Protein AF-A0A6P0I263-F1 (afdb_monomer_lite)

Structure (mmCIF, N/CA/C/O backbone):
data_AF-A0A6P0I263-F1
#
_entry.id   AF-A0A6P0I263-F1
#
loop_
_atom_site.group_PDB
_atom_site.id
_atom_site.type_symbol
_atom_site.label_atom_id
_atom_site.label_alt_id
_atom_site.label_comp_id
_atom_site.label_asym_id
_atom_site.label_entity_id
_atom_site.label_seq_id
_atom_site.pdbx_PDB_ins_code
_atom_site.Cartn_x
_atom_site.Cartn_y
_atom_site.Cartn_z
_atom_site.occupancy
_atom_site.B_iso_or_equiv
_atom_site.auth_seq_id
_atom_site.auth_comp_id
_atom_site.auth_asym_id
_atom_site.auth_atom_id
_atom_site.pdbx_PDB_model_num
ATOM 1 N N . MET A 1 1 ? 18.037 -84.713 13.557 1.00 35.16 1 MET A N 1
ATOM 2 C CA . MET A 1 1 ? 17.533 -84.443 14.924 1.00 35.16 1 MET A CA 1
ATOM 3 C C . MET A 1 1 ? 16.933 -83.045 14.905 1.00 35.16 1 MET A C 1
ATOM 5 O O . MET A 1 1 ? 17.655 -82.122 14.573 1.00 35.16 1 MET A O 1
ATOM 9 N N . ASN A 1 2 ? 15.600 -82.925 14.857 1.00 34.00 2 ASN A N 1
ATOM 10 C CA . ASN A 1 2 ? 14.690 -82.782 16.017 1.00 34.00 2 ASN A CA 1
ATOM 11 C C . ASN A 1 2 ? 14.947 -81.452 16.758 1.00 34.00 2 ASN A C 1
ATOM 13 O O . ASN A 1 2 ? 16.072 -81.222 17.163 1.00 34.00 2 ASN A O 1
ATOM 17 N N . GLN A 1 3 ? 13.993 -80.547 16.996 1.00 32.28 3 GLN A N 1
ATOM 18 C CA . GLN A 1 3 ? 12.556 -80.717 17.232 1.00 32.28 3 GLN A CA 1
ATOM 19 C C . GLN A 1 3 ? 11.811 -79.375 17.070 1.00 32.28 3 GLN A C 1
ATOM 21 O O . GLN A 1 3 ? 12.327 -78.314 17.410 1.00 32.28 3 GLN A O 1
ATOM 26 N N . SER A 1 4 ? 10.563 -79.459 16.617 1.00 43.31 4 SER A N 1
ATOM 27 C CA . SER A 1 4 ? 9.536 -78.414 16.583 1.00 43.31 4 SER A CA 1
ATOM 28 C C . SER A 1 4 ? 8.851 -78.215 17.944 1.00 43.31 4 SER A C 1
ATOM 30 O O . SER A 1 4 ? 8.469 -79.212 18.558 1.00 43.31 4 SER A O 1
ATOM 32 N N . LYS A 1 5 ? 8.553 -76.968 18.350 1.00 32.19 5 LYS A N 1
ATOM 33 C CA . LYS A 1 5 ? 7.460 -76.655 19.297 1.00 32.19 5 LYS A CA 1
ATOM 34 C C . LYS A 1 5 ? 6.729 -75.347 18.947 1.00 32.19 5 LYS A C 1
ATOM 36 O O . LYS A 1 5 ? 7.284 -74.262 19.051 1.00 32.19 5 LYS A O 1
ATOM 41 N N . SER A 1 6 ? 5.489 -75.553 18.495 1.00 28.16 6 SER A N 1
ATOM 42 C CA . SER A 1 6 ? 4.228 -74.826 18.729 1.00 28.16 6 SER A CA 1
ATOM 43 C C . SER A 1 6 ? 4.208 -73.303 18.928 1.00 28.16 6 SER A C 1
ATOM 45 O O . SER A 1 6 ? 4.706 -72.767 19.912 1.00 28.16 6 SER A O 1
ATOM 47 N N . GLN A 1 7 ? 3.449 -72.667 18.031 1.00 33.34 7 GLN A N 1
ATOM 48 C CA . GLN A 1 7 ? 2.919 -71.308 18.088 1.00 33.34 7 GLN A CA 1
ATOM 49 C C . GLN A 1 7 ? 1.922 -71.121 19.248 1.00 33.34 7 GLN A C 1
ATOM 51 O O . GLN A 1 7 ? 0.871 -71.759 19.273 1.00 33.34 7 GLN A O 1
ATOM 56 N N . GLU A 1 8 ? 2.209 -70.169 20.136 1.00 28.84 8 GLU A N 1
ATOM 57 C CA . GLU A 1 8 ? 1.209 -69.446 20.931 1.00 28.84 8 GLU A CA 1
ATOM 58 C C . GLU A 1 8 ? 1.031 -68.034 20.347 1.00 28.84 8 GLU A C 1
ATOM 60 O O . GLU A 1 8 ? 1.999 -67.359 19.995 1.00 28.84 8 GLU A O 1
ATOM 65 N N . LYS A 1 9 ? -0.225 -67.589 20.217 1.00 32.25 9 LYS A N 1
ATOM 66 C CA . LYS A 1 9 ? -0.612 -66.260 19.709 1.00 32.25 9 LYS A CA 1
ATOM 67 C C . LYS A 1 9 ? -0.004 -65.129 20.565 1.00 32.25 9 LYS A C 1
ATOM 69 O O . LYS A 1 9 ? -0.270 -65.108 21.768 1.00 32.25 9 LYS A O 1
ATOM 74 N N . PRO A 1 10 ? 0.686 -64.123 19.989 1.00 30.58 10 PRO A N 1
ATOM 75 C CA . PRO A 1 10 ? 1.074 -62.929 20.732 1.00 30.58 10 PRO A CA 1
ATOM 76 C C . PRO A 1 10 ? -0.073 -61.908 20.814 1.00 30.58 10 PRO A C 1
ATOM 78 O O . PRO A 1 10 ? -0.854 -61.721 19.881 1.00 30.58 10 PRO A O 1
ATOM 81 N N . LYS A 1 11 ? -0.146 -61.255 21.976 1.00 30.72 11 LYS A N 1
ATOM 82 C CA . LYS A 1 11 ? -1.104 -60.230 22.414 1.00 30.72 11 LYS A CA 1
ATOM 83 C C . LYS A 1 11 ? -1.119 -58.971 21.523 1.00 30.72 11 LYS A C 1
ATOM 85 O O . LYS A 1 11 ? -0.096 -58.574 20.979 1.00 30.72 11 LYS A O 1
ATOM 90 N N . LYS A 1 12 ? -2.303 -58.340 21.470 1.00 36.75 12 LYS A N 1
ATOM 91 C CA . LYS A 1 12 ? -2.669 -57.062 20.823 1.00 36.75 12 LYS A CA 1
ATOM 92 C C . LYS A 1 12 ? -1.551 -56.004 20.850 1.00 36.75 12 LYS A C 1
ATOM 94 O O . LYS A 1 12 ? -1.159 -55.534 21.914 1.00 36.75 12 LYS A O 1
ATOM 99 N N . THR A 1 13 ? -1.114 -55.604 19.661 1.00 36.53 13 THR A N 1
ATOM 100 C CA . THR A 1 13 ? -0.291 -54.429 19.352 1.00 36.53 13 THR A CA 1
ATOM 101 C C . THR A 1 13 ? -0.960 -53.147 19.869 1.00 36.53 13 THR A C 1
ATOM 103 O O . THR A 1 13 ? -2.142 -52.923 19.618 1.00 36.53 13 THR A O 1
ATOM 106 N N . GLN A 1 14 ? -0.221 -52.308 20.603 1.00 45.59 14 GLN A N 1
ATOM 107 C CA . GLN A 1 14 ? -0.657 -50.960 21.001 1.00 45.59 14 GLN A CA 1
ATOM 108 C C . GLN A 1 14 ? -1.005 -50.109 19.766 1.00 45.59 14 GLN A C 1
ATOM 110 O O . GLN A 1 14 ? -0.305 -50.171 18.756 1.00 45.59 14 GLN A O 1
ATOM 115 N N . ASN A 1 15 ? -2.083 -49.323 19.851 1.00 69.56 15 ASN A N 1
ATOM 116 C CA . ASN A 1 15 ? -2.583 -48.483 18.760 1.00 69.56 15 ASN A CA 1
ATOM 117 C C . ASN A 1 15 ? -1.565 -47.365 18.428 1.00 69.56 15 ASN A C 1
ATOM 119 O O . ASN A 1 15 ? -1.144 -46.626 19.319 1.00 69.56 15 ASN A O 1
ATOM 123 N N . GLN A 1 16 ? -1.164 -47.227 17.159 1.00 79.31 16 GLN A N 1
ATOM 124 C CA . GLN A 1 16 ? -0.188 -46.228 16.691 1.00 79.31 16 GLN A CA 1
ATOM 125 C C . GLN A 1 16 ? -0.621 -44.786 17.020 1.00 79.31 16 GLN A C 1
ATOM 127 O O . GLN A 1 16 ? 0.227 -43.973 17.388 1.00 79.31 16 GLN A O 1
ATOM 132 N N . LEU A 1 17 ? -1.932 -44.506 16.997 1.00 85.00 17 LEU A N 1
ATOM 133 C CA . LEU A 1 17 ? -2.511 -43.205 17.367 1.00 85.00 17 LEU A CA 1
ATOM 134 C C . LEU A 1 17 ? -2.309 -42.852 18.850 1.00 85.00 17 LEU A C 1
ATOM 136 O O . LEU A 1 17 ? -2.322 -41.687 19.246 1.00 85.00 17 LEU A O 1
ATOM 140 N N . GLN A 1 18 ? -2.136 -43.862 19.705 1.00 86.25 18 GLN A N 1
ATOM 141 C CA . GLN A 1 18 ? -1.837 -43.650 21.119 1.00 86.25 18 GLN A CA 1
ATOM 142 C C . GLN A 1 18 ? -0.366 -43.260 21.316 1.00 86.25 18 GLN A C 1
ATOM 144 O O . GLN A 1 18 ? -0.052 -42.430 22.165 1.00 86.25 18 GLN A O 1
ATOM 149 N N . LEU A 1 19 ? 0.536 -43.834 20.513 1.00 86.62 19 LEU A N 1
ATOM 150 C CA . LEU A 1 19 ? 1.978 -43.586 20.596 1.00 86.62 19 LEU A CA 1
ATOM 151 C C . LEU A 1 19 ? 2.401 -42.238 20.009 1.00 86.62 19 LEU A C 1
ATOM 153 O O . LEU A 1 19 ? 3.441 -41.725 20.410 1.00 86.62 19 LEU A O 1
ATOM 157 N N . ASN A 1 20 ? 1.639 -41.670 19.072 1.00 88.00 20 ASN A N 1
ATOM 158 C CA . ASN A 1 20 ? 1.911 -40.346 18.502 1.00 88.00 20 ASN A CA 1
ATOM 159 C C . ASN A 1 20 ? 1.044 -39.225 19.124 1.00 88.00 20 ASN A C 1
ATOM 161 O O . ASN A 1 20 ? 1.223 -38.061 18.774 1.00 88.00 20 ASN A O 1
ATOM 165 N N . GLY A 1 21 ? 0.143 -39.567 20.058 1.00 91.69 21 GLY A N 1
ATOM 166 C CA . GLY A 1 21 ? -0.712 -38.639 20.811 1.00 91.69 21 GLY A CA 1
ATOM 167 C C . GLY A 1 21 ? -1.988 -38.176 20.102 1.00 91.69 21 GLY A C 1
ATOM 168 O O . GLY A 1 21 ? -2.805 -37.498 20.726 1.00 91.69 21 GLY A O 1
ATOM 169 N N . GLU A 1 22 ? -2.217 -38.567 18.847 1.00 93.38 22 GLU A N 1
ATOM 170 C CA . GLU A 1 22 ? -3.405 -38.162 18.081 1.00 93.38 22 GLU A CA 1
ATOM 171 C C . GLU A 1 22 ? -4.707 -38.664 18.715 1.00 93.38 22 GLU A C 1
ATOM 173 O O . GLU A 1 22 ? -5.707 -37.951 18.718 1.00 93.38 22 GLU A O 1
ATOM 178 N N . LEU A 1 23 ? -4.689 -39.853 19.330 1.00 91.69 23 LEU A N 1
ATOM 179 C CA . LEU A 1 23 ? -5.860 -40.400 20.018 1.00 91.69 23 LEU A CA 1
ATOM 180 C C . LEU A 1 23 ? -6.368 -39.457 21.122 1.00 91.69 23 LEU A C 1
ATOM 182 O O . LEU A 1 23 ? -7.570 -39.231 21.248 1.00 91.69 23 LEU A O 1
ATOM 186 N N . LYS A 1 24 ? -5.448 -38.852 21.881 1.00 90.38 24 LYS A N 1
ATOM 187 C CA . LYS A 1 24 ? -5.791 -37.895 22.937 1.00 90.38 24 LYS A CA 1
ATOM 188 C C . LYS A 1 24 ? -6.412 -36.621 22.359 1.00 90.38 24 LYS A C 1
ATOM 190 O O . LYS A 1 24 ? -7.349 -36.083 22.942 1.00 90.38 24 LYS A O 1
ATOM 195 N N . VAL A 1 25 ? -5.918 -36.155 21.212 1.00 94.38 25 VAL A N 1
ATOM 196 C CA . VAL A 1 25 ? -6.467 -34.986 20.511 1.00 94.38 25 VAL A CA 1
ATOM 197 C C . VAL A 1 25 ? -7.899 -35.253 20.041 1.00 94.38 25 VAL A C 1
ATOM 199 O O . VAL A 1 25 ? -8.780 -34.436 20.301 1.00 94.38 25 VAL A O 1
ATOM 202 N N . ILE A 1 26 ? -8.151 -36.419 19.434 1.00 94.25 26 ILE A N 1
ATOM 203 C CA . ILE A 1 26 ? -9.495 -36.851 19.013 1.00 94.25 26 ILE A CA 1
ATOM 204 C C . ILE A 1 26 ? -10.454 -36.862 20.209 1.00 94.25 26 ILE A C 1
ATOM 206 O O . ILE A 1 26 ? -11.556 -36.317 20.145 1.00 94.25 26 ILE A O 1
ATOM 210 N N . GLU A 1 27 ? -10.038 -37.470 21.321 1.00 91.75 27 GLU A N 1
ATOM 211 C CA . GLU A 1 27 ? -10.876 -37.593 22.514 1.00 91.75 27 GLU A CA 1
ATOM 212 C C . GLU A 1 27 ? -11.205 -36.236 23.142 1.00 91.75 27 GLU A C 1
ATOM 214 O O . GLU A 1 27 ? -12.350 -36.030 23.552 1.00 91.75 27 GLU A O 1
ATOM 219 N N . GLN A 1 28 ? -10.231 -35.321 23.191 1.00 91.31 28 GLN A N 1
ATOM 220 C CA . GLN A 1 28 ? -10.359 -34.033 23.873 1.00 91.31 28 GLN A CA 1
ATOM 221 C C . GLN A 1 28 ? -11.014 -32.931 23.034 1.00 91.31 28 GLN A C 1
ATOM 223 O O . GLN A 1 28 ? -11.671 -32.072 23.616 1.00 91.31 28 GLN A O 1
ATOM 228 N N . LEU A 1 29 ? -10.807 -32.909 21.712 1.00 94.06 29 LEU A N 1
ATOM 229 C CA . LEU A 1 29 ? -11.132 -31.738 20.880 1.00 94.06 29 LEU A CA 1
ATOM 230 C C . LEU A 1 29 ? -12.227 -31.982 19.838 1.00 94.06 29 LEU A C 1
ATOM 232 O O . LEU A 1 29 ? -12.802 -31.017 19.336 1.00 94.06 29 LEU A O 1
ATOM 236 N N . ILE A 1 30 ? -12.536 -33.239 19.511 1.00 95.44 30 ILE A N 1
ATOM 237 C CA . ILE A 1 30 ? -13.655 -33.574 18.624 1.00 95.44 30 ILE A CA 1
ATOM 238 C C . ILE A 1 30 ? -14.880 -33.903 19.486 1.00 95.44 30 ILE A C 1
ATOM 240 O O . ILE A 1 30 ? -14.829 -34.780 20.351 1.00 95.44 30 ILE A O 1
ATOM 244 N N . GLU A 1 31 ? -15.989 -33.202 19.264 1.00 92.69 31 GLU A N 1
ATOM 245 C CA . GLU A 1 31 ? -17.255 -33.364 19.987 1.00 92.69 31 GLU A CA 1
ATOM 246 C C . GLU A 1 31 ? -18.388 -33.723 19.010 1.00 92.69 31 GLU A C 1
ATOM 248 O O . GLU A 1 31 ? -18.231 -33.643 17.793 1.00 92.69 31 GLU A O 1
ATOM 253 N N . SER A 1 32 ? -19.529 -34.164 19.543 1.00 88.88 32 SER A N 1
ATOM 254 C CA . SER A 1 32 ? -20.715 -34.479 18.734 1.00 88.88 32 SER A CA 1
ATOM 255 C C . SER A 1 32 ? -21.215 -33.235 17.993 1.00 88.88 32 SER A C 1
ATOM 257 O O . SER A 1 32 ? -21.268 -32.156 18.579 1.00 88.88 32 SER A O 1
ATOM 259 N N . GLY A 1 33 ? -21.593 -33.376 16.720 1.00 87.81 33 GLY A N 1
ATOM 260 C CA . GLY A 1 33 ? -22.016 -32.263 15.863 1.00 87.81 33 GLY A CA 1
ATOM 261 C C . GLY A 1 33 ? -20.875 -31.508 15.173 1.00 87.81 33 GLY A C 1
ATOM 262 O O . GLY A 1 33 ? -21.150 -30.546 14.462 1.00 87.81 33 GLY A O 1
ATOM 263 N N . HIS A 1 34 ? -19.612 -31.899 15.379 1.00 93.69 34 HIS A N 1
ATOM 264 C CA . HIS A 1 34 ? -18.475 -31.248 14.727 1.00 93.69 34 HIS A CA 1
ATOM 265 C C . HIS A 1 34 ? -18.378 -31.576 13.231 1.00 93.69 34 HIS A C 1
ATOM 267 O O . HIS A 1 34 ? -18.582 -32.719 12.814 1.00 93.69 34 HIS A O 1
ATOM 273 N N . LEU A 1 35 ? -17.942 -30.577 12.460 1.00 96.44 35 LEU A N 1
ATOM 274 C CA . LEU A 1 35 ? -17.466 -30.731 11.088 1.00 96.44 35 LEU A CA 1
ATOM 275 C C . LEU A 1 35 ? -15.951 -30.992 11.081 1.00 96.44 35 LEU A C 1
ATOM 277 O O . LEU A 1 35 ? -15.168 -30.155 11.551 1.00 96.44 35 LEU A O 1
ATOM 281 N N . VAL A 1 36 ? -15.539 -32.142 10.545 1.00 98.06 36 VAL A N 1
ATOM 282 C CA . VAL A 1 36 ? -14.150 -32.626 10.548 1.00 98.06 36 VAL A CA 1
ATOM 283 C C . VAL A 1 36 ? -13.627 -32.774 9.121 1.00 98.06 36 VAL A C 1
ATOM 285 O O . VAL A 1 36 ? -14.309 -33.290 8.244 1.00 98.06 36 VAL A O 1
ATOM 288 N N . PHE A 1 37 ? -12.401 -32.328 8.882 1.00 98.44 37 PHE A N 1
ATOM 289 C CA . PHE A 1 37 ? -11.704 -32.462 7.607 1.00 98.44 37 PHE A CA 1
ATOM 290 C C . PHE A 1 37 ? -10.454 -33.324 7.800 1.00 98.44 37 PHE A C 1
ATOM 292 O O . PHE A 1 37 ? -9.653 -33.041 8.691 1.00 98.44 37 PHE A O 1
ATOM 299 N N . ASP A 1 38 ? -10.278 -34.341 6.956 1.00 97.94 38 ASP A N 1
ATOM 300 C CA . ASP A 1 38 ? -9.090 -35.207 6.900 1.00 97.94 38 ASP A CA 1
ATOM 301 C C . ASP A 1 38 ? -8.430 -35.061 5.521 1.00 97.94 38 ASP A C 1
ATOM 303 O O . ASP A 1 38 ? -8.913 -35.593 4.512 1.00 97.94 38 ASP A O 1
ATOM 307 N N . ILE A 1 39 ? -7.369 -34.250 5.457 1.00 97.50 39 ILE A N 1
ATOM 308 C CA . ILE A 1 39 ? -6.648 -33.943 4.219 1.00 97.50 39 ILE A CA 1
ATOM 309 C C . ILE A 1 39 ? -5.426 -34.854 4.121 1.00 97.50 39 ILE A C 1
ATOM 311 O O . ILE A 1 39 ? -4.519 -34.754 4.947 1.00 97.50 39 ILE A O 1
ATOM 315 N N . GLY A 1 40 ? -5.396 -35.704 3.091 1.00 94.38 40 GLY A N 1
ATOM 316 C CA . GLY A 1 40 ? -4.439 -36.809 2.995 1.00 94.38 40 GLY A CA 1
ATOM 317 C C . GLY A 1 40 ? -4.939 -38.077 3.693 1.00 94.38 40 GLY A C 1
ATOM 318 O O . GLY A 1 40 ? -4.178 -38.803 4.326 1.00 94.38 40 GLY A O 1
ATOM 319 N N . ALA A 1 41 ? -6.241 -38.356 3.574 1.00 94.69 41 ALA A N 1
ATOM 320 C CA . ALA A 1 41 ? -6.925 -39.413 4.322 1.00 94.69 41 ALA A CA 1
ATOM 321 C C . ALA A 1 41 ? -6.434 -40.844 4.003 1.00 94.69 41 ALA A C 1
ATOM 323 O O . ALA A 1 41 ? -6.763 -41.795 4.725 1.00 94.69 41 ALA A O 1
ATOM 324 N N . ASN A 1 42 ? -5.644 -41.035 2.939 1.00 93.31 42 ASN A N 1
ATOM 325 C CA . ASN A 1 42 ? -5.034 -42.306 2.565 1.00 93.31 42 ASN A CA 1
ATOM 326 C C . ASN A 1 42 ? -6.082 -43.410 2.354 1.00 93.31 42 ASN A C 1
ATOM 328 O O . ASN A 1 42 ? -6.851 -43.354 1.403 1.00 93.31 42 ASN A O 1
ATOM 332 N N . ILE A 1 43 ? -6.140 -44.412 3.236 1.00 93.81 43 ILE A N 1
ATOM 333 C CA . ILE A 1 43 ? -7.142 -45.489 3.207 1.00 93.81 43 ILE A CA 1
ATOM 334 C C . ILE A 1 43 ? -8.243 -45.324 4.27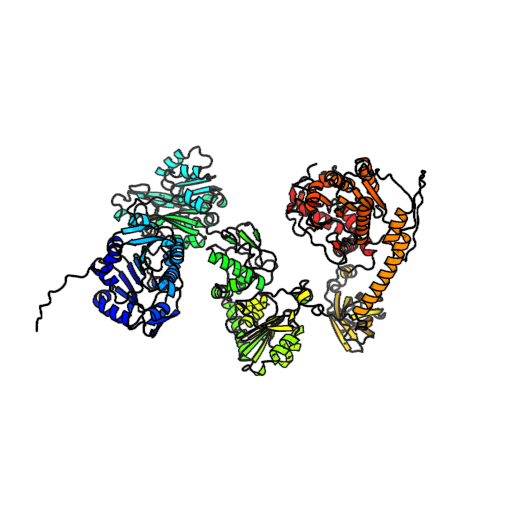2 1.00 93.81 43 ILE A C 1
ATOM 336 O O . ILE A 1 43 ? -8.989 -46.271 4.515 1.00 93.81 43 ILE A O 1
ATOM 340 N N . GLY A 1 44 ? -8.330 -44.160 4.930 1.00 93.38 44 GLY A N 1
ATOM 341 C CA . GLY A 1 44 ? -9.386 -43.805 5.892 1.00 93.38 44 GLY A CA 1
ATOM 342 C C . GLY A 1 44 ? -9.157 -44.253 7.343 1.00 93.38 44 GLY A C 1
ATOM 343 O O . GLY A 1 44 ? -10.090 -44.243 8.142 1.00 93.38 44 GLY A O 1
ATOM 344 N N . GLY A 1 45 ? -7.938 -44.668 7.707 1.00 92.56 45 GLY A N 1
ATOM 345 C CA . GLY A 1 45 ? -7.650 -45.249 9.028 1.00 92.56 45 GLY A CA 1
ATOM 346 C C . GLY A 1 45 ? -7.865 -44.289 10.206 1.00 92.56 45 GLY A C 1
ATOM 347 O O . GLY A 1 45 ? -8.487 -44.671 11.193 1.00 92.56 45 GLY A O 1
ATOM 348 N N . TRP A 1 46 ? -7.386 -43.045 10.094 1.00 94.31 46 TRP A N 1
ATOM 349 C CA . TRP A 1 46 ? -7.574 -42.022 11.132 1.00 94.31 46 TRP A CA 1
ATOM 350 C C . TRP A 1 46 ? -9.055 -41.662 11.294 1.00 94.31 46 TRP A C 1
ATOM 352 O O . TRP A 1 46 ? -9.591 -41.713 12.399 1.00 94.31 46 TRP A O 1
ATOM 362 N N . THR A 1 47 ? -9.742 -41.406 10.177 1.00 95.44 47 THR A N 1
ATOM 363 C CA . THR A 1 47 ? -11.180 -41.106 10.156 1.00 95.44 47 THR A CA 1
ATOM 364 C C . THR A 1 47 ? -12.023 -42.208 10.800 1.00 95.44 47 THR A C 1
ATOM 366 O O . THR A 1 47 ? -12.933 -41.913 11.575 1.00 95.44 47 THR A O 1
ATOM 369 N N . LYS A 1 48 ? -11.705 -43.483 10.547 1.00 93.19 48 LYS A N 1
ATOM 370 C CA . LYS A 1 48 ? -12.407 -44.605 11.180 1.00 93.19 48 LYS A CA 1
ATOM 371 C C . LYS A 1 48 ? -12.329 -44.546 12.709 1.00 93.19 48 LYS A C 1
ATOM 373 O O . LYS A 1 48 ? -13.338 -44.704 13.387 1.00 93.19 48 LYS A O 1
ATOM 378 N N . GLU A 1 49 ? -11.152 -44.254 13.257 1.00 93.19 49 GLU A N 1
ATOM 379 C CA . GLU A 1 49 ? -10.950 -44.156 14.708 1.00 93.19 49 GLU A CA 1
ATOM 380 C C . GLU A 1 49 ? -11.704 -42.962 15.327 1.00 93.19 49 GLU A C 1
ATOM 382 O O . GLU A 1 49 ? -12.139 -43.044 16.481 1.00 93.19 49 GLU A O 1
ATOM 387 N N . VAL A 1 50 ? -11.905 -41.878 14.566 1.00 94.12 50 VAL A N 1
ATOM 388 C CA . VAL A 1 50 ? -12.757 -40.742 14.962 1.00 94.12 50 VAL A CA 1
ATOM 389 C C . VAL A 1 50 ? -14.229 -41.160 15.028 1.00 94.12 50 VAL A C 1
ATOM 391 O O . VAL A 1 50 ? -14.873 -40.956 16.060 1.00 94.12 50 VAL A O 1
ATOM 394 N N . LEU A 1 51 ? -14.747 -41.785 13.967 1.00 92.62 51 LEU A N 1
ATOM 395 C CA . LEU A 1 51 ? -16.154 -42.197 13.849 1.00 92.62 51 LEU A CA 1
ATOM 396 C C . LEU A 1 51 ? -16.544 -43.292 14.856 1.00 92.62 51 LEU A C 1
ATOM 398 O O . LEU A 1 51 ? -17.669 -43.310 15.347 1.00 92.62 51 LEU A O 1
ATOM 402 N N . GLU A 1 52 ? -15.609 -44.166 15.236 1.00 91.31 52 GLU A N 1
ATOM 403 C CA . GLU A 1 52 ? -15.837 -45.183 16.274 1.00 91.31 52 GLU A CA 1
ATOM 404 C C . GLU A 1 52 ? -16.011 -44.584 17.684 1.00 91.31 52 GLU A C 1
ATOM 406 O O . GLU A 1 52 ? -16.588 -45.223 18.566 1.00 91.31 52 GLU A O 1
ATOM 411 N N . ARG A 1 53 ? -15.519 -43.361 17.924 1.00 91.50 53 ARG A N 1
ATOM 412 C CA . ARG A 1 53 ? -15.518 -42.718 19.254 1.00 91.50 53 ARG A CA 1
ATOM 413 C C . ARG A 1 53 ? -16.500 -41.572 19.391 1.00 91.50 53 ARG A C 1
ATOM 415 O O . ARG A 1 53 ? -16.875 -41.226 20.512 1.00 91.50 53 ARG A O 1
ATOM 422 N N . LYS A 1 54 ? -16.859 -40.935 18.282 1.00 92.12 54 LYS A N 1
ATOM 423 C CA . LYS A 1 54 ? -17.637 -39.699 18.253 1.00 92.12 54 LYS A CA 1
ATOM 424 C C . LYS A 1 54 ? -18.800 -39.877 17.285 1.00 92.12 54 LYS A C 1
ATOM 426 O O . LYS A 1 54 ? -18.635 -40.394 16.188 1.00 92.12 54 LYS A O 1
ATOM 431 N N . GLN A 1 55 ? -19.985 -39.467 17.719 1.00 88.75 55 GLN A N 1
ATOM 432 C CA . GLN A 1 55 ? -21.227 -39.635 16.965 1.00 88.75 55 GLN A CA 1
ATOM 433 C C . GLN A 1 55 ? -21.688 -38.301 16.378 1.00 88.75 55 GLN A C 1
ATOM 435 O O . GLN A 1 55 ? -21.263 -37.245 16.844 1.00 88.75 55 GLN A O 1
ATOM 440 N N . ASN A 1 56 ? -22.600 -38.367 15.401 1.00 89.62 56 ASN A N 1
ATOM 441 C CA . ASN A 1 56 ? -23.224 -37.198 14.774 1.00 89.62 56 ASN A CA 1
ATOM 442 C C . ASN A 1 56 ? -22.190 -36.203 14.214 1.00 89.62 56 ASN A C 1
ATOM 444 O O . ASN A 1 56 ? -22.265 -35.008 14.477 1.00 89.62 56 ASN A O 1
ATOM 448 N N . LEU A 1 57 ? -21.185 -36.721 13.509 1.00 93.31 57 LEU A N 1
ATOM 449 C CA . LEU A 1 57 ? -20.173 -35.920 12.828 1.00 93.31 57 LEU A CA 1
ATOM 450 C C . LEU A 1 57 ? -20.524 -35.761 11.350 1.00 93.31 57 LEU A C 1
ATOM 452 O O . LEU A 1 57 ? -21.154 -36.638 10.765 1.00 93.31 57 LEU A O 1
ATOM 456 N N . GLU A 1 58 ? -20.033 -34.688 10.748 1.00 94.94 58 GLU A N 1
ATOM 457 C CA . GLU A 1 58 ? -19.907 -34.566 9.296 1.00 94.94 58 GLU A CA 1
ATOM 458 C C . GLU A 1 58 ? -18.411 -34.553 8.963 1.00 94.94 58 GLU A C 1
ATOM 460 O O . GLU A 1 58 ? -17.647 -33.802 9.575 1.00 94.94 58 GLU A O 1
ATOM 465 N N . VAL A 1 59 ? -17.962 -35.429 8.057 1.00 97.06 59 VAL A N 1
ATOM 466 C CA . VAL A 1 59 ? -16.530 -35.616 7.773 1.00 97.06 59 VAL A CA 1
ATOM 467 C C . VAL A 1 59 ? -16.233 -35.479 6.283 1.00 97.06 59 VAL A C 1
ATOM 469 O O . VAL A 1 59 ? -16.751 -36.245 5.477 1.00 97.06 59 VAL A O 1
ATOM 472 N N . HIS A 1 60 ? -15.341 -34.562 5.908 1.00 97.44 60 HIS A N 1
ATOM 473 C CA . HIS A 1 60 ? -14.859 -34.401 4.534 1.00 97.44 60 HIS A CA 1
ATOM 474 C C . HIS A 1 60 ? -13.450 -34.976 4.386 1.00 97.44 60 HIS A C 1
ATOM 476 O O . HIS A 1 60 ? -12.526 -34.565 5.088 1.00 97.44 60 HIS A O 1
ATOM 482 N N . LEU A 1 61 ? -13.279 -35.912 3.451 1.00 96.88 61 LEU A N 1
ATOM 483 C CA . LEU A 1 61 ? -12.010 -36.604 3.212 1.00 96.88 61 LEU A CA 1
ATOM 484 C C . LEU A 1 61 ? -11.419 -36.195 1.875 1.00 96.88 61 LEU A C 1
ATOM 486 O O . LEU A 1 61 ? -12.153 -36.077 0.893 1.00 96.88 61 LEU A O 1
ATOM 490 N N . PHE A 1 62 ? -10.099 -36.051 1.817 1.00 96.50 62 PHE A N 1
ATOM 491 C CA . PHE A 1 62 ? -9.386 -35.738 0.580 1.00 96.50 62 PHE A CA 1
ATOM 492 C C . PHE A 1 62 ? -8.240 -36.722 0.391 1.00 96.50 62 PHE A C 1
ATOM 494 O O . PHE A 1 62 ? -7.321 -36.778 1.208 1.00 96.50 62 PHE A O 1
ATOM 501 N N . GLU A 1 63 ? -8.302 -37.496 -0.690 1.00 95.06 63 GLU A N 1
ATOM 502 C CA . GLU A 1 63 ? -7.244 -38.418 -1.098 1.00 95.06 63 GLU A CA 1
ATOM 503 C C . GLU A 1 63 ? -7.085 -38.357 -2.625 1.00 95.06 63 GLU A C 1
ATOM 505 O O . GLU A 1 63 ? -7.972 -38.820 -3.345 1.00 95.06 63 GLU A O 1
ATOM 510 N N . PRO A 1 64 ? -5.985 -37.779 -3.136 1.00 91.38 64 PRO A N 1
ATOM 511 C CA . PRO A 1 64 ? -5.812 -37.560 -4.568 1.00 91.38 64 PRO A CA 1
ATOM 512 C C . PRO A 1 64 ? -5.315 -38.780 -5.349 1.00 91.38 64 PRO A C 1
ATOM 514 O O . PRO A 1 64 ? -5.411 -38.784 -6.576 1.00 91.38 64 PRO A O 1
ATOM 517 N N . ILE A 1 65 ? -4.717 -39.785 -4.697 1.00 89.25 65 ILE A N 1
ATOM 518 C CA . ILE A 1 65 ? -4.160 -40.946 -5.394 1.00 89.25 65 ILE A CA 1
ATOM 519 C C . ILE A 1 65 ? -5.286 -41.952 -5.665 1.00 89.25 65 ILE A C 1
ATOM 521 O O . ILE A 1 65 ? -5.822 -42.535 -4.718 1.00 89.25 65 ILE A O 1
ATOM 525 N N . PRO A 1 66 ? -5.610 -42.265 -6.938 1.00 83.69 66 PRO A N 1
ATOM 526 C CA . PRO A 1 66 ? -6.778 -43.087 -7.271 1.00 83.69 66 PRO A CA 1
ATOM 527 C C . PRO A 1 66 ? -6.817 -44.460 -6.582 1.00 83.69 66 PRO A C 1
ATOM 529 O O . PRO A 1 66 ? -7.886 -44.930 -6.181 1.00 83.69 66 PRO A O 1
ATOM 532 N N . ASN A 1 67 ? -5.657 -45.102 -6.403 1.00 86.38 67 ASN A N 1
ATOM 533 C CA . ASN A 1 67 ? -5.554 -46.409 -5.746 1.00 86.38 67 ASN A CA 1
ATOM 534 C C . ASN A 1 67 ? -5.874 -46.330 -4.244 1.00 86.38 67 ASN A C 1
ATOM 536 O O . ASN A 1 67 ? -6.583 -47.194 -3.713 1.00 86.38 67 ASN A O 1
ATOM 540 N N . ASN A 1 68 ? -5.374 -45.291 -3.571 1.00 89.44 68 ASN A N 1
ATOM 541 C CA . ASN A 1 68 ? -5.652 -45.042 -2.160 1.00 89.44 68 ASN A CA 1
ATOM 542 C C . ASN A 1 68 ? -7.122 -44.651 -1.989 1.00 89.44 68 ASN A C 1
ATOM 544 O O . ASN A 1 68 ? -7.819 -45.283 -1.201 1.00 89.44 68 ASN A O 1
ATOM 548 N N . TYR A 1 69 ? -7.624 -43.731 -2.821 1.00 89.12 69 TYR A N 1
ATOM 549 C CA . TYR A 1 69 ? -9.025 -43.306 -2.823 1.00 89.12 69 TYR A CA 1
ATOM 550 C C . TYR A 1 69 ? -9.984 -44.492 -2.987 1.00 89.12 69 TYR A C 1
ATOM 552 O O . TYR A 1 69 ? -10.917 -44.659 -2.209 1.00 89.12 69 TYR A O 1
ATOM 560 N N . THR A 1 70 ? -9.721 -45.391 -3.939 1.00 88.94 70 THR A N 1
ATOM 561 C CA . THR A 1 70 ? -10.542 -46.601 -4.135 1.00 88.94 70 THR A CA 1
ATOM 562 C C . THR A 1 70 ? -10.568 -47.486 -2.885 1.00 88.94 70 THR A C 1
ATOM 564 O O . THR A 1 70 ? -11.589 -48.096 -2.568 1.00 88.94 70 THR A O 1
ATOM 567 N N . SER A 1 71 ? -9.446 -47.573 -2.170 1.00 92.38 71 SER A N 1
ATOM 568 C CA . SER A 1 71 ? -9.352 -48.333 -0.921 1.00 92.38 71 SER A CA 1
ATOM 569 C C . SER A 1 71 ? -10.076 -47.622 0.225 1.00 92.38 71 SER A C 1
ATOM 571 O O . SER A 1 71 ? -10.790 -48.278 0.975 1.00 92.38 71 SER A O 1
ATOM 573 N N . LEU A 1 72 ? -9.972 -46.294 0.313 1.00 92.19 72 LEU A N 1
ATOM 574 C CA . LEU A 1 72 ? -10.699 -45.452 1.266 1.00 92.19 72 LEU A CA 1
ATOM 575 C C . LEU A 1 72 ? -12.214 -45.618 1.132 1.00 92.19 72 LEU A C 1
ATOM 577 O O . LEU A 1 72 ? -12.881 -45.866 2.134 1.00 92.19 72 LEU A O 1
ATOM 581 N N . ILE A 1 73 ? -12.748 -45.563 -0.095 1.00 92.00 73 ILE A N 1
ATOM 582 C CA . ILE A 1 73 ? -14.182 -45.774 -0.355 1.00 92.00 73 ILE A CA 1
ATOM 583 C C . ILE A 1 73 ? -14.639 -47.143 0.154 1.00 92.00 73 ILE A C 1
ATOM 585 O O . ILE A 1 73 ? -15.707 -47.256 0.744 1.00 92.00 73 ILE A O 1
ATOM 589 N N . LYS A 1 74 ? -13.821 -48.188 -0.026 1.00 92.62 74 LYS A N 1
ATOM 590 C CA . LYS A 1 74 ? -14.134 -49.528 0.491 1.00 92.62 74 LYS A CA 1
ATOM 591 C C . LYS A 1 74 ? -14.086 -49.589 2.017 1.00 92.62 74 LYS A C 1
ATOM 593 O O . LYS A 1 74 ? -14.922 -50.261 2.610 1.00 92.62 74 LYS A O 1
ATOM 598 N N . THR A 1 75 ? -13.116 -48.922 2.645 1.00 93.06 75 THR A N 1
ATOM 599 C CA . THR A 1 75 ? -12.959 -48.910 4.108 1.00 93.06 75 THR A CA 1
ATOM 600 C C . THR A 1 75 ? -14.142 -48.247 4.813 1.00 93.06 75 THR A C 1
ATOM 602 O O . THR A 1 75 ? -14.525 -48.717 5.880 1.00 93.06 75 THR A O 1
ATOM 605 N N . LEU A 1 76 ? -14.694 -47.177 4.229 1.00 92.88 76 LEU A N 1
ATOM 606 C CA . LEU A 1 76 ? -15.712 -46.310 4.842 1.00 92.88 76 LEU A CA 1
ATOM 607 C C . LEU A 1 76 ? -17.066 -46.366 4.114 1.00 92.88 76 LEU A C 1
ATOM 609 O O . LEU A 1 76 ? -17.837 -45.409 4.141 1.00 92.88 76 LEU A O 1
ATOM 613 N N . ALA A 1 77 ? -17.340 -47.464 3.402 1.00 89.06 77 ALA A N 1
ATOM 614 C CA . ALA A 1 77 ? -18.511 -47.578 2.531 1.00 89.06 77 ALA A CA 1
ATOM 615 C C . ALA A 1 77 ? -19.829 -47.317 3.280 1.00 89.06 77 ALA A C 1
ATOM 617 O O . ALA A 1 77 ? -20.690 -46.598 2.781 1.00 89.06 77 ALA A O 1
ATOM 618 N N . GLN A 1 78 ? -19.956 -47.845 4.503 1.00 88.12 78 GLN A N 1
ATOM 619 C CA . GLN A 1 78 ? -21.161 -47.689 5.316 1.00 88.12 78 GLN A CA 1
ATOM 620 C C . GLN A 1 78 ? -21.405 -46.222 5.698 1.00 88.12 78 GLN A C 1
ATOM 622 O O . GLN A 1 78 ? -22.532 -45.741 5.625 1.00 88.12 78 GLN A O 1
ATOM 627 N N . GLU A 1 79 ? -20.360 -45.508 6.105 1.00 89.31 79 GLU A N 1
ATOM 628 C CA . GLU A 1 79 ? -20.448 -44.128 6.582 1.00 89.31 79 GLU A CA 1
ATOM 629 C C . GLU A 1 79 ? -20.607 -43.118 5.435 1.00 89.31 79 GLU A C 1
ATOM 631 O O . GLU A 1 79 ? -21.176 -42.036 5.614 1.00 89.31 79 GLU A O 1
ATOM 636 N N . ILE A 1 80 ? -20.138 -43.481 4.238 1.00 83.88 80 ILE A N 1
ATOM 637 C CA . ILE A 1 80 ? -20.399 -42.745 2.997 1.00 83.88 80 ILE A CA 1
ATOM 638 C C . ILE A 1 80 ? -21.877 -42.879 2.606 1.00 83.88 80 ILE A C 1
ATOM 640 O O . ILE A 1 80 ? -22.521 -41.876 2.291 1.00 83.88 80 ILE A O 1
ATOM 644 N N . ASP A 1 81 ? -22.446 -44.086 2.689 1.00 76.88 81 ASP A N 1
ATOM 645 C CA . ASP A 1 81 ? -23.856 -44.335 2.357 1.00 76.88 81 ASP A CA 1
ATOM 646 C C . ASP A 1 81 ? -24.818 -43.575 3.285 1.00 76.88 81 ASP A C 1
ATOM 648 O O . ASP A 1 81 ? -25.857 -43.075 2.842 1.00 76.88 81 ASP A O 1
ATOM 652 N N . THR A 1 82 ? -24.459 -43.408 4.564 1.00 80.00 82 THR A N 1
ATOM 653 C CA . THR A 1 82 ? -25.229 -42.593 5.521 1.00 80.00 82 THR A CA 1
ATOM 654 C C . THR A 1 82 ? -25.008 -41.086 5.364 1.00 80.00 82 THR A C 1
ATOM 656 O O . THR A 1 82 ? -25.587 -40.312 6.127 1.00 80.00 82 THR A O 1
ATOM 659 N N . LYS A 1 83 ? -24.197 -40.651 4.385 1.00 77.56 83 LYS A N 1
ATOM 660 C CA . LYS A 1 83 ? -23.770 -39.256 4.158 1.00 77.56 83 LYS A CA 1
ATOM 661 C C . LYS A 1 83 ? -23.085 -38.607 5.364 1.00 77.56 83 LYS A C 1
ATOM 663 O O . LYS A 1 83 ? -23.045 -37.387 5.476 1.00 77.56 83 LYS A O 1
ATOM 668 N N . THR A 1 84 ? -22.542 -39.422 6.262 1.00 85.31 84 THR A N 1
ATOM 669 C CA . THR A 1 84 ? -21.726 -38.970 7.397 1.00 85.31 84 THR A CA 1
ATOM 670 C C . THR A 1 84 ? -20.317 -38.606 6.921 1.00 85.31 84 THR A C 1
ATOM 672 O O . THR A 1 84 ? -19.678 -37.717 7.479 1.00 85.31 84 THR A O 1
ATOM 675 N N . VAL A 1 85 ? -19.846 -39.275 5.861 1.00 92.88 85 VAL A N 1
ATOM 676 C CA . VAL A 1 85 ? -18.529 -39.085 5.246 1.00 92.88 85 VAL A CA 1
ATOM 677 C C . VAL A 1 85 ? -18.676 -38.659 3.783 1.00 92.88 85 VAL A C 1
ATOM 679 O O . VAL A 1 85 ? -19.389 -39.293 3.008 1.00 92.88 85 VAL A O 1
ATOM 682 N N . ILE A 1 86 ? -17.953 -37.611 3.386 1.00 94.00 86 ILE A N 1
ATOM 683 C CA . ILE A 1 86 ? -17.945 -37.032 2.038 1.00 94.00 86 ILE A CA 1
ATOM 684 C C . ILE A 1 86 ? -16.530 -37.182 1.449 1.00 94.00 86 ILE A C 1
ATOM 686 O O . ILE A 1 86 ? -15.631 -36.411 1.799 1.00 94.00 86 ILE A O 1
ATOM 690 N N . PRO A 1 87 ? -16.291 -38.183 0.579 1.00 92.88 87 PRO A N 1
ATOM 691 C CA . PRO A 1 87 ? -14.963 -38.471 0.046 1.00 92.88 87 PRO A CA 1
ATOM 692 C C . PRO A 1 87 ? -14.673 -37.727 -1.268 1.00 92.88 87 PRO A C 1
ATOM 694 O O . PRO A 1 87 ? -15.405 -37.858 -2.247 1.00 92.88 87 PRO A O 1
ATOM 697 N N . ASN A 1 88 ? -13.535 -37.036 -1.344 1.00 90.94 88 ASN A N 1
ATOM 698 C CA . ASN A 1 88 ? -13.111 -36.240 -2.499 1.00 90.94 88 ASN A CA 1
ATOM 699 C C . ASN A 1 88 ? -11.812 -36.802 -3.116 1.00 90.94 88 ASN A C 1
ATOM 701 O O . ASN A 1 88 ? -10.814 -36.972 -2.414 1.00 90.94 88 ASN A O 1
ATOM 705 N N . ASN A 1 89 ? -11.818 -37.091 -4.427 1.00 91.31 89 ASN A N 1
ATOM 706 C CA . ASN A 1 89 ? -10.659 -37.621 -5.171 1.00 91.31 89 ASN A CA 1
ATOM 707 C C . ASN A 1 89 ? -9.878 -36.502 -5.874 1.00 91.31 89 ASN A C 1
ATOM 709 O O . ASN A 1 89 ? -9.812 -36.426 -7.102 1.00 91.31 89 ASN A O 1
ATOM 713 N N . TYR A 1 90 ? -9.382 -35.562 -5.083 1.00 88.62 90 TYR A N 1
ATOM 714 C CA . TYR A 1 90 ? -8.510 -34.478 -5.522 1.00 88.62 90 TYR A CA 1
ATOM 715 C C . TYR A 1 90 ? -7.776 -33.909 -4.307 1.00 88.62 90 TYR A C 1
ATOM 717 O O . TYR A 1 90 ? -8.159 -34.159 -3.162 1.00 88.62 90 TYR A O 1
ATOM 725 N N . ALA A 1 91 ? -6.702 -33.164 -4.553 1.00 92.19 91 ALA A N 1
ATOM 726 C CA . ALA A 1 91 ? -5.903 -32.559 -3.496 1.00 92.19 91 ALA A CA 1
ATOM 727 C C . ALA A 1 91 ? -6.409 -31.154 -3.146 1.00 92.19 91 ALA A C 1
ATOM 729 O O . ALA A 1 91 ? -7.017 -30.465 -3.971 1.00 92.19 91 ALA A O 1
ATOM 730 N N . LEU A 1 92 ? -6.093 -30.717 -1.929 1.00 96.12 92 LEU A N 1
ATOM 731 C CA . LEU A 1 92 ? -6.146 -29.307 -1.564 1.00 96.12 92 LEU A CA 1
ATOM 732 C C . LEU A 1 92 ? -4.752 -28.686 -1.688 1.00 96.12 92 LEU A C 1
ATOM 734 O O . LEU A 1 92 ? -3.754 -29.350 -1.412 1.00 96.12 92 LEU A O 1
ATOM 738 N N . GLY A 1 93 ? -4.684 -27.425 -2.102 1.00 93.75 93 GLY A N 1
ATOM 739 C CA . GLY A 1 93 ? -3.434 -26.677 -2.235 1.00 93.75 93 GLY A CA 1
ATOM 740 C C . GLY A 1 93 ? -3.670 -25.171 -2.317 1.00 93.75 93 GLY A C 1
ATOM 741 O O . GLY A 1 93 ? -4.762 -24.692 -2.017 1.00 93.75 93 GLY A O 1
ATOM 742 N N . GLN A 1 94 ? -2.643 -24.427 -2.731 1.00 93.38 94 GLN A N 1
ATOM 743 C CA . GLN A 1 94 ? -2.665 -22.960 -2.728 1.00 93.38 94 GLN A CA 1
ATOM 744 C C . GLN A 1 94 ? -3.558 -22.359 -3.827 1.00 93.38 94 GLN A C 1
ATOM 746 O O . GLN A 1 94 ? -4.106 -21.272 -3.650 1.00 93.38 94 GLN A O 1
ATOM 751 N N . GLU A 1 95 ? -3.702 -23.044 -4.961 1.00 87.00 95 GLU A N 1
ATOM 752 C CA . GLU A 1 95 ? -4.452 -22.559 -6.119 1.00 87.00 95 GLU A CA 1
ATOM 753 C C . GLU A 1 95 ? -5.046 -23.707 -6.938 1.00 87.00 95 GLU A C 1
ATOM 755 O O . GLU A 1 95 ? -4.613 -24.861 -6.844 1.00 87.00 95 GLU A O 1
ATOM 760 N N . ASP A 1 96 ? -6.033 -23.375 -7.768 1.00 77.38 96 ASP A N 1
ATOM 761 C CA . ASP A 1 96 ? -6.681 -24.346 -8.636 1.00 77.38 96 ASP A CA 1
ATOM 762 C C . ASP A 1 96 ? -5.778 -24.681 -9.824 1.00 77.38 96 ASP A C 1
ATOM 764 O O . ASP A 1 96 ? -5.510 -23.837 -10.683 1.00 77.38 96 ASP A O 1
ATOM 768 N N . CYS A 1 97 ? -5.315 -25.924 -9.898 1.00 77.62 97 CYS A N 1
ATOM 769 C CA . CYS A 1 97 ? -4.419 -26.352 -10.964 1.00 77.62 97 CYS A CA 1
ATOM 770 C C . CYS A 1 97 ? -4.455 -27.868 -11.191 1.00 77.62 97 CYS A C 1
ATOM 772 O O . CYS A 1 97 ? -5.066 -28.631 -10.442 1.00 77.62 97 CYS A O 1
ATOM 774 N N . LEU A 1 98 ? -3.781 -28.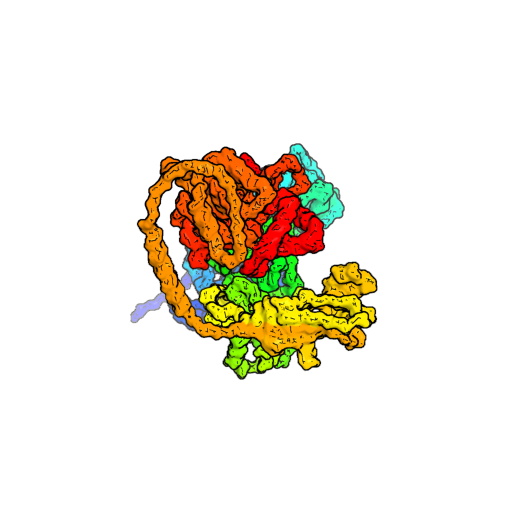308 -12.257 1.00 69.75 98 LEU A N 1
ATOM 775 C CA . LEU A 1 98 ? -3.400 -29.704 -12.437 1.00 69.75 98 LEU A CA 1
ATOM 776 C C . LEU A 1 98 ? -1.941 -29.849 -11.994 1.00 69.75 98 LEU A C 1
ATOM 778 O O . LEU A 1 98 ? -1.058 -29.234 -12.594 1.00 69.75 98 LEU A O 1
ATOM 782 N N . LYS A 1 99 ? -1.688 -30.652 -10.959 1.00 83.88 99 LYS A N 1
ATOM 783 C CA . LYS A 1 99 ? -0.359 -30.825 -10.359 1.00 83.88 99 LYS A CA 1
ATOM 784 C C . LYS A 1 99 ? 0.120 -32.264 -10.505 1.00 83.88 99 LYS A C 1
ATOM 786 O O . LYS A 1 99 ? -0.656 -33.203 -10.352 1.00 83.88 99 LYS A O 1
ATOM 791 N N . THR A 1 100 ? 1.405 -32.449 -10.786 1.00 86.62 100 THR A N 1
ATOM 792 C CA . THR A 1 100 ? 2.014 -33.784 -10.827 1.00 86.62 100 THR A CA 1
ATOM 793 C C . THR A 1 100 ? 2.293 -34.284 -9.412 1.00 86.62 100 THR A C 1
ATOM 795 O O . THR A 1 100 ? 2.958 -33.603 -8.635 1.00 86.62 100 THR A O 1
ATOM 798 N N . PHE A 1 101 ? 1.814 -35.486 -9.101 1.00 91.50 101 PHE A N 1
ATOM 799 C CA . PHE A 1 101 ? 2.118 -36.235 -7.882 1.00 91.50 101 PHE A CA 1
ATOM 800 C C . PHE A 1 101 ? 3.012 -37.434 -8.202 1.00 91.50 101 PHE A C 1
ATOM 802 O O . PHE A 1 101 ? 2.935 -38.007 -9.288 1.00 91.50 101 PHE A O 1
ATOM 809 N N . TYR A 1 102 ? 3.835 -37.833 -7.237 1.00 93.12 102 TYR A N 1
ATOM 810 C CA . TYR A 1 102 ? 4.760 -38.957 -7.333 1.00 93.12 102 TYR A CA 1
ATOM 811 C C . TYR A 1 102 ? 4.249 -40.113 -6.472 1.00 93.12 102 TYR A C 1
ATOM 813 O O . TYR A 1 102 ? 4.295 -40.063 -5.243 1.00 93.12 102 TYR A O 1
ATOM 821 N N . PHE A 1 103 ? 3.739 -41.154 -7.125 1.00 91.94 103 PHE A N 1
ATOM 822 C CA . PHE A 1 103 ? 3.169 -42.332 -6.484 1.00 91.94 103 PHE A CA 1
ATOM 823 C C . PHE A 1 103 ? 4.212 -43.439 -6.307 1.00 91.94 103 PHE A C 1
ATOM 825 O O . PHE A 1 103 ? 4.729 -43.988 -7.283 1.00 91.94 103 PHE A O 1
ATOM 832 N N . TYR A 1 104 ? 4.495 -43.801 -5.055 1.00 89.94 104 TYR A N 1
ATOM 833 C CA . TYR A 1 104 ? 5.439 -44.869 -4.716 1.00 89.94 104 TYR A CA 1
ATOM 834 C C . TYR A 1 104 ? 4.692 -46.188 -4.504 1.00 89.94 104 TYR A C 1
ATOM 836 O O . TYR A 1 104 ? 4.160 -46.437 -3.425 1.00 89.94 104 TYR A O 1
ATOM 844 N N . GLN A 1 105 ? 4.679 -47.061 -5.513 1.00 85.38 105 GLN A N 1
ATOM 845 C CA . GLN A 1 105 ? 3.916 -48.320 -5.481 1.00 85.38 105 GLN A CA 1
ATOM 846 C C . GLN A 1 105 ? 4.278 -49.225 -4.288 1.00 85.38 105 GLN A C 1
ATOM 848 O O . GLN A 1 105 ? 3.387 -49.757 -3.630 1.00 85.38 105 GLN A O 1
ATOM 853 N N . ASP A 1 106 ? 5.569 -49.336 -3.957 1.00 84.81 106 ASP A N 1
ATOM 854 C CA . ASP A 1 106 ? 6.055 -50.157 -2.834 1.00 84.81 106 ASP A CA 1
ATOM 855 C C . ASP A 1 106 ? 5.779 -49.527 -1.458 1.00 84.81 106 ASP A C 1
ATOM 857 O O . ASP A 1 106 ? 5.819 -50.197 -0.422 1.00 84.81 106 ASP A O 1
ATOM 861 N N . ARG A 1 107 ? 5.534 -48.212 -1.426 1.00 86.38 107 ARG A N 1
ATOM 862 C CA . ARG A 1 107 ? 5.291 -47.424 -0.212 1.00 86.38 107 ARG A CA 1
ATOM 863 C C . ARG A 1 107 ? 4.185 -46.389 -0.464 1.00 86.38 107 ARG A C 1
ATOM 865 O O . ARG A 1 107 ? 4.469 -45.196 -0.393 1.00 86.38 107 ARG A O 1
ATOM 872 N N . PRO A 1 108 ? 2.918 -46.797 -0.695 1.00 85.12 108 PRO A N 1
ATOM 873 C CA . PRO A 1 108 ? 1.860 -45.870 -1.115 1.00 85.12 108 PRO A CA 1
ATOM 874 C C . PRO A 1 108 ? 1.649 -44.683 -0.172 1.00 85.12 108 PRO A C 1
ATOM 876 O O . PRO A 1 108 ? 1.322 -43.594 -0.636 1.00 85.12 108 PRO A O 1
ATOM 879 N N . ARG A 1 109 ? 1.901 -44.875 1.135 1.00 84.50 109 ARG A N 1
ATOM 880 C CA . ARG A 1 109 ? 1.823 -43.819 2.159 1.00 84.50 109 ARG A CA 1
ATOM 881 C C . ARG A 1 109 ? 2.823 -42.677 1.956 1.00 84.50 109 ARG A C 1
ATOM 883 O O . ARG A 1 109 ? 2.576 -41.605 2.457 1.00 84.50 109 ARG A O 1
ATOM 890 N N . TRP A 1 110 ? 3.924 -42.895 1.238 1.00 87.75 110 TRP A N 1
ATOM 891 C CA . TRP A 1 110 ? 4.972 -41.885 1.025 1.00 87.75 110 TRP A CA 1
ATOM 892 C C . TRP A 1 110 ? 4.728 -41.006 -0.207 1.00 87.75 110 TRP A C 1
ATOM 894 O O . TRP A 1 110 ? 5.601 -40.208 -0.561 1.00 87.75 110 TRP A O 1
ATOM 904 N N . SER A 1 111 ? 3.596 -41.199 -0.890 1.00 89.69 111 SER A N 1
ATOM 905 C CA . SER A 1 111 ? 3.241 -40.496 -2.125 1.00 89.69 111 SER A CA 1
ATOM 906 C C . SER A 1 111 ? 2.893 -39.040 -1.845 1.00 89.69 111 SER A C 1
ATOM 908 O O . SER A 1 111 ? 2.200 -38.741 -0.882 1.00 89.69 111 SER A O 1
ATOM 910 N N . THR A 1 112 ? 3.380 -38.132 -2.688 1.00 91.12 112 THR A N 1
ATOM 911 C CA . THR A 1 112 ? 3.327 -36.684 -2.428 1.00 91.12 112 THR A CA 1
ATOM 912 C C . THR A 1 112 ? 3.462 -35.886 -3.730 1.00 91.12 112 THR A C 1
ATOM 914 O O . THR A 1 112 ? 3.850 -36.426 -4.769 1.00 91.12 112 THR A O 1
ATOM 917 N N . ALA A 1 113 ? 3.169 -34.586 -3.682 1.00 91.25 113 ALA A N 1
ATOM 918 C CA . ALA A 1 113 ? 3.422 -33.645 -4.772 1.00 91.25 113 ALA A CA 1
ATOM 919 C C . ALA A 1 113 ? 4.918 -33.305 -4.956 1.00 91.25 113 ALA A C 1
ATOM 921 O O . ALA A 1 113 ? 5.290 -32.696 -5.961 1.00 91.25 113 ALA A O 1
ATOM 922 N N . TYR A 1 114 ? 5.787 -33.685 -4.009 1.00 92.06 114 TYR A N 1
ATOM 923 C CA . TYR A 1 114 ? 7.214 -33.344 -4.028 1.00 92.06 114 TYR A CA 1
ATOM 924 C C . TYR A 1 114 ? 8.097 -34.571 -4.224 1.00 92.06 114 TYR A C 1
ATOM 926 O O . TYR A 1 114 ? 7.991 -35.569 -3.520 1.00 92.06 114 TYR A O 1
ATOM 934 N N . ARG A 1 115 ? 9.032 -34.500 -5.170 1.00 90.06 115 ARG A N 1
ATOM 935 C CA . ARG A 1 115 ? 9.903 -35.640 -5.458 1.00 90.06 115 ARG A CA 1
ATOM 936 C C . ARG A 1 115 ? 10.948 -35.847 -4.362 1.00 90.06 115 ARG A C 1
ATOM 938 O O . ARG A 1 115 ? 11.734 -34.946 -4.071 1.00 90.06 115 ARG A O 1
ATOM 945 N N . ARG A 1 116 ? 11.020 -37.063 -3.818 1.00 89.38 116 ARG A N 1
ATOM 946 C CA . ARG A 1 116 ? 11.812 -37.392 -2.621 1.00 89.38 116 ARG A CA 1
ATOM 947 C C . ARG A 1 116 ? 13.183 -37.976 -2.965 1.00 89.38 116 ARG A C 1
ATOM 949 O O . ARG A 1 116 ? 13.563 -39.032 -2.464 1.00 89.38 116 ARG A O 1
ATOM 956 N N . PHE A 1 117 ? 13.963 -37.293 -3.808 1.00 86.88 117 PHE A N 1
ATOM 957 C CA . PHE A 1 117 ? 15.227 -37.816 -4.366 1.00 86.88 117 PHE A CA 1
ATOM 958 C C . PHE A 1 117 ? 16.211 -38.374 -3.321 1.00 86.88 117 PHE A C 1
ATOM 960 O O . PHE A 1 117 ? 16.885 -39.378 -3.558 1.00 86.88 117 PHE A O 1
ATOM 967 N N . LYS A 1 118 ? 16.332 -37.730 -2.152 1.00 86.00 118 LYS A N 1
ATOM 968 C CA . LYS A 1 118 ? 17.229 -38.206 -1.082 1.00 86.00 118 LYS A CA 1
ATOM 969 C C . LYS A 1 118 ? 16.736 -39.522 -0.477 1.00 86.00 118 LYS A C 1
ATOM 971 O O . LYS A 1 118 ? 17.543 -40.420 -0.254 1.00 86.00 118 LYS A O 1
ATOM 976 N N . VAL A 1 119 ? 15.427 -39.636 -0.250 1.00 86.00 119 VAL A N 1
ATOM 977 C CA . VAL A 1 119 ? 14.769 -40.835 0.291 1.00 86.00 119 VAL A CA 1
ATOM 978 C C . VAL A 1 119 ? 14.823 -41.974 -0.727 1.00 86.00 119 VAL A C 1
ATOM 980 O O . VAL A 1 119 ? 15.192 -43.090 -0.367 1.00 86.00 119 VAL A O 1
ATOM 983 N N . GLU A 1 120 ? 14.543 -41.682 -2.000 1.00 89.12 120 GLU A N 1
ATOM 984 C CA . GLU A 1 120 ? 14.660 -42.626 -3.120 1.00 89.12 120 GLU A CA 1
ATOM 985 C C . GLU A 1 120 ? 16.043 -43.286 -3.144 1.00 89.12 120 GLU A C 1
ATOM 987 O O . GLU A 1 120 ? 16.148 -44.513 -3.136 1.00 89.12 120 GLU A O 1
ATOM 992 N N . ASN A 1 121 ? 17.105 -42.478 -3.062 1.00 86.81 121 ASN A N 1
ATOM 993 C CA . ASN A 1 121 ? 18.483 -42.966 -3.036 1.00 86.81 121 ASN A CA 1
ATOM 994 C C . ASN A 1 121 ? 18.828 -43.722 -1.743 1.00 86.81 121 ASN A C 1
ATOM 996 O O . ASN A 1 121 ? 19.460 -44.776 -1.798 1.00 86.81 121 ASN A O 1
ATOM 1000 N N . GLN A 1 122 ? 18.419 -43.205 -0.579 1.00 88.50 122 GLN A N 1
ATOM 1001 C CA . GLN A 1 122 ? 18.723 -43.807 0.723 1.00 88.50 122 GLN A CA 1
ATOM 1002 C C . GLN A 1 122 ? 18.097 -45.199 0.880 1.00 88.50 122 GLN A C 1
ATOM 1004 O O . GLN A 1 122 ? 18.745 -46.110 1.395 1.00 88.50 122 GLN A O 1
ATOM 1009 N N . TYR A 1 123 ? 16.850 -45.365 0.438 1.00 87.06 123 TYR A N 1
ATOM 1010 C CA . TYR A 1 123 ? 16.094 -46.612 0.582 1.00 87.06 123 TYR A CA 1
ATOM 1011 C C . TYR A 1 123 ? 16.075 -47.467 -0.689 1.00 87.06 123 TYR A C 1
ATOM 1013 O O . TYR A 1 123 ? 15.448 -48.524 -0.685 1.00 87.06 123 TYR A O 1
ATOM 1021 N N . LYS A 1 124 ? 16.777 -47.045 -1.751 1.00 86.38 124 LYS A N 1
ATOM 1022 C CA . LYS A 1 124 ? 16.817 -47.718 -3.060 1.00 86.38 124 LYS A CA 1
ATOM 1023 C C . LYS A 1 124 ? 15.412 -47.995 -3.610 1.00 86.38 124 LYS A C 1
ATOM 1025 O O . LYS A 1 124 ? 15.123 -49.103 -4.059 1.00 86.38 124 LYS A O 1
ATOM 1030 N N . LEU A 1 125 ? 14.533 -46.998 -3.522 1.00 85.19 125 LEU A N 1
ATOM 1031 C CA . LEU A 1 125 ? 13.168 -47.107 -4.035 1.00 85.19 125 LEU A CA 1
ATOM 1032 C C . LEU A 1 125 ? 13.174 -47.125 -5.565 1.00 85.19 125 LEU A C 1
ATOM 1034 O O . LEU A 1 125 ? 14.039 -46.520 -6.200 1.00 85.19 125 LEU A O 1
ATOM 1038 N N . GLN A 1 126 ? 12.179 -47.786 -6.156 1.00 86.88 126 GLN A N 1
ATOM 1039 C CA . GLN A 1 126 ? 11.905 -47.630 -7.581 1.00 86.88 126 GLN A CA 1
ATOM 1040 C C . GLN A 1 126 ? 11.456 -46.195 -7.884 1.00 86.88 126 GLN A C 1
ATOM 1042 O O . GLN A 1 126 ? 10.930 -45.499 -7.010 1.00 86.88 126 GLN A O 1
ATOM 1047 N N . ASN A 1 127 ? 11.650 -45.759 -9.132 1.00 86.25 127 ASN A N 1
ATOM 1048 C CA . ASN A 1 127 ? 11.146 -44.461 -9.569 1.00 86.25 127 ASN A CA 1
ATOM 1049 C C . ASN A 1 127 ? 9.623 -44.405 -9.365 1.00 86.25 127 ASN A C 1
ATOM 1051 O O . ASN A 1 127 ? 8.929 -45.335 -9.786 1.00 86.25 127 ASN A O 1
ATOM 1055 N N . PRO A 1 128 ? 9.097 -43.336 -8.746 1.00 91.81 128 PRO A N 1
ATOM 1056 C CA . PRO A 1 128 ? 7.664 -43.194 -8.565 1.00 91.81 128 PRO A CA 1
ATOM 1057 C C . PRO A 1 128 ? 6.958 -43.029 -9.911 1.00 91.81 128 PRO A C 1
ATOM 1059 O O . PRO A 1 128 ? 7.512 -42.485 -10.869 1.00 91.81 128 PRO A O 1
ATOM 1062 N N . GLN A 1 129 ? 5.702 -43.458 -9.959 1.00 90.25 129 GLN A N 1
ATOM 1063 C CA . GLN A 1 129 ? 4.815 -43.158 -11.072 1.00 90.25 129 GLN A CA 1
ATOM 1064 C C . GLN A 1 129 ? 4.332 -41.709 -10.955 1.00 90.25 129 GLN A C 1
ATOM 1066 O O . GLN A 1 129 ? 3.795 -41.317 -9.921 1.00 90.25 129 GLN A O 1
ATOM 1071 N N . GLU A 1 130 ? 4.485 -40.921 -12.014 1.00 90.38 130 GLU A N 1
ATOM 1072 C CA . GLU A 1 130 ? 3.923 -39.571 -12.080 1.00 90.38 130 GLU A CA 1
ATOM 1073 C C . GLU A 1 130 ? 2.428 -39.641 -12.418 1.00 90.38 130 GLU A C 1
ATOM 1075 O O . GLU A 1 130 ? 2.029 -40.268 -13.402 1.00 90.38 130 GLU A O 1
ATOM 1080 N N . ILE A 1 131 ? 1.593 -39.018 -11.587 1.00 84.12 131 ILE A N 1
ATOM 1081 C CA . ILE A 1 131 ? 0.135 -38.995 -11.736 1.00 84.12 131 ILE A CA 1
ATOM 1082 C C . ILE A 1 131 ? -0.333 -37.534 -11.749 1.00 84.12 131 ILE A C 1
ATOM 1084 O O . ILE A 1 131 ? -0.010 -36.795 -10.818 1.00 84.12 131 ILE A O 1
ATOM 1088 N N . PRO A 1 132 ? -1.090 -37.087 -12.766 1.00 70.69 132 PRO A N 1
ATOM 1089 C CA . PRO A 1 132 ? -1.706 -35.768 -12.747 1.00 70.69 132 PRO A CA 1
ATOM 1090 C C . PRO A 1 132 ? -2.898 -35.759 -11.782 1.00 70.69 132 PRO A C 1
ATOM 1092 O O . PRO A 1 132 ? -3.793 -36.598 -11.877 1.00 70.69 132 PRO A O 1
ATOM 1095 N N . VAL A 1 133 ? -2.916 -34.796 -10.868 1.00 81.88 133 VAL A N 1
ATOM 1096 C CA . VAL A 1 133 ? -3.915 -34.645 -9.806 1.00 81.88 133 VAL A CA 1
ATOM 1097 C C . VAL A 1 133 ? -4.558 -33.269 -9.911 1.00 81.88 133 VAL A C 1
ATOM 1099 O O . VAL A 1 133 ? -3.869 -32.262 -10.085 1.00 81.88 133 VAL A O 1
ATOM 1102 N N . LEU A 1 134 ? -5.885 -33.220 -9.799 1.00 75.00 134 LEU A N 1
ATOM 1103 C CA . LEU A 1 134 ? -6.611 -31.960 -9.660 1.00 75.00 134 LEU A CA 1
ATOM 1104 C C . LEU A 1 134 ? -6.369 -31.382 -8.266 1.00 75.00 134 LEU A C 1
ATOM 1106 O O . LEU A 1 134 ? -6.435 -32.101 -7.269 1.00 75.00 134 LEU A O 1
ATOM 1110 N N . VAL A 1 135 ? -6.108 -30.082 -8.211 1.00 85.50 135 VAL A N 1
ATOM 1111 C CA . VAL A 1 135 ? -5.918 -29.325 -6.975 1.00 85.50 135 VAL A CA 1
ATOM 1112 C C . VAL A 1 135 ? -6.947 -28.202 -6.937 1.00 85.50 135 VAL A C 1
ATOM 1114 O O . VAL A 1 135 ? -7.179 -27.551 -7.955 1.00 85.50 135 VAL A O 1
ATOM 1117 N N . THR A 1 136 ? -7.562 -27.989 -5.775 1.00 89.44 136 THR A N 1
ATOM 1118 C CA . THR A 1 136 ? -8.406 -26.821 -5.474 1.00 89.44 136 THR A CA 1
ATOM 1119 C C . THR A 1 136 ? -7.989 -26.207 -4.139 1.00 89.44 136 THR A C 1
ATOM 1121 O O . THR A 1 136 ? -7.301 -26.851 -3.348 1.00 89.44 136 THR A O 1
ATOM 1124 N N . THR A 1 137 ? -8.418 -24.985 -3.840 1.00 96.94 137 THR A N 1
ATOM 1125 C CA . THR A 1 137 ? -8.204 -24.394 -2.504 1.00 96.94 137 THR A CA 1
ATOM 1126 C C . THR A 1 137 ? -9.253 -24.849 -1.481 1.00 96.94 137 THR A C 1
ATOM 1128 O O . THR A 1 137 ? -10.380 -25.199 -1.854 1.00 96.94 137 THR A O 1
ATOM 1131 N N . LEU A 1 138 ? -8.904 -24.835 -0.184 1.00 97.94 138 LEU A N 1
ATOM 1132 C CA . LEU A 1 138 ? -9.853 -25.118 0.904 1.00 97.94 138 LEU A CA 1
ATOM 1133 C C . LEU A 1 138 ? -10.975 -24.073 0.916 1.00 97.94 138 LEU A C 1
ATOM 1135 O O . LEU A 1 138 ? -12.147 -24.434 1.004 1.00 97.94 138 LEU A O 1
ATOM 1139 N N . ASP A 1 139 ? -10.624 -22.795 0.757 1.00 97.00 139 ASP A N 1
ATOM 1140 C CA . ASP A 1 139 ? -11.597 -21.703 0.709 1.00 97.00 139 ASP A CA 1
ATOM 1141 C C . ASP A 1 139 ? -12.616 -21.915 -0.422 1.00 97.00 139 ASP A C 1
ATOM 1143 O O . ASP A 1 139 ? -13.825 -21.834 -0.195 1.00 97.00 139 ASP A O 1
ATOM 1147 N N . ARG A 1 140 ? -12.162 -22.262 -1.640 1.00 91.88 140 ARG A N 1
ATOM 1148 C CA . ARG A 1 140 ? -13.058 -22.520 -2.781 1.00 91.88 140 ARG A CA 1
ATOM 1149 C C . ARG A 1 140 ? -13.987 -23.697 -2.507 1.00 91.88 140 ARG A C 1
ATOM 1151 O O . ARG A 1 140 ? -15.178 -23.612 -2.822 1.00 91.88 140 ARG A O 1
ATOM 1158 N N . TYR A 1 141 ? -13.463 -24.778 -1.935 1.00 94.31 141 TYR A N 1
ATOM 1159 C CA . TYR A 1 141 ? -14.264 -25.946 -1.584 1.00 94.31 141 TYR A CA 1
ATOM 1160 C C . TYR A 1 141 ? -15.375 -25.588 -0.593 1.00 94.31 141 TYR A C 1
ATOM 1162 O O . TYR A 1 141 ? -16.554 -25.829 -0.861 1.00 94.31 141 TYR A O 1
ATOM 1170 N N . CYS A 1 142 ? -15.009 -24.939 0.512 1.00 96.06 142 CYS A N 1
ATOM 1171 C CA . CYS A 1 142 ? -15.954 -24.547 1.547 1.00 96.06 142 CYS A CA 1
ATOM 1172 C C . CYS A 1 142 ? -17.008 -23.565 1.025 1.00 96.06 142 CYS A C 1
ATOM 1174 O O . CYS A 1 142 ? -18.196 -23.755 1.279 1.00 96.06 142 CYS A O 1
ATOM 1176 N N . ASN A 1 143 ? -16.597 -22.569 0.236 1.00 91.06 143 ASN A N 1
ATOM 1177 C CA . ASN A 1 143 ? -17.507 -21.599 -0.371 1.00 91.06 143 ASN A CA 1
ATOM 1178 C C . ASN A 1 143 ? -18.494 -22.266 -1.343 1.00 91.06 143 ASN A C 1
ATOM 1180 O O . ASN A 1 143 ? -19.669 -21.908 -1.364 1.00 91.06 143 ASN A O 1
ATOM 1184 N N . THR A 1 144 ? -18.049 -23.272 -2.104 1.00 85.38 144 THR A N 1
ATOM 1185 C CA . THR A 1 144 ? -18.911 -24.020 -3.038 1.00 85.38 144 THR A CA 1
ATOM 1186 C C . THR A 1 144 ? -19.999 -24.811 -2.309 1.00 85.38 144 THR A C 1
ATOM 1188 O O . THR A 1 144 ? -21.121 -24.907 -2.802 1.00 85.38 144 THR A O 1
ATOM 1191 N N . LEU A 1 145 ? -19.686 -25.360 -1.133 1.00 88.94 145 LEU A N 1
ATOM 1192 C CA . LEU A 1 145 ? -20.622 -26.147 -0.325 1.00 88.94 145 LEU A CA 1
ATOM 1193 C C . LEU A 1 145 ? -21.378 -25.323 0.728 1.00 88.94 145 LEU A C 1
ATOM 1195 O O . LEU A 1 145 ? -22.219 -25.864 1.439 1.00 88.94 145 LEU A O 1
ATOM 1199 N N . GLY A 1 146 ? -21.097 -24.021 0.839 1.00 90.25 146 GLY A N 1
ATOM 1200 C CA . GLY A 1 146 ? -21.703 -23.158 1.855 1.00 90.25 146 GLY A CA 1
ATOM 1201 C C . GLY A 1 146 ? -21.265 -23.485 3.287 1.00 90.25 146 GLY A C 1
ATOM 1202 O O . GLY A 1 146 ? -21.988 -23.163 4.232 1.00 90.25 146 GLY A O 1
ATOM 1203 N N . ILE A 1 147 ? -20.094 -24.106 3.461 1.00 93.50 147 ILE A N 1
ATOM 1204 C CA . ILE A 1 147 ? -19.531 -24.446 4.772 1.00 93.50 147 ILE A CA 1
ATOM 1205 C C . ILE A 1 147 ? -19.182 -23.155 5.511 1.00 93.50 147 ILE A C 1
ATOM 1207 O O . ILE A 1 147 ? -18.514 -22.279 4.971 1.00 93.50 147 ILE A O 1
ATOM 1211 N N . GLN A 1 148 ? -19.634 -23.026 6.758 1.00 89.31 148 GLN A N 1
ATOM 1212 C CA . GLN A 1 148 ? -19.448 -21.793 7.536 1.00 89.31 148 GLN A CA 1
ATOM 1213 C C . GLN A 1 148 ? -18.284 -21.866 8.526 1.00 89.31 148 GLN A C 1
ATOM 1215 O O . GLN A 1 148 ? -17.693 -20.838 8.850 1.00 89.31 148 GLN A O 1
ATOM 1220 N N . ARG A 1 149 ? -17.945 -23.065 9.010 1.00 92.94 149 ARG A N 1
ATOM 1221 C CA . ARG A 1 149 ? -16.909 -23.298 10.023 1.00 92.94 149 ARG A CA 1
ATOM 1222 C C . ARG A 1 149 ? -16.418 -24.739 9.943 1.00 92.94 149 ARG A C 1
ATOM 1224 O O . ARG A 1 149 ? -17.225 -25.633 9.740 1.00 92.94 149 ARG A O 1
ATOM 1231 N N . ILE A 1 150 ? -15.123 -24.946 10.154 1.00 97.06 150 ILE A N 1
ATOM 1232 C CA . ILE A 1 150 ? -14.481 -26.252 10.311 1.00 97.06 150 ILE A CA 1
ATOM 1233 C C . ILE A 1 150 ? -14.069 -26.384 11.777 1.00 97.06 150 ILE A C 1
ATOM 1235 O O . ILE A 1 150 ? -13.265 -25.594 12.275 1.00 97.06 150 ILE A O 1
ATOM 1239 N N . ASN A 1 151 ? -14.600 -27.376 12.487 1.00 97.06 151 ASN A N 1
ATOM 1240 C CA . ASN A 1 151 ? -14.229 -27.576 13.887 1.00 97.06 151 ASN A CA 1
ATOM 1241 C C . ASN A 1 151 ? -12.867 -28.263 14.011 1.00 97.06 151 ASN A C 1
ATOM 1243 O O . ASN A 1 151 ? -12.110 -27.963 14.926 1.00 97.06 151 ASN A O 1
ATOM 1247 N N . PHE A 1 152 ? -12.517 -29.167 13.097 1.00 98.38 152 PHE A N 1
ATOM 1248 C CA . PHE A 1 152 ? -11.227 -29.850 13.153 1.00 98.38 152 PHE A CA 1
ATOM 1249 C C . PHE A 1 152 ? -10.671 -30.111 11.754 1.00 98.38 152 PHE A C 1
ATOM 1251 O O . PHE A 1 152 ? -11.319 -30.780 10.957 1.00 98.38 152 PHE A O 1
ATOM 1258 N N . LEU A 1 153 ? -9.474 -29.601 11.463 1.00 98.56 153 LEU A N 1
ATOM 1259 C CA . LEU A 1 153 ? -8.756 -29.794 10.203 1.00 98.56 153 LEU A CA 1
ATOM 1260 C C . LEU A 1 153 ? -7.477 -30.606 10.451 1.00 98.56 153 LEU A C 1
ATOM 1262 O O . LEU A 1 153 ? -6.539 -30.114 11.072 1.00 98.56 153 LEU A O 1
ATOM 1266 N N . LYS A 1 154 ? -7.429 -31.846 9.967 1.00 98.19 154 LYS A N 1
ATOM 1267 C CA . LYS A 1 154 ? -6.240 -32.712 9.974 1.00 98.19 154 LYS A CA 1
ATOM 1268 C C . LYS A 1 154 ? -5.508 -32.562 8.638 1.00 98.19 154 LYS A C 1
ATOM 1270 O O . LYS A 1 154 ? -6.122 -32.720 7.587 1.00 98.19 154 LYS A O 1
ATOM 1275 N N . LEU A 1 155 ? -4.209 -32.278 8.690 1.00 97.62 155 LEU A N 1
ATOM 1276 C CA . LEU A 1 155 ? -3.309 -32.176 7.542 1.00 97.62 155 LEU A CA 1
ATOM 1277 C C . LEU A 1 155 ? -2.222 -33.251 7.635 1.00 97.62 155 LEU A C 1
ATOM 1279 O O . LEU A 1 155 ? -1.416 -33.246 8.567 1.00 97.62 155 LEU A O 1
ATOM 1283 N N . ASP A 1 156 ? -2.218 -34.163 6.669 1.00 94.94 156 ASP A N 1
ATOM 1284 C CA . ASP A 1 156 ? -1.264 -35.269 6.550 1.00 94.94 156 ASP A CA 1
ATOM 1285 C C . ASP A 1 156 ? -0.954 -35.511 5.068 1.00 94.94 156 ASP A C 1
ATOM 1287 O O . ASP A 1 156 ? -1.395 -36.471 4.443 1.00 94.94 156 ASP A O 1
ATOM 1291 N N . VAL A 1 157 ? -0.293 -34.531 4.454 1.00 94.06 157 VAL A N 1
ATOM 1292 C CA . VAL A 1 157 ? -0.170 -34.419 2.989 1.00 94.06 157 VAL A CA 1
ATOM 1293 C C . VAL A 1 157 ? 1.279 -34.532 2.523 1.00 94.06 157 VAL A C 1
ATOM 1295 O O . VAL A 1 157 ? 1.624 -34.105 1.419 1.00 94.06 157 VAL A O 1
ATOM 1298 N N . GLU A 1 158 ? 2.130 -35.114 3.371 1.00 91.62 158 GLU A N 1
ATOM 1299 C CA . GLU A 1 158 ? 3.518 -35.473 3.085 1.00 91.62 158 GLU A CA 1
ATOM 1300 C C . GLU A 1 158 ? 4.319 -34.304 2.467 1.00 91.62 158 GLU A C 1
ATOM 1302 O O . GLU A 1 158 ? 4.984 -34.454 1.436 1.00 91.62 158 GLU A O 1
ATOM 1307 N N . GLY A 1 159 ? 4.269 -33.125 3.103 1.00 90.94 159 GLY A N 1
ATOM 1308 C CA . GLY A 1 159 ? 5.013 -31.916 2.710 1.00 90.94 159 GLY A CA 1
ATOM 1309 C C . GLY A 1 159 ? 4.154 -30.810 2.087 1.00 90.94 159 GLY A C 1
ATOM 1310 O O . GLY A 1 159 ? 4.636 -29.695 1.893 1.00 90.94 159 GLY A O 1
ATOM 1311 N N . GLY A 1 160 ? 2.890 -31.099 1.758 1.00 93.44 160 GLY A N 1
ATOM 1312 C CA . GLY A 1 160 ? 1.935 -30.128 1.207 1.00 93.44 160 GLY A CA 1
ATOM 1313 C C . GLY A 1 160 ? 1.261 -29.220 2.241 1.00 93.44 160 GLY A C 1
ATOM 1314 O O . GLY A 1 160 ? 0.388 -28.438 1.872 1.00 93.44 160 GLY A O 1
ATOM 1315 N N . GLU A 1 161 ? 1.617 -29.315 3.527 1.00 96.56 161 GLU A N 1
ATOM 1316 C CA . GLU A 1 161 ? 0.886 -28.674 4.627 1.00 96.56 161 GLU A CA 1
ATOM 1317 C C . GLU A 1 161 ? 0.827 -27.155 4.441 1.00 96.56 161 GLU A C 1
ATOM 1319 O O . GLU A 1 161 ? -0.233 -26.549 4.591 1.00 96.56 161 GLU A O 1
ATOM 1324 N N . MET A 1 162 ? 1.948 -26.543 4.043 1.00 95.69 162 MET A N 1
ATOM 1325 C CA . MET A 1 162 ? 2.023 -25.106 3.773 1.00 95.69 162 MET A CA 1
ATOM 1326 C C . MET A 1 162 ? 1.061 -24.679 2.659 1.00 95.69 162 MET A C 1
ATOM 1328 O O . MET A 1 162 ? 0.347 -23.693 2.825 1.00 95.69 162 MET A O 1
ATOM 1332 N N . GLU A 1 163 ? 1.010 -25.416 1.546 1.00 95.62 163 GLU A N 1
ATOM 1333 C CA . GLU A 1 163 ? 0.143 -25.071 0.413 1.00 95.62 163 GLU A CA 1
ATOM 1334 C C . GLU A 1 163 ? -1.341 -25.177 0.790 1.00 95.62 163 GLU A C 1
ATOM 1336 O O . GLU A 1 163 ? -2.133 -24.324 0.394 1.00 95.62 163 GLU A O 1
ATOM 1341 N N . VAL A 1 164 ? -1.724 -26.176 1.595 1.00 97.69 164 VAL A N 1
ATOM 1342 C CA . VAL A 1 164 ? -3.107 -26.307 2.087 1.00 97.69 164 VAL A CA 1
ATOM 1343 C C . VAL A 1 164 ? -3.467 -25.156 3.029 1.00 97.69 164 VAL A C 1
ATOM 1345 O O . VAL A 1 164 ? -4.540 -24.573 2.890 1.00 97.69 164 VAL A O 1
ATOM 1348 N N . ILE A 1 165 ? -2.573 -24.791 3.959 1.00 97.81 165 ILE A N 1
ATOM 1349 C CA . ILE A 1 165 ? -2.780 -23.653 4.872 1.00 97.81 165 ILE A CA 1
ATOM 1350 C C . ILE A 1 165 ? -2.886 -22.343 4.074 1.00 97.81 165 ILE A C 1
ATOM 1352 O O . ILE A 1 165 ? -3.734 -21.507 4.375 1.00 97.81 165 ILE A O 1
ATOM 1356 N N . GLN A 1 166 ? -2.078 -22.162 3.026 1.00 96.00 166 GLN A N 1
ATOM 1357 C CA . GLN A 1 166 ? -2.167 -21.002 2.131 1.00 96.00 166 GLN A CA 1
ATOM 1358 C C . GLN A 1 166 ? -3.474 -20.978 1.324 1.00 96.00 166 GLN A C 1
ATOM 1360 O O . GLN A 1 166 ? -4.039 -19.908 1.121 1.00 96.00 166 GLN A O 1
ATOM 1365 N N . GLY A 1 167 ? -3.989 -22.142 0.920 1.00 96.88 167 GLY A N 1
ATOM 1366 C CA . GLY A 1 167 ? -5.300 -22.289 0.278 1.00 96.88 167 GLY A CA 1
ATOM 1367 C C . GLY A 1 167 ? -6.507 -22.110 1.212 1.00 96.88 167 GLY A C 1
ATOM 1368 O O . GLY A 1 167 ? -7.644 -22.259 0.761 1.00 96.88 167 GLY A O 1
ATOM 1369 N N . ALA A 1 168 ? -6.274 -21.836 2.498 1.00 97.56 168 ALA A N 1
ATOM 1370 C CA . ALA A 1 168 ? -7.280 -21.620 3.540 1.00 97.56 168 ALA A CA 1
ATOM 1371 C C . ALA A 1 168 ? -7.252 -20.184 4.103 1.00 97.56 168 ALA A C 1
ATOM 1373 O O . ALA A 1 168 ? -7.687 -19.948 5.233 1.00 97.56 168 ALA A O 1
ATOM 1374 N N . GLU A 1 169 ? -6.658 -19.231 3.376 1.00 93.94 169 GLU A N 1
ATOM 1375 C CA . GLU A 1 169 ? -6.398 -17.874 3.861 1.00 93.94 169 GLU A CA 1
ATOM 1376 C C . GLU A 1 169 ? -7.664 -17.163 4.367 1.00 93.94 169 GLU A C 1
ATOM 1378 O O . GLU A 1 169 ? -7.625 -16.552 5.441 1.00 93.94 169 GLU A O 1
ATOM 1383 N N . GLU A 1 170 ? -8.786 -17.242 3.645 1.00 92.88 170 GLU A N 1
ATOM 1384 C CA . GLU A 1 170 ? -10.041 -16.600 4.049 1.00 92.88 170 GLU A CA 1
ATOM 1385 C C . GLU A 1 170 ? -10.563 -17.209 5.356 1.00 92.88 170 GLU A C 1
ATOM 1387 O O . GLU A 1 170 ? -10.862 -16.483 6.313 1.00 92.88 170 GLU A O 1
ATOM 1392 N N . PHE A 1 171 ? -10.626 -18.541 5.423 1.00 95.19 171 PHE A N 1
ATOM 1393 C CA . PHE A 1 171 ? -11.113 -19.260 6.597 1.00 95.19 171 PHE A CA 1
ATOM 1394 C C . PHE A 1 171 ? -10.234 -19.032 7.829 1.00 95.19 171 PHE A C 1
ATOM 1396 O O . PHE A 1 171 ? -10.755 -18.811 8.926 1.00 95.19 171 PHE A O 1
ATOM 1403 N N . LEU A 1 172 ? -8.911 -19.029 7.664 1.00 95.69 172 LEU A N 1
ATOM 1404 C CA . LEU A 1 172 ? -7.960 -18.739 8.737 1.00 95.69 172 LEU A CA 1
ATOM 1405 C C . LEU A 1 172 ? -8.113 -17.302 9.237 1.00 95.69 172 LEU A C 1
ATOM 1407 O O . LEU A 1 172 ? -8.267 -17.078 10.438 1.00 95.69 172 LEU A O 1
ATOM 1411 N N . LYS A 1 173 ? -8.135 -16.323 8.324 1.00 91.12 173 LYS A N 1
ATOM 1412 C CA . LYS A 1 173 ? -8.288 -14.899 8.658 1.00 91.12 173 LYS A CA 1
ATOM 1413 C C . LYS A 1 173 ? -9.573 -14.644 9.448 1.00 91.12 173 LYS A C 1
ATOM 1415 O O . LYS A 1 173 ? -9.534 -13.962 10.479 1.00 91.12 173 LYS A O 1
ATOM 1420 N N . LYS A 1 174 ? -10.685 -15.248 9.015 1.00 90.50 174 LYS A N 1
ATOM 1421 C CA . LYS A 1 174 ? -11.996 -15.164 9.677 1.00 90.50 174 LYS A CA 1
ATOM 1422 C C . LYS A 1 174 ? -12.111 -16.040 10.936 1.00 90.50 174 LYS A C 1
ATOM 1424 O O . LYS A 1 174 ? -13.106 -15.956 11.653 1.00 90.50 174 LYS A O 1
ATOM 1429 N N . GLY A 1 175 ? -11.095 -16.836 11.283 1.00 91.94 175 GLY A N 1
ATOM 1430 C CA . GLY A 1 175 ? -11.141 -17.724 12.452 1.00 91.94 175 GLY A CA 1
ATOM 1431 C C . GLY A 1 175 ? -12.239 -18.788 12.338 1.00 91.94 175 GLY A C 1
ATOM 1432 O O . GLY A 1 175 ? -12.871 -19.157 13.334 1.00 91.94 175 GLY A O 1
ATOM 1433 N N . LYS A 1 176 ? -12.501 -19.246 11.110 1.00 93.81 176 LYS A N 1
ATOM 1434 C CA . LYS A 1 176 ? -13.486 -20.280 10.773 1.00 93.81 176 LYS A CA 1
ATOM 1435 C C . LYS A 1 176 ? -12.953 -21.697 10.961 1.00 93.81 176 LYS A C 1
ATOM 1437 O O . LYS A 1 176 ? -13.723 -22.633 10.798 1.00 93.81 176 LYS A O 1
ATOM 1442 N N . ILE A 1 177 ? -11.676 -21.870 11.298 1.00 97.31 177 ILE A N 1
ATOM 1443 C CA . ILE A 1 177 ? -11.100 -23.180 11.618 1.00 97.31 177 ILE A CA 1
ATOM 1444 C C . ILE A 1 177 ? -10.764 -23.204 13.108 1.00 97.31 177 ILE A C 1
ATOM 1446 O O . ILE A 1 177 ? -9.987 -22.377 13.574 1.00 97.31 177 ILE A O 1
ATOM 1450 N N . ASP A 1 178 ? -11.346 -24.104 13.888 1.00 96.31 178 ASP A N 1
ATOM 1451 C CA . ASP A 1 178 ? -11.136 -24.092 15.343 1.00 96.31 178 ASP A CA 1
ATOM 1452 C C . ASP A 1 178 ? -9.789 -24.727 15.726 1.00 96.31 178 ASP A C 1
ATOM 1454 O O . ASP A 1 178 ? -9.009 -24.143 16.490 1.00 96.31 178 ASP A O 1
ATOM 1458 N N . TYR A 1 179 ? -9.496 -25.889 15.137 1.00 98.19 179 TYR A N 1
ATOM 1459 C CA . TYR A 1 179 ? -8.294 -26.684 15.381 1.00 98.19 179 TYR A CA 1
ATOM 1460 C C . TYR A 1 179 ? -7.660 -27.141 14.064 1.00 98.19 179 TYR A C 1
ATOM 1462 O O . TYR A 1 179 ? -8.366 -27.617 13.176 1.00 98.19 179 TYR A O 1
ATOM 1470 N N . ILE A 1 180 ? -6.333 -27.037 13.957 1.00 98.56 180 ILE A N 1
ATOM 1471 C CA . ILE A 1 180 ? -5.554 -27.538 12.817 1.00 98.56 180 ILE A CA 1
ATOM 1472 C C . ILE A 1 180 ? -4.475 -28.467 13.347 1.00 98.56 180 ILE A C 1
ATOM 1474 O O . ILE A 1 180 ? -3.522 -28.012 13.976 1.00 98.56 180 ILE A O 1
ATOM 1478 N N . GLN A 1 181 ? -4.608 -29.760 13.102 1.00 98.38 181 GLN A N 1
ATOM 1479 C CA . GLN A 1 181 ? -3.546 -30.716 13.370 1.00 98.38 181 GLN A CA 1
ATOM 1480 C C . GLN A 1 181 ? -2.722 -30.906 12.103 1.00 98.38 181 GLN A C 1
ATOM 1482 O O . GLN A 1 181 ? -3.296 -31.164 11.051 1.00 98.38 181 GLN A O 1
ATOM 1487 N N . PHE A 1 182 ? -1.399 -30.811 12.193 1.00 97.44 182 PHE A N 1
ATOM 1488 C CA . PHE A 1 182 ? -0.522 -31.031 11.045 1.00 97.44 182 PHE A CA 1
ATOM 1489 C C . PHE A 1 182 ? 0.718 -31.841 11.415 1.00 97.44 182 PHE A C 1
ATOM 1491 O O . PHE A 1 182 ? 1.245 -31.737 12.532 1.00 97.44 182 PHE A O 1
ATOM 1498 N N . GLU A 1 183 ? 1.165 -32.650 10.460 1.00 94.25 183 GLU A N 1
ATOM 1499 C CA . GLU A 1 183 ? 2.395 -33.423 10.565 1.00 94.25 183 GLU A CA 1
ATOM 1500 C C . GLU A 1 183 ? 3.618 -32.576 10.182 1.00 94.25 183 GLU A C 1
ATOM 1502 O O . GLU A 1 183 ? 3.591 -31.763 9.263 1.00 94.25 183 GLU A O 1
ATOM 1507 N N . TYR A 1 184 ? 4.719 -32.782 10.900 1.00 94.94 184 TYR A N 1
ATOM 1508 C CA . TYR A 1 184 ? 6.030 -32.230 10.584 1.00 94.94 184 TYR A CA 1
ATOM 1509 C C . TYR A 1 184 ? 7.068 -33.348 10.524 1.00 94.94 184 TYR A C 1
ATOM 1511 O O . TYR A 1 184 ? 7.122 -34.203 11.411 1.00 94.94 184 TYR A O 1
ATOM 1519 N N . GLY A 1 185 ? 7.954 -33.313 9.528 1.00 93.31 185 GLY A N 1
ATOM 1520 C CA . GLY A 1 185 ? 9.006 -34.312 9.377 1.00 93.31 185 GLY A CA 1
ATOM 1521 C C . GLY A 1 185 ? 9.917 -34.067 8.178 1.00 93.31 185 GLY A C 1
ATOM 1522 O O . GLY A 1 185 ? 10.078 -32.944 7.706 1.00 93.31 185 GLY A O 1
ATOM 1523 N N . GLY A 1 186 ? 10.535 -35.138 7.674 1.00 92.19 186 GLY A N 1
ATOM 1524 C CA . GLY A 1 186 ? 11.514 -35.059 6.584 1.00 92.19 186 GLY A CA 1
ATOM 1525 C C . GLY A 1 186 ? 10.945 -34.556 5.252 1.00 92.19 186 GLY A C 1
ATOM 1526 O O . GLY A 1 186 ? 11.702 -34.042 4.435 1.00 92.19 186 GLY A O 1
ATOM 1527 N N . THR A 1 187 ? 9.630 -34.648 5.051 1.00 92.75 187 THR A N 1
ATOM 1528 C CA . THR A 1 187 ? 8.915 -34.165 3.856 1.00 92.75 187 THR A CA 1
ATOM 1529 C C . THR A 1 187 ? 9.039 -32.655 3.651 1.00 92.75 187 THR A C 1
ATOM 1531 O O . THR A 1 187 ? 9.066 -32.191 2.515 1.00 92.75 187 THR A O 1
ATOM 1534 N N . TYR A 1 188 ? 9.228 -31.885 4.726 1.00 95.06 188 TYR A N 1
ATOM 1535 C CA . TYR A 1 188 ? 9.465 -30.440 4.654 1.00 95.06 188 TYR A CA 1
ATOM 1536 C C . TYR A 1 188 ? 10.767 -30.110 3.903 1.00 95.06 188 TYR A C 1
ATOM 1538 O O . TYR A 1 188 ? 10.850 -29.094 3.214 1.00 95.06 188 TYR A O 1
ATOM 1546 N N . ILE A 1 189 ? 11.770 -30.999 3.959 1.00 93.50 189 ILE A N 1
ATOM 1547 C CA . ILE A 1 189 ? 13.016 -30.861 3.188 1.00 93.50 189 ILE A CA 1
ATOM 1548 C C . ILE A 1 189 ? 12.734 -31.004 1.689 1.00 93.50 189 ILE A C 1
ATOM 1550 O O . ILE A 1 189 ? 13.294 -30.254 0.886 1.00 93.50 189 ILE A O 1
ATOM 1554 N N . ASP A 1 190 ? 11.883 -31.963 1.317 1.00 91.88 190 ASP A N 1
ATOM 1555 C CA . ASP A 1 190 ? 11.512 -32.233 -0.075 1.00 91.88 190 ASP A CA 1
ATOM 1556 C C . ASP A 1 190 ? 10.687 -31.062 -0.650 1.00 91.88 190 ASP A C 1
ATOM 1558 O O . ASP A 1 190 ? 10.942 -30.609 -1.769 1.00 91.88 190 ASP A O 1
ATOM 1562 N N . ALA A 1 191 ? 9.776 -30.511 0.158 1.00 91.88 191 ALA A N 1
ATOM 1563 C CA . ALA A 1 191 ? 8.959 -29.339 -0.163 1.00 91.88 191 ALA A CA 1
ATOM 1564 C C . ALA A 1 191 ? 9.710 -27.994 -0.065 1.00 91.88 191 ALA A C 1
ATOM 1566 O O . ALA A 1 191 ? 9.219 -26.978 -0.553 1.00 91.88 191 ALA A O 1
ATOM 1567 N N . LYS A 1 192 ? 10.924 -27.985 0.506 1.00 94.06 192 LYS A N 1
ATOM 1568 C CA . LYS A 1 192 ? 11.750 -26.787 0.758 1.00 94.06 192 LYS A CA 1
ATOM 1569 C C . LYS A 1 192 ? 11.052 -25.734 1.628 1.00 94.06 192 LYS A C 1
ATOM 1571 O O . LYS A 1 192 ? 11.204 -24.540 1.383 1.00 94.06 192 LYS A O 1
ATOM 1576 N N . ILE A 1 193 ? 10.327 -26.191 2.642 1.00 94.81 193 ILE A N 1
ATOM 1577 C CA . ILE A 1 193 ? 9.649 -25.350 3.634 1.00 94.81 193 ILE A CA 1
ATOM 1578 C C . ILE A 1 193 ? 10.205 -25.624 5.035 1.00 94.81 193 ILE A C 1
ATOM 1580 O O . ILE A 1 193 ? 10.857 -26.644 5.276 1.00 94.81 193 ILE A O 1
ATOM 1584 N N . THR A 1 194 ? 9.938 -24.722 5.972 1.00 96.31 194 THR A N 1
ATOM 1585 C CA . THR A 1 194 ? 10.364 -24.825 7.375 1.00 96.31 194 THR A CA 1
ATOM 1586 C C . THR A 1 194 ? 9.171 -24.805 8.328 1.00 96.31 194 THR A C 1
ATOM 1588 O O . THR A 1 194 ? 8.093 -24.297 8.009 1.00 96.31 194 THR A O 1
ATOM 1591 N N . LEU A 1 195 ? 9.352 -25.356 9.530 1.00 96.56 195 LEU A N 1
ATOM 1592 C CA . LEU A 1 195 ? 8.361 -25.241 10.597 1.00 96.56 195 LEU A CA 1
ATOM 1593 C C . LEU A 1 195 ? 8.203 -23.784 11.049 1.00 96.56 195 LEU A C 1
ATOM 1595 O O . LEU A 1 195 ? 7.094 -23.373 11.386 1.00 96.56 195 LEU A O 1
ATOM 1599 N N . GLU A 1 196 ? 9.284 -22.998 11.028 1.00 96.69 196 GLU A N 1
ATOM 1600 C CA . GLU A 1 196 ? 9.247 -21.562 11.335 1.00 96.69 196 GLU A CA 1
ATOM 1601 C C . GLU A 1 196 ? 8.241 -20.805 10.457 1.00 96.69 196 GLU A C 1
ATOM 1603 O O . GLU A 1 196 ? 7.433 -20.029 10.972 1.00 96.69 196 GLU A O 1
ATOM 1608 N N . GLU A 1 197 ? 8.244 -21.061 9.146 1.00 95.12 197 GLU A N 1
ATOM 1609 C CA . GLU A 1 197 ? 7.311 -20.429 8.209 1.00 95.12 197 GLU A CA 1
ATOM 1610 C C . GLU A 1 197 ? 5.855 -20.803 8.521 1.00 95.12 197 GLU A C 1
ATOM 1612 O O . GLU A 1 197 ? 4.981 -19.934 8.503 1.00 95.12 197 GLU A O 1
ATOM 1617 N N . VAL A 1 198 ? 5.584 -22.069 8.869 1.00 96.25 198 VAL A N 1
ATOM 1618 C CA . VAL A 1 198 ? 4.234 -22.525 9.251 1.00 96.25 198 VAL A CA 1
ATOM 1619 C C . VAL A 1 198 ? 3.784 -21.854 10.551 1.00 96.25 198 VAL A C 1
ATOM 1621 O O . VAL A 1 198 ? 2.650 -21.379 10.647 1.00 96.25 198 VAL A O 1
ATOM 1624 N N . PHE A 1 199 ? 4.684 -21.739 11.535 1.00 96.75 199 PHE A N 1
ATOM 1625 C CA . PHE A 1 199 ? 4.434 -21.001 12.775 1.00 96.75 199 PHE A CA 1
ATOM 1626 C C . PHE A 1 199 ? 4.098 -19.536 12.504 1.00 96.75 199 PHE A C 1
ATOM 1628 O O . PHE A 1 199 ? 3.124 -19.016 13.052 1.00 96.75 199 PHE A O 1
ATOM 1635 N N . ALA A 1 200 ? 4.888 -18.871 11.662 1.00 94.25 200 ALA A N 1
ATOM 1636 C CA . ALA A 1 200 ? 4.678 -17.476 11.307 1.00 94.25 200 ALA A CA 1
ATOM 1637 C C . ALA A 1 200 ? 3.322 -17.269 10.612 1.00 94.25 200 ALA A C 1
ATOM 1639 O O . ALA A 1 200 ? 2.592 -16.339 10.965 1.00 94.25 200 ALA A O 1
ATOM 1640 N N . LEU A 1 201 ? 2.957 -18.157 9.682 1.00 94.44 201 LEU A N 1
ATOM 1641 C CA . LEU A 1 201 ? 1.699 -18.082 8.941 1.00 94.44 201 LEU A CA 1
ATOM 1642 C C . LEU A 1 201 ? 0.476 -18.303 9.841 1.00 94.44 201 LEU A C 1
ATOM 1644 O O . LEU A 1 201 ? -0.457 -17.506 9.822 1.00 94.44 201 LEU A O 1
ATOM 1648 N N . LEU A 1 202 ? 0.479 -19.342 10.674 1.00 96.62 202 LEU A N 1
ATOM 1649 C CA . LEU A 1 202 ? -0.641 -19.628 11.576 1.00 96.62 202 LEU A CA 1
ATOM 1650 C C . LEU A 1 202 ? -0.785 -18.555 12.665 1.00 96.62 202 LEU A C 1
ATOM 1652 O O . LEU A 1 202 ? -1.898 -18.119 12.970 1.00 96.62 202 LEU A O 1
ATOM 1656 N N . LYS A 1 203 ? 0.334 -18.056 13.202 1.00 93.88 203 LYS A N 1
ATOM 1657 C CA . LYS A 1 203 ? 0.328 -16.956 14.175 1.00 93.88 203 LYS A CA 1
ATOM 1658 C C . LYS A 1 203 ? -0.230 -15.664 13.574 1.00 93.88 203 LYS A C 1
ATOM 1660 O O . LYS A 1 203 ? -0.987 -14.973 14.253 1.00 93.88 203 LYS A O 1
ATOM 1665 N N . LYS A 1 204 ? 0.076 -15.361 12.303 1.00 90.44 204 LYS A N 1
ATOM 1666 C CA . LYS A 1 204 ? -0.517 -14.230 11.558 1.00 90.44 204 LYS A CA 1
ATOM 1667 C C . LYS A 1 204 ? -2.050 -14.288 11.559 1.00 90.44 204 LYS A C 1
ATOM 1669 O O . LYS A 1 204 ? -2.689 -13.244 11.627 1.00 90.44 204 LYS A O 1
ATOM 1674 N N . TYR A 1 205 ? -2.636 -15.485 11.530 1.00 93.06 205 TYR A N 1
ATOM 1675 C CA . TYR A 1 205 ? -4.088 -15.689 11.571 1.00 93.06 205 TYR A CA 1
ATOM 1676 C C . TYR A 1 205 ? -4.630 -16.020 12.970 1.00 93.06 205 TYR A C 1
ATOM 1678 O O . TYR A 1 205 ? -5.717 -16.579 13.093 1.00 93.06 205 TYR A O 1
ATOM 1686 N N . ARG A 1 206 ? -3.906 -15.635 14.032 1.00 93.75 206 ARG A N 1
ATOM 1687 C CA . ARG A 1 206 ? -4.355 -15.738 15.433 1.00 93.75 206 ARG A CA 1
ATOM 1688 C C . ARG A 1 206 ? -4.525 -17.183 15.920 1.00 93.75 206 ARG A C 1
ATOM 1690 O O . ARG A 1 206 ? -5.407 -17.484 16.723 1.00 93.75 206 ARG A O 1
ATOM 1697 N N . TYR A 1 207 ? -3.654 -18.085 15.464 1.00 96.69 207 TYR A N 1
ATOM 1698 C CA . TYR A 1 207 ? -3.534 -19.433 16.021 1.00 96.69 207 TYR A CA 1
ATOM 1699 C C . TYR A 1 207 ? -2.339 -19.531 16.967 1.00 96.69 207 TYR A C 1
ATOM 1701 O O . TYR A 1 207 ? -1.250 -19.026 16.692 1.00 96.69 207 TYR A O 1
ATOM 1709 N N . SER A 1 208 ? -2.541 -20.225 18.083 1.00 96.31 208 SER A N 1
ATOM 1710 C CA . SER A 1 208 ? -1.488 -20.601 19.020 1.00 96.31 208 SER A CA 1
ATOM 1711 C C . SER A 1 208 ? -1.143 -22.073 18.847 1.00 96.31 208 SER A C 1
ATOM 1713 O O . SER A 1 208 ? -2.037 -22.900 18.681 1.00 96.31 208 SER A O 1
ATOM 1715 N N . ILE A 1 209 ? 0.145 -22.406 18.874 1.00 97.62 209 ILE A N 1
ATOM 1716 C CA . ILE A 1 209 ? 0.610 -23.747 18.518 1.00 97.62 209 ILE A CA 1
ATOM 1717 C C . ILE A 1 209 ? 0.938 -24.557 19.770 1.00 97.62 209 ILE A C 1
ATOM 1719 O O . ILE A 1 209 ? 1.453 -24.047 20.766 1.00 97.62 209 ILE A O 1
ATOM 1723 N N . PHE A 1 210 ? 0.629 -25.845 19.694 1.00 97.50 210 PHE A N 1
ATOM 1724 C CA . PHE A 1 210 ? 0.927 -26.868 20.674 1.00 97.50 210 PHE A CA 1
ATOM 1725 C C . PHE A 1 210 ? 1.707 -27.993 20.001 1.00 97.50 210 PHE A C 1
ATOM 1727 O O . PHE A 1 210 ? 1.397 -28.386 18.875 1.00 97.50 210 PHE A O 1
ATOM 1734 N N . LYS A 1 211 ? 2.691 -28.554 20.702 1.00 96.69 211 LYS A N 1
ATOM 1735 C CA . LYS A 1 211 ? 3.285 -29.833 20.315 1.00 96.69 211 LYS A CA 1
ATOM 1736 C C . LYS A 1 211 ? 2.478 -30.969 20.931 1.00 96.69 211 LYS A C 1
ATOM 1738 O O . LYS A 1 211 ? 2.200 -30.954 22.134 1.00 96.69 211 LYS A O 1
ATOM 1743 N N . ILE A 1 212 ? 2.115 -31.950 20.111 1.00 96.62 212 ILE A N 1
ATOM 1744 C CA . ILE A 1 212 ? 1.374 -33.129 20.554 1.00 96.62 212 ILE A CA 1
ATOM 1745 C C . ILE A 1 212 ? 2.371 -34.162 21.087 1.00 96.62 212 ILE A C 1
ATOM 1747 O O . ILE A 1 212 ? 3.288 -34.588 20.383 1.00 96.62 212 ILE A O 1
ATOM 1751 N N . HIS A 1 213 ? 2.181 -34.565 22.343 1.00 93.31 213 HIS A N 1
ATOM 1752 C CA . HIS A 1 213 ? 2.865 -35.695 22.970 1.00 93.31 213 HIS A CA 1
ATOM 1753 C C . HIS A 1 213 ? 1.848 -36.792 23.311 1.00 93.31 213 HIS A C 1
ATOM 1755 O O . HIS A 1 213 ? 0.665 -36.489 23.483 1.00 93.31 213 HIS A O 1
ATOM 1761 N N . PRO A 1 214 ? 2.279 -38.051 23.516 1.00 90.19 214 PRO A N 1
ATOM 1762 C CA . PRO A 1 214 ? 1.370 -39.156 23.846 1.00 90.19 214 PRO A CA 1
ATOM 1763 C C . PRO A 1 214 ? 0.484 -38.888 25.068 1.00 90.19 214 PRO A C 1
ATOM 1765 O O . PRO A 1 214 ? -0.662 -39.324 25.129 1.00 90.19 214 PRO A O 1
ATOM 1768 N N . SER A 1 215 ? 1.013 -38.155 26.053 1.00 86.50 215 SER A N 1
ATOM 1769 C CA . SER A 1 215 ? 0.345 -37.895 27.327 1.00 86.50 215 SER A CA 1
ATOM 1770 C C . SER A 1 215 ? -0.089 -36.445 27.536 1.00 86.50 215 SER A C 1
ATOM 1772 O O . SER A 1 215 ? -0.803 -36.191 28.505 1.00 86.50 215 SER A O 1
ATOM 1774 N N . GLN A 1 216 ? 0.282 -35.481 26.685 1.00 89.94 216 GLN A N 1
ATOM 1775 C CA . GLN A 1 216 ? -0.016 -34.057 26.914 1.00 89.94 216 GLN A CA 1
ATOM 1776 C C . GLN A 1 216 ? 0.080 -33.193 25.649 1.00 89.94 216 GLN A C 1
ATOM 1778 O O . GLN A 1 216 ? 0.726 -33.570 24.676 1.00 89.94 216 GLN A O 1
ATOM 1783 N N . LEU A 1 217 ? -0.518 -32.002 25.709 1.00 94.56 217 LEU A N 1
ATOM 1784 C CA . LEU A 1 217 ? -0.318 -30.929 24.737 1.00 94.56 217 LEU A CA 1
ATOM 1785 C C . LEU A 1 217 ? 0.622 -29.889 25.350 1.00 94.56 217 LEU A C 1
ATOM 1787 O O . LEU A 1 217 ? 0.295 -29.275 26.364 1.00 94.56 217 LEU A O 1
ATOM 1791 N N . GLU A 1 218 ? 1.801 -29.710 24.762 1.00 95.19 218 GLU A N 1
ATOM 1792 C CA . GLU A 1 218 ? 2.778 -28.709 25.205 1.00 95.19 218 GLU A CA 1
ATOM 1793 C C . GLU A 1 218 ? 2.501 -27.385 24.489 1.00 95.19 218 GLU A C 1
ATOM 1795 O O . GLU A 1 218 ? 2.646 -27.310 23.271 1.00 95.19 218 GLU A O 1
ATOM 1800 N N . HIS A 1 219 ? 2.111 -26.341 25.224 1.00 96.31 219 HIS A N 1
ATOM 1801 C CA . HIS A 1 219 ? 1.849 -25.019 24.648 1.00 96.31 219 HIS A CA 1
ATOM 1802 C C . HIS A 1 219 ? 3.144 -24.313 24.245 1.00 96.31 219 HIS A C 1
ATOM 1804 O O . HIS A 1 219 ? 3.998 -24.027 25.083 1.00 96.31 219 HIS A O 1
ATOM 1810 N N . ILE A 1 220 ? 3.274 -24.008 22.955 1.00 95.62 220 ILE A N 1
ATOM 1811 C CA . ILE A 1 220 ? 4.455 -23.390 22.346 1.00 95.62 220 ILE A CA 1
ATOM 1812 C C . ILE A 1 220 ? 4.037 -22.185 21.489 1.00 95.62 220 ILE A C 1
ATOM 1814 O O . ILE A 1 220 ? 4.112 -22.212 20.262 1.00 95.62 220 ILE A O 1
ATOM 1818 N N . PRO A 1 221 ? 3.606 -21.078 22.121 1.00 90.25 221 PRO A N 1
ATOM 1819 C CA . PRO A 1 221 ? 3.051 -19.922 21.410 1.00 90.25 221 PRO A CA 1
ATOM 1820 C C . PRO A 1 221 ? 4.070 -19.177 20.531 1.00 90.25 221 PRO A C 1
ATOM 1822 O O . PRO A 1 221 ? 3.688 -18.333 19.721 1.00 90.25 221 PRO A O 1
ATOM 1825 N N . ASN A 1 222 ? 5.367 -19.450 20.701 1.00 93.12 222 ASN A N 1
ATOM 1826 C CA . ASN A 1 222 ? 6.446 -18.860 19.920 1.00 93.12 222 ASN A CA 1
ATOM 1827 C C . ASN A 1 222 ? 7.380 -19.955 19.405 1.00 93.12 222 ASN A C 1
ATOM 1829 O O . ASN A 1 222 ? 7.692 -20.905 20.126 1.00 93.12 222 ASN A O 1
ATOM 1833 N N . PHE A 1 223 ? 7.853 -19.784 18.171 1.00 94.75 223 PHE A N 1
ATOM 1834 C CA . PHE A 1 223 ? 8.807 -20.696 17.559 1.00 94.75 223 PHE A CA 1
ATOM 1835 C C . PHE A 1 223 ? 10.156 -20.680 18.295 1.00 94.75 223 PHE A C 1
ATOM 1837 O O . PHE A 1 223 ? 10.609 -19.649 18.795 1.00 94.75 223 PHE A O 1
ATOM 1844 N N . ASN A 1 224 ? 10.805 -21.841 18.349 1.00 93.38 224 ASN A N 1
ATOM 1845 C CA . ASN A 1 224 ? 12.161 -22.007 18.856 1.00 93.38 224 ASN A CA 1
ATOM 1846 C C . ASN A 1 224 ? 12.917 -22.927 17.897 1.00 93.38 224 ASN A C 1
ATOM 1848 O O . ASN A 1 224 ? 12.417 -24.003 17.566 1.00 93.38 224 ASN A O 1
ATOM 1852 N N . SER A 1 225 ? 14.135 -22.542 17.513 1.00 93.50 225 SER A N 1
ATOM 1853 C CA . SER A 1 225 ? 14.950 -23.273 16.536 1.00 93.50 225 SER A CA 1
ATOM 1854 C C . SER A 1 225 ? 15.202 -24.742 16.899 1.00 93.50 225 SER A C 1
ATOM 1856 O O . SER A 1 225 ? 15.418 -25.554 16.006 1.00 93.50 225 SER A O 1
ATOM 1858 N N . LYS A 1 226 ? 15.093 -25.140 18.179 1.00 93.12 226 LYS A N 1
ATOM 1859 C CA . LYS A 1 226 ? 15.184 -26.553 18.604 1.00 93.12 226 LYS A CA 1
ATOM 1860 C C . LYS A 1 226 ? 14.107 -27.461 17.987 1.00 93.12 226 LYS A C 1
ATOM 1862 O O . LYS A 1 226 ? 14.288 -28.681 17.940 1.00 93.12 226 LYS A O 1
ATOM 1867 N N . TYR A 1 227 ? 12.969 -26.893 17.581 1.00 93.12 227 TYR A N 1
ATOM 1868 C CA . TYR A 1 227 ? 11.882 -27.642 16.953 1.00 93.12 227 TYR A CA 1
ATOM 1869 C C . TYR A 1 227 ? 12.124 -27.880 15.454 1.00 93.12 227 TYR A C 1
ATOM 1871 O O . TYR A 1 227 ? 11.557 -28.827 14.917 1.00 93.12 227 TYR A O 1
ATOM 1879 N N . GLU A 1 228 ? 13.021 -27.121 14.813 1.00 95.94 228 GLU A N 1
ATOM 1880 C CA . GLU A 1 228 ? 13.403 -27.299 13.405 1.00 95.94 228 GLU A CA 1
ATOM 1881 C C . GLU A 1 228 ? 14.459 -28.401 13.248 1.00 95.94 228 GLU A C 1
ATOM 1883 O O . GLU A 1 228 ? 15.653 -28.155 13.086 1.00 95.94 228 GLU A O 1
ATOM 1888 N N . ASN A 1 229 ? 14.031 -29.653 13.377 1.00 94.88 229 ASN A N 1
ATOM 1889 C CA . ASN A 1 229 ? 14.925 -30.813 13.333 1.00 94.88 229 ASN A CA 1
ATOM 1890 C C . ASN A 1 229 ? 14.545 -31.848 12.265 1.00 94.88 229 ASN A C 1
ATOM 1892 O O . ASN A 1 229 ? 15.215 -32.876 12.163 1.00 94.88 229 ASN A O 1
ATOM 1896 N N . PHE A 1 230 ? 13.487 -31.583 11.494 1.00 94.00 230 PHE A N 1
ATOM 1897 C CA . PHE A 1 230 ? 12.928 -32.428 10.436 1.00 94.00 230 PHE A CA 1
ATOM 1898 C C . PHE A 1 230 ? 12.621 -33.868 10.880 1.00 94.00 230 PHE A C 1
ATOM 1900 O O . PHE A 1 230 ? 12.532 -34.783 10.059 1.00 94.00 230 PHE A O 1
ATOM 1907 N N . LYS A 1 231 ? 12.464 -34.096 12.191 1.00 93.81 231 LYS A N 1
ATOM 1908 C CA . LYS A 1 231 ? 12.020 -35.375 12.750 1.00 93.81 231 LYS A CA 1
ATOM 1909 C C . LYS A 1 231 ? 10.508 -35.365 12.884 1.00 93.81 231 LYS A C 1
ATOM 1911 O O . LYS A 1 231 ? 9.934 -34.358 13.285 1.00 93.81 231 LYS A O 1
ATOM 1916 N N . TYR A 1 232 ? 9.914 -36.530 12.634 1.00 92.19 232 TYR A N 1
ATOM 1917 C CA . TYR A 1 232 ? 8.484 -36.765 12.794 1.00 92.19 232 TYR A CA 1
ATOM 1918 C C . TYR A 1 232 ? 7.957 -36.188 14.116 1.00 92.19 232 TYR A C 1
ATOM 1920 O O . TYR A 1 232 ? 8.483 -36.484 15.197 1.00 92.19 232 TYR A O 1
ATOM 1928 N N . SER A 1 233 ? 6.945 -35.335 14.037 1.00 94.00 233 SER A N 1
ATOM 1929 C CA . SER A 1 233 ? 6.227 -34.759 15.172 1.00 94.00 233 SER A CA 1
ATOM 1930 C C . SER A 1 233 ? 4.857 -34.270 14.713 1.00 94.00 233 SER A C 1
ATOM 1932 O O . SER A 1 233 ? 4.727 -33.757 13.608 1.00 94.00 233 SER A O 1
ATOM 1934 N N . ASN A 1 234 ? 3.863 -34.360 15.596 1.00 95.06 234 ASN A N 1
ATOM 1935 C CA . ASN A 1 234 ? 2.545 -33.776 15.369 1.00 95.06 234 ASN A CA 1
ATOM 1936 C C . ASN A 1 234 ? 2.412 -32.451 16.120 1.00 95.06 234 ASN A C 1
ATOM 1938 O O . ASN A 1 234 ? 2.830 -32.323 17.279 1.00 95.06 234 ASN A O 1
ATOM 1942 N N . PHE A 1 235 ? 1.801 -31.477 15.460 1.00 97.44 235 PHE A N 1
ATOM 1943 C CA . PHE A 1 235 ? 1.491 -30.174 16.028 1.00 97.44 235 PHE A CA 1
ATOM 1944 C C . PHE A 1 235 ? -0.002 -29.892 15.920 1.00 97.44 235 PHE A C 1
ATOM 1946 O O . PHE A 1 235 ? -0.691 -30.402 15.040 1.00 97.44 235 PHE A O 1
ATOM 1953 N N . LEU A 1 236 ? -0.493 -29.070 16.840 1.00 98.25 236 LEU A N 1
ATOM 1954 C CA . LEU A 1 236 ? -1.867 -28.599 16.882 1.00 98.25 236 LEU A CA 1
ATOM 1955 C C . LEU A 1 236 ? -1.859 -27.075 16.943 1.00 98.25 236 LEU A C 1
ATOM 1957 O O . LEU A 1 236 ? -1.369 -26.493 17.907 1.00 98.25 236 LEU A O 1
ATOM 1961 N N . ALA A 1 237 ? -2.429 -26.426 15.941 1.00 98.19 237 ALA A N 1
ATOM 1962 C CA . ALA A 1 237 ? -2.749 -25.012 15.975 1.00 98.19 237 ALA A CA 1
ATOM 1963 C C . ALA A 1 237 ? -4.182 -24.833 16.486 1.00 98.19 237 ALA A C 1
ATOM 1965 O O . ALA A 1 237 ? -5.115 -25.472 16.003 1.00 98.19 237 ALA A O 1
ATOM 1966 N N . VAL A 1 238 ? -4.356 -23.956 17.466 1.00 97.69 238 VAL A N 1
ATOM 1967 C CA . VAL A 1 238 ? -5.636 -23.676 18.120 1.00 97.69 238 VAL A CA 1
ATOM 1968 C C . VAL A 1 238 ? -5.963 -22.208 17.911 1.00 97.69 238 VAL A C 1
ATOM 1970 O O . VAL A 1 238 ? -5.129 -21.356 18.222 1.00 97.69 238 VAL A O 1
ATOM 1973 N N . ASN A 1 239 ? -7.157 -21.900 17.405 1.00 95.69 239 ASN A N 1
ATOM 1974 C CA . ASN A 1 239 ? -7.595 -20.511 17.284 1.00 95.69 239 ASN A CA 1
ATOM 1975 C C . ASN A 1 239 ? -7.584 -19.829 18.667 1.00 95.69 239 ASN A C 1
ATOM 1977 O O . ASN A 1 239 ? -8.014 -20.434 19.652 1.00 95.69 239 ASN A O 1
ATOM 1981 N N . GLU A 1 240 ? -7.097 -18.587 18.756 1.00 93.06 240 GLU A N 1
ATOM 1982 C CA . GLU A 1 240 ? -6.859 -17.868 20.021 1.00 93.06 240 GLU A CA 1
ATOM 1983 C C . GLU A 1 240 ? -8.038 -17.929 21.004 1.00 93.06 240 GLU A C 1
ATOM 1985 O O . GLU A 1 240 ? -7.832 -18.143 22.201 1.00 93.06 240 GLU A O 1
ATOM 1990 N N . ARG A 1 241 ? -9.276 -17.863 20.493 1.00 91.25 241 ARG A N 1
ATOM 1991 C CA . ARG A 1 241 ? -10.501 -17.862 21.302 1.00 91.25 241 ARG A CA 1
ATOM 1992 C C . ARG A 1 241 ? -10.701 -19.165 22.090 1.00 91.25 241 ARG A C 1
ATOM 1994 O O . ARG A 1 241 ? -11.424 -19.181 23.081 1.00 91.25 241 ARG A O 1
ATOM 2001 N N . LEU A 1 242 ? -10.077 -20.262 21.652 1.00 92.38 242 LEU A N 1
ATOM 2002 C CA . LEU A 1 242 ? -10.192 -21.601 22.242 1.00 92.38 242 LEU A CA 1
ATOM 2003 C C . LEU A 1 242 ? -8.950 -22.015 23.042 1.00 92.38 242 LEU A C 1
ATOM 2005 O O . LEU A 1 242 ? -8.968 -23.062 23.690 1.00 92.38 242 LEU A O 1
ATOM 2009 N N . VAL A 1 243 ? -7.884 -21.208 23.054 1.00 92.75 243 VAL A N 1
ATOM 2010 C CA . VAL A 1 243 ? -6.625 -21.546 23.741 1.00 92.75 243 VAL A CA 1
ATOM 2011 C C . VAL A 1 243 ? -6.847 -21.769 25.237 1.00 92.75 243 VAL A C 1
ATOM 2013 O O . VAL A 1 243 ? -6.365 -22.756 25.789 1.00 92.75 243 VAL A O 1
ATOM 2016 N N . SER A 1 244 ? -7.631 -20.910 25.896 1.00 90.19 244 SER A N 1
ATOM 2017 C CA . SER A 1 244 ? -7.954 -21.072 27.320 1.00 90.19 244 SER A CA 1
ATOM 2018 C C . SER A 1 244 ? -8.731 -22.361 27.608 1.00 90.19 244 SER A C 1
ATOM 2020 O O . SER A 1 244 ? -8.457 -23.006 28.619 1.00 90.19 244 SER A O 1
ATOM 2022 N N . LYS A 1 245 ? -9.627 -22.782 26.695 1.00 88.56 245 LYS A N 1
ATOM 2023 C CA . LYS A 1 245 ? -10.351 -24.064 26.787 1.00 88.56 245 LYS A CA 1
ATOM 2024 C C . LYS A 1 245 ? -9.372 -25.239 26.736 1.00 88.56 245 LYS A C 1
ATOM 2026 O O . LYS A 1 245 ? -9.450 -26.119 27.585 1.00 88.56 245 LYS A O 1
ATOM 2031 N N . VAL A 1 246 ? -8.422 -25.227 25.796 1.00 91.31 246 VAL A N 1
ATOM 2032 C CA . VAL A 1 246 ? -7.411 -26.296 25.651 1.00 91.31 246 VAL A CA 1
ATOM 2033 C C . VAL A 1 246 ? -6.461 -26.355 26.851 1.00 91.31 246 VAL A C 1
ATOM 2035 O O . VAL A 1 246 ? -6.101 -27.439 27.302 1.00 91.31 246 VAL A O 1
ATOM 2038 N N . LEU A 1 247 ? -6.085 -25.201 27.407 1.00 91.00 247 LEU A N 1
ATOM 2039 C CA . LEU A 1 247 ? -5.225 -25.112 28.591 1.00 91.00 247 LEU A CA 1
ATOM 2040 C C . LEU A 1 247 ? -5.949 -25.410 29.914 1.00 91.00 247 LEU A C 1
ATOM 2042 O O . LEU A 1 247 ? -5.288 -25.549 30.941 1.00 91.00 247 LEU A O 1
ATOM 2046 N N . GLY A 1 248 ? -7.284 -25.472 29.920 1.00 87.88 248 GLY A N 1
ATOM 2047 C CA . GLY A 1 248 ? -8.071 -25.621 31.146 1.00 87.88 248 GLY A CA 1
ATOM 2048 C C . GLY A 1 248 ? -7.953 -24.425 32.100 1.00 87.88 248 GLY A C 1
ATOM 2049 O O . GLY A 1 248 ? -8.087 -24.591 33.311 1.00 87.88 248 GLY A O 1
ATOM 2050 N N . ILE A 1 249 ? -7.682 -23.224 31.577 1.00 88.38 249 ILE A N 1
ATOM 2051 C CA . ILE A 1 249 ? -7.563 -21.988 32.366 1.00 88.38 249 ILE A CA 1
ATOM 2052 C C . ILE A 1 249 ? -8.755 -21.068 32.113 1.00 88.38 249 ILE A C 1
ATOM 2054 O O . ILE A 1 249 ? -9.350 -21.085 31.036 1.00 88.38 249 ILE A O 1
ATOM 2058 N N . LYS A 1 250 ? -9.090 -20.220 33.092 1.00 83.62 250 LYS A N 1
ATOM 2059 C CA . LYS A 1 250 ? -10.159 -19.233 32.916 1.00 83.62 250 LYS A CA 1
ATOM 2060 C C . LYS A 1 250 ? -9.742 -18.205 31.847 1.00 83.62 250 LYS A C 1
ATOM 2062 O O . LYS A 1 250 ? -8.700 -17.564 32.024 1.00 83.62 250 LYS A O 1
ATOM 2067 N N . PRO A 1 251 ? -10.516 -18.035 30.764 1.00 81.00 251 PRO A N 1
ATOM 2068 C CA . PRO A 1 251 ? -10.255 -17.002 29.764 1.00 81.00 251 PRO A CA 1
ATOM 2069 C C . PRO A 1 251 ? -10.318 -15.601 30.385 1.00 81.00 251 PRO A C 1
ATOM 2071 O O . PRO A 1 251 ? -11.078 -15.346 31.323 1.00 81.00 251 PRO A O 1
ATOM 2074 N N . LYS A 1 252 ? -9.482 -14.695 29.873 1.00 85.25 252 LYS A N 1
ATOM 2075 C CA . LYS A 1 252 ? -9.445 -13.285 30.280 1.00 85.25 252 LYS A CA 1
ATOM 2076 C C . LYS A 1 252 ? -10.205 -12.432 29.262 1.00 85.25 252 LYS A C 1
ATOM 2078 O O . LYS A 1 252 ? -10.239 -12.774 28.079 1.00 85.25 252 LYS A O 1
ATOM 2083 N N . MET A 1 253 ? -10.781 -11.327 29.737 1.00 89.06 253 MET A N 1
ATOM 2084 C CA . MET A 1 253 ? -11.273 -10.249 28.871 1.00 89.06 253 MET A CA 1
ATOM 2085 C C . MET A 1 253 ? -10.109 -9.657 28.065 1.00 89.06 253 MET A C 1
ATOM 2087 O O . MET A 1 253 ? -8.950 -9.771 28.481 1.00 89.06 253 MET A O 1
ATOM 2091 N N . LEU A 1 254 ? -10.413 -9.010 26.940 1.00 92.38 254 LEU A N 1
ATOM 2092 C CA . LEU A 1 254 ? -9.405 -8.304 26.151 1.00 92.38 254 LEU A CA 1
ATOM 2093 C C . LEU A 1 254 ? -8.823 -7.125 26.944 1.00 92.38 254 LEU A C 1
ATOM 2095 O O . LEU A 1 254 ? -9.554 -6.311 27.509 1.00 92.38 254 LEU A O 1
ATOM 2099 N N . ASP A 1 255 ? -7.495 -7.019 26.967 1.00 93.12 255 ASP A N 1
ATOM 2100 C CA . ASP A 1 255 ? -6.795 -5.871 27.545 1.00 93.12 255 ASP A CA 1
ATOM 2101 C C . ASP A 1 255 ? -6.710 -4.760 26.489 1.00 93.12 255 ASP A C 1
ATOM 2103 O O . ASP A 1 255 ? -5.760 -4.671 25.710 1.00 93.12 255 ASP A O 1
ATOM 2107 N N . VAL A 1 256 ? -7.763 -3.941 26.423 1.00 93.56 256 VAL A N 1
ATOM 2108 C CA . VAL A 1 256 ? -7.877 -2.841 25.454 1.00 93.56 256 VAL A CA 1
ATOM 2109 C C . VAL A 1 256 ? -6.680 -1.872 25.521 1.00 93.56 256 VAL A C 1
ATOM 2111 O O . VAL A 1 256 ? -6.149 -1.545 24.459 1.00 93.56 256 VAL A O 1
ATOM 2114 N N . PRO A 1 257 ? -6.191 -1.420 26.697 1.00 93.81 257 PRO A N 1
ATOM 2115 C CA . PRO A 1 257 ? -4.975 -0.610 26.770 1.00 93.81 257 PRO A CA 1
ATOM 2116 C C . PRO A 1 257 ? -3.744 -1.292 26.171 1.00 93.81 257 PRO A C 1
ATOM 2118 O O . PRO A 1 257 ? -3.020 -0.656 25.402 1.00 93.81 257 PRO A O 1
ATOM 2121 N N . GLN A 1 258 ? -3.507 -2.567 26.500 1.00 94.62 258 GLN A N 1
ATOM 2122 C CA . GLN A 1 258 ? -2.369 -3.315 25.968 1.00 94.62 258 GLN A CA 1
ATOM 2123 C C . GLN A 1 258 ? -2.466 -3.452 24.445 1.00 94.62 258 GLN A C 1
ATOM 2125 O O . GLN A 1 258 ? -1.475 -3.224 23.752 1.00 94.62 258 GLN A O 1
ATOM 2130 N N . LEU A 1 259 ? -3.654 -3.758 23.917 1.00 94.75 259 LEU A N 1
ATOM 2131 C CA . LEU A 1 259 ? -3.894 -3.842 22.476 1.00 94.75 259 LEU A CA 1
ATOM 2132 C C . LEU A 1 259 ? -3.680 -2.480 21.802 1.00 94.75 259 LEU A C 1
ATOM 2134 O O . LEU A 1 259 ? -2.950 -2.383 20.818 1.00 94.75 259 LEU A O 1
ATOM 2138 N N . CYS A 1 260 ? -4.211 -1.389 22.356 1.00 93.38 260 CYS A N 1
ATOM 2139 C CA . CYS A 1 260 ? -3.929 -0.044 21.849 1.00 93.38 260 CYS A CA 1
ATOM 2140 C C . CYS A 1 260 ? -2.419 0.246 21.818 1.00 93.38 260 CYS A C 1
ATOM 2142 O O . CYS A 1 260 ? -1.913 0.761 20.820 1.00 93.38 260 CYS A O 1
ATOM 2144 N N . GLN A 1 261 ? -1.674 -0.130 22.860 1.00 92.25 261 GLN A N 1
ATOM 2145 C CA . GLN A 1 261 ? -0.222 0.039 22.899 1.00 92.25 261 GLN A CA 1
ATOM 2146 C C . GLN A 1 261 ? 0.494 -0.806 21.832 1.00 92.25 261 GLN A C 1
ATOM 2148 O O . GLN A 1 261 ? 1.366 -0.288 21.131 1.00 92.25 261 GLN A O 1
ATOM 2153 N N . GLU A 1 262 ? 0.119 -2.078 21.681 1.00 91.69 262 GLU A N 1
ATOM 2154 C CA . GLU A 1 262 ? 0.671 -3.003 20.682 1.00 91.69 262 GLU A CA 1
ATOM 2155 C C . GLU A 1 262 ? 0.498 -2.463 19.256 1.00 91.69 262 GLU A C 1
ATOM 2157 O O . GLU A 1 262 ? 1.439 -2.472 18.454 1.00 91.69 262 GLU A O 1
ATOM 2162 N N . TYR A 1 263 ? -0.674 -1.896 18.966 1.00 90.75 263 TYR A N 1
ATOM 2163 C CA . TYR A 1 263 ? -1.005 -1.337 17.657 1.00 90.75 263 TYR A CA 1
ATOM 2164 C C . TYR A 1 263 ? -0.618 0.144 17.488 1.00 90.75 263 TYR A C 1
ATOM 2166 O O . TYR A 1 263 ? -0.781 0.700 16.397 1.00 90.75 263 TYR A O 1
ATOM 2174 N N . ALA A 1 264 ? 0.015 0.748 18.501 1.00 90.06 264 ALA A N 1
ATOM 2175 C CA . ALA A 1 264 ? 0.444 2.150 18.542 1.00 90.06 264 ALA A CA 1
ATOM 2176 C C . ALA A 1 264 ? -0.708 3.157 18.350 1.00 90.06 264 ALA A C 1
ATOM 2178 O O . ALA A 1 264 ? -0.582 4.133 17.608 1.00 90.06 264 ALA A O 1
ATOM 2179 N N . ILE A 1 265 ? -1.826 2.898 19.023 1.00 91.75 265 ILE A N 1
ATOM 2180 C CA . ILE A 1 265 ? -3.039 3.713 19.031 1.00 91.75 265 ILE A CA 1
ATOM 2181 C C . ILE A 1 265 ? -3.036 4.550 20.306 1.00 91.75 265 ILE A C 1
ATOM 2183 O O . ILE A 1 265 ? -3.121 4.022 21.415 1.00 91.75 265 ILE A O 1
ATOM 2187 N N . THR A 1 266 ? -2.950 5.869 20.146 1.00 91.69 266 THR A N 1
ATOM 2188 C CA . THR A 1 266 ? -3.059 6.814 21.261 1.00 91.69 266 THR A CA 1
ATOM 2189 C C . THR A 1 266 ? -4.487 7.351 21.309 1.00 91.69 266 THR A C 1
ATOM 2191 O O . THR A 1 266 ? -4.917 7.980 20.338 1.00 91.69 266 THR A O 1
ATOM 2194 N N . PRO A 1 267 ? -5.240 7.141 22.399 1.00 92.88 267 PRO A N 1
ATOM 2195 C CA . PRO A 1 267 ? -6.609 7.629 22.507 1.00 92.88 267 PRO A CA 1
ATOM 2196 C C . PRO A 1 267 ? -6.673 9.151 22.415 1.00 92.88 267 PRO A C 1
ATOM 2198 O O . PRO A 1 267 ? -6.033 9.873 23.174 1.00 92.88 267 PRO A O 1
ATOM 2201 N N . ARG A 1 268 ? -7.488 9.632 21.483 1.00 93.12 268 ARG A N 1
ATOM 2202 C CA . ARG A 1 268 ? -7.904 11.029 21.374 1.00 93.12 268 ARG A CA 1
ATOM 2203 C C . ARG A 1 268 ? -9.265 11.193 22.035 1.00 93.12 268 ARG A C 1
ATOM 2205 O O . ARG A 1 268 ? -9.399 11.966 22.976 1.00 93.12 268 ARG A O 1
ATOM 2212 N N . GLY A 1 269 ? -10.226 10.369 21.637 1.00 96.50 269 GLY A N 1
ATOM 2213 C CA . GLY A 1 269 ? -11.550 10.321 22.239 1.00 96.50 269 GLY A CA 1
ATOM 2214 C C . GLY A 1 269 ? -12.170 8.941 22.092 1.00 96.50 269 GLY A C 1
ATOM 2215 O O . GLY A 1 269 ? -11.874 8.222 21.130 1.00 96.50 269 GLY A O 1
ATOM 2216 N N . ILE A 1 270 ? -13.020 8.586 23.054 1.00 98.19 270 ILE A N 1
ATOM 2217 C CA . ILE A 1 270 ? -13.678 7.281 23.143 1.00 98.19 270 ILE A CA 1
ATOM 2218 C C . ILE A 1 270 ? -15.192 7.470 23.104 1.00 98.19 270 ILE A C 1
ATOM 2220 O O . ILE A 1 270 ? -15.744 8.245 23.883 1.00 98.19 270 ILE A O 1
ATOM 2224 N N . ILE A 1 271 ? -15.863 6.744 22.215 1.00 98.50 271 ILE A N 1
ATOM 2225 C CA . ILE A 1 271 ? -17.318 6.568 22.259 1.00 98.50 271 ILE A CA 1
ATOM 2226 C C . ILE A 1 271 ? -17.581 5.171 22.804 1.00 98.50 271 ILE A C 1
ATOM 2228 O O . ILE A 1 271 ? -17.028 4.211 22.282 1.00 98.50 271 ILE A O 1
ATOM 2232 N N . HIS A 1 272 ? -18.408 5.054 23.838 1.00 98.38 272 HIS A N 1
ATOM 2233 C CA . HIS A 1 272 ? -18.827 3.782 24.409 1.00 98.38 272 HIS A CA 1
ATOM 2234 C C . HIS A 1 272 ? -20.353 3.676 24.357 1.00 98.38 272 HIS A C 1
ATOM 2236 O O . HIS A 1 272 ? -21.069 4.390 25.062 1.00 98.38 272 HIS A O 1
ATOM 2242 N N . VAL A 1 273 ? -20.832 2.792 23.487 1.00 98.31 273 VAL A N 1
ATOM 2243 C CA . VAL A 1 273 ? -22.243 2.459 23.298 1.00 98.31 273 VAL A CA 1
ATOM 2244 C C . VAL A 1 273 ? -22.587 1.240 24.151 1.00 98.31 273 VAL A C 1
ATOM 2246 O O . VAL A 1 273 ? -21.896 0.234 24.046 1.00 98.31 273 VAL A O 1
ATOM 2249 N N . GLY A 1 274 ? -23.636 1.332 24.971 1.00 96.81 274 GLY A N 1
ATOM 2250 C CA . GLY A 1 274 ? -23.954 0.303 25.967 1.00 96.81 274 GLY A CA 1
ATOM 2251 C C . GLY A 1 274 ? -23.149 0.461 27.256 1.00 96.81 274 GLY A C 1
ATOM 2252 O O . GLY A 1 274 ? -22.737 -0.507 27.881 1.00 96.81 274 GLY A O 1
ATOM 2253 N N . ALA A 1 275 ? -22.890 1.708 27.659 1.00 95.94 275 ALA A N 1
ATOM 2254 C CA . ALA A 1 275 ? -21.966 2.008 28.747 1.00 95.94 275 ALA A CA 1
ATOM 2255 C C . ALA A 1 275 ? -22.421 1.512 30.133 1.00 95.94 275 ALA A C 1
ATOM 2257 O O . ALA A 1 275 ? -21.623 1.547 31.074 1.00 95.94 275 ALA A O 1
ATOM 2258 N N . HIS A 1 276 ? -23.680 1.093 30.303 1.00 95.06 276 HIS A N 1
ATOM 2259 C CA . HIS A 1 276 ? -24.252 0.634 31.565 1.00 95.06 276 HIS A CA 1
ATOM 2260 C C . HIS A 1 276 ? -23.954 1.619 32.714 1.00 95.06 276 HIS A C 1
ATOM 2262 O O . HIS A 1 276 ? -24.398 2.760 32.697 1.00 95.06 276 HIS A O 1
ATOM 2268 N N . GLN A 1 277 ? -23.155 1.218 33.706 1.00 91.81 277 GLN A N 1
ATOM 2269 C CA . GLN A 1 277 ? -22.737 2.040 34.855 1.00 91.81 277 GLN A CA 1
ATOM 2270 C C . GLN A 1 277 ? -21.287 2.547 34.717 1.00 91.81 277 GLN A C 1
ATOM 2272 O O . GLN A 1 277 ? -20.627 2.843 35.719 1.00 91.81 277 GLN A O 1
ATOM 2277 N N . ALA A 1 278 ? -20.767 2.590 33.487 1.00 91.81 278 ALA A N 1
ATOM 2278 C CA . ALA A 1 278 ? -19.425 3.017 33.097 1.00 91.81 278 ALA A CA 1
ATOM 2279 C C . ALA A 1 278 ? -18.322 2.428 33.988 1.00 91.81 278 ALA A C 1
ATOM 2281 O O . ALA A 1 278 ? -17.608 3.156 34.688 1.00 91.81 278 ALA A O 1
ATOM 2282 N N . LYS A 1 279 ? -18.210 1.095 34.027 1.00 91.44 279 LYS A N 1
ATOM 2283 C CA . LYS A 1 279 ? -17.154 0.404 34.792 1.00 91.44 279 LYS A CA 1
ATOM 2284 C C . LYS A 1 279 ? -15.770 0.660 34.179 1.00 91.44 279 LYS A C 1
ATOM 2286 O O . LYS A 1 279 ? -14.772 0.694 34.888 1.00 91.44 279 LYS A O 1
ATOM 2291 N N . GLU A 1 280 ? -15.740 0.944 32.885 1.00 93.31 280 GLU A N 1
ATOM 2292 C CA . GLU A 1 280 ? -14.568 1.171 32.046 1.00 93.31 280 GLU A CA 1
ATOM 2293 C C . GLU A 1 280 ? -14.064 2.620 32.131 1.00 93.31 280 GLU A C 1
ATOM 2295 O O . GLU A 1 280 ? -13.011 2.941 31.588 1.00 93.31 280 GLU A O 1
ATOM 2300 N N . LEU A 1 281 ? -14.773 3.522 32.818 1.00 92.25 281 LEU A N 1
ATOM 2301 C CA . LEU A 1 281 ? -14.413 4.942 32.843 1.00 92.25 281 LEU A CA 1
ATOM 2302 C C . LEU A 1 281 ? -13.013 5.193 33.421 1.00 92.25 281 LEU A C 1
ATOM 2304 O O . LEU A 1 281 ? -12.242 5.966 32.855 1.00 92.25 281 LEU A O 1
ATOM 2308 N N . GLU A 1 282 ? -12.656 4.500 34.505 1.00 91.88 282 GLU A N 1
ATOM 2309 C CA . GLU A 1 282 ? -11.311 4.582 35.090 1.00 91.88 282 GLU A CA 1
ATOM 2310 C C . GLU A 1 282 ? -10.231 4.095 34.115 1.00 91.88 282 GLU A C 1
ATOM 2312 O O . GLU A 1 282 ? -9.112 4.610 34.103 1.00 91.88 282 GLU A O 1
ATOM 2317 N N . LEU A 1 283 ? -10.559 3.104 33.280 1.00 93.31 283 LEU A N 1
ATOM 2318 C CA . LEU A 1 283 ? -9.667 2.598 32.242 1.00 93.31 283 LEU A CA 1
ATOM 2319 C C . LEU A 1 283 ? -9.423 3.677 31.187 1.00 93.31 283 LEU A C 1
ATOM 2321 O O . LEU A 1 283 ? -8.276 3.977 30.871 1.00 93.31 283 LEU A O 1
ATOM 2325 N N . TYR A 1 284 ? -10.488 4.318 30.701 1.00 94.44 284 TYR A N 1
ATOM 2326 C CA . TYR A 1 284 ? -10.399 5.395 29.713 1.00 94.44 284 TYR A CA 1
ATOM 2327 C C . TYR A 1 284 ? -9.588 6.591 30.224 1.00 94.44 284 TYR A C 1
ATOM 2329 O O . TYR A 1 284 ? -8.793 7.164 29.477 1.00 94.44 284 TYR A O 1
ATOM 2337 N N . GLN A 1 285 ? -9.724 6.923 31.510 1.00 89.75 285 GLN A N 1
ATOM 2338 C CA . GLN A 1 285 ? -8.915 7.951 32.166 1.00 89.75 285 GLN A CA 1
ATOM 2339 C C . GLN A 1 285 ? -7.433 7.558 32.234 1.00 89.75 285 GLN A C 1
ATOM 2341 O O . GLN A 1 285 ? -6.577 8.360 31.869 1.00 89.75 285 GLN A O 1
ATOM 2346 N N . LYS A 1 286 ? -7.110 6.312 32.616 1.00 90.88 286 LYS A N 1
ATOM 2347 C CA . LYS A 1 286 ? -5.723 5.791 32.617 1.00 90.88 286 LYS A CA 1
ATOM 2348 C C . LYS A 1 286 ? -5.103 5.759 31.222 1.00 90.88 286 LYS A C 1
ATOM 2350 O O . LYS A 1 286 ? -3.896 5.923 31.073 1.00 90.88 286 LYS A O 1
ATOM 2355 N N . MET A 1 287 ? -5.933 5.567 30.204 1.00 91.81 287 MET A N 1
ATOM 2356 C CA . MET A 1 287 ? -5.541 5.628 28.802 1.00 91.81 287 MET A CA 1
ATOM 2357 C C . MET A 1 287 ? -5.372 7.074 28.281 1.00 91.81 287 MET A C 1
ATOM 2359 O O . MET A 1 287 ? -5.011 7.257 27.121 1.00 91.81 287 MET A O 1
ATOM 2363 N N . ASN A 1 288 ? -5.586 8.095 29.125 1.00 90.00 288 ASN A N 1
ATOM 2364 C CA . ASN A 1 288 ? -5.508 9.526 28.806 1.00 90.00 288 ASN A CA 1
ATOM 2365 C C . ASN A 1 288 ? -6.477 9.979 27.698 1.00 90.00 288 ASN A C 1
ATOM 2367 O O . ASN A 1 288 ? -6.149 10.863 26.905 1.00 90.00 288 ASN A O 1
ATOM 2371 N N . ALA A 1 289 ? -7.674 9.390 27.631 1.00 90.88 289 ALA A N 1
ATOM 2372 C CA . ALA A 1 289 ? -8.699 9.830 26.689 1.00 90.88 289 ALA A CA 1
ATOM 2373 C C . ALA A 1 289 ? -9.112 11.287 26.971 1.00 90.88 289 ALA A C 1
ATOM 2375 O O . ALA A 1 289 ? -9.559 11.618 28.071 1.00 90.88 289 ALA A O 1
ATOM 2376 N N . THR A 1 290 ? -8.987 12.162 25.969 1.00 90.25 290 THR A N 1
ATOM 2377 C CA . THR A 1 290 ? -9.273 13.598 26.146 1.00 90.25 290 THR A CA 1
ATOM 2378 C C . THR A 1 290 ? -10.765 13.915 26.123 1.00 90.25 290 THR A C 1
ATOM 2380 O O . THR A 1 290 ? -11.177 14.940 26.656 1.00 90.25 290 THR A O 1
ATOM 2383 N N . GLN A 1 291 ? -11.579 13.014 25.568 1.00 94.19 291 GLN A N 1
ATOM 2384 C CA . GLN A 1 291 ? -13.030 13.136 25.509 1.00 94.19 291 GLN A CA 1
ATOM 2385 C C . GLN A 1 291 ? -13.688 11.754 25.550 1.00 94.19 291 GLN A C 1
ATOM 2387 O O . GLN A 1 291 ? -13.246 10.836 24.855 1.00 94.19 291 GLN A O 1
ATOM 2392 N N . VAL A 1 292 ? -14.749 11.601 26.344 1.00 97.38 292 VAL A N 1
ATOM 2393 C CA . VAL A 1 292 ? -15.497 10.343 26.464 1.00 97.38 292 VAL A CA 1
ATOM 2394 C C . VAL A 1 292 ? -16.990 10.594 26.272 1.00 97.38 292 VAL A C 1
ATOM 2396 O O . VAL A 1 292 ? -17.584 11.421 26.962 1.00 97.38 292 VAL A O 1
ATOM 2399 N N . LEU A 1 293 ? -17.606 9.856 25.351 1.00 97.94 293 LEU A N 1
ATOM 2400 C CA . LEU A 1 293 ? -19.049 9.844 25.127 1.00 97.94 293 LEU A CA 1
ATOM 2401 C C . LEU A 1 293 ? -19.619 8.484 25.540 1.00 97.94 293 LEU A C 1
ATOM 2403 O O . LEU A 1 293 ? -19.295 7.470 24.930 1.00 97.94 293 LEU A O 1
ATOM 2407 N N . LEU A 1 294 ? -20.466 8.468 26.564 1.00 98.38 294 LEU A N 1
ATOM 2408 C CA . LEU A 1 294 ? -21.114 7.280 27.117 1.00 98.38 294 LEU A CA 1
ATOM 2409 C C . LEU A 1 294 ? -22.583 7.275 26.695 1.00 98.38 294 LEU A C 1
ATOM 2411 O O . LEU A 1 294 ? -23.297 8.258 26.899 1.00 98.38 294 LEU A O 1
ATOM 2415 N N . ILE A 1 295 ? -23.046 6.181 26.102 1.00 98.44 295 ILE A N 1
ATOM 2416 C CA . ILE A 1 295 ? -24.415 6.062 25.597 1.00 98.44 295 ILE A CA 1
ATOM 2417 C C . ILE A 1 295 ? -25.062 4.835 26.231 1.00 98.44 295 ILE A C 1
ATOM 2419 O O . ILE A 1 295 ? -24.493 3.748 26.190 1.00 98.44 295 ILE A O 1
ATOM 2423 N N . GLU A 1 296 ? -26.245 5.016 26.814 1.00 98.12 296 GLU A N 1
ATOM 2424 C CA . GLU A 1 296 ? -27.014 3.954 27.470 1.00 98.12 296 GLU A CA 1
ATOM 2425 C C . GLU A 1 296 ? -28.483 4.022 27.035 1.00 98.12 296 GLU A C 1
ATOM 2427 O O . GLU A 1 296 ? -29.097 5.090 27.069 1.00 98.12 296 GLU A O 1
ATOM 2432 N N . ALA A 1 297 ? -29.061 2.891 26.633 1.00 97.62 297 ALA A N 1
ATOM 2433 C CA . ALA A 1 297 ? -30.428 2.826 26.128 1.00 97.62 297 ALA A CA 1
ATOM 2434 C C . ALA A 1 297 ? -31.462 2.742 27.258 1.00 97.62 297 ALA A C 1
ATOM 2436 O O . ALA A 1 297 ? -32.495 3.408 27.188 1.00 97.62 297 ALA A O 1
ATOM 2437 N N . ASN A 1 298 ? -31.185 1.965 28.309 1.00 97.25 298 ASN A N 1
ATOM 2438 C CA . ASN A 1 298 ? -32.092 1.736 29.425 1.00 97.25 298 ASN A CA 1
ATOM 2439 C C . ASN A 1 298 ? -32.166 2.987 30.326 1.00 97.25 298 ASN A C 1
ATOM 2441 O O . ASN A 1 298 ? -31.200 3.289 31.032 1.00 97.25 298 ASN A O 1
ATOM 2445 N N . PRO A 1 299 ? -33.309 3.703 30.382 1.00 96.25 299 PRO A N 1
ATOM 2446 C CA . PRO A 1 299 ? -33.426 4.938 31.159 1.00 96.25 299 PRO A CA 1
ATOM 2447 C C . PRO A 1 299 ? -33.164 4.749 32.659 1.00 96.25 299 PRO A C 1
ATOM 2449 O O . PRO A 1 299 ? -32.642 5.647 33.319 1.00 96.25 299 PRO A O 1
ATOM 2452 N N . LYS A 1 300 ? -33.489 3.570 33.211 1.00 95.00 300 LYS A N 1
ATOM 2453 C CA . LYS A 1 300 ? -33.256 3.256 34.626 1.00 95.00 300 LYS A CA 1
ATOM 2454 C C . LYS A 1 300 ? -31.760 3.166 34.930 1.00 95.00 300 LYS A C 1
ATOM 2456 O O . LYS A 1 300 ? -31.307 3.757 35.906 1.00 95.00 300 LYS A O 1
ATOM 2461 N N . VAL A 1 301 ? -31.004 2.467 34.085 1.00 96.25 301 VAL A N 1
ATOM 2462 C CA . VAL A 1 301 ? -29.541 2.333 34.210 1.00 96.25 301 VAL A CA 1
ATOM 2463 C C . VAL A 1 301 ? -28.855 3.669 33.922 1.00 96.25 301 VAL A C 1
ATOM 2465 O O . VAL A 1 301 ? -27.953 4.077 34.657 1.00 96.25 301 VAL A O 1
ATOM 2468 N N . PHE A 1 302 ? -29.339 4.398 32.912 1.00 97.12 302 PHE A N 1
ATOM 2469 C CA . PHE A 1 302 ? -28.829 5.714 32.543 1.00 97.12 302 PHE A CA 1
ATOM 2470 C C . PHE A 1 302 ? -28.872 6.722 33.699 1.00 97.12 302 PHE A C 1
ATOM 2472 O O . PHE A 1 302 ? -27.953 7.526 33.833 1.00 97.12 302 PHE A O 1
ATOM 2479 N N . ASN A 1 303 ? -29.897 6.694 34.554 1.00 95.50 303 ASN A N 1
ATOM 2480 C CA . ASN A 1 303 ? -29.958 7.606 35.700 1.00 95.50 303 ASN A CA 1
ATOM 2481 C C . ASN A 1 303 ? -28.757 7.415 36.641 1.00 95.50 303 ASN A C 1
ATOM 2483 O O . ASN A 1 303 ? -28.104 8.393 37.000 1.00 95.50 303 ASN A O 1
ATOM 2487 N N . SER A 1 304 ? -28.388 6.166 36.941 1.00 93.81 304 SER A N 1
ATOM 2488 C CA . SER A 1 304 ? -27.186 5.862 37.727 1.00 93.81 304 SER A CA 1
ATOM 2489 C C . SER A 1 304 ? -25.894 6.239 36.994 1.00 93.81 304 SER A C 1
ATOM 2491 O O . SER A 1 304 ? -24.957 6.744 37.610 1.00 93.81 304 SER A O 1
ATOM 2493 N N . LEU A 1 305 ? -25.834 6.030 35.673 1.00 95.75 305 LEU A N 1
ATOM 2494 C CA . LEU A 1 305 ? -24.705 6.466 34.845 1.00 95.75 305 LEU A CA 1
ATOM 2495 C C . LEU A 1 305 ? -24.503 7.982 34.924 1.00 95.75 305 LEU A C 1
ATOM 2497 O O . LEU A 1 305 ? -23.389 8.452 35.145 1.00 95.75 305 LEU A O 1
ATOM 2501 N N . LYS A 1 306 ? -25.589 8.741 34.762 1.00 95.56 306 LYS A N 1
ATOM 2502 C CA . LYS A 1 306 ? -25.599 10.204 34.778 1.00 95.56 306 LYS A CA 1
ATOM 2503 C C . LYS A 1 306 ? -25.122 10.754 36.119 1.00 95.56 306 LYS A C 1
ATOM 2505 O O . LYS A 1 306 ? -24.333 11.693 36.132 1.00 95.56 306 LYS A O 1
ATOM 2510 N N . GLU A 1 307 ? -25.570 10.165 37.226 1.00 93.56 307 GLU A N 1
ATOM 2511 C CA . GLU A 1 307 ? -25.096 10.521 38.568 1.00 93.56 307 GLU A CA 1
ATOM 2512 C C . GLU A 1 307 ? -23.592 10.268 38.714 1.00 93.56 307 GLU A C 1
ATOM 2514 O O . GLU A 1 307 ? -22.864 11.154 39.158 1.00 93.56 307 GLU A O 1
ATOM 2519 N N . LYS A 1 308 ? -23.108 9.100 38.268 1.00 93.06 308 LYS A N 1
ATOM 2520 C CA . LYS A 1 308 ? -21.693 8.714 38.375 1.00 93.06 308 LYS A CA 1
ATOM 2521 C C . LYS A 1 308 ? -20.749 9.651 37.619 1.00 93.06 308 LYS A C 1
ATOM 2523 O O . LYS A 1 308 ? -19.627 9.869 38.067 1.00 93.06 308 LYS A O 1
ATOM 2528 N N . VAL A 1 309 ? -21.174 10.176 36.471 1.00 94.69 309 VAL A N 1
ATOM 2529 C CA . VAL A 1 309 ? -20.332 11.053 35.635 1.00 94.69 309 VAL A CA 1
ATOM 2530 C C . VAL A 1 309 ? -20.561 12.541 35.889 1.00 94.69 309 VAL A C 1
ATOM 2532 O O . VAL A 1 309 ? -19.910 13.381 35.267 1.00 94.69 309 VAL A O 1
ATOM 2535 N N . SER A 1 310 ? -21.480 12.887 36.793 1.00 91.62 310 SER A N 1
ATOM 2536 C CA . SER A 1 310 ? -21.780 14.273 37.133 1.00 91.62 310 SER A CA 1
ATOM 2537 C C . SER A 1 310 ? -20.533 14.981 37.673 1.00 91.62 310 SER A C 1
ATOM 2539 O O . SER A 1 310 ? -19.912 14.525 38.629 1.00 91.62 310 SER A O 1
ATOM 2541 N N . GLY A 1 311 ? -20.175 16.116 37.067 1.00 88.19 311 GLY A N 1
ATOM 2542 C CA . GLY A 1 311 ? -18.995 16.907 37.440 1.00 88.19 311 GLY A CA 1
ATOM 2543 C C . GLY A 1 311 ? -17.710 16.574 36.671 1.00 88.19 311 GLY A C 1
ATOM 2544 O O . GLY A 1 311 ? -16.700 17.234 36.894 1.00 88.19 311 GLY A O 1
ATOM 2545 N N . LEU A 1 312 ? -17.729 15.605 35.749 1.00 92.50 312 LEU A N 1
ATOM 2546 C CA . LEU A 1 312 ? -16.596 15.321 34.861 1.00 92.50 312 LEU A CA 1
ATOM 2547 C C . LEU A 1 312 ? -16.710 16.136 33.563 1.00 92.50 312 LEU A C 1
ATOM 2549 O O . LEU A 1 312 ? -17.551 15.847 32.717 1.00 92.50 312 LEU A O 1
ATOM 2553 N N . GLU A 1 313 ? -15.853 17.144 33.384 1.00 88.19 313 GLU A N 1
ATOM 2554 C CA . GLU A 1 313 ? -15.939 18.082 32.247 1.00 88.19 313 GLU A CA 1
ATOM 2555 C C . GLU A 1 313 ? -15.710 17.427 30.874 1.00 88.19 313 GLU A C 1
ATOM 2557 O O . GLU A 1 313 ? -16.270 17.870 29.872 1.00 88.19 313 GLU A O 1
ATOM 2562 N N . ASN A 1 314 ? -14.908 16.361 30.813 1.00 91.06 314 ASN A N 1
ATOM 2563 C CA . ASN A 1 314 ? -14.546 15.673 29.571 1.00 91.06 314 ASN A CA 1
ATOM 2564 C C . ASN A 1 314 ? -15.395 14.423 29.275 1.00 91.06 314 ASN A C 1
ATOM 2566 O O . ASN A 1 314 ? -15.069 13.670 28.352 1.00 91.06 314 ASN A O 1
ATOM 2570 N N . VAL A 1 315 ? -16.461 14.185 30.047 1.00 96.06 315 VAL A N 1
ATOM 2571 C CA . VAL A 1 315 ? -17.323 13.003 29.927 1.00 96.06 315 VAL A CA 1
ATOM 2572 C C . VAL A 1 315 ? -18.769 13.432 29.708 1.00 96.06 315 VAL A C 1
ATOM 2574 O O . VAL A 1 315 ? -19.339 14.176 30.499 1.00 96.06 315 VAL A O 1
ATOM 2577 N N . GLN A 1 316 ? -19.395 12.922 28.651 1.00 95.94 316 GLN A N 1
ATOM 2578 C CA . GLN A 1 316 ? -20.802 13.172 28.355 1.00 95.94 316 GLN A CA 1
ATOM 2579 C C . GLN A 1 316 ? -21.585 11.860 28.363 1.00 95.94 316 GLN A C 1
ATOM 2581 O O . GLN A 1 316 ? -21.184 10.909 27.702 1.00 95.94 316 GLN A O 1
ATOM 2586 N N . ALA A 1 317 ? -22.719 11.819 29.069 1.00 97.50 317 ALA A N 1
ATOM 2587 C CA . ALA A 1 317 ? -23.650 10.690 29.042 1.00 97.50 317 ALA A CA 1
ATOM 2588 C C . ALA A 1 317 ? -24.936 11.040 28.273 1.00 97.50 317 ALA A C 1
ATOM 2590 O O . ALA A 1 317 ? -25.496 12.125 28.455 1.00 97.50 317 ALA A O 1
ATOM 2591 N N . ILE A 1 318 ? -25.423 10.120 27.435 1.00 97.75 318 ILE A N 1
ATOM 2592 C CA . ILE A 1 318 ? -26.646 10.280 26.632 1.00 97.75 318 ILE A CA 1
ATOM 2593 C C . ILE A 1 318 ? -27.555 9.055 26.774 1.00 97.75 318 ILE A C 1
ATOM 2595 O O . ILE A 1 318 ? -27.081 7.922 26.722 1.00 97.75 318 ILE A O 1
ATOM 2599 N N . ASN A 1 319 ? -28.865 9.294 26.916 1.00 97.81 319 ASN A N 1
ATOM 2600 C CA . ASN A 1 319 ? -29.870 8.236 26.948 1.00 97.81 319 ASN A CA 1
ATOM 2601 C C . ASN A 1 319 ? -30.521 8.025 25.576 1.00 97.81 319 ASN A C 1
ATOM 2603 O O . ASN A 1 319 ? -31.400 8.794 25.187 1.00 97.81 319 ASN A O 1
ATOM 2607 N N . CYS A 1 320 ? -30.083 7.000 24.849 1.00 97.88 320 CYS A N 1
ATOM 2608 C CA . CYS A 1 320 ? -30.709 6.533 23.610 1.00 97.88 320 CYS A CA 1
ATOM 2609 C C . CYS A 1 320 ? -30.173 5.149 23.223 1.00 97.88 320 CYS A C 1
ATOM 2611 O O . CYS A 1 320 ? -29.050 4.793 23.574 1.00 97.88 320 CYS A O 1
ATOM 2613 N N . ALA A 1 321 ? -30.944 4.398 22.440 1.00 98.12 321 ALA A N 1
ATOM 2614 C CA . ALA A 1 321 ? -30.439 3.245 21.706 1.00 98.12 321 ALA A CA 1
ATOM 2615 C C . ALA A 1 321 ? -29.713 3.704 20.433 1.00 98.12 321 ALA A C 1
ATOM 2617 O O . ALA A 1 321 ? -30.203 4.583 19.720 1.00 98.12 321 ALA A O 1
ATOM 2618 N N . ILE A 1 322 ? -28.576 3.088 20.117 1.00 98.25 322 ILE A N 1
ATOM 2619 C CA . ILE A 1 322 ? -27.887 3.310 18.841 1.00 98.25 322 ILE A CA 1
ATOM 2620 C C . ILE A 1 322 ? -28.305 2.231 17.846 1.00 98.25 322 ILE A C 1
ATOM 2622 O O . ILE A 1 322 ? -28.362 1.055 18.190 1.00 98.25 322 ILE A O 1
ATOM 2626 N N . SER A 1 323 ? -28.635 2.650 16.626 1.00 97.69 323 SER A N 1
ATOM 2627 C CA . SER A 1 323 ? -29.119 1.786 15.547 1.00 97.69 323 SER A CA 1
ATOM 2628 C C . SER A 1 323 ? -28.742 2.363 14.176 1.00 97.69 323 SER A C 1
ATOM 2630 O O . SER A 1 323 ? -28.085 3.400 14.082 1.00 97.69 323 SER A O 1
ATOM 2632 N N . ASN A 1 324 ? -29.189 1.715 13.101 1.00 97.31 324 ASN A N 1
ATOM 2633 C CA . ASN A 1 324 ? -29.019 2.160 11.719 1.00 97.31 324 ASN A CA 1
ATOM 2634 C C . ASN A 1 324 ? -30.073 3.192 11.271 1.00 97.31 324 ASN A C 1
ATOM 2636 O O . ASN A 1 324 ? -30.024 3.675 10.139 1.00 97.31 324 ASN A O 1
ATOM 2640 N N . GLN A 1 325 ? -31.011 3.557 12.148 1.00 96.88 325 GLN A N 1
ATOM 2641 C CA . GLN A 1 325 ? -32.092 4.497 11.862 1.00 96.88 325 GLN A CA 1
ATOM 2642 C C . GLN A 1 325 ? -32.401 5.404 13.058 1.00 96.88 325 GLN A C 1
ATOM 2644 O O . GLN A 1 325 ? -32.236 5.016 14.214 1.00 96.88 325 GLN A O 1
ATOM 2649 N N . ASP A 1 326 ? -32.861 6.620 12.764 1.00 98.19 326 ASP A N 1
ATOM 2650 C CA . ASP A 1 326 ? -33.359 7.565 13.765 1.00 98.19 326 ASP A CA 1
ATOM 2651 C C . ASP A 1 326 ? -34.855 7.316 14.021 1.00 98.19 326 ASP A C 1
ATOM 2653 O O . ASP A 1 326 ? -35.603 7.019 13.089 1.00 98.19 326 ASP A O 1
ATOM 2657 N N . GLY A 1 327 ? -35.310 7.459 15.268 1.00 97.88 327 GLY A N 1
ATOM 2658 C CA . GLY A 1 327 ? -36.714 7.268 15.641 1.00 97.88 327 GLY A CA 1
ATOM 2659 C C . GLY A 1 327 ? -36.870 6.660 17.031 1.00 97.88 327 GLY A C 1
ATOM 2660 O O . GLY A 1 327 ? -36.326 7.170 18.008 1.00 97.88 327 GLY A O 1
ATOM 2661 N N . THR A 1 328 ? -37.612 5.560 17.127 1.00 97.56 328 THR A N 1
ATOM 2662 C CA . THR A 1 328 ? -37.810 4.804 18.372 1.00 97.56 328 THR A CA 1
ATOM 2663 C C . THR A 1 328 ? -37.519 3.326 18.161 1.00 97.56 328 THR A C 1
ATOM 2665 O O . THR A 1 328 ? -37.765 2.803 17.076 1.00 97.56 328 THR A O 1
ATOM 2668 N N . ALA A 1 329 ? -37.047 2.645 19.201 1.00 97.00 329 ALA A N 1
ATOM 2669 C CA . ALA A 1 329 ? -36.860 1.196 19.219 1.00 97.00 329 ALA A CA 1
ATOM 2670 C C . ALA A 1 329 ? -37.499 0.595 20.476 1.00 97.00 329 ALA A C 1
ATOM 2672 O O . ALA A 1 329 ? -37.580 1.260 21.512 1.00 97.00 329 ALA A O 1
ATOM 2673 N N . ASN A 1 330 ? -37.934 -0.661 20.386 1.00 97.56 330 ASN A N 1
ATOM 2674 C CA . ASN A 1 330 ? -38.342 -1.430 21.556 1.00 97.56 330 ASN A CA 1
ATOM 2675 C C . ASN A 1 330 ? -37.098 -2.072 22.167 1.00 97.56 330 ASN A C 1
ATOM 2677 O O . ASN A 1 330 ? -36.400 -2.833 21.506 1.00 97.56 330 ASN A O 1
ATOM 2681 N N . LEU A 1 331 ? -36.806 -1.729 23.417 1.00 97.81 331 LEU A N 1
ATOM 2682 C CA . LEU A 1 331 ? -35.746 -2.336 24.205 1.00 97.81 331 LEU A CA 1
ATOM 2683 C C . LEU A 1 331 ? -36.345 -3.482 25.027 1.00 97.81 331 LEU A C 1
ATOM 2685 O O . LEU A 1 331 ? -37.232 -3.258 25.854 1.00 97.81 331 LEU A O 1
ATOM 2689 N N . HIS A 1 332 ? -35.855 -4.695 24.792 1.00 97.31 332 HIS A N 1
ATOM 2690 C CA . HIS A 1 332 ? -36.248 -5.925 25.471 1.00 97.31 332 HIS A CA 1
ATOM 2691 C C . HIS A 1 332 ? -35.471 -6.048 26.785 1.00 97.31 332 HIS A C 1
ATOM 2693 O O . HIS A 1 332 ? -34.285 -6.381 26.792 1.00 97.31 332 HIS A O 1
ATOM 2699 N N . ILE A 1 333 ? -36.127 -5.747 27.909 1.00 96.81 333 ILE A N 1
ATOM 2700 C CA . ILE A 1 333 ? -35.505 -5.770 29.237 1.00 96.81 333 ILE A CA 1
ATOM 2701 C C . ILE A 1 333 ? -35.521 -7.189 29.783 1.00 96.81 333 ILE A C 1
ATOM 2703 O O . ILE A 1 333 ? -36.586 -7.800 29.914 1.00 96.81 333 ILE A O 1
ATOM 2707 N N . THR A 1 334 ? -34.361 -7.702 30.183 1.00 95.50 334 THR A N 1
ATOM 2708 C CA . THR A 1 334 ? -34.255 -9.052 30.753 1.00 95.50 334 THR A CA 1
ATOM 2709 C C . THR A 1 334 ? -34.079 -9.042 32.272 1.00 95.50 334 THR A C 1
ATOM 2711 O O . THR A 1 334 ? -33.897 -7.999 32.895 1.00 95.50 334 THR A O 1
ATOM 2714 N N . SER A 1 335 ? -34.140 -10.221 32.896 1.00 93.38 335 SER A N 1
ATOM 2715 C CA . SER A 1 335 ? -33.860 -10.417 34.326 1.00 93.38 335 SER A CA 1
ATOM 2716 C C . SER A 1 335 ? -32.425 -10.051 34.734 1.00 93.38 335 SER A C 1
ATOM 2718 O O . SER A 1 335 ? -32.145 -9.939 35.928 1.00 93.38 335 SER A O 1
ATOM 2720 N N . LEU A 1 336 ? -31.527 -9.856 33.764 1.00 91.94 336 LEU A N 1
ATOM 2721 C CA . LEU A 1 336 ? -30.180 -9.331 33.942 1.00 91.94 336 LEU A CA 1
ATOM 2722 C C . LEU A 1 336 ? -30.002 -8.139 32.997 1.00 91.94 336 LEU A C 1
ATOM 2724 O O . LEU A 1 336 ? -29.829 -8.341 31.802 1.00 91.94 336 LEU A O 1
ATOM 2728 N N . ASP A 1 337 ? -29.992 -6.909 33.517 1.00 88.81 337 ASP A N 1
ATOM 2729 C CA . ASP A 1 337 ? -29.988 -5.693 32.682 1.00 88.81 337 ASP A CA 1
ATOM 2730 C C . ASP A 1 337 ? -28.895 -5.700 31.588 1.00 88.81 337 ASP A C 1
ATOM 2732 O O . ASP A 1 337 ? -29.160 -5.252 30.476 1.00 88.81 337 ASP A O 1
ATOM 2736 N N . GLN A 1 338 ? -27.722 -6.292 31.862 1.00 89.44 338 GLN A N 1
ATOM 2737 C CA . GLN A 1 338 ? -26.598 -6.434 30.918 1.00 89.44 338 GLN A CA 1
ATOM 2738 C C . GLN A 1 338 ? -26.881 -7.325 29.693 1.00 89.44 338 GLN A C 1
ATOM 2740 O O . GLN A 1 338 ? -26.126 -7.266 28.738 1.00 89.44 338 GLN A O 1
ATOM 2745 N N . ALA A 1 339 ? -27.938 -8.139 29.711 1.00 92.75 339 ALA A N 1
ATOM 2746 C CA . ALA A 1 339 ? -28.377 -8.968 28.583 1.00 92.75 339 ALA A CA 1
ATOM 2747 C C . ALA A 1 339 ? -29.586 -8.361 27.839 1.00 92.75 339 ALA A C 1
ATOM 2749 O O . ALA A 1 339 ? -30.264 -9.049 27.077 1.00 92.75 339 ALA A O 1
ATOM 2750 N N . SER A 1 340 ? -29.928 -7.097 28.116 1.00 95.44 340 SER A N 1
ATOM 2751 C CA . SER A 1 340 ? -31.018 -6.395 27.426 1.00 95.44 340 SER A CA 1
ATOM 2752 C C . SER A 1 340 ? -30.561 -5.907 26.055 1.00 95.44 340 SER A C 1
ATOM 2754 O O . SER A 1 340 ? -29.440 -5.430 25.909 1.00 95.44 340 SER A O 1
ATOM 2756 N N . SER A 1 341 ? -31.445 -5.976 25.063 1.00 96.75 341 SER A N 1
ATOM 2757 C CA . SER A 1 341 ? -31.129 -5.614 23.678 1.00 96.75 341 SER A CA 1
ATOM 2758 C C . SER A 1 341 ? -32.335 -5.004 22.972 1.00 96.75 341 SER A C 1
ATOM 2760 O O . SER A 1 341 ? -33.477 -5.178 23.394 1.00 96.75 341 SER A O 1
ATOM 2762 N N . ILE A 1 342 ? -32.095 -4.273 21.883 1.00 97.19 342 ILE A N 1
ATOM 2763 C CA . ILE A 1 342 ? -33.162 -3.883 20.946 1.00 97.19 342 ILE A CA 1
ATOM 2764 C C . ILE A 1 342 ? -33.568 -5.035 20.013 1.00 97.19 342 ILE A C 1
ATOM 2766 O O . ILE A 1 342 ? -34.472 -4.871 19.197 1.00 97.19 342 ILE A O 1
ATOM 2770 N N . LEU A 1 343 ? -32.891 -6.182 20.121 1.00 96.75 343 LEU A N 1
ATOM 2771 C CA . LEU A 1 343 ? -33.239 -7.429 19.457 1.00 96.75 343 LEU A CA 1
ATOM 2772 C C . LEU A 1 343 ? -33.847 -8.426 20.466 1.00 96.75 343 LEU A C 1
ATOM 2774 O O . LEU A 1 343 ? -33.365 -8.511 21.600 1.00 96.75 343 LEU A O 1
ATOM 2778 N N . PRO A 1 344 ? -34.861 -9.217 20.072 1.00 95.69 344 PRO A N 1
ATOM 2779 C CA . PRO A 1 344 ? -35.415 -10.281 20.911 1.00 95.69 344 PRO A CA 1
ATOM 2780 C C . PRO A 1 344 ? -34.393 -11.377 21.260 1.00 95.69 344 PRO A C 1
ATOM 2782 O O . PRO A 1 344 ? -33.479 -11.664 20.484 1.00 95.69 344 PRO A O 1
ATOM 2785 N N . LEU A 1 345 ? -34.577 -12.062 22.397 1.00 94.06 345 LEU A N 1
ATOM 2786 C CA . LEU A 1 345 ? -33.780 -13.250 22.746 1.00 94.06 345 LEU A CA 1
ATOM 2787 C C . LEU A 1 345 ? -34.089 -14.426 21.802 1.00 94.06 345 LEU A C 1
ATOM 2789 O O . LEU A 1 345 ? -35.246 -14.669 21.471 1.00 94.06 345 LEU A O 1
ATOM 2793 N N . LYS A 1 346 ? -33.068 -15.218 21.439 1.00 93.75 346 LYS A N 1
ATOM 2794 C CA . LYS A 1 346 ? -33.234 -16.456 20.651 1.00 93.75 346 LYS A CA 1
ATOM 2795 C C . LYS A 1 346 ? -32.614 -17.688 21.308 1.00 93.75 346 LYS A C 1
ATOM 2797 O O . LYS A 1 346 ? -33.314 -18.629 21.677 1.00 93.75 346 LYS A O 1
ATOM 2802 N N . LYS A 1 347 ? -31.284 -17.728 21.433 1.00 92.19 347 LYS A N 1
ATOM 2803 C CA . LYS A 1 347 ? -30.556 -18.858 22.052 1.00 92.19 347 LYS A CA 1
ATOM 2804 C C . LYS A 1 347 ? -30.068 -18.558 23.465 1.00 92.19 347 LYS A C 1
ATOM 2806 O O . LYS A 1 347 ? -29.789 -19.503 24.201 1.00 92.19 347 LYS A O 1
ATOM 2811 N N . VAL A 1 348 ? -30.018 -17.287 23.868 1.00 89.00 348 VAL A N 1
ATOM 2812 C CA . VAL A 1 348 ? -29.600 -16.875 25.221 1.00 89.00 348 VAL A CA 1
ATOM 2813 C C . VAL A 1 348 ? -30.379 -17.628 26.299 1.00 89.00 348 VAL A C 1
ATOM 2815 O O . VAL A 1 348 ? -29.762 -18.210 27.182 1.00 89.00 348 VAL A O 1
ATOM 2818 N N . GLU A 1 349 ? -31.707 -17.716 26.189 1.00 81.81 349 GLU A N 1
ATOM 2819 C CA . GLU A 1 349 ? -32.563 -18.408 27.170 1.00 81.81 349 GLU A CA 1
ATOM 2820 C C . GLU A 1 349 ? -32.293 -19.923 27.280 1.00 81.81 349 GLU A C 1
ATOM 2822 O O . GLU A 1 349 ? -32.531 -20.533 28.326 1.00 81.81 349 GLU A O 1
ATOM 2827 N N . LYS A 1 350 ? -31.763 -20.543 26.214 1.00 85.31 350 LYS A N 1
ATOM 2828 C CA . LYS A 1 350 ? -31.393 -21.967 26.190 1.00 85.31 350 LYS A CA 1
ATOM 2829 C C . LYS A 1 350 ? -30.041 -22.203 26.853 1.00 85.31 350 LYS A C 1
ATOM 2831 O O . LYS A 1 350 ? -29.872 -23.210 27.539 1.00 85.31 350 LYS A O 1
ATOM 2836 N N . ILE A 1 351 ? -29.098 -21.282 26.651 1.00 86.69 351 ILE A N 1
ATOM 2837 C CA . ILE A 1 351 ? -27.746 -21.337 27.223 1.00 86.69 351 ILE A CA 1
ATOM 2838 C C . ILE A 1 351 ? -27.784 -20.935 28.707 1.00 86.69 351 ILE A C 1
ATOM 2840 O O . ILE A 1 351 ? -27.239 -21.633 29.561 1.00 86.69 351 ILE A O 1
ATOM 2844 N N . TYR A 1 352 ? -28.492 -19.852 29.029 1.00 89.75 352 TYR A N 1
ATOM 2845 C CA . TYR A 1 352 ? -28.598 -19.262 30.361 1.00 89.75 352 TYR A CA 1
ATOM 2846 C C . TYR A 1 352 ? -30.048 -19.296 30.849 1.00 89.75 352 TYR A C 1
ATOM 2848 O O . TYR A 1 352 ? -30.813 -18.348 30.685 1.00 89.75 352 TYR A O 1
ATOM 2856 N N . LYS A 1 353 ? -30.427 -20.392 31.516 1.00 86.81 353 LYS A N 1
ATOM 2857 C CA . LYS A 1 353 ? -31.811 -20.646 31.974 1.00 86.81 353 LYS A CA 1
ATOM 2858 C C . LYS A 1 353 ? -32.395 -19.568 32.905 1.00 86.81 353 LYS A C 1
ATOM 2860 O O . LYS A 1 353 ? -33.608 -19.521 33.108 1.00 86.81 353 LYS A O 1
ATOM 2865 N N . ASN A 1 354 ? -31.540 -18.754 33.521 1.00 89.50 354 ASN A N 1
ATOM 2866 C CA . ASN A 1 354 ? -31.890 -17.678 34.448 1.00 89.50 354 ASN A CA 1
ATOM 2867 C C . ASN A 1 354 ? -32.102 -16.311 33.769 1.00 89.50 354 ASN A C 1
ATOM 2869 O O . ASN A 1 354 ? -32.600 -15.396 34.428 1.00 89.50 354 ASN A O 1
ATOM 2873 N N . ILE A 1 355 ? -31.741 -16.163 32.491 1.00 92.00 355 ILE A N 1
ATOM 2874 C CA . ILE A 1 355 ? -31.939 -14.930 31.722 1.00 92.00 355 ILE A CA 1
ATOM 2875 C C . ILE A 1 355 ? -33.232 -15.067 30.920 1.00 92.00 355 ILE A C 1
ATOM 2877 O O . ILE A 1 355 ? -33.361 -15.959 30.085 1.00 92.00 355 ILE A O 1
ATOM 2881 N N . LYS A 1 356 ? -34.205 -14.198 31.202 1.00 92.50 356 LYS A N 1
ATOM 2882 C CA . LYS A 1 356 ? -35.498 -14.149 30.506 1.00 92.50 356 LYS A CA 1
ATOM 2883 C C . LYS A 1 356 ? -35.905 -12.710 30.254 1.00 92.50 356 LYS A C 1
ATOM 2885 O O . LYS A 1 356 ? -35.646 -11.857 31.101 1.00 92.50 356 LYS A O 1
ATOM 2890 N N . GLU A 1 357 ? -36.577 -12.458 29.137 1.00 94.44 357 GLU A N 1
ATOM 2891 C CA . GLU A 1 357 ? -37.261 -11.183 28.913 1.00 94.44 357 GLU A CA 1
ATOM 2892 C C . GLU A 1 357 ? -38.351 -10.990 29.981 1.00 94.44 357 GLU A C 1
ATOM 2894 O O . GLU A 1 357 ? -39.103 -11.912 30.299 1.00 94.44 357 GLU A O 1
ATOM 2899 N N . THR A 1 358 ? -38.399 -9.798 30.571 1.00 94.94 358 THR A N 1
ATOM 2900 C CA . THR A 1 358 ? -39.349 -9.434 31.632 1.00 94.94 358 THR A CA 1
ATOM 2901 C C . THR A 1 358 ? -40.438 -8.502 31.116 1.00 94.94 358 THR A C 1
ATOM 2903 O O . THR A 1 358 ? -41.603 -8.677 31.460 1.00 94.94 358 THR A O 1
ATOM 2906 N N . HIS A 1 359 ? -40.062 -7.508 30.309 1.00 95.88 359 HIS A N 1
ATOM 2907 C CA . HIS A 1 359 ? -40.949 -6.536 29.673 1.00 95.88 359 HIS A CA 1
ATOM 2908 C C . HIS A 1 359 ? -40.191 -5.782 28.569 1.00 95.88 359 HIS A C 1
ATOM 2910 O O . HIS A 1 359 ? -38.969 -5.887 28.459 1.00 95.88 359 HIS A O 1
ATOM 2916 N N . GLN A 1 360 ? -40.910 -4.982 27.782 1.00 97.50 360 GLN A N 1
ATOM 2917 C CA . GLN A 1 360 ? -40.337 -4.105 26.760 1.00 97.50 360 GLN A CA 1
ATOM 2918 C C . GLN A 1 360 ? -40.616 -2.644 27.095 1.00 97.50 360 GLN A C 1
ATOM 2920 O O . GLN A 1 360 ? -41.676 -2.313 27.632 1.00 97.50 360 GLN A O 1
ATOM 2925 N N . ILE A 1 361 ? -39.680 -1.765 26.745 1.00 97.56 361 ILE A N 1
ATOM 2926 C CA . ILE A 1 361 ? -39.859 -0.313 26.834 1.00 97.56 361 ILE A CA 1
ATOM 2927 C C . ILE A 1 361 ? -39.506 0.345 25.502 1.00 97.56 361 ILE A C 1
ATOM 2929 O O . ILE A 1 361 ? -38.556 -0.053 24.835 1.00 97.56 361 ILE A O 1
ATOM 2933 N N . THR A 1 362 ? -40.248 1.378 25.110 1.00 98.19 362 THR A N 1
ATOM 2934 C CA . THR A 1 362 ? -39.918 2.167 23.918 1.00 98.19 362 THR A CA 1
ATOM 2935 C C . THR A 1 362 ? -38.906 3.249 24.282 1.00 98.19 362 THR A C 1
ATOM 2937 O O . THR A 1 362 ? -39.155 4.073 25.162 1.00 98.19 362 THR A O 1
ATOM 2940 N N . VAL A 1 363 ? -37.770 3.265 23.589 1.00 97.81 363 VAL A N 1
ATOM 2941 C CA . VAL A 1 363 ? -36.682 4.232 23.792 1.00 97.81 363 VAL A CA 1
ATOM 2942 C C . VAL A 1 363 ? -36.404 5.009 22.511 1.00 97.81 363 VAL A C 1
ATOM 2944 O O . VAL A 1 363 ? -36.708 4.552 21.407 1.00 97.81 363 VAL A O 1
ATOM 2947 N N . GLN A 1 364 ? -35.812 6.197 22.645 1.00 98.12 364 GLN A N 1
ATOM 2948 C CA . GLN A 1 364 ? -35.315 6.941 21.489 1.00 98.12 364 GLN A CA 1
ATOM 2949 C C . GLN A 1 364 ? -34.175 6.166 20.829 1.00 98.12 364 GLN A C 1
ATOM 2951 O O . GLN A 1 364 ? -33.276 5.684 21.518 1.00 98.12 364 GLN A O 1
ATOM 2956 N N . SER A 1 365 ? -34.214 6.071 19.504 1.00 98.06 365 SER A N 1
ATOM 2957 C CA . SER A 1 365 ? -33.192 5.430 18.687 1.00 98.06 365 SER A CA 1
ATOM 2958 C C . SER A 1 365 ? -32.531 6.453 17.771 1.00 98.06 365 SER A C 1
ATOM 2960 O O . SER A 1 365 ? -33.207 7.329 17.222 1.00 98.06 365 SER A O 1
ATOM 2962 N N . LYS A 1 366 ? -31.208 6.375 17.645 1.00 98.31 366 LYS A N 1
ATOM 2963 C CA . LYS A 1 366 ? -30.410 7.292 16.832 1.00 98.31 366 LYS A CA 1
ATOM 2964 C C . LYS A 1 366 ? -29.332 6.550 16.055 1.00 98.31 366 LYS A C 1
ATOM 2966 O O . LYS A 1 366 ? -28.695 5.638 16.582 1.00 98.31 366 LYS A O 1
ATOM 2971 N N . LYS A 1 367 ? -29.051 7.025 14.845 1.00 98.69 367 LYS A N 1
ATOM 2972 C CA . LYS A 1 367 ? -27.764 6.780 14.191 1.00 98.69 367 LYS A CA 1
ATOM 2973 C C . LYS A 1 367 ? -26.674 7.515 14.959 1.00 98.69 367 LYS A C 1
ATOM 2975 O O . LYS A 1 367 ? -26.870 8.650 15.399 1.00 98.69 367 LYS A O 1
ATOM 2980 N N . LEU A 1 368 ? -25.510 6.889 15.095 1.00 98.31 368 LEU A N 1
ATOM 2981 C CA . LEU A 1 368 ? -24.383 7.488 15.804 1.00 98.31 368 LEU A CA 1
ATOM 2982 C C . LEU A 1 368 ? -23.892 8.763 15.101 1.00 98.31 368 LEU A C 1
ATOM 2984 O O . LEU A 1 368 ? -23.608 9.755 15.768 1.00 98.31 368 LEU A O 1
ATOM 2988 N N . ASP A 1 369 ? -23.881 8.773 13.766 1.00 98.44 369 ASP A N 1
ATOM 2989 C CA . ASP A 1 369 ? -23.544 9.964 12.979 1.00 98.44 369 ASP A CA 1
ATOM 2990 C C . ASP A 1 369 ? -24.526 11.124 13.235 1.00 98.44 369 ASP A C 1
ATOM 2992 O O . ASP A 1 369 ? -24.083 12.243 13.503 1.00 98.44 369 ASP A O 1
ATOM 2996 N N . THR A 1 370 ? -25.842 10.859 13.237 1.00 98.25 370 THR A N 1
ATOM 2997 C CA . THR A 1 370 ? -26.868 11.867 13.578 1.00 98.25 370 THR A CA 1
ATOM 2998 C C . THR A 1 370 ? -26.666 12.399 14.995 1.00 98.25 370 THR A C 1
ATOM 3000 O O . THR A 1 370 ? -26.738 13.604 15.239 1.00 98.25 370 THR A O 1
ATOM 3003 N N . LEU A 1 371 ? -26.389 11.505 15.947 1.00 98.31 371 LEU A N 1
ATOM 3004 C CA . LEU A 1 371 ? -26.217 11.879 17.345 1.00 98.31 371 LEU A CA 1
ATOM 3005 C C . LEU A 1 371 ? -25.029 12.828 17.545 1.00 98.31 371 LEU A C 1
ATOM 3007 O O . LEU A 1 371 ? -25.142 13.810 18.283 1.00 98.31 371 LEU A O 1
ATOM 3011 N N . LEU A 1 372 ? -23.894 12.551 16.895 1.00 98.00 372 LEU A N 1
ATOM 3012 C CA . LEU A 1 372 ? -22.718 13.418 16.973 1.00 98.00 372 LEU A CA 1
ATOM 3013 C C . LEU A 1 372 ? -23.018 14.814 16.416 1.00 98.00 372 LEU A C 1
ATOM 3015 O O . LEU A 1 372 ? -22.649 15.810 17.042 1.00 98.00 372 LEU A O 1
ATOM 3019 N N . GLU A 1 373 ? -23.744 14.897 15.300 1.00 97.31 373 GLU A N 1
ATOM 3020 C CA . GLU A 1 373 ? -24.175 16.167 14.709 1.00 97.31 373 GLU A CA 1
ATOM 3021 C C . GLU A 1 373 ? -25.084 16.966 15.658 1.00 97.31 373 GLU A C 1
ATOM 3023 O O . GLU A 1 373 ? -24.800 18.131 15.951 1.00 97.31 373 GLU A O 1
ATOM 3028 N N . GLU A 1 374 ? -26.118 16.334 16.224 1.00 96.94 374 GLU A N 1
ATOM 3029 C CA . GLU A 1 374 ? -27.048 16.968 17.172 1.00 96.94 374 GLU A CA 1
ATOM 3030 C C . GLU A 1 374 ? -26.338 17.508 18.420 1.00 96.94 374 GLU A C 1
ATOM 3032 O O . GLU A 1 374 ? -26.686 18.571 18.947 1.00 96.94 374 GLU A O 1
ATOM 3037 N N . LYS A 1 375 ? -25.321 16.786 18.900 1.00 96.12 375 LYS A N 1
ATOM 3038 C CA . LYS A 1 375 ? -24.510 17.190 20.055 1.00 96.12 375 LYS A CA 1
ATOM 3039 C C . LYS A 1 375 ? -23.351 18.113 19.695 1.00 96.12 375 LYS A C 1
ATOM 3041 O O . LYS A 1 375 ? -22.631 18.535 20.597 1.00 96.12 375 LYS A O 1
ATOM 3046 N N . LYS A 1 376 ? -23.201 18.479 18.416 1.00 96.00 376 LYS A N 1
ATOM 3047 C CA . LYS A 1 376 ? -22.110 19.320 17.895 1.00 96.00 376 LYS A CA 1
ATOM 3048 C C . LYS A 1 376 ? -20.723 18.749 18.217 1.00 96.00 376 LYS A C 1
ATOM 3050 O O . LYS A 1 376 ? -19.766 19.495 18.422 1.00 96.00 376 LYS A O 1
ATOM 3055 N N . LEU A 1 377 ? -20.626 17.424 18.260 1.00 95.62 377 LEU A N 1
ATOM 3056 C CA . LEU A 1 377 ? -19.398 16.673 18.476 1.00 95.62 377 LEU A CA 1
ATOM 3057 C C . LEU A 1 377 ? -18.773 16.340 17.122 1.00 95.62 377 LEU A C 1
ATOM 3059 O O . LEU A 1 377 ? -19.468 15.907 16.203 1.00 95.62 377 LEU A O 1
ATOM 3063 N N . LYS A 1 378 ? -17.460 16.533 16.965 1.00 94.44 378 LYS A N 1
ATOM 3064 C CA . LYS A 1 378 ? -16.804 16.242 15.686 1.00 94.44 378 LYS A CA 1
ATOM 3065 C C . LYS A 1 378 ? -16.375 14.776 15.663 1.00 94.44 378 LYS A C 1
ATOM 3067 O O . LYS A 1 378 ? -15.660 14.352 16.567 1.00 94.44 378 LYS A O 1
ATOM 3072 N N . PRO A 1 379 ? -16.689 14.011 14.605 1.00 94.50 379 PRO A N 1
ATOM 3073 C CA . PRO A 1 379 ? -16.216 12.632 14.476 1.00 94.50 379 PRO A CA 1
ATOM 3074 C C . PRO A 1 379 ? -14.691 12.492 14.589 1.00 94.50 379 PRO A C 1
ATOM 3076 O O . PRO A 1 379 ? -14.193 11.554 15.201 1.00 94.50 379 PRO A O 1
ATOM 3079 N N . ASN A 1 380 ? -13.939 13.472 14.071 1.00 92.62 380 ASN A N 1
ATOM 3080 C CA . ASN A 1 380 ? -12.480 13.499 14.169 1.00 92.62 380 ASN A CA 1
ATOM 3081 C C . ASN A 1 380 ? -11.955 13.730 15.596 1.00 92.62 380 ASN A C 1
ATOM 3083 O O . ASN A 1 380 ? -10.752 13.654 15.779 1.00 92.62 380 ASN A O 1
ATOM 3087 N N . ASP A 1 381 ? -12.786 13.984 16.606 1.00 94.19 381 ASP A N 1
ATOM 3088 C CA . ASP A 1 381 ? -12.337 14.068 18.004 1.00 94.19 381 ASP A CA 1
ATOM 3089 C C . ASP A 1 381 ? -12.260 12.671 18.655 1.00 94.19 381 ASP A C 1
ATOM 3091 O O . ASP A 1 381 ? -11.577 12.490 19.659 1.00 94.19 381 ASP A O 1
ATOM 3095 N N . PHE A 1 382 ? -12.834 11.640 18.022 1.00 96.88 382 PHE A N 1
ATOM 3096 C CA . PHE A 1 382 ? -12.846 10.261 18.518 1.00 96.88 382 PHE A CA 1
ATOM 3097 C C . PHE A 1 382 ? -12.028 9.341 17.611 1.00 96.88 382 PHE A C 1
ATOM 3099 O O . PHE A 1 382 ? -12.065 9.482 16.389 1.00 96.88 382 PHE A O 1
ATOM 3106 N N . ASN A 1 383 ? -11.272 8.409 18.194 1.00 96.25 383 ASN A N 1
ATOM 3107 C CA . ASN A 1 383 ? -10.556 7.360 17.452 1.00 96.25 383 ASN A CA 1
ATOM 3108 C C . ASN A 1 383 ? -10.747 5.952 18.029 1.00 96.25 383 ASN A C 1
ATOM 3110 O O . ASN A 1 383 ? -10.228 4.998 17.453 1.00 96.25 383 ASN A O 1
ATOM 3114 N N . ILE A 1 384 ? -11.493 5.798 19.123 1.00 98.19 384 ILE A N 1
ATOM 3115 C CA . ILE A 1 384 ? -11.828 4.491 19.691 1.00 98.19 384 ILE A CA 1
ATOM 3116 C C . ILE A 1 384 ? -13.341 4.394 19.856 1.00 98.19 384 ILE A C 1
ATOM 3118 O O . ILE A 1 384 ? -13.980 5.316 20.368 1.00 98.19 384 ILE A O 1
ATOM 3122 N N . LEU A 1 385 ? -13.898 3.266 19.427 1.00 98.44 385 LEU A N 1
ATOM 3123 C CA . LEU A 1 385 ? -15.311 2.942 19.566 1.00 98.44 385 LEU A CA 1
ATOM 3124 C C . LEU A 1 385 ? -15.449 1.644 20.369 1.00 98.44 385 LEU A C 1
ATOM 3126 O O . LEU A 1 385 ? -14.963 0.600 19.949 1.00 98.44 385 LEU A O 1
ATOM 3130 N N . ASN A 1 386 ? -16.078 1.716 21.537 1.00 98.12 386 ASN A N 1
ATOM 3131 C CA . ASN A 1 386 ? -16.446 0.563 22.349 1.00 98.12 386 ASN A CA 1
ATOM 3132 C C . ASN A 1 386 ? -17.949 0.309 22.199 1.00 98.12 386 ASN A C 1
ATOM 3134 O O . ASN A 1 386 ? -18.734 1.240 22.377 1.00 98.12 386 ASN A O 1
ATOM 3138 N N . ILE A 1 387 ? -18.358 -0.910 21.864 1.00 97.56 387 ILE A N 1
ATOM 3139 C CA . ILE A 1 387 ? -19.770 -1.266 21.689 1.00 97.56 387 ILE A CA 1
ATOM 3140 C C . ILE A 1 387 ? -20.083 -2.539 22.472 1.00 97.56 387 ILE A C 1
ATOM 3142 O O . ILE A 1 387 ? -19.495 -3.584 22.223 1.00 97.56 387 ILE A O 1
ATOM 3146 N N . ASP A 1 388 ? -21.047 -2.444 23.378 1.00 95.69 388 ASP A N 1
ATOM 3147 C CA . ASP A 1 388 ? -21.540 -3.552 24.195 1.00 95.69 388 ASP A CA 1
ATOM 3148 C C . ASP A 1 388 ? -23.075 -3.464 24.281 1.00 95.69 388 ASP A C 1
ATOM 3150 O O . ASP A 1 388 ? -23.639 -2.944 25.242 1.00 95.69 388 ASP A O 1
ATOM 3154 N N . ILE A 1 389 ? -23.770 -3.850 23.202 1.00 94.75 389 ILE A N 1
ATOM 3155 C CA . ILE A 1 389 ? -25.235 -3.689 23.069 1.00 94.75 389 ILE A CA 1
ATOM 3156 C C . ILE A 1 389 ? -25.965 -4.968 22.657 1.00 94.75 389 ILE A C 1
ATOM 3158 O O . ILE A 1 389 ? -27.089 -4.903 22.151 1.00 94.75 389 ILE A O 1
ATOM 3162 N N . GLN A 1 390 ? -25.352 -6.119 22.921 1.00 90.44 390 GLN A N 1
ATOM 3163 C CA . GLN A 1 390 ? -25.994 -7.426 22.917 1.00 90.44 390 GLN A CA 1
ATOM 3164 C C . GLN A 1 390 ? -26.726 -7.748 21.602 1.00 90.44 390 GLN A C 1
ATOM 3166 O O . GLN A 1 390 ? -27.957 -7.759 21.515 1.00 90.44 390 GLN A O 1
ATOM 3171 N N . GLY A 1 391 ? -25.965 -7.993 20.537 1.00 92.12 391 GLY A N 1
ATOM 3172 C CA . GLY A 1 391 ? -26.457 -8.477 19.241 1.00 92.12 391 GLY A CA 1
ATOM 3173 C C . GLY A 1 391 ? -26.802 -7.382 18.225 1.00 92.12 391 GLY A C 1
ATOM 3174 O O . GLY A 1 391 ? -26.915 -7.668 17.028 1.00 92.12 391 GLY A O 1
ATOM 3175 N N . ALA A 1 392 ? -26.949 -6.130 18.665 1.00 97.12 392 ALA A N 1
ATOM 3176 C CA . ALA A 1 392 ? -27.279 -4.988 17.809 1.00 97.12 392 ALA A CA 1
ATOM 3177 C C . ALA A 1 392 ? -26.044 -4.272 17.214 1.00 97.12 392 ALA A C 1
ATOM 3179 O O . ALA A 1 392 ? -26.174 -3.193 16.628 1.00 97.12 392 ALA A O 1
ATOM 3180 N N . GLU A 1 393 ? -24.846 -4.854 17.320 1.00 98.00 393 GLU A N 1
ATOM 3181 C CA . GLU A 1 393 ? -23.574 -4.212 16.958 1.00 98.00 393 GLU A CA 1
ATOM 3182 C C . GLU A 1 393 ? -23.540 -3.780 15.487 1.00 98.00 393 GLU A C 1
ATOM 3184 O O . GLU A 1 393 ? -23.157 -2.652 15.173 1.00 98.00 393 GLU A O 1
ATOM 3189 N N . LEU A 1 394 ? -24.008 -4.638 14.570 1.00 97.94 394 LEU A N 1
ATOM 3190 C CA . LEU A 1 394 ? -24.045 -4.310 13.140 1.00 97.94 394 LEU A CA 1
ATOM 3191 C C . LEU A 1 394 ? -24.968 -3.122 12.844 1.00 97.94 394 LEU A C 1
ATOM 3193 O O . LEU A 1 394 ? -24.626 -2.290 12.005 1.00 97.94 394 LEU A O 1
ATOM 3197 N N . LEU A 1 395 ? -26.103 -3.012 13.542 1.00 98.19 395 LEU A N 1
ATOM 3198 C CA . LEU A 1 395 ? -27.008 -1.870 13.390 1.00 98.19 395 LEU A CA 1
ATOM 3199 C C . LEU A 1 395 ? -26.315 -0.581 13.841 1.00 98.19 395 LEU A C 1
ATOM 3201 O O . LEU A 1 395 ? -26.397 0.436 13.153 1.00 98.19 395 LEU A O 1
ATOM 3205 N N . ALA A 1 396 ? -25.573 -0.625 14.950 1.00 98.25 396 ALA A N 1
ATOM 3206 C CA . ALA A 1 396 ? -24.810 0.526 15.414 1.00 98.25 396 ALA A CA 1
ATOM 3207 C C . ALA A 1 396 ? -23.699 0.933 14.432 1.00 98.25 396 ALA A C 1
ATOM 3209 O O . ALA A 1 396 ? -23.543 2.124 14.157 1.00 98.25 396 ALA A O 1
ATOM 3210 N N . PHE A 1 397 ? -22.974 -0.027 13.846 1.00 98.44 397 PHE A N 1
ATOM 3211 C CA . PHE A 1 397 ? -21.959 0.268 12.830 1.00 98.44 397 PHE A CA 1
ATOM 3212 C C . PHE A 1 397 ? -22.554 0.850 11.541 1.00 98.44 397 PHE A C 1
ATOM 3214 O O . PHE A 1 397 ? -21.997 1.798 10.987 1.00 98.44 397 PHE A O 1
ATOM 3221 N N . GLN A 1 398 ? -23.710 0.348 11.094 1.00 98.31 398 GLN A N 1
ATOM 3222 C CA . GLN A 1 398 ? -24.465 0.921 9.972 1.00 98.31 398 GLN A CA 1
ATOM 3223 C C . GLN A 1 398 ? -24.943 2.356 10.259 1.00 98.31 398 GLN A C 1
ATOM 3225 O O . GLN A 1 398 ? -25.067 3.164 9.344 1.00 98.31 398 GLN A O 1
ATOM 3230 N N . GLY A 1 399 ? -25.167 2.710 11.526 1.00 98.06 399 GLY A N 1
ATOM 3231 C CA . GLY A 1 399 ? -25.461 4.080 11.953 1.00 98.06 399 GLY A CA 1
ATOM 3232 C C . GLY A 1 399 ? -24.238 4.999 12.094 1.00 98.06 399 GLY A C 1
ATOM 3233 O O . GLY A 1 399 ? -24.412 6.152 12.494 1.00 98.06 399 GLY A O 1
ATOM 3234 N N . ALA A 1 400 ? -23.021 4.515 11.819 1.00 98.00 400 ALA A N 1
ATOM 3235 C CA . ALA A 1 400 ? -21.753 5.182 12.141 1.00 98.00 400 ALA A CA 1
ATOM 3236 C C . ALA A 1 400 ? -20.775 5.286 10.951 1.00 98.00 400 ALA A C 1
ATOM 3238 O O . ALA A 1 400 ? -19.567 5.444 11.147 1.00 98.00 400 ALA A O 1
ATOM 3239 N N . GLU A 1 401 ? -21.250 5.159 9.710 1.00 95.50 401 GLU A N 1
ATOM 3240 C CA . GLU A 1 401 ? -20.391 5.080 8.520 1.00 95.50 401 GLU A CA 1
ATOM 3241 C C . GLU A 1 401 ? -19.437 6.274 8.355 1.00 95.50 401 GLU A C 1
ATOM 3243 O O . GLU A 1 401 ? -18.295 6.118 7.904 1.00 95.50 401 GLU A O 1
ATOM 3248 N N . ASN A 1 402 ? -19.879 7.486 8.703 1.00 94.69 402 ASN A N 1
ATOM 3249 C CA . ASN A 1 402 ? -19.024 8.662 8.643 1.00 94.69 402 ASN A CA 1
ATOM 3250 C C . ASN A 1 402 ? -18.004 8.672 9.786 1.00 94.69 402 ASN A C 1
ATOM 3252 O O . ASN A 1 402 ? -16.825 8.945 9.541 1.00 94.69 402 ASN A O 1
ATOM 3256 N N . LEU A 1 403 ? -18.425 8.333 11.005 1.00 96.56 403 LEU A N 1
ATOM 3257 C CA . LEU A 1 403 ? -17.541 8.192 12.158 1.00 96.56 403 LEU A CA 1
ATOM 3258 C C . LEU A 1 403 ? -16.428 7.161 11.924 1.00 96.56 403 LEU A C 1
ATOM 3260 O O . LEU A 1 403 ? -15.266 7.450 12.219 1.00 96.56 403 LEU A O 1
ATOM 3264 N N . LEU A 1 404 ? -16.735 6.002 11.333 1.00 96.44 404 LEU A N 1
ATOM 3265 C CA . LEU A 1 404 ? -15.771 4.919 11.077 1.00 96.44 404 LEU A CA 1
ATOM 3266 C C . LEU A 1 404 ? -14.552 5.358 10.243 1.00 96.44 404 LEU A C 1
ATOM 3268 O O . LEU A 1 404 ? -13.491 4.728 10.296 1.00 96.44 404 LEU A O 1
ATOM 3272 N N . LYS A 1 405 ? -14.637 6.477 9.510 1.00 91.50 405 LYS A N 1
ATOM 3273 C CA . LYS A 1 405 ? -13.494 7.083 8.802 1.00 91.50 405 LYS A CA 1
ATOM 3274 C C . LYS A 1 405 ? -12.394 7.563 9.758 1.00 91.50 405 LYS A C 1
ATOM 3276 O O . LYS A 1 405 ? -11.223 7.500 9.381 1.00 91.50 405 LYS A O 1
ATOM 3281 N N . TYR A 1 406 ? -12.754 7.964 10.975 1.00 92.50 406 TYR A N 1
ATOM 3282 C CA . TYR A 1 406 ? -11.869 8.566 11.981 1.00 92.50 406 TYR A CA 1
ATOM 3283 C C . TYR A 1 406 ? -11.487 7.620 13.124 1.00 92.50 406 TYR A C 1
ATOM 3285 O O . TYR A 1 406 ? -10.526 7.894 13.844 1.00 92.50 406 TYR A O 1
ATOM 3293 N N . ILE A 1 407 ? -12.218 6.513 13.268 1.00 96.44 407 ILE A N 1
ATOM 3294 C CA . ILE A 1 407 ? -11.918 5.461 14.238 1.00 96.44 407 ILE A CA 1
ATOM 3295 C C . ILE A 1 407 ? -10.663 4.688 13.814 1.00 96.44 407 ILE A C 1
ATOM 3297 O O . ILE A 1 407 ? -10.470 4.396 12.636 1.00 96.44 407 ILE A O 1
ATOM 3301 N N . GLU A 1 408 ? -9.810 4.375 14.783 1.00 95.69 408 GLU A N 1
ATOM 3302 C CA . GLU A 1 408 ? -8.577 3.593 14.651 1.00 95.69 408 GLU A CA 1
ATOM 3303 C C . GLU A 1 408 ? -8.692 2.236 15.356 1.00 95.69 408 GLU A C 1
ATOM 3305 O O . GLU A 1 408 ? -8.086 1.271 14.893 1.00 95.69 408 GLU A O 1
ATOM 3310 N N . ALA A 1 409 ? -9.495 2.144 16.422 1.00 98.00 409 ALA A N 1
ATOM 3311 C CA . ALA A 1 409 ? -9.772 0.903 17.142 1.00 98.00 409 ALA A CA 1
ATOM 3312 C C . ALA A 1 409 ? -11.258 0.730 17.462 1.00 98.00 409 ALA A C 1
ATOM 3314 O O . ALA A 1 409 ? -11.941 1.691 17.824 1.00 98.00 409 ALA A O 1
ATOM 3315 N N . ILE A 1 410 ? -11.729 -0.511 17.394 1.00 98.62 410 ILE A N 1
ATOM 3316 C CA . ILE A 1 410 ? -13.072 -0.905 17.811 1.00 98.62 410 ILE A CA 1
ATOM 3317 C C . ILE A 1 410 ? -12.947 -2.072 18.786 1.00 98.62 410 ILE A C 1
ATOM 3319 O O . ILE A 1 410 ? -12.320 -3.074 18.457 1.00 98.62 410 ILE A O 1
ATOM 3323 N N . ASN A 1 411 ? -13.560 -1.957 19.959 1.00 98.12 411 ASN A N 1
ATOM 3324 C CA . ASN A 1 411 ? -13.816 -3.091 20.842 1.00 98.12 411 ASN A CA 1
ATOM 3325 C C . ASN A 1 411 ? -15.318 -3.368 20.815 1.00 98.12 411 ASN A C 1
ATOM 3327 O O . ASN A 1 411 ? -16.105 -2.439 20.993 1.00 98.12 411 ASN A O 1
ATOM 3331 N N . THR A 1 412 ? -15.719 -4.601 20.527 1.00 97.62 412 THR A N 1
ATOM 3332 C CA . THR A 1 412 ? -17.140 -4.928 20.380 1.00 97.62 412 THR A CA 1
ATOM 3333 C C . THR A 1 412 ? -17.440 -6.363 20.768 1.00 97.62 412 THR A C 1
ATOM 3335 O O . THR A 1 412 ? -16.610 -7.249 20.548 1.00 97.62 412 THR A O 1
ATOM 3338 N N . GLU A 1 413 ? -18.648 -6.593 21.276 1.00 95.12 413 GLU A N 1
ATOM 3339 C CA . GLU A 1 413 ? -19.184 -7.946 21.413 1.00 95.12 413 GLU A CA 1
ATOM 3340 C C . GLU A 1 413 ? -19.382 -8.590 20.030 1.00 95.12 413 GLU A C 1
ATOM 3342 O O . GLU A 1 413 ? -19.627 -7.914 19.024 1.00 95.12 413 GLU A O 1
ATOM 3347 N N . VAL A 1 414 ? -19.224 -9.911 19.963 1.00 95.62 414 VAL A N 1
ATOM 3348 C CA . VAL A 1 414 ? -19.349 -10.710 18.749 1.00 95.62 414 VAL A CA 1
ATOM 3349 C C . VAL A 1 414 ? -20.063 -12.033 18.994 1.00 95.62 414 VAL A C 1
ATOM 3351 O O . VAL A 1 414 ? -19.858 -12.709 20.002 1.00 95.62 414 VAL A O 1
ATOM 3354 N N . ASN A 1 415 ? -20.845 -12.454 18.001 1.00 94.50 415 ASN A N 1
ATOM 3355 C CA . ASN A 1 415 ? -21.653 -13.665 18.053 1.00 94.50 415 ASN A CA 1
ATOM 3356 C C . ASN A 1 415 ? -21.151 -14.714 17.045 1.00 94.50 415 ASN A C 1
ATOM 3358 O O . ASN A 1 415 ? -20.972 -14.425 15.864 1.00 94.50 415 ASN A O 1
ATOM 3362 N N . TYR A 1 416 ? -20.929 -15.950 17.498 1.00 91.38 416 TYR A N 1
ATOM 3363 C CA . TYR A 1 416 ? -20.649 -17.109 16.631 1.00 91.38 416 TYR A CA 1
ATOM 3364 C C . TYR A 1 416 ? -21.921 -17.898 16.304 1.00 91.38 416 TYR A C 1
ATOM 3366 O O . TYR A 1 416 ? -21.955 -18.647 15.330 1.00 91.38 416 TYR A O 1
ATOM 3374 N N . GLU A 1 417 ? -22.968 -17.713 17.105 1.00 91.12 417 GLU A N 1
ATOM 3375 C CA . GLU A 1 417 ? -24.313 -18.211 16.859 1.00 91.12 417 GLU A CA 1
ATOM 3376 C C . GLU A 1 417 ? -25.332 -17.097 17.085 1.00 91.12 417 GLU A C 1
ATOM 3378 O O . GLU A 1 417 ? -25.078 -16.155 17.824 1.00 91.12 417 GLU A O 1
ATOM 3383 N N . GLU A 1 418 ? -26.512 -17.235 16.491 1.00 93.75 418 GLU A N 1
ATOM 3384 C CA . GLU A 1 418 ? -27.593 -16.263 16.629 1.00 93.75 418 GLU A CA 1
ATOM 3385 C C . GLU A 1 418 ? -28.215 -16.308 18.040 1.00 93.75 418 GLU A C 1
ATOM 3387 O O . GLU A 1 418 ? -29.168 -17.049 18.309 1.00 93.75 418 GLU A O 1
ATOM 3392 N N . LEU A 1 419 ? -27.613 -15.560 18.968 1.00 94.56 419 LEU A N 1
ATOM 3393 C CA . LEU A 1 419 ? -28.045 -15.454 20.361 1.00 94.56 419 LEU A CA 1
ATOM 3394 C C . LEU A 1 419 ? -29.299 -14.595 20.517 1.00 94.56 419 LEU A C 1
ATOM 3396 O O . LEU A 1 419 ? -30.204 -14.982 21.265 1.00 94.56 419 LEU A O 1
ATOM 3400 N N . TYR A 1 420 ? -29.366 -13.508 19.755 1.00 96.00 420 TYR A N 1
ATOM 3401 C CA . TYR A 1 420 ? -30.508 -12.610 19.629 1.00 96.00 420 TYR A CA 1
ATOM 3402 C C . TYR A 1 420 ? -31.057 -12.703 18.204 1.00 96.00 420 TYR A C 1
ATOM 3404 O O . TYR A 1 420 ? -30.303 -12.947 17.263 1.00 96.00 420 TYR A O 1
ATOM 3412 N N . GLU A 1 421 ? -32.365 -12.553 18.031 1.00 95.75 421 GLU A N 1
ATOM 3413 C CA . GLU A 1 421 ? -33.007 -12.706 16.727 1.00 95.75 421 GLU A CA 1
ATOM 3414 C C . GLU A 1 421 ? -32.453 -11.696 15.713 1.00 95.75 421 GLU A C 1
ATOM 3416 O O . GLU A 1 421 ? -32.496 -10.485 15.929 1.00 95.75 421 GLU A O 1
ATOM 3421 N N . GLY A 1 422 ? -31.901 -12.205 14.608 1.00 94.38 422 GLY A N 1
ATOM 3422 C CA . GLY A 1 422 ? -31.307 -11.382 13.557 1.00 94.38 422 GLY A CA 1
ATOM 3423 C C . GLY A 1 422 ? -29.975 -10.716 13.917 1.00 94.38 422 GLY A C 1
ATOM 3424 O O . GLY A 1 422 ? -29.522 -9.862 13.152 1.00 94.38 422 GLY A O 1
ATOM 3425 N N . CYS A 1 423 ? -29.328 -11.076 15.036 1.00 96.06 423 CYS A N 1
ATOM 3426 C CA . CYS A 1 423 ? -28.015 -10.519 15.364 1.00 96.06 423 CYS A CA 1
ATOM 3427 C C . CYS A 1 423 ? -26.963 -10.912 14.323 1.00 96.06 423 CYS A C 1
ATOM 3429 O O . CYS A 1 423 ? -26.967 -12.027 13.792 1.00 96.06 423 CYS A O 1
ATOM 3431 N N . ALA A 1 424 ? -26.020 -10.008 14.075 1.00 96.31 424 ALA A N 1
ATOM 3432 C CA . ALA A 1 424 ? -24.932 -10.287 13.155 1.00 96.31 424 ALA A CA 1
ATOM 3433 C C . ALA A 1 424 ? -23.975 -11.330 13.737 1.00 96.31 424 ALA A C 1
ATOM 3435 O O . ALA A 1 424 ? -23.516 -11.213 14.875 1.00 96.31 424 ALA A O 1
ATOM 3436 N N . LEU A 1 425 ? -23.629 -12.323 12.923 1.00 94.81 425 LEU A N 1
ATOM 3437 C CA . LEU A 1 425 ? -22.510 -13.202 13.216 1.00 94.81 425 LEU A CA 1
ATOM 3438 C C . LEU A 1 425 ? -21.194 -12.471 12.973 1.00 94.81 425 LEU A C 1
ATOM 3440 O O . LEU A 1 425 ? -21.103 -11.518 12.195 1.00 94.81 425 LEU A O 1
ATOM 3444 N N . ILE A 1 426 ? -20.146 -12.965 13.613 1.00 94.06 426 ILE A N 1
ATOM 3445 C CA . ILE A 1 426 ? -18.834 -12.336 13.606 1.00 94.06 426 ILE A CA 1
ATOM 3446 C C . ILE A 1 426 ? -18.265 -12.126 12.193 1.00 94.06 426 ILE A C 1
ATOM 3448 O O . ILE A 1 426 ? -17.626 -11.112 11.935 1.00 94.06 426 ILE A O 1
ATOM 3452 N N . ASP A 1 427 ? -18.557 -13.025 11.251 1.00 91.81 427 ASP A N 1
ATOM 3453 C CA . ASP A 1 427 ? -18.115 -12.893 9.859 1.00 91.81 427 ASP A CA 1
ATOM 3454 C C . ASP A 1 427 ? -18.822 -11.740 9.136 1.00 91.81 427 ASP A C 1
ATOM 3456 O O . ASP A 1 427 ? -18.227 -11.069 8.300 1.00 91.81 427 ASP A O 1
ATOM 3460 N N . GLN A 1 428 ? -20.084 -11.471 9.481 1.00 94.56 428 GLN A N 1
ATOM 3461 C CA . GLN A 1 428 ? -20.836 -10.348 8.919 1.00 94.56 428 GLN A CA 1
ATOM 3462 C C . GLN A 1 428 ? -20.301 -9.012 9.452 1.00 94.56 428 GLN A C 1
ATOM 3464 O O . GLN A 1 428 ? -20.298 -8.017 8.724 1.00 94.56 428 GLN A O 1
ATOM 3469 N N . LEU A 1 429 ? -19.815 -8.993 10.700 1.00 96.31 429 LEU A N 1
ATOM 3470 C CA . LEU A 1 429 ? -19.096 -7.850 11.264 1.00 96.31 429 LEU A CA 1
ATOM 3471 C C . LEU A 1 429 ? -17.728 -7.667 10.598 1.00 96.31 429 LEU A C 1
ATOM 3473 O O . LEU A 1 429 ? -17.420 -6.546 10.194 1.00 96.31 429 LEU A O 1
ATOM 3477 N N . ASP A 1 430 ? -16.952 -8.743 10.416 1.00 95.06 430 ASP A N 1
ATOM 3478 C CA . ASP A 1 430 ? -15.683 -8.719 9.672 1.00 95.06 430 ASP A CA 1
ATOM 3479 C C . ASP A 1 430 ? -15.893 -8.135 8.265 1.00 95.06 430 ASP A C 1
ATOM 3481 O O . ASP A 1 430 ? -15.224 -7.172 7.888 1.00 95.06 430 ASP A O 1
ATOM 3485 N N . ASP A 1 431 ? -16.861 -8.667 7.512 1.00 94.00 431 ASP A N 1
ATOM 3486 C CA . ASP A 1 431 ? -17.154 -8.251 6.137 1.00 94.00 431 ASP A CA 1
ATOM 3487 C C . ASP A 1 431 ? -17.642 -6.792 6.063 1.00 94.00 431 ASP A C 1
ATOM 3489 O O . ASP A 1 431 ? -17.365 -6.083 5.089 1.00 94.00 431 ASP A O 1
ATOM 3493 N N . PHE A 1 432 ? -18.380 -6.312 7.071 1.00 96.31 432 PHE A N 1
ATOM 3494 C CA . PHE A 1 432 ? -18.794 -4.911 7.145 1.00 96.31 432 PHE A CA 1
ATOM 3495 C C . PHE A 1 432 ? -17.609 -3.992 7.469 1.00 96.31 432 PHE A C 1
ATOM 3497 O O . PHE A 1 432 ? -17.364 -3.023 6.750 1.00 96.31 432 PHE A O 1
ATOM 3504 N N . LEU A 1 433 ? -16.857 -4.296 8.528 1.00 96.38 433 LEU A N 1
ATOM 3505 C CA . LEU A 1 433 ? -15.772 -3.456 9.036 1.00 96.38 433 LEU A CA 1
ATOM 3506 C C . LEU A 1 433 ? -14.547 -3.447 8.103 1.00 96.38 433 LEU A C 1
ATOM 3508 O O . LEU A 1 433 ? -13.876 -2.415 7.985 1.00 96.38 433 LEU A O 1
ATOM 3512 N N . GLU A 1 434 ? -14.297 -4.530 7.361 1.00 92.69 434 GLU A N 1
ATOM 3513 C CA . GLU A 1 434 ? -13.235 -4.594 6.349 1.00 92.69 434 GLU A CA 1
ATOM 3514 C C . GLU A 1 434 ? -13.424 -3.535 5.247 1.00 92.69 434 GLU A C 1
ATOM 3516 O O . GLU A 1 434 ? -12.442 -2.944 4.789 1.00 92.69 434 GLU A O 1
ATOM 3521 N N . LYS A 1 435 ? -14.670 -3.177 4.899 1.00 90.88 435 LYS A N 1
ATOM 3522 C CA . LYS A 1 435 ? -14.969 -2.096 3.932 1.00 90.88 435 LYS A CA 1
ATOM 3523 C C . LYS A 1 435 ? -14.462 -0.730 4.395 1.00 90.88 435 LYS A C 1
ATOM 3525 O O . LYS A 1 435 ? -14.128 0.117 3.569 1.00 90.88 435 LYS A O 1
ATOM 3530 N N . TYR A 1 436 ? -14.356 -0.527 5.708 1.00 92.06 436 TYR A N 1
ATOM 3531 C CA . TYR A 1 436 ? -13.808 0.687 6.321 1.00 92.06 436 TYR A CA 1
ATOM 3532 C C . TYR A 1 436 ? -12.324 0.536 6.689 1.00 92.06 436 TYR A C 1
ATOM 3534 O O . TYR A 1 436 ? -11.733 1.438 7.288 1.00 92.06 436 TYR A O 1
ATOM 3542 N N . GLY A 1 437 ? -11.697 -0.570 6.279 1.00 92.19 437 GLY A N 1
ATOM 3543 C CA . GLY A 1 437 ? -10.277 -0.846 6.453 1.00 92.19 437 GLY A CA 1
ATOM 3544 C C . GLY A 1 437 ? -9.908 -1.402 7.822 1.00 92.19 437 GLY A C 1
ATOM 3545 O O . GLY A 1 437 ? -8.735 -1.328 8.178 1.00 92.19 437 GLY A O 1
ATOM 3546 N N . PHE A 1 438 ? -10.864 -1.917 8.593 1.00 95.12 438 PHE A N 1
ATOM 3547 C CA . PHE A 1 438 ? -10.582 -2.596 9.854 1.00 95.12 438 PHE A CA 1
ATOM 3548 C C . PHE A 1 438 ? -10.228 -4.063 9.633 1.00 95.12 438 PHE A C 1
ATOM 3550 O O . PHE A 1 438 ? -10.704 -4.708 8.702 1.00 95.12 438 PHE A O 1
ATOM 3557 N N . GLU A 1 439 ? -9.394 -4.593 10.515 1.00 93.06 439 GLU A N 1
ATOM 3558 C CA . GLU A 1 439 ? -9.152 -6.021 10.643 1.00 93.06 439 GLU A CA 1
ATOM 3559 C C . GLU A 1 439 ? -9.273 -6.447 12.095 1.00 93.06 439 GLU A C 1
ATOM 3561 O O . GLU A 1 439 ? -8.895 -5.707 13.005 1.00 93.06 439 GLU A O 1
ATOM 3566 N N . ARG A 1 440 ? -9.799 -7.650 12.305 1.00 94.44 440 ARG A N 1
ATOM 3567 C CA . ARG A 1 440 ? -9.869 -8.249 13.629 1.00 94.44 440 ARG A CA 1
ATOM 3568 C C . ARG A 1 440 ? -8.497 -8.765 14.030 1.00 94.44 440 ARG A C 1
ATOM 3570 O O . ARG A 1 440 ? -7.917 -9.592 13.326 1.00 94.44 440 ARG A O 1
ATOM 3577 N N . VAL A 1 441 ? -8.007 -8.302 15.172 1.00 93.31 441 VAL A N 1
ATOM 3578 C CA . VAL A 1 441 ? -6.656 -8.613 15.656 1.00 93.31 441 VAL A CA 1
ATOM 3579 C C . VAL A 1 441 ? -6.639 -9.430 16.941 1.00 93.31 441 VAL A C 1
ATOM 3581 O O . VAL A 1 441 ? -5.627 -10.059 17.229 1.00 93.31 441 VAL A O 1
ATOM 3584 N N . ALA A 1 442 ? -7.743 -9.447 17.689 1.00 94.00 442 ALA A N 1
ATOM 3585 C CA . ALA A 1 442 ? -7.879 -10.258 18.891 1.00 94.00 442 ALA A CA 1
ATOM 3586 C C . ALA A 1 442 ? -9.335 -10.665 19.116 1.00 94.00 442 ALA A C 1
ATOM 3588 O O . ALA A 1 442 ? -10.258 -9.921 18.773 1.00 94.00 442 ALA A O 1
ATOM 3589 N N . THR A 1 443 ? -9.525 -11.833 19.723 1.00 94.25 443 THR A N 1
ATOM 3590 C CA . THR A 1 443 ? -10.817 -12.370 20.150 1.00 94.25 443 THR A CA 1
ATOM 3591 C C . THR A 1 443 ? -10.685 -13.162 21.443 1.00 94.25 443 THR A C 1
ATOM 3593 O O . THR A 1 443 ? -9.662 -13.794 21.701 1.00 94.25 443 THR A O 1
ATOM 3596 N N . THR A 1 444 ? -11.736 -13.156 22.256 1.00 93.00 444 THR A N 1
ATOM 3597 C CA . THR A 1 444 ? -11.846 -14.003 23.452 1.00 93.00 444 THR A CA 1
ATOM 3598 C C . THR A 1 444 ? -13.294 -14.427 23.651 1.00 93.00 444 THR A C 1
ATOM 3600 O O . THR A 1 444 ? -14.199 -13.667 23.332 1.00 93.00 444 THR A O 1
ATOM 3603 N N . SER A 1 445 ? -13.521 -15.629 24.180 1.00 91.19 445 SER A N 1
ATOM 3604 C CA . SER A 1 445 ? -14.855 -16.155 24.509 1.00 91.19 445 SER A CA 1
ATOM 3605 C C . SER A 1 445 ? -14.904 -16.512 25.998 1.00 91.19 445 SER A C 1
ATOM 3607 O O . SER A 1 445 ? -14.742 -17.681 26.361 1.00 91.19 445 SER A O 1
ATOM 3609 N N . PRO A 1 446 ? -15.052 -15.513 26.891 1.00 85.19 446 PRO A N 1
ATOM 3610 C CA . PRO A 1 446 ? -14.736 -15.692 28.300 1.00 85.19 446 PRO A CA 1
ATOM 3611 C C . PRO A 1 446 ? -15.772 -16.512 29.076 1.00 85.19 446 PRO A C 1
ATOM 3613 O O . PRO A 1 446 ? -15.448 -17.123 30.097 1.00 85.19 446 PRO A O 1
ATOM 3616 N N . TYR A 1 447 ? -17.012 -16.544 28.590 1.00 84.69 447 TYR A N 1
ATOM 3617 C CA . TYR A 1 447 ? -18.132 -17.172 29.290 1.00 84.69 447 TYR A CA 1
ATOM 3618 C C . TYR A 1 447 ? -18.708 -18.383 28.551 1.00 84.69 447 TYR A C 1
ATOM 3620 O O . TYR A 1 447 ? -19.113 -19.345 29.199 1.00 84.69 447 TYR A O 1
ATOM 3628 N N . HIS A 1 448 ? -18.756 -18.355 27.215 1.00 87.06 448 HIS A N 1
ATOM 3629 C CA . HIS A 1 448 ? -19.293 -19.442 26.393 1.00 87.06 448 HIS A CA 1
ATOM 3630 C C . HIS A 1 448 ? -18.689 -19.404 24.976 1.00 87.06 448 HIS A C 1
ATOM 3632 O O . HIS A 1 448 ? -18.457 -18.313 24.465 1.00 87.06 448 HIS A O 1
ATOM 3638 N N . PRO A 1 449 ? -18.455 -20.545 24.297 1.00 84.00 449 PRO A N 1
ATOM 3639 C CA . PRO A 1 449 ? -17.813 -20.576 22.973 1.00 84.00 449 PRO A CA 1
ATOM 3640 C C . PRO A 1 449 ? -18.644 -19.981 21.821 1.00 84.00 449 PRO A C 1
ATOM 3642 O O . PRO A 1 449 ? -18.122 -19.858 20.712 1.00 84.00 449 PRO A O 1
ATOM 3645 N N . THR A 1 450 ? -19.918 -19.651 22.053 1.00 87.94 450 THR A N 1
ATOM 3646 C CA . THR A 1 450 ? -20.841 -19.146 21.018 1.00 87.94 450 THR A CA 1
ATOM 3647 C C . THR A 1 450 ? -20.861 -17.625 20.899 1.00 87.94 450 THR A C 1
ATOM 3649 O O . THR A 1 450 ? -21.508 -17.109 19.993 1.00 87.94 450 THR A O 1
ATOM 3652 N N . TRP A 1 451 ? -20.171 -16.905 21.784 1.00 92.25 451 TRP A N 1
ATOM 3653 C CA . TRP A 1 451 ? -20.043 -15.446 21.744 1.00 92.25 451 TRP A CA 1
ATOM 3654 C C . TRP A 1 451 ? -18.760 -14.994 22.448 1.00 92.25 451 TRP A C 1
ATOM 3656 O O . TRP A 1 451 ? -18.011 -15.816 22.988 1.00 92.25 451 TRP A O 1
ATOM 3666 N N . GLY A 1 452 ? -18.462 -13.70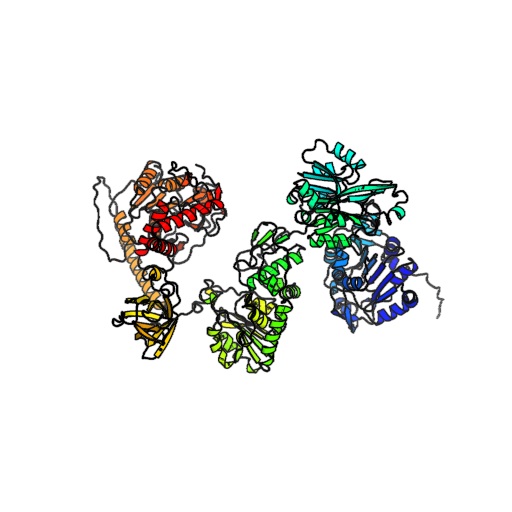3 22.406 1.00 93.75 452 GLY A N 1
ATOM 3667 C CA . GLY A 1 452 ? -17.328 -13.131 23.116 1.00 93.75 452 GLY A CA 1
ATOM 3668 C C . GLY A 1 452 ? -17.024 -11.710 22.678 1.00 93.75 452 GLY A C 1
ATOM 3669 O O . GLY A 1 452 ? -17.889 -11.046 22.125 1.00 93.75 452 GLY A O 1
ATOM 3670 N N . ASP A 1 453 ? -15.779 -11.283 22.861 1.00 94.81 453 ASP A N 1
ATOM 3671 C CA . ASP A 1 453 ? -15.316 -9.956 22.456 1.00 94.81 453 ASP A CA 1
ATOM 3672 C C . ASP A 1 453 ? -14.357 -10.054 21.279 1.00 94.81 453 ASP A C 1
ATOM 3674 O O . ASP A 1 453 ? -13.585 -11.015 21.153 1.00 94.81 453 ASP A O 1
ATOM 3678 N N . ALA A 1 454 ? -14.355 -9.016 20.452 1.00 96.38 454 ALA A N 1
ATOM 3679 C CA . ALA A 1 454 ? -13.378 -8.820 19.401 1.00 96.38 454 ALA A CA 1
ATOM 3680 C C . ALA A 1 454 ? -12.806 -7.404 19.429 1.00 96.38 454 ALA A C 1
ATOM 3682 O O . ALA A 1 454 ? -13.522 -6.414 19.595 1.00 96.38 454 ALA A O 1
ATOM 3683 N N . PHE A 1 455 ? -11.502 -7.323 19.175 1.00 97.56 455 PHE A N 1
ATOM 3684 C CA . PHE A 1 455 ? -10.808 -6.068 18.947 1.00 97.56 455 PHE A CA 1
ATOM 3685 C C . PHE A 1 455 ? -10.441 -5.947 17.473 1.00 97.56 455 PHE A C 1
ATOM 3687 O O . PHE A 1 455 ? -9.776 -6.822 16.907 1.00 97.56 455 PHE A O 1
ATOM 3694 N N . TYR A 1 456 ? -10.863 -4.848 16.860 1.00 97.75 456 TYR A N 1
ATOM 3695 C CA . TYR A 1 456 ? -10.549 -4.502 15.486 1.00 97.75 456 TYR A CA 1
ATOM 3696 C C . TYR A 1 456 ? -9.657 -3.275 15.453 1.00 97.75 456 TYR A C 1
ATOM 3698 O O . TYR A 1 456 ? -9.890 -2.294 16.159 1.00 97.75 456 TYR A O 1
ATOM 3706 N N . VAL A 1 457 ? -8.666 -3.305 14.573 1.00 96.25 457 VAL A N 1
ATOM 3707 C CA . VAL A 1 457 ? -7.757 -2.187 14.342 1.00 96.25 457 VAL A CA 1
ATOM 3708 C C . VAL A 1 457 ? -7.857 -1.767 12.893 1.00 96.25 457 VAL A C 1
ATOM 3710 O O . VAL A 1 457 ? -7.943 -2.591 11.983 1.00 96.25 457 VAL A O 1
ATOM 3713 N N . LYS A 1 458 ? -7.854 -0.458 12.661 1.00 94.06 458 LYS A N 1
ATOM 3714 C CA . LYS A 1 458 ? -7.800 0.081 11.312 1.00 94.06 458 LYS A CA 1
ATOM 3715 C C . LYS A 1 458 ? -6.425 -0.188 10.725 1.00 94.06 458 LYS A C 1
ATOM 3717 O O . LYS A 1 458 ? -5.414 0.265 11.267 1.00 94.06 458 LYS A O 1
ATOM 3722 N N . LYS A 1 459 ? -6.389 -0.890 9.592 1.00 92.56 459 LYS A N 1
ATOM 3723 C CA . LYS A 1 459 ? -5.151 -1.195 8.881 1.00 92.56 459 LYS A CA 1
ATOM 3724 C C . LYS A 1 459 ? -4.366 0.095 8.653 1.00 92.56 459 LYS A C 1
ATOM 3726 O O . LYS A 1 459 ? -4.951 1.122 8.271 1.00 92.56 459 LYS A O 1
ATOM 3731 N N . PRO A 1 460 ? -3.042 0.077 8.840 1.00 91.81 460 PRO A N 1
ATOM 3732 C CA . PRO A 1 460 ? -2.237 1.232 8.510 1.00 91.81 460 PRO A CA 1
ATOM 3733 C C . PRO A 1 460 ? -2.314 1.553 7.022 1.00 91.81 460 PRO A C 1
ATOM 3735 O O . PRO A 1 460 ? -2.484 0.662 6.188 1.00 91.81 460 PRO A O 1
ATOM 3738 N N . VAL A 1 461 ? -2.166 2.829 6.683 1.00 92.62 461 VAL A N 1
ATOM 3739 C CA . VAL A 1 461 ? -2.265 3.298 5.299 1.00 92.62 461 VAL A CA 1
ATOM 3740 C C . VAL A 1 461 ? -0.914 3.624 4.703 1.00 92.62 461 VAL A C 1
ATOM 3742 O O . VAL A 1 461 ? -0.061 4.237 5.340 1.00 92.62 461 VAL A O 1
ATOM 3745 N N . VAL A 1 462 ? -0.736 3.266 3.442 1.00 96.38 462 VAL A N 1
ATOM 3746 C CA . VAL A 1 462 ? 0.307 3.842 2.601 1.00 96.38 462 VAL A CA 1
ATOM 3747 C C . VAL A 1 462 ? -0.344 4.568 1.441 1.00 96.38 462 VAL A C 1
ATOM 3749 O O . VAL A 1 462 ? -1.331 4.116 0.860 1.00 96.38 462 VAL A O 1
ATOM 3752 N N . THR A 1 463 ? 0.205 5.727 1.109 1.00 97.06 463 THR A N 1
ATOM 3753 C CA . THR A 1 463 ? -0.266 6.516 -0.023 1.00 97.06 463 THR A CA 1
ATOM 3754 C C . THR A 1 463 ? 0.890 6.954 -0.903 1.00 97.06 463 THR A C 1
ATOM 3756 O O . THR A 1 463 ? 2.060 6.800 -0.556 1.00 97.06 463 THR A O 1
ATOM 3759 N N . MET A 1 464 ? 0.549 7.491 -2.066 1.00 95.56 464 MET A N 1
ATOM 3760 C CA . MET A 1 464 ? 1.470 8.188 -2.941 1.00 95.56 464 MET A CA 1
ATOM 3761 C C . MET A 1 464 ? 0.756 9.401 -3.523 1.00 95.56 464 MET A C 1
ATOM 3763 O O . MET A 1 464 ? 0.247 9.368 -4.641 1.00 95.56 464 MET A O 1
ATOM 3767 N N . SER A 1 465 ? 0.754 10.500 -2.772 1.00 93.31 465 SER A N 1
ATOM 3768 C CA . SER A 1 465 ? 0.043 11.751 -3.089 1.00 93.31 465 SER A CA 1
ATOM 3769 C C . SER A 1 465 ? 0.446 12.384 -4.422 1.00 93.31 465 SER A C 1
ATOM 3771 O O . SER A 1 465 ? -0.240 13.241 -4.972 1.00 93.31 465 SER A O 1
ATOM 3773 N N . THR A 1 466 ? 1.588 11.960 -4.956 1.00 90.81 466 THR A N 1
ATOM 3774 C CA . THR A 1 466 ? 2.148 12.440 -6.217 1.00 90.81 466 THR A CA 1
ATOM 3775 C C . THR A 1 466 ? 1.848 11.508 -7.397 1.00 90.81 466 THR A C 1
ATOM 3777 O O . THR A 1 466 ? 2.363 11.745 -8.493 1.00 90.81 466 THR A O 1
ATOM 3780 N N . LEU A 1 467 ? 1.075 10.433 -7.205 1.00 93.94 467 LEU A N 1
ATOM 3781 C CA . LEU A 1 467 ? 0.634 9.536 -8.276 1.00 93.94 467 LEU A CA 1
ATOM 3782 C C . LEU A 1 467 ? -0.248 10.305 -9.273 1.00 93.94 467 LEU A C 1
ATOM 3784 O O . LEU A 1 467 ? -1.114 11.082 -8.884 1.00 93.94 467 LEU A O 1
ATOM 3788 N N . GLY A 1 468 ? 0.020 10.164 -10.573 1.00 86.00 468 GLY A N 1
ATOM 3789 C CA . GLY A 1 468 ? -0.693 10.911 -11.619 1.00 86.00 468 GLY A CA 1
ATOM 3790 C C . GLY A 1 468 ? -0.297 12.391 -11.760 1.00 86.00 468 GLY A C 1
ATOM 3791 O O . GLY A 1 468 ? -0.582 13.004 -12.787 1.00 86.00 468 GLY A O 1
ATOM 3792 N N . VAL A 1 469 ? 0.434 12.978 -10.805 1.00 85.69 469 VAL A N 1
ATOM 3793 C CA . VAL A 1 469 ? 0.788 14.408 -10.821 1.00 85.69 469 VAL A CA 1
ATOM 3794 C C . VAL A 1 469 ? 2.070 14.660 -11.619 1.00 85.69 469 VAL A C 1
ATOM 3796 O O . VAL A 1 469 ? 3.162 14.339 -11.158 1.00 85.69 469 VAL A O 1
ATOM 3799 N N . LYS A 1 470 ? 1.957 15.297 -12.798 1.00 75.56 470 LYS A N 1
ATOM 3800 C CA . LYS A 1 470 ? 3.093 15.738 -13.649 1.00 75.56 470 LYS A CA 1
ATOM 3801 C C . LYS A 1 470 ? 4.119 14.627 -13.959 1.00 75.56 470 LYS A C 1
ATOM 3803 O O . LYS A 1 470 ? 5.310 14.893 -14.116 1.00 75.56 470 LYS A O 1
ATOM 3808 N N . VAL A 1 471 ? 3.659 13.379 -14.061 1.00 82.44 471 VAL A N 1
ATOM 3809 C CA . VAL A 1 471 ? 4.487 12.190 -14.316 1.00 82.44 471 VAL A CA 1
ATOM 3810 C C . VAL A 1 471 ? 3.897 11.383 -15.473 1.00 82.44 471 VAL A C 1
ATOM 3812 O O . VAL A 1 471 ? 2.683 11.232 -15.578 1.00 82.44 471 VAL A O 1
ATOM 3815 N N . ARG A 1 472 ? 4.762 10.867 -16.358 1.00 89.50 472 ARG A N 1
ATOM 3816 C CA . ARG A 1 472 ? 4.364 10.084 -17.541 1.00 89.50 472 ARG A CA 1
ATOM 3817 C C . ARG A 1 472 ? 3.768 8.724 -17.164 1.00 89.50 472 ARG A C 1
ATOM 3819 O O . ARG A 1 472 ? 4.144 8.141 -16.151 1.00 89.50 472 ARG A O 1
ATOM 3826 N N . PHE A 1 473 ? 2.922 8.193 -18.044 1.00 94.88 473 PHE A N 1
ATOM 3827 C CA . PHE A 1 473 ? 2.160 6.952 -17.869 1.00 94.88 473 PHE A CA 1
ATOM 3828 C C . PHE A 1 473 ? 2.941 5.789 -17.239 1.00 94.88 473 PHE A C 1
ATOM 3830 O O . PHE A 1 473 ? 2.619 5.367 -16.135 1.00 94.88 473 PHE A O 1
ATOM 3837 N N . ALA A 1 474 ? 4.014 5.324 -17.879 1.00 94.31 474 ALA A N 1
ATOM 3838 C CA . ALA A 1 474 ? 4.741 4.140 -17.416 1.00 94.31 474 ALA A CA 1
ATOM 3839 C C . ALA A 1 474 ? 5.428 4.324 -16.059 1.00 94.31 474 ALA A C 1
ATOM 3841 O O . ALA A 1 474 ? 5.574 3.380 -15.291 1.00 94.31 474 ALA A O 1
ATOM 3842 N N . ASN A 1 475 ? 5.808 5.558 -15.724 1.00 94.19 475 ASN A N 1
ATOM 3843 C CA . ASN A 1 475 ? 6.312 5.862 -14.393 1.00 94.19 475 ASN A CA 1
ATOM 3844 C C . ASN A 1 475 ? 5.198 5.720 -13.345 1.00 94.19 475 ASN A C 1
ATOM 3846 O O . ASN A 1 475 ? 5.484 5.272 -12.244 1.00 94.19 475 ASN A O 1
ATOM 3850 N N . ASN A 1 476 ? 3.945 6.062 -13.669 1.00 96.06 476 ASN A N 1
ATOM 3851 C CA . ASN A 1 476 ? 2.818 5.805 -12.769 1.00 96.06 476 ASN A CA 1
ATOM 3852 C C . ASN A 1 476 ? 2.544 4.302 -12.603 1.00 96.06 476 ASN A C 1
ATOM 3854 O O . ASN A 1 476 ? 2.193 3.911 -11.499 1.00 96.06 476 ASN A O 1
ATOM 3858 N N . LEU A 1 477 ? 2.785 3.464 -13.622 1.00 97.75 477 LEU A N 1
ATOM 3859 C CA . LEU A 1 477 ? 2.648 2.004 -13.487 1.00 97.75 477 LEU A CA 1
ATOM 3860 C C . LEU A 1 477 ? 3.598 1.439 -12.424 1.00 97.75 477 LEU A C 1
ATOM 3862 O O . LEU A 1 477 ? 3.135 0.818 -11.480 1.00 97.75 477 LEU A O 1
ATOM 3866 N N . PHE A 1 478 ? 4.905 1.720 -12.502 1.00 97.50 478 PHE A N 1
ATOM 3867 C CA . PHE A 1 478 ? 5.862 1.252 -11.481 1.00 97.50 478 PHE A CA 1
ATOM 3868 C C . PHE A 1 478 ? 5.539 1.783 -10.082 1.00 97.50 478 PHE A C 1
ATOM 3870 O O . PHE A 1 478 ? 5.658 1.068 -9.095 1.00 97.50 478 PHE A O 1
ATOM 3877 N N . ARG A 1 479 ? 5.100 3.038 -9.997 1.00 96.88 479 ARG A N 1
ATOM 3878 C CA . ARG A 1 479 ? 4.719 3.681 -8.737 1.00 96.88 479 ARG A CA 1
ATOM 3879 C C . ARG A 1 479 ? 3.497 3.038 -8.098 1.00 96.88 479 ARG A C 1
ATOM 3881 O O . ARG A 1 479 ? 3.506 2.782 -6.898 1.00 96.88 479 ARG A O 1
ATOM 3888 N N . TYR A 1 480 ? 2.473 2.778 -8.901 1.00 98.19 480 TYR A N 1
ATOM 3889 C CA . TYR A 1 480 ? 1.260 2.117 -8.455 1.00 98.19 480 TYR A CA 1
ATOM 3890 C C . TYR A 1 480 ? 1.522 0.645 -8.122 1.00 98.19 480 TYR A C 1
ATOM 3892 O O . TYR A 1 480 ? 1.149 0.199 -7.044 1.00 98.19 480 TYR A O 1
ATOM 3900 N N . ALA A 1 481 ? 2.251 -0.080 -8.975 1.00 98.12 481 ALA A N 1
ATOM 3901 C CA . ALA A 1 481 ? 2.645 -1.463 -8.724 1.00 98.12 481 ALA A CA 1
ATOM 3902 C C . ALA A 1 481 ? 3.423 -1.603 -7.416 1.00 98.12 481 ALA A C 1
ATOM 3904 O O . ALA A 1 481 ? 3.067 -2.431 -6.587 1.00 98.12 481 ALA A O 1
ATOM 3905 N N . PHE A 1 482 ? 4.434 -0.756 -7.197 1.00 97.62 482 PHE A N 1
ATOM 3906 C CA . PHE A 1 482 ? 5.173 -0.731 -5.940 1.00 97.62 482 PHE A CA 1
ATOM 3907 C C . PHE A 1 482 ? 4.249 -0.477 -4.749 1.00 97.62 482 PHE A C 1
ATOM 3909 O O . PHE A 1 482 ? 4.291 -1.226 -3.783 1.00 97.62 482 PHE A O 1
ATOM 3916 N N . LEU A 1 483 ? 3.380 0.538 -4.830 1.00 97.62 483 LEU A N 1
ATOM 3917 C CA . LEU A 1 483 ? 2.441 0.859 -3.754 1.00 97.62 483 LEU A CA 1
ATOM 3918 C C . LEU A 1 483 ? 1.529 -0.330 -3.418 1.00 97.62 483 LEU A C 1
ATOM 3920 O O . LEU A 1 483 ? 1.354 -0.643 -2.244 1.00 97.62 483 LEU A O 1
ATOM 3924 N N . LYS A 1 484 ? 0.979 -1.006 -4.434 1.00 97.81 484 LYS A N 1
ATOM 3925 C CA . LYS A 1 484 ? 0.079 -2.157 -4.273 1.00 97.81 484 LYS A CA 1
ATOM 3926 C C . LYS A 1 484 ? 0.797 -3.415 -3.793 1.00 97.81 484 LYS A C 1
ATOM 3928 O O . LYS A 1 484 ? 0.219 -4.153 -3.002 1.00 97.81 484 LYS A O 1
ATOM 3933 N N . ILE A 1 485 ? 2.023 -3.666 -4.250 1.00 97.25 485 ILE A N 1
ATOM 3934 C CA . ILE A 1 485 ? 2.843 -4.800 -3.802 1.00 97.25 485 ILE A CA 1
ATOM 3935 C C . ILE A 1 485 ? 3.279 -4.584 -2.357 1.00 97.25 485 ILE A C 1
ATOM 3937 O O . ILE A 1 485 ? 3.006 -5.434 -1.522 1.00 97.25 485 ILE A O 1
ATOM 3941 N N . TYR A 1 486 ? 3.829 -3.412 -2.034 1.00 96.50 486 TYR A N 1
ATOM 3942 C CA . TYR A 1 486 ? 4.236 -3.063 -0.673 1.00 96.50 486 TYR A CA 1
ATOM 3943 C C . TYR A 1 486 ? 3.064 -3.148 0.314 1.00 96.50 486 TYR A C 1
ATOM 3945 O O . TYR A 1 486 ? 3.189 -3.682 1.413 1.00 96.50 486 TYR A O 1
ATOM 3953 N N . SER A 1 487 ? 1.886 -2.665 -0.095 1.00 95.00 487 SER A N 1
ATOM 3954 C CA . SER A 1 487 ? 0.655 -2.813 0.685 1.00 95.00 487 SER A CA 1
ATOM 3955 C C . SER A 1 487 ? 0.249 -4.274 0.868 1.00 95.00 487 SER A C 1
ATOM 3957 O O . SER A 1 487 ? -0.116 -4.645 1.979 1.00 95.00 487 SER A O 1
ATOM 3959 N N . LYS A 1 488 ? 0.331 -5.105 -0.177 1.00 91.00 488 LYS A N 1
ATOM 3960 C CA . LYS A 1 488 ? -0.003 -6.533 -0.104 1.00 91.00 488 LYS A CA 1
ATOM 3961 C C . LYS A 1 488 ? 0.957 -7.296 0.813 1.00 91.00 488 LYS A C 1
ATOM 3963 O O . LYS A 1 488 ? 0.499 -8.060 1.654 1.00 91.00 488 LYS A O 1
ATOM 3968 N N . GLU A 1 489 ? 2.261 -7.046 0.699 1.00 89.38 489 GLU A N 1
ATOM 3969 C CA . GLU A 1 489 ? 3.308 -7.681 1.515 1.00 89.38 489 GLU A CA 1
ATOM 3970 C C . GLU A 1 489 ? 3.170 -7.360 3.009 1.00 89.38 489 GLU A C 1
ATOM 3972 O O . GLU A 1 489 ? 3.488 -8.190 3.859 1.00 89.38 489 GLU A O 1
ATOM 3977 N N . HIS A 1 490 ? 2.674 -6.167 3.338 1.00 89.06 490 HIS A N 1
ATOM 3978 C CA . HIS A 1 490 ? 2.569 -5.694 4.719 1.00 89.06 490 HIS A CA 1
ATOM 3979 C C . HIS A 1 490 ? 1.131 -5.582 5.238 1.00 89.06 490 HIS A C 1
ATOM 3981 O O . HIS A 1 490 ? 0.929 -5.101 6.351 1.00 89.06 490 HIS A O 1
ATOM 3987 N N . ASN A 1 491 ? 0.141 -6.028 4.456 1.00 86.38 491 ASN A N 1
ATOM 3988 C CA . ASN A 1 491 ? -1.290 -5.931 4.765 1.00 86.38 491 ASN A CA 1
ATOM 3989 C C . ASN A 1 491 ? -1.736 -4.495 5.131 1.00 86.38 491 ASN A C 1
ATOM 3991 O O . ASN A 1 491 ? -2.485 -4.256 6.076 1.00 86.38 491 ASN A O 1
ATOM 3995 N N . PHE A 1 492 ? -1.261 -3.509 4.369 1.00 92.69 492 PHE A N 1
ATOM 3996 C CA . PHE A 1 492 ? -1.667 -2.110 4.511 1.00 92.69 492 PHE A CA 1
ATOM 3997 C C . PHE A 1 492 ? -2.807 -1.764 3.567 1.00 92.69 492 PHE A C 1
ATOM 3999 O O . PHE A 1 492 ? -2.919 -2.309 2.471 1.00 92.69 492 PHE A O 1
ATOM 4006 N N . ARG A 1 493 ? -3.625 -0.791 3.954 1.00 92.88 493 ARG A N 1
ATOM 4007 C CA . ARG A 1 493 ? -4.604 -0.171 3.055 1.00 92.88 493 ARG A CA 1
ATOM 4008 C C . ARG A 1 493 ? -3.916 0.866 2.164 1.00 92.88 493 ARG A C 1
ATOM 4010 O O . ARG A 1 493 ? -2.923 1.484 2.551 1.00 92.88 493 ARG A O 1
ATOM 4017 N N . VAL A 1 494 ? -4.448 1.048 0.960 1.00 94.56 494 VAL A N 1
ATOM 4018 C CA . VAL A 1 494 ? -3.918 1.989 -0.033 1.00 94.56 494 VAL A CA 1
ATOM 4019 C C . VAL A 1 494 ? -4.912 3.114 -0.232 1.00 94.56 494 VAL A C 1
ATOM 4021 O O . VAL A 1 494 ? -6.090 2.866 -0.457 1.00 94.56 494 VAL A O 1
ATOM 4024 N N . GLU A 1 495 ? -4.419 4.345 -0.179 1.00 93.38 495 GLU A N 1
ATOM 4025 C CA . GLU A 1 495 ? -5.155 5.522 -0.638 1.00 93.38 495 GLU A CA 1
ATOM 4026 C C . GLU A 1 495 ? -4.402 6.141 -1.815 1.00 93.38 495 GLU A C 1
ATOM 4028 O O . GLU A 1 495 ? -3.171 6.255 -1.775 1.00 93.38 495 GLU A O 1
ATOM 4033 N N . THR A 1 496 ? -5.107 6.568 -2.863 1.00 94.44 496 THR A N 1
ATOM 4034 C CA . THR A 1 496 ? -4.472 7.197 -4.033 1.00 94.44 496 THR A CA 1
ATOM 4035 C C . THR A 1 496 ? -5.161 8.487 -4.454 1.00 94.44 496 THR A C 1
ATOM 4037 O O . THR A 1 496 ? -6.334 8.720 -4.176 1.00 94.44 496 THR A O 1
ATOM 4040 N N . SER A 1 497 ? -4.412 9.360 -5.128 1.00 90.94 497 SER A N 1
ATOM 4041 C CA . SER A 1 497 ? -4.987 10.446 -5.919 1.00 90.94 497 SER A CA 1
ATOM 4042 C C . SER A 1 497 ? -5.553 9.912 -7.238 1.00 90.94 497 SER A C 1
ATOM 4044 O O . SER A 1 497 ? -5.133 8.862 -7.731 1.00 90.94 497 SER A O 1
ATOM 4046 N N . ASN A 1 498 ? -6.453 10.678 -7.861 1.00 89.62 498 ASN A N 1
ATOM 4047 C CA . ASN A 1 498 ? -6.924 10.373 -9.211 1.00 89.62 498 ASN A CA 1
ATOM 4048 C C . ASN A 1 498 ? -5.743 10.286 -10.186 1.00 89.62 498 ASN A C 1
ATOM 4050 O O . ASN A 1 498 ? -4.911 11.195 -10.267 1.00 89.62 498 ASN A O 1
ATOM 4054 N N . TRP A 1 499 ? -5.690 9.202 -10.954 1.00 94.44 499 TRP A N 1
ATOM 4055 C CA . TRP A 1 499 ? -4.732 9.016 -12.032 1.00 94.44 499 TRP A CA 1
ATOM 4056 C C . TRP A 1 499 ? -5.406 8.291 -13.206 1.00 94.44 499 TRP A C 1
ATOM 4058 O O . TRP A 1 499 ? -6.614 8.082 -13.227 1.00 94.44 499 TRP A O 1
ATOM 4068 N N . ILE A 1 500 ? -4.653 7.972 -14.258 1.00 94.81 500 ILE A N 1
ATOM 4069 C CA . ILE A 1 500 ? -5.252 7.379 -15.465 1.00 94.81 500 ILE A CA 1
ATOM 4070 C C . ILE A 1 500 ? -5.670 5.908 -15.273 1.00 94.81 500 ILE A C 1
ATOM 4072 O O . ILE A 1 500 ? -6.434 5.375 -16.072 1.00 94.81 500 ILE A O 1
ATOM 4076 N N . GLY A 1 501 ? -5.189 5.245 -14.217 1.00 96.00 501 GLY A N 1
ATOM 4077 C CA . GLY A 1 501 ? -5.480 3.837 -13.952 1.00 96.00 501 GLY A CA 1
ATOM 4078 C C . GLY A 1 501 ? -6.937 3.561 -13.584 1.00 96.00 501 GLY A C 1
ATOM 4079 O O . GLY A 1 501 ? -7.438 2.497 -13.927 1.00 96.00 501 GLY A O 1
ATOM 4080 N N . GLN A 1 502 ? -7.644 4.525 -12.984 1.00 95.00 502 GLN A N 1
ATOM 4081 C CA . GLN A 1 502 ? -9.095 4.448 -12.781 1.00 95.00 502 GLN A CA 1
ATOM 4082 C C . GLN A 1 502 ? -9.828 4.252 -14.121 1.00 95.00 502 GLN A C 1
ATOM 4084 O O . GLN A 1 502 ? -10.668 3.369 -14.250 1.00 95.00 502 GLN A O 1
ATOM 4089 N N . TYR A 1 503 ? -9.467 5.046 -15.136 1.00 95.62 503 TYR A N 1
ATOM 4090 C CA . TYR A 1 503 ? -10.071 4.979 -16.470 1.00 95.62 503 TYR A CA 1
ATOM 4091 C C . TYR A 1 503 ? -9.635 3.733 -17.251 1.00 95.62 503 TYR A C 1
ATOM 4093 O O . TYR A 1 503 ? -10.460 3.090 -17.889 1.00 95.62 503 TYR A O 1
ATOM 4101 N N . LEU A 1 504 ? -8.342 3.388 -17.219 1.00 97.25 504 LEU A N 1
ATOM 4102 C CA . LEU A 1 504 ? -7.805 2.294 -18.035 1.00 97.25 504 LEU A CA 1
ATOM 4103 C C . LEU A 1 504 ? -8.073 0.909 -17.445 1.00 97.25 504 LEU A C 1
ATOM 4105 O O . LEU A 1 504 ? -8.428 0.002 -18.191 1.00 97.25 504 LEU A O 1
ATOM 4109 N N . PHE A 1 505 ? -7.892 0.748 -16.134 1.00 97.62 505 PHE A N 1
ATOM 4110 C CA . PHE A 1 505 ? -7.814 -0.552 -15.455 1.00 97.62 505 PHE A CA 1
ATOM 4111 C C . PHE A 1 505 ? -8.914 -0.755 -14.404 1.00 97.62 505 PHE A C 1
ATOM 4113 O O . PHE A 1 505 ? -8.974 -1.804 -13.772 1.00 97.62 505 PHE A O 1
ATOM 4120 N N . GLY A 1 506 ? -9.780 0.243 -14.186 1.00 96.06 506 GLY A N 1
ATOM 4121 C CA . GLY A 1 506 ? -10.896 0.134 -13.243 1.00 96.06 506 GLY A CA 1
ATOM 4122 C C . GLY A 1 506 ? -10.467 0.150 -11.777 1.00 96.06 506 GLY A C 1
ATOM 4123 O O . GLY A 1 506 ? -11.208 -0.317 -10.915 1.00 96.06 506 GLY A O 1
ATOM 4124 N N . HIS A 1 507 ? -9.272 0.666 -11.471 1.00 96.44 507 HIS A N 1
ATOM 4125 C CA . HIS A 1 507 ? -8.835 0.820 -10.085 1.00 96.44 507 HIS A CA 1
ATOM 4126 C C . HIS A 1 507 ? -9.793 1.714 -9.302 1.00 96.44 507 HIS A C 1
ATOM 4128 O O . HIS A 1 507 ? -10.195 2.766 -9.789 1.00 96.44 507 HIS A O 1
ATOM 4134 N N . ASN A 1 508 ? -10.105 1.316 -8.072 1.00 92.19 508 ASN A N 1
ATOM 4135 C CA . ASN A 1 508 ? -11.036 2.025 -7.199 1.00 92.19 508 ASN A CA 1
ATOM 4136 C C . ASN A 1 508 ? -10.484 2.120 -5.768 1.00 92.19 508 ASN A C 1
ATOM 4138 O O . ASN A 1 508 ? -11.156 1.772 -4.799 1.00 92.19 508 ASN A O 1
ATOM 4142 N N . ASP A 1 509 ? -9.213 2.512 -5.634 1.00 93.00 509 ASP A N 1
ATOM 4143 C CA . ASP A 1 509 ? -8.626 2.746 -4.314 1.00 93.00 509 ASP A CA 1
ATOM 4144 C C . ASP A 1 509 ? -9.250 4.003 -3.672 1.00 93.00 509 ASP A C 1
ATOM 4146 O O . ASP A 1 509 ? -9.455 5.000 -4.376 1.00 93.00 509 ASP A O 1
ATOM 4150 N N . PRO A 1 510 ? -9.503 4.001 -2.350 1.00 89.38 510 PRO A N 1
ATOM 4151 C CA . PRO A 1 510 ? -10.028 5.165 -1.644 1.00 89.38 510 PRO A CA 1
ATOM 4152 C C . PRO A 1 510 ? -9.186 6.440 -1.850 1.00 89.38 510 PRO A C 1
ATOM 4154 O O . PRO A 1 510 ? -7.958 6.363 -2.001 1.00 89.38 510 PRO A O 1
ATOM 4157 N N . PRO A 1 511 ? -9.815 7.631 -1.827 1.00 90.00 511 PRO A N 1
ATOM 4158 C CA . PRO A 1 511 ? -9.095 8.893 -1.925 1.00 90.00 511 PRO A CA 1
ATOM 4159 C C . PRO A 1 511 ? -8.249 9.149 -0.674 1.00 90.00 511 PRO A C 1
ATOM 4161 O O . PRO A 1 511 ? -8.562 8.674 0.417 1.00 90.00 511 PRO A O 1
ATOM 4164 N N . ILE A 1 512 ? -7.198 9.957 -0.827 1.00 88.38 512 ILE A N 1
ATOM 4165 C CA . ILE A 1 512 ? -6.326 10.359 0.285 1.00 88.38 512 ILE A CA 1
ATOM 4166 C C . ILE A 1 512 ? -7.100 11.259 1.246 1.00 88.38 512 ILE A C 1
ATOM 4168 O O . ILE A 1 512 ? -7.428 12.395 0.896 1.00 88.38 512 ILE A O 1
ATOM 4172 N N . LEU A 1 513 ? -7.371 10.763 2.454 1.00 78.06 513 LEU A N 1
ATOM 4173 C CA . LEU A 1 513 ? -8.172 11.487 3.447 1.00 78.06 513 LEU A CA 1
ATOM 4174 C C . LEU A 1 513 ? -7.331 12.476 4.254 1.00 78.06 513 LEU A C 1
ATOM 4176 O O . LEU A 1 513 ? -7.771 13.585 4.544 1.00 78.06 513 LEU A O 1
ATOM 4180 N N . ASN A 1 514 ? -6.107 12.076 4.603 1.00 78.94 514 ASN A N 1
ATOM 4181 C CA . ASN A 1 514 ? -5.228 12.828 5.490 1.00 78.94 514 ASN A CA 1
ATOM 4182 C C . ASN A 1 514 ? -3.839 12.999 4.881 1.00 78.94 514 ASN A C 1
ATOM 4184 O O . ASN A 1 514 ? -3.314 12.122 4.194 1.00 78.94 514 ASN A O 1
ATOM 4188 N N . LYS A 1 515 ? -3.196 14.130 5.178 1.00 84.62 515 LYS A N 1
ATOM 4189 C CA . LYS A 1 515 ? -1.805 14.350 4.785 1.00 84.62 515 LYS A CA 1
ATOM 4190 C C . LYS A 1 515 ? -0.883 13.518 5.674 1.00 84.62 515 LYS A C 1
ATOM 4192 O O . LYS A 1 515 ? -0.741 13.810 6.858 1.00 84.62 515 LYS A O 1
ATOM 4197 N N . LEU A 1 516 ? -0.223 12.528 5.082 1.00 89.00 516 LEU A N 1
ATOM 4198 C CA . LEU A 1 516 ? 0.718 11.655 5.781 1.00 89.00 516 LEU A CA 1
ATOM 4199 C C . LEU A 1 516 ? 2.166 12.176 5.689 1.00 89.00 516 LEU A C 1
ATOM 4201 O O . LEU A 1 516 ? 2.508 12.895 4.741 1.00 89.00 516 LEU A O 1
ATOM 4205 N N . PRO A 1 517 ? 3.042 11.827 6.651 1.00 93.75 517 PRO A N 1
ATOM 4206 C CA . PRO A 1 517 ? 4.474 12.086 6.556 1.00 93.75 517 PRO A CA 1
ATOM 4207 C C . PRO A 1 517 ? 5.064 11.478 5.280 1.00 93.75 517 PRO A C 1
ATOM 4209 O O . PRO A 1 517 ? 4.916 10.284 5.025 1.00 93.75 517 PRO A O 1
ATOM 4212 N N . GLN A 1 518 ? 5.747 12.295 4.475 1.00 94.75 518 GLN A N 1
ATOM 4213 C CA . GLN A 1 518 ? 6.336 11.821 3.226 1.00 94.75 518 GLN A CA 1
ATOM 4214 C C . GLN A 1 518 ? 7.670 11.107 3.473 1.00 94.75 518 GLN A C 1
ATOM 4216 O O . GLN A 1 518 ? 8.593 11.699 4.036 1.00 94.75 518 GLN A O 1
ATOM 4221 N N . VAL A 1 519 ? 7.809 9.883 2.963 1.00 95.19 519 VAL A N 1
ATOM 4222 C CA . VAL A 1 519 ? 9.071 9.135 2.936 1.00 95.19 519 VAL A CA 1
ATOM 4223 C C . VAL A 1 519 ? 9.566 9.014 1.505 1.00 95.19 519 VAL A C 1
ATOM 4225 O O . VAL A 1 519 ? 8.875 8.532 0.612 1.00 95.19 519 VAL A O 1
ATOM 4228 N N . ARG A 1 520 ? 10.797 9.470 1.279 1.00 92.38 520 ARG A N 1
ATOM 4229 C CA . ARG A 1 520 ? 11.411 9.537 -0.044 1.00 92.38 520 ARG A CA 1
ATOM 4230 C C . ARG A 1 520 ? 12.392 8.390 -0.244 1.00 92.38 520 ARG A C 1
ATOM 4232 O O . ARG A 1 520 ? 13.322 8.230 0.545 1.00 92.38 520 ARG A O 1
ATOM 4239 N N . GLU A 1 521 ? 12.219 7.666 -1.341 1.00 91.12 521 GLU A N 1
ATOM 4240 C CA . GLU A 1 521 ? 13.202 6.697 -1.811 1.00 91.12 521 GLU A CA 1
ATOM 4241 C C . GLU A 1 521 ? 14.503 7.398 -2.236 1.00 91.12 521 GLU A C 1
ATOM 4243 O O . GLU A 1 521 ? 14.512 8.580 -2.596 1.00 91.12 521 GLU A O 1
ATOM 4248 N N . GLN A 1 522 ? 15.614 6.671 -2.200 1.00 80.56 522 GLN A N 1
ATOM 4249 C CA . GLN A 1 522 ? 16.931 7.150 -2.585 1.00 80.56 522 GLN A CA 1
ATOM 4250 C C . GLN A 1 522 ? 16.990 7.785 -3.984 1.00 80.56 522 GLN A C 1
ATOM 4252 O O . GLN A 1 522 ? 16.146 7.567 -4.861 1.00 80.56 522 GLN A O 1
ATOM 4257 N N . ALA A 1 523 ? 18.029 8.595 -4.197 1.00 68.00 523 ALA A N 1
ATOM 4258 C CA . ALA A 1 523 ? 18.306 9.174 -5.502 1.00 68.00 523 ALA A CA 1
ATOM 4259 C C . ALA A 1 523 ? 18.730 8.080 -6.494 1.00 68.00 523 ALA A C 1
ATOM 4261 O O . ALA A 1 523 ? 19.413 7.132 -6.132 1.00 68.00 523 ALA A O 1
ATOM 4262 N N . MET A 1 524 ? 18.326 8.228 -7.757 1.00 69.00 524 MET A N 1
ATOM 4263 C CA . MET A 1 524 ? 18.687 7.289 -8.823 1.00 69.00 524 MET A CA 1
ATOM 4264 C C . MET A 1 524 ? 20.217 7.142 -8.971 1.00 69.00 524 MET A C 1
ATOM 4266 O O . MET A 1 524 ? 20.910 8.160 -8.888 1.00 69.00 524 MET A O 1
ATOM 4270 N N . PRO A 1 525 ? 20.731 5.947 -9.334 1.00 72.31 525 PRO A N 1
ATOM 4271 C CA . PRO A 1 525 ? 20.000 4.719 -9.685 1.00 72.31 525 PRO A CA 1
ATOM 4272 C C . PRO A 1 525 ? 19.361 4.019 -8.475 1.00 72.31 525 PRO A C 1
ATOM 4274 O O . PRO A 1 525 ? 19.928 4.006 -7.392 1.00 72.31 525 PRO A O 1
ATOM 4277 N N . TYR A 1 526 ? 18.176 3.431 -8.665 1.00 79.88 526 TYR A N 1
ATOM 4278 C CA . TYR A 1 526 ? 17.504 2.684 -7.602 1.00 79.88 526 TYR A CA 1
ATOM 4279 C C . TYR A 1 526 ? 18.139 1.306 -7.447 1.00 79.88 526 TYR A C 1
ATOM 4281 O O . TYR A 1 526 ? 17.923 0.432 -8.279 1.00 79.88 526 TYR A O 1
ATOM 4289 N N . LYS A 1 527 ? 18.885 1.099 -6.367 1.00 84.00 527 LYS A N 1
ATOM 4290 C CA . LYS A 1 527 ? 19.427 -0.210 -5.996 1.00 84.00 527 LYS A CA 1
ATOM 4291 C C . LYS A 1 527 ? 18.626 -0.816 -4.853 1.00 84.00 527 LYS A C 1
ATOM 4293 O O . LYS A 1 527 ? 18.373 -0.141 -3.858 1.00 84.00 527 LYS A O 1
ATOM 4298 N N . LEU A 1 528 ? 18.272 -2.094 -4.971 1.00 85.94 528 LEU A N 1
ATOM 4299 C CA . LEU A 1 528 ? 17.509 -2.797 -3.934 1.00 85.94 528 LEU A CA 1
ATOM 4300 C C . LEU A 1 528 ? 18.242 -2.788 -2.585 1.00 85.94 528 LEU A C 1
ATOM 4302 O O . LEU A 1 528 ? 17.648 -2.421 -1.578 1.00 85.94 528 LEU A O 1
ATOM 4306 N N . SER A 1 529 ? 19.554 -3.043 -2.584 1.00 85.25 529 SER A N 1
ATOM 4307 C CA . SER A 1 529 ? 20.402 -3.055 -1.380 1.00 85.25 529 SER A CA 1
ATOM 4308 C C . SER A 1 529 ? 20.536 -1.705 -0.664 1.00 85.25 529 SER A C 1
ATOM 4310 O O . SER A 1 529 ? 21.000 -1.656 0.467 1.00 85.25 529 SER A O 1
ATOM 4312 N N . GLU A 1 530 ? 20.172 -0.602 -1.321 1.00 87.75 530 GLU A N 1
ATOM 4313 C CA . GLU A 1 530 ? 20.294 0.758 -0.779 1.00 87.75 530 GLU A CA 1
ATOM 4314 C C . GLU A 1 530 ? 18.910 1.415 -0.559 1.00 87.75 530 GLU A C 1
ATOM 4316 O O . GLU A 1 530 ? 18.825 2.558 -0.108 1.00 87.75 530 GLU A O 1
ATOM 4321 N N . SER A 1 531 ? 17.807 0.709 -0.862 1.00 91.19 531 SER A N 1
ATOM 4322 C CA . SER A 1 531 ? 16.445 1.226 -0.663 1.00 91.19 531 SER A CA 1
ATOM 4323 C C . SER A 1 531 ? 16.188 1.530 0.811 1.00 91.19 531 SER A C 1
ATOM 4325 O O . SER A 1 531 ? 16.330 0.661 1.669 1.00 91.19 531 SER A O 1
ATOM 4327 N N . LYS A 1 532 ? 15.759 2.758 1.112 1.00 88.62 532 LYS A N 1
ATOM 4328 C CA . LYS A 1 532 ? 15.429 3.153 2.494 1.00 88.62 532 LYS A CA 1
ATOM 4329 C C . LYS A 1 532 ? 14.086 2.604 2.957 1.00 88.62 532 LYS A C 1
ATOM 4331 O O . LYS A 1 532 ? 13.853 2.500 4.156 1.00 88.62 532 LYS A O 1
ATOM 4336 N N . ILE A 1 533 ? 13.199 2.320 2.007 1.00 93.94 533 ILE A N 1
ATOM 4337 C CA . ILE A 1 533 ? 11.849 1.832 2.279 1.00 93.94 533 ILE A CA 1
ATOM 4338 C C . ILE A 1 533 ? 11.892 0.317 2.481 1.00 93.94 533 ILE A C 1
ATOM 4340 O O . ILE A 1 533 ? 11.459 -0.161 3.527 1.00 93.94 533 ILE A O 1
ATOM 4344 N N . LEU A 1 534 ? 12.476 -0.423 1.531 1.00 92.06 534 LEU A N 1
ATOM 4345 C CA . LEU A 1 534 ? 12.538 -1.887 1.583 1.00 92.06 534 LEU A CA 1
ATOM 4346 C C . LEU A 1 534 ? 13.479 -2.400 2.679 1.00 92.06 534 LEU A C 1
ATOM 4348 O O . LEU A 1 534 ? 13.172 -3.401 3.310 1.00 92.06 534 LEU A O 1
ATOM 4352 N N . ASN A 1 535 ? 14.582 -1.696 2.959 1.00 91.31 535 ASN A N 1
ATOM 4353 C CA . ASN A 1 535 ? 15.538 -2.100 4.002 1.00 91.31 535 ASN A CA 1
ATOM 4354 C C . ASN A 1 535 ? 15.274 -1.420 5.357 1.00 91.31 535 ASN A C 1
ATOM 4356 O O . ASN A 1 535 ? 16.173 -1.312 6.194 1.00 91.31 535 ASN A O 1
ATOM 4360 N N . SER A 1 536 ? 14.063 -0.900 5.574 1.00 91.81 536 SER A N 1
ATOM 4361 C CA . SER A 1 536 ? 13.674 -0.370 6.882 1.00 91.81 536 SER A CA 1
ATOM 4362 C C . SER A 1 536 ? 13.570 -1.508 7.908 1.00 91.81 536 SER A C 1
ATOM 4364 O O . SER A 1 536 ? 13.100 -2.595 7.593 1.00 91.81 536 SER A O 1
ATOM 4366 N N . GLN A 1 537 ? 14.001 -1.269 9.155 1.00 87.38 537 GLN A N 1
ATOM 4367 C CA . GLN A 1 537 ? 13.940 -2.293 10.217 1.00 87.38 537 GLN A CA 1
ATOM 4368 C C . GLN A 1 537 ? 12.510 -2.776 10.498 1.00 87.38 537 GLN A C 1
ATOM 4370 O O . GLN A 1 537 ? 12.309 -3.904 10.938 1.00 87.38 537 GLN A O 1
ATOM 4375 N N . LYS A 1 538 ? 11.524 -1.899 10.291 1.00 88.75 538 LYS A N 1
ATOM 4376 C CA . LYS A 1 538 ? 10.098 -2.199 10.392 1.00 88.75 538 LYS A CA 1
ATOM 4377 C C . LYS A 1 538 ? 9.388 -1.615 9.174 1.00 88.75 538 LYS A C 1
ATOM 4379 O O . LYS A 1 538 ? 9.740 -0.492 8.799 1.00 88.75 538 LYS A O 1
ATOM 4384 N N . PRO A 1 539 ? 8.364 -2.298 8.632 1.00 92.12 539 PRO A N 1
ATOM 4385 C CA . PRO A 1 539 ? 7.557 -1.769 7.542 1.00 92.12 539 PRO A CA 1
ATOM 4386 C C . PRO A 1 539 ? 7.043 -0.358 7.844 1.00 92.12 539 PRO A C 1
ATOM 4388 O O . PRO A 1 539 ? 6.509 -0.081 8.923 1.00 92.12 539 PRO A O 1
ATOM 4391 N N . LEU A 1 540 ? 7.220 0.547 6.886 1.00 93.62 540 LEU A N 1
ATOM 4392 C CA . LEU A 1 540 ? 6.815 1.938 7.001 1.00 93.62 540 LEU A CA 1
ATOM 4393 C C . LEU A 1 540 ? 5.305 2.045 6.808 1.00 93.62 540 LEU A C 1
ATOM 4395 O O . LEU A 1 540 ? 4.782 1.813 5.720 1.00 93.62 540 LEU A O 1
ATOM 4399 N N . LYS A 1 541 ? 4.617 2.432 7.878 1.00 92.44 541 LYS A N 1
ATOM 4400 C CA . LYS A 1 541 ? 3.160 2.510 7.952 1.00 92.44 541 LYS A CA 1
ATOM 4401 C C . LYS A 1 541 ? 2.690 3.947 8.181 1.00 92.44 541 LYS A C 1
ATOM 4403 O O . LYS A 1 541 ? 3.401 4.716 8.822 1.00 92.44 541 LYS A O 1
ATOM 4408 N N . ASN A 1 542 ? 1.498 4.303 7.699 1.00 91.75 542 ASN A N 1
ATOM 4409 C CA . ASN A 1 542 ? 0.925 5.656 7.793 1.00 91.75 542 ASN A CA 1
ATOM 4410 C C . ASN A 1 542 ? 1.807 6.736 7.136 1.00 91.75 542 ASN A C 1
ATOM 4412 O O . ASN A 1 542 ? 2.025 7.802 7.707 1.00 91.75 542 ASN A O 1
ATOM 4416 N N . VAL A 1 543 ? 2.324 6.458 5.933 1.00 95.19 543 VAL A N 1
ATOM 4417 C CA . VAL A 1 543 ? 3.265 7.331 5.205 1.00 95.19 543 VAL A CA 1
ATOM 4418 C C . VAL A 1 543 ? 2.841 7.606 3.760 1.00 95.19 543 VAL A C 1
ATOM 4420 O O . VAL A 1 543 ? 2.171 6.798 3.116 1.00 95.19 543 VAL A O 1
ATOM 4423 N N . ASP A 1 544 ? 3.285 8.748 3.234 1.00 96.44 544 ASP A N 1
ATOM 4424 C CA . ASP A 1 544 ? 3.221 9.109 1.814 1.00 96.44 544 ASP A CA 1
ATOM 4425 C C . ASP A 1 544 ? 4.544 8.748 1.123 1.00 96.44 544 ASP A C 1
ATOM 4427 O O . ASP A 1 544 ? 5.574 9.394 1.321 1.00 96.44 544 ASP A O 1
ATOM 4431 N N . LEU A 1 545 ? 4.551 7.684 0.329 1.00 96.25 545 LEU A N 1
ATOM 4432 C CA . LEU A 1 545 ? 5.744 7.174 -0.338 1.00 96.25 545 LEU A CA 1
ATOM 4433 C C . LEU A 1 545 ? 6.066 8.013 -1.580 1.00 96.25 545 LEU A C 1
ATOM 4435 O O . LEU A 1 545 ? 5.216 8.260 -2.431 1.00 96.25 545 LEU A O 1
ATOM 4439 N N . PHE A 1 546 ? 7.326 8.416 -1.736 1.00 93.31 546 PHE A N 1
ATOM 4440 C CA . PHE A 1 546 ? 7.787 9.202 -2.880 1.00 93.31 546 PHE A CA 1
ATOM 4441 C C . PHE A 1 546 ? 8.962 8.530 -3.592 1.00 93.31 546 PHE A C 1
ATOM 4443 O O . PHE A 1 546 ? 10.035 8.347 -3.021 1.00 93.31 546 PHE A O 1
ATOM 4450 N N . GLY A 1 547 ? 8.804 8.265 -4.887 1.00 91.31 547 GLY A N 1
ATOM 4451 C CA . GLY A 1 547 ? 9.834 7.680 -5.743 1.00 91.31 547 GLY A CA 1
ATOM 4452 C C . GLY A 1 547 ? 9.265 7.274 -7.100 1.00 91.31 547 GLY A C 1
ATOM 4453 O O . GLY A 1 547 ? 8.059 7.366 -7.323 1.00 91.31 547 GLY A O 1
ATOM 4454 N N . PHE A 1 548 ? 10.131 6.842 -8.020 1.00 91.69 548 PHE A N 1
ATOM 4455 C CA . PHE A 1 548 ? 9.699 6.188 -9.262 1.00 91.69 548 PHE A CA 1
ATOM 4456 C C . PHE A 1 548 ? 9.637 4.663 -9.136 1.00 91.69 548 PHE A C 1
ATOM 4458 O O . PHE A 1 548 ? 8.974 4.039 -9.955 1.00 91.69 548 PHE A O 1
ATOM 4465 N N . PHE A 1 549 ? 10.338 4.085 -8.150 1.00 94.44 549 PHE A N 1
ATOM 4466 C CA . PHE A 1 549 ? 10.347 2.646 -7.847 1.00 94.44 549 PHE A CA 1
ATOM 4467 C C . PHE A 1 549 ? 10.717 1.759 -9.048 1.00 94.44 549 PHE A C 1
ATOM 4469 O O . PHE A 1 549 ? 10.309 0.612 -9.171 1.00 94.44 549 PHE A O 1
ATOM 4476 N N . GLN A 1 550 ? 11.540 2.288 -9.952 1.00 93.75 550 GLN A N 1
ATOM 4477 C CA . GLN A 1 550 ? 12.098 1.556 -11.090 1.00 93.75 550 GLN A CA 1
ATOM 4478 C C . GLN A 1 550 ? 13.340 0.777 -10.650 1.00 93.75 550 GLN A C 1
ATOM 4480 O O . GLN A 1 550 ? 14.443 1.071 -11.114 1.00 93.75 550 GLN A O 1
ATOM 4485 N N . PHE A 1 551 ? 13.159 -0.131 -9.691 1.00 94.12 551 PHE A N 1
ATOM 4486 C CA . PHE A 1 551 ? 14.192 -1.065 -9.252 1.00 94.12 551 PHE A CA 1
ATOM 4487 C C . PHE A 1 551 ? 14.526 -2.070 -10.351 1.00 94.12 551 PHE A C 1
ATOM 4489 O O . PHE A 1 551 ? 13.760 -2.239 -11.305 1.00 94.12 551 PHE A O 1
ATOM 4496 N N . HIS A 1 552 ? 15.631 -2.791 -10.163 1.00 95.31 552 HIS A N 1
ATOM 4497 C CA . HIS A 1 552 ? 15.859 -4.040 -10.870 1.00 95.31 552 HIS A CA 1
ATOM 4498 C C . HIS A 1 552 ? 14.618 -4.941 -10.762 1.00 95.31 552 HIS A C 1
ATOM 4500 O O . HIS A 1 552 ? 14.091 -5.163 -9.669 1.00 95.31 552 HIS A O 1
ATOM 4506 N N . THR A 1 553 ? 14.123 -5.437 -11.896 1.00 96.38 553 THR A N 1
ATOM 4507 C CA . THR A 1 553 ? 12.799 -6.082 -11.961 1.00 96.38 553 THR A CA 1
ATOM 4508 C C . THR A 1 553 ? 12.705 -7.453 -11.310 1.00 96.38 553 THR A C 1
ATOM 4510 O O . THR A 1 553 ? 11.592 -7.921 -11.087 1.00 96.38 553 THR A O 1
ATOM 4513 N N . SER A 1 554 ? 13.830 -8.021 -10.873 1.00 94.19 554 SER A N 1
ATOM 4514 C CA . SER A 1 554 ? 13.844 -9.205 -10.006 1.00 94.19 554 SER A CA 1
ATOM 4515 C C . SER A 1 554 ? 13.051 -9.001 -8.710 1.00 94.19 554 SER A C 1
ATOM 4517 O O . SER A 1 554 ? 12.522 -9.964 -8.172 1.00 94.19 554 SER A O 1
ATOM 4519 N N . TYR A 1 555 ? 12.904 -7.757 -8.234 1.00 94.12 555 TYR A N 1
ATOM 4520 C CA . TYR A 1 555 ? 12.000 -7.434 -7.124 1.00 94.12 555 TYR A CA 1
ATOM 4521 C C . TYR A 1 555 ? 10.529 -7.713 -7.463 1.00 94.12 555 TYR A C 1
ATOM 4523 O O . TYR A 1 555 ? 9.792 -8.270 -6.658 1.00 94.12 555 TYR A O 1
ATOM 4531 N N . TYR A 1 556 ? 10.103 -7.362 -8.676 1.00 96.31 556 TYR A N 1
ATOM 4532 C CA . TYR A 1 556 ? 8.726 -7.559 -9.124 1.00 96.31 556 TYR A CA 1
ATOM 4533 C C . TYR A 1 556 ? 8.454 -8.994 -9.595 1.00 96.31 556 TYR A C 1
ATOM 4535 O O . TYR A 1 556 ? 7.292 -9.368 -9.714 1.00 96.31 556 TYR A O 1
ATOM 4543 N N . ALA A 1 557 ? 9.491 -9.797 -9.858 1.00 93.88 557 ALA A N 1
ATOM 4544 C CA . ALA A 1 557 ? 9.362 -11.150 -10.402 1.00 93.88 557 ALA A CA 1
ATOM 4545 C C . ALA A 1 557 ? 8.550 -12.092 -9.502 1.00 93.88 557 ALA A C 1
ATOM 4547 O O . ALA A 1 557 ? 7.725 -12.844 -10.013 1.00 93.88 557 ALA A O 1
ATOM 4548 N N . ALA A 1 558 ? 8.714 -11.991 -8.178 1.00 87.94 558 ALA A N 1
ATOM 4549 C CA . ALA A 1 558 ? 7.920 -12.757 -7.211 1.00 87.94 558 ALA A CA 1
ATOM 4550 C C . ALA A 1 558 ? 6.422 -12.391 -7.234 1.00 87.94 558 ALA A C 1
ATOM 4552 O O . ALA A 1 558 ? 5.584 -13.171 -6.802 1.00 87.94 558 ALA A O 1
ATOM 4553 N N . HIS A 1 559 ? 6.080 -11.219 -7.779 1.00 94.75 559 HIS A N 1
ATOM 4554 C CA . HIS A 1 559 ? 4.719 -10.683 -7.868 1.00 94.75 559 HIS A CA 1
ATOM 4555 C C . HIS A 1 559 ? 4.251 -10.541 -9.317 1.00 94.75 559 HIS A C 1
ATOM 4557 O O . HIS A 1 559 ? 3.409 -9.694 -9.613 1.00 94.75 559 HIS A O 1
ATOM 4563 N N . LYS A 1 560 ? 4.816 -11.324 -10.241 1.00 94.31 560 LYS A N 1
ATOM 4564 C CA . LYS A 1 560 ? 4.612 -11.178 -11.688 1.00 94.31 560 LYS A CA 1
ATOM 4565 C C . LYS A 1 560 ? 3.140 -11.196 -12.100 1.00 94.31 560 LYS A C 1
ATOM 4567 O O . LYS A 1 560 ? 2.694 -10.285 -12.802 1.00 94.31 560 LYS A O 1
ATOM 4572 N N . ASP A 1 561 ? 2.383 -12.182 -11.635 1.00 93.06 561 ASP A N 1
ATOM 4573 C CA . ASP A 1 561 ? 0.972 -12.323 -12.005 1.00 93.06 561 ASP A CA 1
ATOM 4574 C C . ASP A 1 561 ? 0.121 -11.232 -11.360 1.00 93.06 561 ASP A C 1
ATOM 4576 O O . ASP A 1 561 ? -0.739 -10.639 -12.012 1.00 93.06 561 ASP A O 1
ATOM 4580 N N . TYR A 1 562 ? 0.447 -10.848 -10.122 1.00 95.31 562 TYR A N 1
ATOM 4581 C CA . TYR A 1 562 ? -0.207 -9.719 -9.471 1.00 95.31 562 TYR A CA 1
ATOM 4582 C C . TYR A 1 562 ? 0.069 -8.407 -10.216 1.00 95.31 562 TYR A C 1
ATOM 4584 O O . TYR A 1 562 ? -0.872 -7.697 -10.559 1.00 95.31 562 TYR A O 1
ATOM 4592 N N . PHE A 1 563 ? 1.321 -8.115 -10.571 1.00 97.56 563 PHE A N 1
ATOM 4593 C CA . PHE A 1 563 ? 1.689 -6.943 -11.368 1.00 97.56 563 PHE A CA 1
ATOM 4594 C C . PHE A 1 563 ? 0.912 -6.899 -12.689 1.00 97.56 563 PHE A C 1
ATOM 4596 O O . PHE A 1 563 ? 0.403 -5.847 -13.066 1.00 97.56 563 PHE A O 1
ATOM 4603 N N . ARG A 1 564 ? 0.784 -8.032 -13.390 1.00 97.25 564 ARG A N 1
ATOM 4604 C CA . ARG A 1 564 ? 0.004 -8.119 -14.634 1.00 97.25 564 ARG A CA 1
ATOM 4605 C C . ARG A 1 564 ? -1.485 -7.905 -14.405 1.00 97.25 564 ARG A C 1
ATOM 4607 O O . ARG A 1 564 ? -2.107 -7.200 -15.198 1.00 97.25 564 ARG A O 1
ATOM 4614 N N . SER A 1 565 ? -2.040 -8.456 -13.327 1.00 96.31 565 SER A N 1
ATOM 4615 C CA . SER A 1 565 ? -3.450 -8.272 -12.966 1.00 96.31 565 SER A CA 1
ATOM 4616 C C . SER A 1 565 ? -3.796 -6.802 -12.700 1.00 96.31 565 SER A C 1
ATOM 4618 O O . SER A 1 565 ? -4.883 -6.357 -13.057 1.00 96.31 565 SER A O 1
ATOM 4620 N N . LEU A 1 566 ? -2.848 -6.016 -12.168 1.00 97.56 566 LEU A N 1
ATOM 4621 C CA . LEU A 1 566 ? -3.044 -4.586 -11.922 1.00 97.56 566 LEU A CA 1
ATOM 4622 C C . LEU A 1 566 ? -3.206 -3.775 -13.214 1.00 97.56 566 LEU A C 1
ATOM 4624 O O . LEU A 1 566 ? -3.717 -2.669 -13.165 1.00 97.56 566 LEU A O 1
ATOM 4628 N N . PHE A 1 567 ? -2.766 -4.266 -14.371 1.00 97.94 567 PHE A N 1
ATOM 4629 C CA . PHE A 1 567 ? -2.742 -3.457 -15.596 1.00 97.94 567 PHE A CA 1
ATOM 4630 C C . PHE A 1 567 ? -3.529 -4.086 -16.747 1.00 97.94 567 PHE A C 1
ATOM 4632 O O . PHE A 1 567 ? -3.226 -3.836 -17.919 1.00 97.94 567 PHE A O 1
ATOM 4639 N N . GLN A 1 568 ? -4.559 -4.868 -16.410 1.00 96.00 568 GLN A N 1
ATOM 4640 C CA . GLN A 1 568 ? -5.547 -5.357 -17.369 1.00 96.00 568 GLN A CA 1
ATOM 4641 C C . GLN A 1 568 ? -6.558 -4.254 -17.696 1.00 96.00 568 GLN A C 1
ATOM 4643 O O . GLN A 1 568 ? -7.112 -3.647 -16.777 1.00 96.00 568 GLN A O 1
ATOM 4648 N N . PRO A 1 569 ? -6.799 -3.950 -18.983 1.00 97.06 569 PRO A N 1
ATOM 4649 C CA . PRO A 1 569 ? -7.787 -2.950 -19.349 1.00 97.06 569 PRO A CA 1
ATOM 4650 C C . PRO A 1 569 ? -9.197 -3.389 -18.949 1.00 97.06 569 PRO A C 1
ATOM 4652 O O . PRO A 1 569 ? -9.537 -4.568 -19.039 1.00 97.06 569 PRO A O 1
ATOM 4655 N N . ILE A 1 570 ? -10.047 -2.430 -18.580 1.00 96.88 570 ILE A N 1
ATOM 4656 C CA . ILE A 1 570 ? -11.473 -2.705 -18.357 1.00 96.88 570 ILE A CA 1
ATOM 4657 C C . ILE A 1 570 ? -12.135 -3.254 -19.636 1.00 96.88 570 ILE A C 1
ATOM 4659 O O . ILE A 1 570 ? -11.705 -2.889 -20.738 1.00 96.88 570 ILE A O 1
ATOM 4663 N N . PRO A 1 571 ? -13.214 -4.057 -19.530 1.00 96.12 571 PRO A N 1
ATOM 4664 C CA . PRO A 1 571 ? -13.811 -4.748 -20.678 1.00 96.12 571 PRO A CA 1
ATOM 4665 C C . PRO A 1 571 ? -14.150 -3.843 -21.873 1.00 96.12 571 PRO A C 1
ATOM 4667 O O . PRO A 1 571 ? -13.931 -4.222 -23.022 1.00 96.12 571 PRO A O 1
ATOM 4670 N N . GLU A 1 572 ? -14.632 -2.620 -21.621 1.00 93.69 572 GLU A N 1
ATOM 4671 C CA . GLU A 1 572 ? -14.985 -1.664 -22.681 1.00 93.69 572 GLU A CA 1
ATOM 4672 C C . GLU A 1 572 ? -13.766 -1.230 -23.517 1.00 93.69 572 GLU A C 1
ATOM 4674 O O . GLU A 1 572 ? -13.826 -1.148 -24.747 1.00 93.69 572 GLU A O 1
ATOM 4679 N N . ILE A 1 573 ? -12.643 -0.956 -22.848 1.00 95.88 573 ILE A N 1
ATOM 4680 C CA . ILE A 1 573 ? -11.389 -0.552 -23.491 1.00 95.88 573 ILE A CA 1
ATOM 4681 C C . ILE A 1 573 ? -10.732 -1.767 -24.145 1.00 95.88 573 ILE A C 1
ATOM 4683 O O . ILE A 1 573 ? -10.264 -1.680 -25.284 1.00 95.88 573 ILE A O 1
ATOM 4687 N N . GLU A 1 574 ? -10.747 -2.911 -23.460 1.00 95.56 574 GLU A N 1
ATOM 4688 C CA . GLU A 1 574 ? -10.187 -4.159 -23.963 1.00 95.56 574 GLU A CA 1
ATOM 4689 C C . GLU A 1 574 ? -10.842 -4.582 -25.282 1.00 95.56 574 GLU A C 1
ATOM 4691 O O . GLU A 1 574 ? -10.139 -4.946 -26.222 1.00 95.56 574 GLU A O 1
ATOM 4696 N N . LEU A 1 575 ? -12.169 -4.473 -25.399 1.00 94.88 575 LEU A N 1
ATOM 4697 C CA . LEU A 1 575 ? -12.893 -4.828 -26.619 1.00 94.88 575 LEU A CA 1
ATOM 4698 C C . LEU A 1 575 ? -12.407 -4.019 -27.835 1.00 94.88 575 LEU A C 1
ATOM 4700 O O . LEU A 1 575 ? -12.153 -4.585 -28.903 1.00 94.88 575 LEU A O 1
ATOM 4704 N N . LYS A 1 576 ? -12.228 -2.701 -27.669 1.00 94.12 576 LYS A N 1
ATOM 4705 C CA . LYS A 1 576 ? -11.726 -1.807 -28.730 1.00 94.12 576 LYS A CA 1
ATOM 4706 C C . LYS A 1 576 ? -10.300 -2.193 -29.135 1.00 94.12 576 LYS A C 1
ATOM 4708 O O . LYS A 1 576 ? -9.996 -2.299 -30.324 1.00 94.12 576 LYS A O 1
ATOM 4713 N N . LEU A 1 577 ? -9.444 -2.461 -28.151 1.00 96.25 577 LEU A N 1
ATOM 4714 C CA . LEU A 1 577 ? -8.044 -2.833 -28.363 1.00 96.25 577 LEU A CA 1
ATOM 4715 C C . LEU A 1 577 ? -7.887 -4.219 -29.000 1.00 96.25 577 LEU A C 1
ATOM 4717 O O . LEU A 1 577 ? -7.074 -4.384 -29.910 1.00 96.25 577 LEU A O 1
ATOM 4721 N N . LYS A 1 578 ? -8.699 -5.201 -28.591 1.00 95.19 578 LYS A N 1
ATOM 4722 C CA . LYS A 1 578 ? -8.740 -6.542 -29.191 1.00 95.19 578 LYS A CA 1
ATOM 4723 C C . LYS A 1 578 ? -9.113 -6.478 -30.667 1.00 95.19 578 LYS A C 1
ATOM 4725 O O . LYS A 1 578 ? -8.487 -7.170 -31.464 1.00 95.19 578 LYS A O 1
ATOM 4730 N N . LYS A 1 579 ? -10.056 -5.613 -31.054 1.00 94.19 579 LYS A N 1
ATOM 4731 C CA . LYS A 1 579 ? -10.408 -5.398 -32.466 1.00 94.19 579 LYS A CA 1
ATOM 4732 C C . LYS A 1 579 ? -9.229 -4.835 -33.271 1.00 94.19 579 LYS A C 1
ATOM 4734 O O . LYS A 1 579 ? -8.916 -5.353 -34.341 1.00 94.19 579 LYS A O 1
ATOM 4739 N N . ALA A 1 580 ? -8.532 -3.827 -32.744 1.00 94.69 580 ALA A N 1
ATOM 4740 C CA . ALA A 1 580 ? -7.327 -3.283 -33.377 1.00 94.69 580 ALA A CA 1
ATOM 4741 C C . ALA A 1 580 ? -6.217 -4.346 -33.511 1.00 94.69 580 ALA A C 1
ATOM 4743 O O . ALA A 1 580 ? -5.604 -4.484 -34.571 1.00 94.69 580 ALA A O 1
ATOM 4744 N N . LEU A 1 581 ? -6.008 -5.156 -32.470 1.00 95.62 581 LEU A N 1
ATOM 4745 C CA . LEU A 1 581 ? -5.049 -6.260 -32.487 1.00 95.62 581 LEU A CA 1
ATOM 4746 C C . LEU A 1 581 ? -5.431 -7.350 -33.499 1.00 95.62 581 LEU A C 1
ATOM 4748 O O . LEU A 1 581 ? -4.557 -7.861 -34.193 1.00 95.62 581 LEU A O 1
ATOM 4752 N N . GLN A 1 582 ? -6.713 -7.702 -33.611 1.00 94.75 582 GLN A N 1
ATOM 4753 C CA . GLN A 1 582 ? -7.211 -8.651 -34.614 1.00 94.75 582 GLN A CA 1
ATOM 4754 C C . GLN A 1 582 ? -6.967 -8.137 -36.036 1.00 94.75 582 GLN A C 1
ATOM 4756 O O . GLN A 1 582 ? -6.480 -8.888 -36.880 1.00 94.75 582 GLN A O 1
ATOM 4761 N N . ASN A 1 583 ? -7.211 -6.847 -36.287 1.00 94.12 583 ASN A N 1
ATOM 4762 C CA . ASN A 1 583 ? -6.899 -6.221 -37.572 1.00 94.12 583 ASN A CA 1
ATOM 4763 C C . ASN A 1 583 ? -5.399 -6.308 -37.888 1.00 94.12 583 ASN A C 1
ATOM 4765 O O . ASN A 1 583 ? -5.030 -6.666 -39.005 1.00 94.12 583 ASN A O 1
ATOM 4769 N N . LEU A 1 584 ? -4.524 -6.057 -36.910 1.00 95.69 584 LEU A N 1
ATOM 4770 C CA . LEU A 1 584 ? -3.078 -6.221 -37.082 1.00 95.69 584 LEU A CA 1
ATOM 4771 C C . LEU A 1 584 ? -2.691 -7.687 -37.356 1.00 95.69 584 LEU A C 1
ATOM 4773 O O . LEU A 1 584 ? -1.951 -7.959 -38.298 1.00 95.69 584 LEU A O 1
ATOM 4777 N N . ARG A 1 585 ? -3.247 -8.642 -36.598 1.00 94.12 585 ARG A N 1
ATOM 4778 C CA . ARG A 1 585 ? -3.036 -10.094 -36.786 1.00 94.12 585 ARG A CA 1
ATOM 4779 C C . ARG A 1 585 ? -3.551 -10.605 -38.136 1.00 94.12 585 ARG A C 1
ATOM 4781 O O . ARG A 1 585 ? -3.020 -11.577 -38.658 1.00 94.12 585 ARG A O 1
ATOM 4788 N N . SER A 1 586 ? -4.552 -9.955 -38.730 1.00 94.44 586 SER A N 1
ATOM 4789 C CA . SER A 1 586 ? -5.022 -10.307 -40.078 1.00 94.44 586 SER A CA 1
ATOM 4790 C C . SER A 1 586 ? -3.985 -9.995 -41.167 1.00 94.44 586 SER A C 1
ATOM 4792 O O . SER A 1 586 ? -3.965 -10.651 -42.208 1.00 94.44 586 SER A O 1
ATOM 4794 N N . LYS A 1 587 ? -3.084 -9.032 -40.912 1.00 93.19 587 LYS A N 1
ATOM 4795 C CA . LYS A 1 587 ? -2.019 -8.618 -41.837 1.00 93.19 587 LYS A CA 1
ATOM 4796 C C . LYS A 1 587 ? -0.768 -9.501 -41.746 1.00 93.19 587 LYS A C 1
ATOM 4798 O O . LYS A 1 587 ? -0.018 -9.570 -42.712 1.00 93.19 587 LYS A O 1
ATOM 4803 N N . GLY A 1 588 ? -0.556 -10.208 -40.634 1.00 90.81 588 GLY A N 1
ATOM 4804 C CA . GLY A 1 588 ? 0.583 -11.111 -40.452 1.00 90.81 588 GLY A CA 1
ATOM 4805 C C . GLY A 1 588 ? 0.440 -12.009 -39.224 1.00 90.81 588 GLY A C 1
ATOM 4806 O O . GLY A 1 588 ? -0.157 -11.622 -38.219 1.00 90.81 588 GLY A O 1
ATOM 4807 N N . LYS A 1 589 ? 1.000 -13.221 -39.304 1.00 85.44 589 LYS A N 1
ATOM 4808 C CA . LYS A 1 589 ? 0.920 -14.216 -38.226 1.00 85.44 589 LYS A CA 1
ATOM 4809 C C . LYS A 1 589 ? 1.861 -13.863 -37.077 1.00 85.44 589 LYS A C 1
ATOM 4811 O O . LYS A 1 589 ? 1.448 -13.965 -35.923 1.00 85.44 589 LYS A O 1
ATOM 4816 N N . THR A 1 590 ? 3.075 -13.414 -37.396 1.00 90.81 590 THR A N 1
ATOM 4817 C CA . THR A 1 590 ? 4.088 -12.998 -36.416 1.00 90.81 590 THR A CA 1
ATOM 4818 C C . THR A 1 590 ? 4.142 -11.473 -36.329 1.00 90.81 590 THR A C 1
ATOM 4820 O O . THR A 1 590 ? 4.510 -10.811 -37.293 1.00 90.81 590 THR A O 1
ATOM 4823 N N . ILE A 1 591 ? 3.800 -10.889 -35.182 1.00 97.19 591 ILE A N 1
ATOM 4824 C CA . ILE A 1 591 ? 3.893 -9.441 -34.956 1.00 97.19 591 ILE A CA 1
ATOM 4825 C C . ILE A 1 591 ? 5.260 -9.103 -34.365 1.00 97.19 591 ILE A C 1
ATOM 4827 O O . ILE A 1 591 ? 5.580 -9.506 -33.241 1.00 97.19 591 ILE A O 1
ATOM 4831 N N . VAL A 1 592 ? 6.024 -8.293 -35.097 1.00 97.31 592 VAL A N 1
ATOM 4832 C CA . VAL A 1 592 ? 7.274 -7.690 -34.631 1.00 97.31 592 VAL A CA 1
ATOM 4833 C C . VAL A 1 592 ? 6.992 -6.249 -34.215 1.00 97.31 592 VAL A C 1
ATOM 4835 O O . VAL A 1 592 ? 6.674 -5.408 -35.049 1.00 97.31 592 VAL A O 1
ATOM 4838 N N . GLY A 1 593 ? 7.085 -5.954 -32.920 1.00 98.00 593 GLY A N 1
ATOM 4839 C CA . GLY A 1 593 ? 6.873 -4.611 -32.381 1.00 98.00 593 GLY A CA 1
ATOM 4840 C C . GLY A 1 593 ? 8.174 -3.834 -32.216 1.00 98.00 593 GLY A C 1
ATOM 4841 O O . GLY A 1 593 ? 9.115 -4.338 -31.602 1.00 98.00 593 GLY A O 1
ATOM 4842 N N . LEU A 1 594 ? 8.206 -2.585 -32.682 1.00 98.12 594 LEU A N 1
ATOM 4843 C CA . LEU A 1 594 ? 9.269 -1.622 -32.402 1.00 98.12 594 LEU A CA 1
ATOM 4844 C C . LEU A 1 594 ? 8.726 -0.438 -31.605 1.00 98.12 594 LEU A C 1
ATOM 4846 O O . LEU A 1 594 ? 7.757 0.199 -32.013 1.00 98.12 594 LEU A O 1
ATOM 4850 N N . HIS A 1 595 ? 9.409 -0.074 -30.520 1.00 97.88 595 HIS A N 1
ATOM 4851 C CA . HIS A 1 595 ? 9.180 1.206 -29.852 1.00 97.88 595 HIS A CA 1
ATOM 4852 C C . HIS A 1 595 ? 10.381 2.144 -29.997 1.00 97.88 595 HIS A C 1
ATOM 4854 O O . HIS A 1 595 ? 11.461 1.888 -29.458 1.00 97.88 595 HIS A O 1
ATOM 4860 N N . LEU A 1 596 ? 10.166 3.284 -30.654 1.00 94.88 596 LEU A N 1
ATOM 4861 C CA . LEU A 1 596 ? 11.194 4.276 -30.964 1.00 94.88 596 LEU A CA 1
ATOM 4862 C C . LEU A 1 596 ? 10.900 5.594 -30.240 1.00 94.88 596 LEU A C 1
ATOM 4864 O O . LEU A 1 596 ? 10.105 6.412 -30.698 1.00 94.88 596 LEU A O 1
ATOM 4868 N N . ARG A 1 597 ? 11.569 5.826 -29.105 1.00 91.31 597 ARG A N 1
ATOM 4869 C CA . ARG A 1 597 ? 11.461 7.076 -28.334 1.00 91.31 597 ARG A CA 1
ATOM 4870 C C . ARG A 1 597 ? 12.363 8.161 -28.927 1.00 91.31 597 ARG A C 1
ATOM 4872 O O . ARG A 1 597 ? 13.561 7.920 -29.104 1.00 91.31 597 ARG A O 1
ATOM 4879 N N . ARG A 1 598 ? 11.813 9.338 -29.234 1.00 86.56 598 ARG A N 1
ATOM 4880 C CA . ARG A 1 598 ? 12.519 10.429 -29.927 1.00 86.56 598 ARG A CA 1
ATOM 4881 C C . ARG A 1 598 ? 12.401 11.765 -29.196 1.00 86.56 598 ARG A C 1
ATOM 4883 O O . ARG A 1 598 ? 13.395 12.233 -28.642 1.00 86.56 598 ARG A O 1
ATOM 4890 N N . GLY A 1 599 ? 11.218 12.376 -29.194 1.00 77.19 599 GLY A N 1
ATOM 4891 C CA . GLY A 1 599 ? 11.048 13.826 -29.040 1.00 77.19 599 GLY A CA 1
ATOM 4892 C C . GLY A 1 599 ? 11.705 14.437 -27.804 1.00 77.19 599 GLY A C 1
ATOM 4893 O O . GLY A 1 599 ? 12.495 15.373 -27.915 1.00 77.19 599 GLY A O 1
ATOM 4894 N N . ASP A 1 600 ? 11.442 13.890 -26.617 1.00 73.44 600 ASP A N 1
ATOM 4895 C CA . ASP A 1 600 ? 12.004 14.417 -25.367 1.00 73.44 600 ASP A CA 1
ATOM 4896 C C . ASP A 1 600 ? 13.439 13.952 -25.075 1.00 73.44 600 ASP A C 1
ATOM 4898 O O . ASP A 1 600 ? 14.132 14.579 -24.275 1.00 73.44 600 ASP A O 1
ATOM 4902 N N . TYR A 1 601 ? 13.905 12.891 -25.736 1.00 76.44 601 TYR A N 1
ATOM 4903 C CA . TYR A 1 601 ? 15.256 12.343 -25.559 1.00 76.44 601 TYR A CA 1
ATOM 4904 C C . TYR A 1 601 ? 16.300 13.167 -26.325 1.00 76.44 601 TYR A C 1
ATOM 4906 O O . TYR A 1 601 ? 17.431 13.304 -25.870 1.00 76.44 601 TYR A O 1
ATOM 4914 N N . LYS A 1 602 ? 15.906 13.833 -27.422 1.00 66.69 602 LYS A N 1
ATOM 4915 C CA . LYS A 1 602 ? 16.772 14.764 -28.178 1.00 66.69 602 LYS A CA 1
ATOM 4916 C C . LYS A 1 602 ? 17.352 15.900 -27.327 1.00 66.69 602 LYS A C 1
ATOM 4918 O O . LYS A 1 602 ? 18.430 16.402 -27.631 1.00 66.69 602 LYS A O 1
ATOM 4923 N N . PHE A 1 603 ? 16.642 16.298 -26.272 1.00 57.59 603 PHE A N 1
ATOM 4924 C CA . PHE A 1 603 ? 16.996 17.427 -25.405 1.00 57.59 603 PHE A CA 1
ATOM 4925 C C . PHE A 1 603 ? 17.280 17.000 -23.961 1.00 57.59 603 PHE A C 1
ATOM 4927 O O . PHE A 1 603 ? 17.376 17.847 -23.068 1.00 57.59 603 PHE A O 1
ATOM 4934 N N . ALA A 1 604 ? 17.373 15.694 -23.703 1.00 63.00 604 ALA A N 1
ATOM 4935 C CA . ALA A 1 604 ? 17.558 15.192 -22.357 1.00 63.00 604 ALA A CA 1
ATOM 4936 C C . ALA A 1 604 ? 18.994 15.472 -21.875 1.00 63.00 604 ALA A C 1
ATOM 4938 O O . ALA A 1 604 ? 19.954 15.051 -22.513 1.00 63.00 604 ALA A O 1
ATOM 4939 N N . PRO A 1 605 ? 19.183 16.122 -20.712 1.00 55.53 605 PRO A N 1
ATOM 4940 C CA . PRO A 1 605 ? 20.514 16.464 -20.205 1.00 55.53 605 PRO A CA 1
ATOM 4941 C C . PRO A 1 605 ? 21.266 15.254 -19.626 1.00 55.53 605 PRO A C 1
ATOM 4943 O O . PRO A 1 605 ? 22.347 15.413 -19.065 1.00 55.53 605 PRO A O 1
ATOM 4946 N N . ARG A 1 606 ? 20.668 14.056 -19.668 1.00 75.50 606 ARG A N 1
ATOM 4947 C CA . ARG A 1 606 ? 21.209 12.840 -19.058 1.00 75.50 606 ARG A CA 1
ATOM 4948 C C . ARG A 1 606 ? 21.709 11.903 -20.160 1.00 75.50 606 ARG A C 1
ATOM 4950 O O . ARG A 1 606 ? 20.882 11.512 -20.982 1.00 75.50 606 ARG A O 1
ATOM 4957 N N . PRO A 1 607 ? 22.984 11.473 -20.140 1.00 72.69 607 PRO A N 1
ATOM 4958 C CA . PRO A 1 607 ? 23.580 10.698 -21.234 1.00 72.69 607 PRO A CA 1
ATOM 4959 C C . PRO A 1 607 ? 22.817 9.411 -21.577 1.00 72.69 607 PRO A C 1
ATOM 4961 O O . PRO A 1 607 ? 22.704 9.021 -22.733 1.00 72.69 607 PRO A O 1
ATOM 4964 N N . TYR A 1 608 ? 22.209 8.766 -20.583 1.00 75.06 608 TYR A N 1
ATOM 4965 C CA . TYR A 1 608 ? 21.455 7.531 -20.786 1.00 75.06 608 TYR A CA 1
ATOM 4966 C C . TYR A 1 608 ? 20.066 7.690 -21.418 1.00 75.06 608 TYR A C 1
ATOM 4968 O O . TYR A 1 608 ? 19.456 6.696 -21.811 1.00 75.06 608 TYR A O 1
ATOM 4976 N N . LEU A 1 609 ? 19.565 8.920 -21.542 1.00 82.81 609 LEU A N 1
ATOM 4977 C CA . LEU A 1 609 ? 18.336 9.239 -22.274 1.00 82.81 609 LEU A CA 1
ATOM 4978 C C . LEU A 1 609 ? 18.650 9.615 -23.733 1.00 82.81 609 LEU A C 1
ATOM 4980 O O . LEU A 1 609 ? 17.990 10.469 -24.314 1.00 82.81 609 LEU A O 1
ATOM 4984 N N . SER A 1 610 ? 19.678 8.992 -24.311 1.00 80.81 610 SER A N 1
ATOM 4985 C CA . SER A 1 610 ? 20.089 9.206 -25.699 1.00 80.81 610 SER A CA 1
ATOM 4986 C C . SER A 1 610 ? 19.200 8.444 -26.681 1.00 80.81 610 SER A C 1
ATOM 4988 O O . SER A 1 610 ? 18.687 7.359 -26.392 1.00 80.81 610 SER A O 1
ATOM 4990 N N . VAL A 1 611 ? 19.032 9.017 -27.873 1.00 86.25 611 VAL A N 1
ATOM 4991 C CA . VAL A 1 611 ? 18.249 8.423 -28.958 1.00 86.25 611 VAL A CA 1
ATOM 4992 C C . VAL A 1 611 ? 19.061 7.310 -29.622 1.00 86.25 611 VAL A C 1
ATOM 4994 O O . VAL A 1 611 ? 20.128 7.554 -30.175 1.00 86.25 611 VAL A O 1
ATOM 4997 N N . ALA A 1 612 ? 18.546 6.080 -29.592 1.00 88.19 612 ALA A N 1
ATOM 4998 C CA . ALA A 1 612 ? 19.147 4.972 -30.328 1.00 88.19 612 ALA A CA 1
ATOM 4999 C C . ALA A 1 612 ? 18.940 5.152 -31.851 1.00 88.19 612 ALA A C 1
ATOM 5001 O O . ALA A 1 612 ? 17.786 5.356 -32.258 1.00 88.19 612 ALA A O 1
ATOM 5002 N N . PRO A 1 613 ? 20.003 5.052 -32.680 1.00 90.06 613 PRO A N 1
ATOM 5003 C CA . PRO A 1 613 ? 19.904 5.185 -34.135 1.00 90.06 613 PRO A CA 1
ATOM 5004 C C . PRO A 1 613 ? 18.928 4.184 -34.760 1.00 90.06 613 PRO A C 1
ATOM 5006 O O . PRO A 1 613 ? 18.888 3.024 -34.349 1.00 90.06 613 PRO A O 1
ATOM 5009 N N . ASN A 1 614 ? 18.186 4.608 -35.789 1.00 91.50 614 ASN A N 1
ATOM 5010 C CA . ASN A 1 614 ? 17.278 3.724 -36.537 1.00 91.50 614 ASN A CA 1
ATOM 5011 C C . ASN A 1 614 ? 18.034 2.563 -37.207 1.00 91.50 614 ASN A C 1
ATOM 5013 O O . ASN A 1 614 ? 17.507 1.453 -37.262 1.00 91.50 614 ASN A O 1
ATOM 5017 N N . SER A 1 615 ? 19.286 2.785 -37.630 1.00 89.75 615 SER A N 1
ATOM 5018 C CA . SER A 1 615 ? 20.139 1.758 -38.243 1.00 89.75 615 SER A CA 1
ATOM 5019 C C . SER A 1 615 ? 20.307 0.516 -37.366 1.00 89.75 615 SER A C 1
ATOM 5021 O O . SER A 1 615 ? 20.210 -0.588 -37.886 1.00 89.75 615 SER A O 1
ATOM 5023 N N . LEU A 1 616 ? 20.428 0.665 -36.040 1.00 90.94 616 LEU A N 1
ATOM 5024 C CA . LEU A 1 616 ? 20.546 -0.478 -35.122 1.00 90.94 616 LEU A CA 1
ATOM 5025 C C . LEU A 1 616 ? 19.326 -1.404 -35.177 1.00 90.94 616 LEU A C 1
ATOM 5027 O O . LEU A 1 616 ? 19.463 -2.622 -35.110 1.00 90.94 616 LEU A O 1
ATOM 5031 N N . TYR A 1 617 ? 18.129 -0.826 -35.292 1.00 94.62 617 TYR A N 1
ATOM 5032 C CA . TYR A 1 617 ? 16.890 -1.592 -35.398 1.00 94.62 617 TYR A CA 1
ATOM 5033 C C . TYR A 1 617 ? 16.744 -2.217 -36.788 1.00 94.62 617 TYR A C 1
ATOM 5035 O O . TYR A 1 617 ? 16.334 -3.369 -36.888 1.00 94.62 617 TYR A O 1
ATOM 5043 N N . ARG A 1 618 ? 17.118 -1.491 -37.853 1.00 93.25 618 ARG A N 1
ATOM 5044 C CA . ARG A 1 618 ? 17.076 -2.000 -39.235 1.00 93.25 618 ARG A CA 1
ATOM 5045 C C . ARG A 1 618 ? 18.038 -3.165 -39.458 1.00 93.25 618 ARG A C 1
ATOM 5047 O O . ARG A 1 618 ? 17.643 -4.163 -40.051 1.00 93.25 618 ARG A O 1
ATOM 5054 N N . GLU A 1 619 ? 19.276 -3.046 -38.984 1.00 88.25 619 GLU A N 1
ATOM 5055 C CA . GLU A 1 619 ? 20.292 -4.102 -39.075 1.00 88.25 619 GLU A CA 1
ATOM 5056 C C . GLU A 1 619 ? 19.865 -5.346 -38.296 1.00 88.25 619 GLU A C 1
ATOM 5058 O O . GLU A 1 619 ? 19.984 -6.460 -38.803 1.00 88.25 619 GLU A O 1
ATOM 5063 N N . TRP A 1 620 ? 19.306 -5.156 -37.097 1.00 90.50 620 TRP A N 1
ATOM 5064 C CA . TRP A 1 620 ? 18.764 -6.257 -36.311 1.00 90.50 620 TRP A CA 1
ATOM 5065 C C . TRP A 1 620 ? 17.596 -6.951 -37.022 1.00 90.50 620 TRP A C 1
ATOM 5067 O O . TRP A 1 620 ? 17.635 -8.171 -37.145 1.00 90.50 620 TRP A O 1
ATOM 5077 N N . LEU A 1 621 ? 16.611 -6.207 -37.547 1.00 89.31 621 LEU A N 1
ATOM 5078 C CA . LEU A 1 621 ? 15.497 -6.782 -38.317 1.00 89.31 621 LEU A CA 1
ATOM 5079 C C . LEU A 1 621 ? 16.000 -7.595 -39.516 1.00 89.31 621 LEU A C 1
ATOM 5081 O O . LEU A 1 621 ? 15.606 -8.748 -39.679 1.00 89.31 621 LEU A O 1
ATOM 5085 N N . LYS A 1 622 ? 16.926 -7.036 -40.306 1.00 86.69 622 LYS A N 1
ATOM 5086 C CA . LYS A 1 622 ? 17.498 -7.704 -41.486 1.00 86.69 622 LYS A CA 1
ATOM 5087 C C . LYS A 1 622 ? 18.116 -9.065 -41.149 1.00 86.69 622 LYS A C 1
ATOM 5089 O O . LYS A 1 622 ? 18.087 -9.967 -41.977 1.00 86.69 622 LYS A O 1
ATOM 5094 N N . GLY A 1 623 ? 18.661 -9.217 -39.941 1.00 77.06 623 GLY A N 1
ATOM 5095 C CA . GLY A 1 623 ? 19.326 -10.443 -39.507 1.00 77.06 623 GLY A CA 1
ATOM 5096 C C . GLY A 1 623 ? 18.410 -11.659 -39.341 1.00 77.06 623 GLY A C 1
ATOM 5097 O O . GLY A 1 623 ? 18.920 -12.774 -39.329 1.00 77.06 623 GLY A O 1
ATOM 5098 N N . PHE A 1 624 ? 17.089 -11.479 -39.203 1.00 80.12 624 PHE A N 1
ATOM 5099 C CA . PHE A 1 624 ? 16.177 -12.609 -38.970 1.00 80.12 624 PHE A CA 1
ATOM 5100 C C . PHE A 1 624 ? 14.764 -12.454 -39.554 1.00 80.12 624 PHE A C 1
ATOM 5102 O O . PHE A 1 624 ? 13.988 -13.400 -39.439 1.00 80.12 624 PHE A O 1
ATOM 5109 N N . TRP A 1 625 ? 14.419 -11.327 -40.194 1.00 85.69 625 TRP A N 1
ATOM 5110 C CA . TRP A 1 625 ? 13.081 -11.069 -40.754 1.00 85.69 625 TRP A CA 1
ATOM 5111 C C . TRP A 1 625 ? 12.581 -12.193 -41.669 1.00 85.69 625 TRP A C 1
ATOM 5113 O O . TRP A 1 625 ? 11.480 -12.699 -41.472 1.00 85.69 625 TRP A O 1
ATOM 5123 N N . GLU A 1 626 ? 13.435 -12.651 -42.588 1.00 85.25 626 GLU A N 1
ATOM 5124 C CA . GLU A 1 626 ? 13.134 -13.730 -43.544 1.00 85.25 626 GLU A CA 1
ATOM 5125 C C . GLU A 1 626 ? 12.915 -15.101 -42.879 1.00 85.25 626 GLU A C 1
ATOM 5127 O O . GLU A 1 626 ? 12.426 -16.030 -43.513 1.00 85.25 626 GLU A O 1
ATOM 5132 N N . THR A 1 627 ? 13.270 -15.253 -41.598 1.00 78.19 627 THR A N 1
ATOM 5133 C CA . THR A 1 627 ? 13.059 -16.506 -40.850 1.00 78.19 627 THR A CA 1
ATOM 5134 C C . THR A 1 627 ? 11.703 -16.552 -40.139 1.00 78.19 627 THR A C 1
ATOM 5136 O O . THR A 1 627 ? 11.320 -17.593 -39.605 1.00 78.19 627 THR A O 1
ATOM 5139 N N . LEU A 1 628 ? 10.968 -15.436 -40.110 1.00 79.06 628 LEU A N 1
ATOM 5140 C CA . LEU A 1 628 ? 9.684 -15.323 -39.425 1.00 79.06 628 LEU A CA 1
ATOM 5141 C C . LEU A 1 628 ? 8.527 -15.772 -40.329 1.00 79.06 628 LEU A C 1
ATOM 5143 O O . LEU A 1 628 ? 8.481 -15.467 -41.516 1.00 79.06 628 LEU A O 1
ATOM 5147 N N . ASP A 1 629 ? 7.536 -16.451 -39.751 1.00 83.25 629 ASP A N 1
ATOM 5148 C CA . ASP A 1 629 ? 6.331 -16.874 -40.473 1.00 83.25 629 ASP A CA 1
ATOM 5149 C C . ASP A 1 629 ? 5.365 -15.689 -40.635 1.00 83.25 629 ASP A C 1
ATOM 5151 O O . ASP A 1 629 ? 4.775 -15.218 -39.652 1.00 83.25 629 ASP A O 1
ATOM 5155 N N . ARG A 1 630 ? 5.228 -15.205 -41.879 1.00 91.06 630 ARG A N 1
ATOM 5156 C CA . ARG A 1 630 ? 4.354 -14.090 -42.291 1.00 91.06 630 ARG A CA 1
ATOM 5157 C C . ARG A 1 630 ? 4.442 -12.892 -41.329 1.00 91.06 630 ARG A C 1
ATOM 5159 O O . ARG A 1 630 ? 3.445 -12.586 -40.660 1.00 91.06 630 ARG A O 1
ATOM 5166 N N . PRO A 1 631 ? 5.617 -12.251 -41.205 1.00 93.94 631 PRO A N 1
ATOM 5167 C CA . PRO A 1 631 ? 5.823 -11.184 -40.243 1.00 93.94 631 PRO A CA 1
ATOM 5168 C C . PRO A 1 631 ? 5.071 -9.908 -40.635 1.00 93.94 631 PRO A C 1
ATOM 5170 O O . PRO A 1 631 ? 4.953 -9.572 -41.811 1.00 93.94 631 PRO A O 1
ATOM 5173 N N . VAL A 1 632 ? 4.594 -9.173 -39.633 1.00 97.62 632 VAL A N 1
ATOM 5174 C CA . VAL A 1 632 ? 4.081 -7.805 -39.770 1.00 97.62 632 VAL A CA 1
ATOM 5175 C C . VAL A 1 632 ? 4.797 -6.899 -38.774 1.00 97.62 632 VAL A C 1
ATOM 5177 O O . VAL A 1 632 ? 4.939 -7.243 -37.597 1.00 97.62 632 VAL A O 1
ATOM 5180 N N . LEU A 1 633 ? 5.271 -5.745 -39.250 1.00 98.00 633 LEU A N 1
ATOM 5181 C CA . LEU A 1 633 ? 5.985 -4.772 -38.430 1.00 98.00 633 LEU A CA 1
ATOM 5182 C C . LEU A 1 633 ? 4.986 -3.782 -37.833 1.00 98.00 633 LEU A C 1
ATOM 5184 O O . LEU A 1 633 ? 4.268 -3.118 -38.574 1.00 98.00 633 LEU A O 1
ATOM 5188 N N . PHE A 1 634 ? 4.964 -3.649 -36.510 1.00 98.38 634 PHE A N 1
ATOM 5189 C CA . PHE A 1 634 ? 4.235 -2.589 -35.817 1.00 98.38 634 PHE A CA 1
ATOM 5190 C C . PHE A 1 634 ? 5.217 -1.579 -35.218 1.00 98.38 634 PHE A C 1
ATOM 5192 O O . PHE A 1 634 ? 6.125 -1.972 -34.483 1.00 98.38 634 PHE A O 1
ATOM 5199 N N . ILE A 1 635 ? 5.040 -0.284 -35.499 1.00 98.12 635 ILE A N 1
ATOM 5200 C CA . ILE A 1 635 ? 5.904 0.781 -34.966 1.00 98.12 635 ILE A CA 1
ATOM 5201 C C . ILE A 1 635 ? 5.104 1.731 -34.076 1.00 98.12 635 ILE A C 1
ATOM 5203 O O . ILE A 1 635 ? 4.176 2.396 -34.529 1.00 98.12 635 ILE A O 1
ATOM 5207 N N . ALA A 1 636 ? 5.558 1.864 -32.830 1.00 97.12 636 ALA A N 1
ATOM 5208 C CA . ALA A 1 636 ? 5.114 2.876 -31.882 1.00 97.12 636 ALA A CA 1
ATOM 5209 C C . ALA A 1 636 ? 6.209 3.934 -31.676 1.00 97.12 636 ALA A C 1
ATOM 5211 O O . ALA A 1 636 ? 7.356 3.618 -31.335 1.00 97.12 636 ALA A O 1
ATOM 5212 N N . SER A 1 637 ? 5.869 5.212 -31.844 1.00 94.62 637 SER A N 1
ATOM 5213 C CA . SER A 1 637 ? 6.804 6.321 -31.635 1.00 94.62 637 SER A CA 1
ATOM 5214 C C . SER A 1 637 ? 6.077 7.611 -31.276 1.00 94.62 637 SER A C 1
ATOM 5216 O O . SER A 1 637 ? 5.000 7.889 -31.790 1.00 94.62 637 SER A O 1
ATOM 5218 N N . ASP A 1 638 ? 6.711 8.446 -30.449 1.00 88.62 638 ASP A N 1
ATOM 5219 C CA . ASP A 1 638 ? 6.236 9.806 -30.179 1.00 88.62 638 ASP A CA 1
ATOM 5220 C C . ASP A 1 638 ? 6.527 10.797 -31.322 1.00 88.62 638 ASP A C 1
ATOM 5222 O O . ASP A 1 638 ? 6.099 11.946 -31.257 1.00 88.62 638 ASP A O 1
ATOM 5226 N N . GLU A 1 639 ? 7.220 10.356 -32.375 1.00 89.81 639 GLU A N 1
ATOM 5227 C CA . GLU A 1 639 ? 7.435 11.104 -33.616 1.00 89.81 639 GLU A CA 1
ATOM 5228 C C . GLU A 1 639 ? 7.301 10.182 -34.844 1.00 89.81 639 GLU A C 1
ATOM 5230 O O . GLU A 1 639 ? 8.231 10.056 -35.642 1.00 89.81 639 GLU A O 1
ATOM 5235 N N . ILE A 1 640 ? 6.151 9.515 -34.996 1.00 90.81 640 ILE A N 1
ATOM 5236 C CA . ILE A 1 640 ? 5.954 8.473 -36.019 1.00 90.81 640 ILE A CA 1
ATOM 5237 C C . ILE A 1 640 ? 6.324 8.924 -37.446 1.00 90.81 640 ILE A C 1
ATOM 5239 O O . ILE A 1 640 ? 7.065 8.225 -38.136 1.00 90.81 640 ILE A O 1
ATOM 5243 N N . ASN A 1 641 ? 5.942 10.145 -37.834 1.00 87.00 641 ASN A N 1
ATOM 5244 C CA . ASN A 1 641 ? 6.233 10.722 -39.154 1.00 87.00 641 ASN A CA 1
ATOM 5245 C C . ASN A 1 641 ? 7.738 10.869 -39.440 1.00 87.00 641 ASN A C 1
ATOM 5247 O O . ASN A 1 641 ? 8.144 10.879 -40.596 1.00 87.00 641 ASN A O 1
ATOM 5251 N N . ASN A 1 642 ? 8.573 10.969 -38.400 1.00 84.19 642 ASN A N 1
ATOM 5252 C CA . ASN A 1 642 ? 10.021 11.131 -38.546 1.00 84.19 642 ASN A CA 1
ATOM 5253 C C . ASN A 1 642 ? 10.768 9.794 -38.618 1.00 84.19 642 ASN A C 1
ATOM 5255 O O . ASN A 1 642 ? 11.958 9.792 -38.917 1.00 84.19 642 ASN A O 1
ATOM 5259 N N . VAL A 1 643 ? 10.124 8.676 -38.267 1.00 89.00 643 VAL A N 1
ATOM 5260 C CA . VAL A 1 643 ? 10.792 7.366 -38.178 1.00 89.00 643 VAL A CA 1
ATOM 5261 C C . VAL A 1 643 ? 10.245 6.349 -39.166 1.00 89.00 643 VAL A C 1
ATOM 5263 O O . VAL A 1 643 ? 10.983 5.452 -39.548 1.00 89.00 643 VAL A O 1
ATOM 5266 N N . ILE A 1 644 ? 8.984 6.469 -39.585 1.00 90.75 644 ILE A N 1
ATOM 5267 C CA . ILE A 1 644 ? 8.304 5.427 -40.362 1.00 90.75 644 ILE A CA 1
ATOM 5268 C C . ILE A 1 644 ? 8.978 5.147 -41.715 1.00 90.75 644 ILE A C 1
ATOM 5270 O O . ILE A 1 644 ? 9.109 3.987 -42.102 1.00 90.75 644 ILE A O 1
ATOM 5274 N N . HIS A 1 645 ? 9.480 6.184 -42.394 1.00 90.62 645 HIS A N 1
ATOM 5275 C CA . HIS A 1 645 ? 10.109 6.060 -43.714 1.00 90.62 645 HIS A CA 1
ATOM 5276 C C . HIS A 1 645 ? 11.387 5.209 -43.703 1.00 90.62 645 HIS A C 1
ATOM 5278 O O . HIS A 1 645 ? 11.635 4.475 -44.661 1.00 90.62 645 HIS A O 1
ATOM 5284 N N . ASP A 1 646 ? 12.141 5.225 -42.601 1.00 90.81 646 ASP A N 1
ATOM 5285 C CA . ASP A 1 646 ? 13.369 4.434 -42.452 1.00 90.81 646 ASP A CA 1
ATOM 5286 C C . ASP A 1 646 ? 13.099 2.922 -42.420 1.00 90.81 646 ASP A C 1
ATOM 5288 O O . ASP A 1 646 ? 14.017 2.129 -42.619 1.00 90.81 646 ASP A O 1
ATOM 5292 N N . PHE A 1 647 ? 11.852 2.510 -42.178 1.00 95.44 647 PHE A N 1
ATOM 5293 C CA . PHE A 1 647 ? 11.433 1.109 -42.121 1.00 95.44 647 PHE A CA 1
ATOM 5294 C C . PHE A 1 647 ? 10.508 0.720 -43.280 1.00 95.44 647 PHE A C 1
ATOM 5296 O O . PHE A 1 647 ? 9.868 -0.325 -43.211 1.00 95.44 647 PHE A O 1
ATOM 5303 N N . SER A 1 648 ? 10.436 1.532 -44.340 1.00 92.94 648 SER A N 1
ATOM 5304 C CA . SER A 1 648 ? 9.566 1.299 -45.505 1.00 92.94 648 SER A CA 1
ATOM 5305 C C . SER A 1 648 ? 9.756 -0.075 -46.158 1.00 92.94 648 SER A C 1
ATOM 5307 O O . SER A 1 648 ? 8.764 -0.680 -46.558 1.00 92.94 648 SER A O 1
ATOM 5309 N N . ASP A 1 649 ? 10.980 -0.617 -46.142 1.00 91.69 649 ASP A N 1
ATOM 5310 C CA . ASP A 1 649 ? 11.313 -1.974 -46.612 1.00 91.69 649 ASP A CA 1
ATOM 5311 C C . ASP A 1 649 ? 10.454 -3.086 -45.957 1.00 91.69 649 ASP A C 1
ATOM 5313 O O . ASP A 1 649 ? 10.327 -4.178 -46.504 1.00 91.69 649 ASP A O 1
ATOM 5317 N N . TYR A 1 650 ? 9.850 -2.814 -44.793 1.00 93.62 650 TYR A N 1
ATOM 5318 C CA . TYR A 1 650 ? 9.087 -3.773 -43.985 1.00 93.62 650 TYR A CA 1
ATOM 5319 C C . TYR A 1 650 ? 7.575 -3.485 -43.924 1.00 93.62 650 TYR A C 1
ATOM 5321 O O . TYR A 1 650 ? 6.871 -4.140 -43.155 1.00 93.62 650 TYR A O 1
ATOM 5329 N N . ASN A 1 651 ? 7.066 -2.510 -44.693 1.00 93.81 651 ASN A N 1
ATOM 5330 C CA . ASN A 1 651 ? 5.649 -2.101 -44.717 1.00 93.81 651 ASN A CA 1
ATOM 5331 C C . ASN A 1 651 ? 5.029 -1.916 -43.307 1.00 93.81 651 ASN A C 1
ATOM 5333 O O . ASN A 1 651 ? 4.095 -2.638 -42.938 1.00 93.81 651 ASN A O 1
ATOM 5337 N N . PRO A 1 652 ? 5.558 -0.986 -42.487 1.00 96.25 652 PRO A N 1
ATOM 5338 C CA . PRO A 1 652 ? 5.169 -0.851 -41.090 1.00 96.25 652 PRO A CA 1
ATOM 5339 C C . PRO A 1 652 ? 3.714 -0.412 -40.929 1.00 96.25 652 PRO A C 1
ATOM 5341 O O . PRO A 1 652 ? 3.241 0.492 -41.612 1.00 96.25 652 PRO A O 1
ATOM 5344 N N . ILE A 1 653 ? 3.040 -1.019 -39.957 1.00 96.94 653 ILE A N 1
ATOM 5345 C CA . ILE A 1 653 ? 1.719 -0.637 -39.471 1.00 96.94 653 ILE A CA 1
ATOM 5346 C C . ILE A 1 653 ? 1.881 0.202 -38.203 1.00 96.94 653 ILE A C 1
ATOM 5348 O O . ILE A 1 653 ? 2.717 -0.079 -37.341 1.00 96.94 653 ILE A O 1
ATOM 5352 N N . THR A 1 654 ? 1.056 1.227 -38.071 1.00 95.50 654 THR A N 1
ATOM 5353 C CA . THR A 1 654 ? 0.998 2.120 -36.916 1.00 95.50 654 THR A CA 1
ATOM 5354 C C . THR A 1 654 ? -0.397 2.106 -36.316 1.00 95.50 654 THR A C 1
ATOM 5356 O O . THR A 1 654 ? -1.330 1.521 -36.866 1.00 95.50 654 THR A O 1
ATOM 5359 N N . ILE A 1 655 ? -0.581 2.781 -35.184 1.00 93.25 655 ILE A N 1
ATOM 5360 C CA . ILE A 1 655 ? -1.913 2.888 -34.594 1.00 93.25 655 ILE A CA 1
ATOM 5361 C C . ILE A 1 655 ? -2.911 3.655 -35.473 1.00 93.25 655 ILE A C 1
ATOM 5363 O O . ILE A 1 655 ? -4.107 3.370 -35.423 1.00 93.25 655 ILE A O 1
ATOM 5367 N N . GLN A 1 656 ? -2.424 4.574 -36.316 1.00 90.38 656 GLN A N 1
ATOM 5368 C CA . GLN A 1 656 ? -3.258 5.336 -37.251 1.00 90.38 656 GLN A CA 1
ATOM 5369 C C . GLN A 1 656 ? -3.914 4.412 -38.287 1.00 90.38 656 GLN A C 1
ATOM 5371 O O . GLN A 1 656 ? -5.055 4.636 -38.672 1.00 90.38 656 GLN A O 1
ATOM 5376 N N . ASP A 1 657 ? -3.246 3.317 -38.653 1.00 92.50 657 ASP A N 1
ATOM 5377 C CA . ASP A 1 657 ? -3.757 2.318 -39.598 1.00 92.50 657 ASP A CA 1
ATOM 5378 C C . ASP A 1 657 ? -4.787 1.361 -38.972 1.00 92.50 657 ASP A C 1
ATOM 5380 O O . ASP A 1 657 ? -5.462 0.610 -39.680 1.00 92.50 657 ASP A O 1
ATOM 5384 N N . LEU A 1 658 ? -4.890 1.342 -37.638 1.00 91.50 658 LEU A N 1
ATOM 5385 C CA . LEU A 1 658 ? -5.762 0.433 -36.889 1.00 91.50 658 LEU A CA 1
ATOM 5386 C C . LEU A 1 658 ? -7.092 1.076 -36.466 1.00 91.50 658 LEU A C 1
ATOM 5388 O O . LEU A 1 658 ? -7.932 0.377 -35.896 1.00 91.50 658 LEU A O 1
ATOM 5392 N N . ASN A 1 659 ? -7.309 2.362 -36.783 1.00 85.12 659 ASN A N 1
ATOM 5393 C CA . ASN A 1 659 ? -8.550 3.113 -36.541 1.00 85.12 659 ASN A CA 1
ATOM 5394 C C . ASN A 1 659 ? -9.075 2.992 -35.100 1.00 85.12 659 ASN A C 1
ATOM 5396 O O . ASN A 1 659 ? -10.258 2.728 -34.870 1.00 85.12 659 ASN A O 1
ATOM 5400 N N . ILE A 1 660 ? -8.185 3.162 -34.121 1.00 89.25 660 ILE A N 1
ATOM 5401 C CA . ILE A 1 660 ? -8.541 3.151 -32.703 1.00 89.25 660 ILE A CA 1
ATOM 5402 C C . ILE A 1 660 ? -8.180 4.475 -32.043 1.00 89.25 660 ILE A C 1
ATOM 5404 O O . ILE A 1 660 ? -7.048 4.948 -32.123 1.00 89.25 660 ILE A O 1
ATOM 5408 N N . GLU A 1 661 ? -9.145 5.037 -31.323 1.00 86.19 661 GLU A N 1
ATOM 5409 C CA . GLU A 1 661 ? -8.964 6.267 -30.567 1.00 86.19 661 GLU A CA 1
ATOM 5410 C C . GLU A 1 661 ? -9.356 6.064 -29.107 1.00 86.19 661 GLU A C 1
ATOM 5412 O O . GLU A 1 661 ? -10.425 5.546 -28.783 1.00 86.19 661 GLU A O 1
ATOM 5417 N N . LEU A 1 662 ? -8.479 6.517 -28.213 1.00 91.38 662 LEU A N 1
ATOM 5418 C CA . LEU A 1 662 ? -8.746 6.651 -26.785 1.00 91.38 662 LEU A CA 1
ATOM 5419 C C . LEU A 1 662 ? -8.383 8.086 -26.381 1.00 91.38 662 LEU A C 1
ATOM 5421 O O . LEU A 1 662 ? -7.258 8.318 -25.945 1.00 91.38 662 LEU A O 1
ATOM 5425 N N . PRO A 1 663 ? -9.289 9.070 -26.524 1.00 83.31 663 PRO A N 1
ATOM 5426 C CA . PRO A 1 663 ? -8.963 10.491 -26.347 1.00 83.31 663 PRO A CA 1
ATOM 5427 C C . PRO A 1 663 ? -8.339 10.833 -24.986 1.00 83.31 663 PRO A C 1
ATOM 5429 O O . PRO A 1 663 ? -7.445 11.671 -24.902 1.00 83.31 663 PRO A O 1
ATOM 5432 N N . GLN A 1 664 ? -8.757 10.141 -23.921 1.00 85.94 664 GLN A N 1
ATOM 5433 C CA . GLN A 1 664 ? -8.225 10.334 -22.565 1.00 85.94 664 GLN A CA 1
ATOM 5434 C C . GLN A 1 664 ? -6.837 9.689 -22.351 1.00 85.94 664 GLN A C 1
ATOM 5436 O O . GLN A 1 664 ? -6.147 10.009 -21.384 1.00 85.94 664 GLN A O 1
ATOM 5441 N N . ALA A 1 665 ? -6.409 8.789 -23.244 1.00 92.56 665 ALA A N 1
ATOM 5442 C CA . ALA A 1 665 ? -5.152 8.047 -23.156 1.00 92.56 665 ALA A CA 1
ATOM 5443 C C . ALA A 1 665 ? -4.637 7.646 -24.553 1.00 92.56 665 ALA A C 1
ATOM 5445 O O . ALA A 1 665 ? -4.467 6.466 -24.852 1.00 92.56 665 ALA A O 1
ATOM 5446 N N . ASN A 1 666 ? -4.376 8.626 -25.420 1.00 91.12 666 ASN A N 1
ATOM 5447 C CA . ASN A 1 666 ? -4.013 8.398 -26.828 1.00 91.12 666 ASN A CA 1
ATOM 5448 C C . ASN A 1 666 ? -2.721 7.582 -27.041 1.00 91.12 666 ASN A C 1
ATOM 5450 O O . ASN A 1 666 ? -2.531 6.995 -28.097 1.00 91.12 666 ASN A O 1
ATOM 5454 N N . TYR A 1 667 ? -1.852 7.512 -26.033 1.00 92.56 667 TYR A N 1
ATOM 5455 C CA . TYR A 1 667 ? -0.640 6.690 -26.016 1.00 92.56 667 TYR A CA 1
ATOM 5456 C C . TYR A 1 667 ? -0.897 5.222 -25.634 1.00 92.56 667 TYR A C 1
ATOM 5458 O O . TYR A 1 667 ? -0.022 4.378 -25.808 1.00 92.56 667 TYR A O 1
ATOM 5466 N N . TYR A 1 668 ? -2.045 4.902 -25.032 1.00 97.12 668 TYR A N 1
ATOM 5467 C CA . TYR A 1 668 ? -2.308 3.568 -24.492 1.00 97.12 668 TYR A CA 1
ATOM 5468 C C . TYR A 1 668 ? -2.511 2.490 -25.568 1.00 97.12 668 TYR A C 1
ATOM 5470 O O . TYR A 1 668 ? -2.024 1.382 -25.357 1.00 97.12 668 TYR A O 1
ATOM 5478 N N . PRO A 1 669 ? -3.135 2.762 -26.732 1.00 97.06 669 PRO A N 1
ATOM 5479 C CA . PRO A 1 669 ? -3.228 1.752 -27.779 1.00 97.06 669 PRO A CA 1
ATOM 5480 C C . PRO A 1 669 ? -1.857 1.271 -28.284 1.00 97.06 669 PRO A C 1
ATOM 5482 O O . PRO A 1 669 ? -1.658 0.066 -28.410 1.00 97.06 669 PRO A O 1
ATOM 5485 N N . ASP A 1 670 ? -0.881 2.173 -28.459 1.00 96.88 670 ASP A N 1
ATOM 5486 C CA . ASP A 1 670 ? 0.509 1.791 -28.758 1.00 96.88 670 ASP A CA 1
ATOM 5487 C C . ASP A 1 670 ? 1.082 0.879 -27.666 1.00 96.88 670 ASP A C 1
ATOM 5489 O O . ASP A 1 670 ? 1.639 -0.180 -27.951 1.00 96.88 670 ASP A O 1
ATOM 5493 N N . PHE A 1 671 ? 0.923 1.275 -26.398 1.00 97.94 671 PHE A N 1
ATOM 5494 C CA . PHE A 1 671 ? 1.385 0.494 -25.248 1.00 97.94 671 PHE A CA 1
ATOM 5495 C C . PHE A 1 671 ? 0.788 -0.918 -25.223 1.00 97.94 671 PHE A C 1
ATOM 5497 O O . PHE A 1 671 ? 1.512 -1.888 -25.000 1.00 97.94 671 PHE A O 1
ATOM 5504 N N . TYR A 1 672 ? -0.522 -1.026 -25.459 1.00 97.81 672 TYR A N 1
ATOM 5505 C CA . TYR A 1 672 ? -1.241 -2.293 -25.466 1.00 97.81 672 TYR A CA 1
ATOM 5506 C C . TYR A 1 672 ? -0.778 -3.189 -26.612 1.00 97.81 672 TYR A C 1
ATOM 5508 O O . TYR A 1 672 ? -0.472 -4.349 -26.381 1.00 97.81 672 TYR A O 1
ATOM 5516 N N . ILE A 1 673 ? -0.659 -2.680 -27.842 1.00 97.62 673 ILE A N 1
ATOM 5517 C CA . ILE A 1 673 ? -0.197 -3.516 -28.958 1.00 97.62 673 ILE A CA 1
ATOM 5518 C C . ILE A 1 673 ? 1.227 -4.031 -28.702 1.00 97.62 673 ILE A C 1
ATOM 5520 O O . ILE A 1 673 ? 1.483 -5.217 -28.908 1.00 97.62 673 ILE A O 1
ATOM 5524 N N . LEU A 1 674 ? 2.128 -3.198 -28.162 1.00 98.44 674 LEU A N 1
ATOM 5525 C CA . LEU A 1 674 ? 3.479 -3.634 -27.781 1.00 98.44 674 LEU A CA 1
ATOM 5526 C C . LEU A 1 674 ? 3.467 -4.776 -26.746 1.00 98.44 674 LEU A C 1
ATOM 5528 O O . LEU A 1 674 ? 4.326 -5.660 -26.808 1.00 98.44 674 LEU A O 1
ATOM 5532 N N . SER A 1 675 ? 2.496 -4.807 -25.825 1.00 97.88 675 SER A N 1
ATOM 5533 C CA . SER A 1 675 ? 2.354 -5.907 -24.858 1.00 97.88 675 SER A CA 1
ATOM 5534 C C . SER A 1 675 ? 1.768 -7.192 -25.462 1.00 97.88 675 SER A C 1
ATOM 5536 O O . SER A 1 675 ? 1.691 -8.205 -24.776 1.00 97.88 675 SER A O 1
ATOM 5538 N N . GLN A 1 676 ? 1.390 -7.189 -26.745 1.00 97.38 676 GLN A N 1
ATOM 5539 C CA . GLN A 1 676 ? 0.756 -8.322 -27.435 1.00 97.38 676 GLN A CA 1
ATOM 5540 C C . GLN A 1 676 ? 1.573 -8.866 -28.625 1.00 97.38 676 GLN A C 1
ATOM 5542 O O . GLN A 1 676 ? 1.122 -9.794 -29.313 1.00 97.38 676 GLN A O 1
ATOM 5547 N N . CYS A 1 677 ? 2.754 -8.295 -28.887 1.00 96.88 677 CYS A N 1
ATOM 5548 C CA . CYS A 1 677 ? 3.673 -8.724 -29.948 1.00 96.88 677 CYS A CA 1
ATOM 5549 C C . CYS A 1 677 ? 4.328 -10.083 -29.647 1.00 96.88 677 CYS A C 1
ATOM 5551 O O . CYS A 1 677 ? 4.496 -10.436 -28.481 1.00 96.88 677 CYS A O 1
ATOM 5553 N N . ASP A 1 678 ? 4.763 -10.804 -30.687 1.00 94.81 678 ASP A N 1
ATOM 5554 C CA . ASP A 1 678 ? 5.491 -12.085 -30.556 1.00 94.81 678 ASP A CA 1
ATOM 5555 C C . ASP A 1 678 ? 7.013 -11.889 -30.493 1.00 94.81 678 ASP A C 1
ATOM 5557 O O . ASP A 1 678 ? 7.747 -12.728 -29.968 1.00 94.81 678 ASP A O 1
ATOM 5561 N N . VAL A 1 679 ? 7.488 -10.764 -31.026 1.00 93.38 679 VAL A N 1
ATOM 5562 C CA . VAL A 1 679 ? 8.868 -10.291 -30.919 1.00 93.38 679 VAL A CA 1
ATOM 5563 C C . VAL A 1 679 ? 8.816 -8.796 -30.623 1.00 93.38 679 VAL A C 1
ATOM 5565 O O . VAL A 1 679 ? 8.079 -8.064 -31.284 1.00 93.38 679 VAL A O 1
ATOM 5568 N N . LEU A 1 680 ? 9.580 -8.324 -29.636 1.00 97.62 680 LEU A N 1
ATOM 5569 C CA . LEU A 1 680 ? 9.512 -6.932 -29.191 1.00 97.62 680 LEU A CA 1
ATOM 5570 C C . LEU A 1 680 ? 10.906 -6.309 -29.059 1.00 97.62 680 LEU A C 1
ATOM 5572 O O . LEU A 1 680 ? 11.701 -6.707 -28.206 1.00 97.62 680 LEU A O 1
ATOM 5576 N N . ALA A 1 681 ? 11.177 -5.275 -29.856 1.00 97.25 681 ALA A N 1
ATOM 5577 C CA . ALA A 1 681 ? 12.339 -4.414 -29.682 1.00 97.25 681 ALA A CA 1
ATOM 5578 C C . ALA A 1 681 ? 11.930 -3.073 -29.074 1.00 97.25 681 ALA A C 1
ATOM 5580 O O . ALA A 1 681 ? 11.136 -2.309 -29.628 1.00 97.25 681 ALA A O 1
ATOM 5581 N N . ILE A 1 682 ? 12.506 -2.765 -27.920 1.00 97.62 682 ILE A N 1
ATOM 5582 C CA . ILE A 1 682 ? 12.164 -1.573 -27.152 1.00 97.62 682 ILE A CA 1
ATOM 5583 C C . ILE A 1 682 ? 13.209 -0.467 -27.335 1.00 97.62 682 ILE A C 1
ATOM 5585 O O . ILE A 1 682 ? 14.318 -0.697 -27.815 1.00 97.62 682 ILE A O 1
ATOM 5589 N N . SER A 1 683 ? 12.887 0.750 -26.907 1.00 95.44 683 SER A N 1
ATOM 5590 C CA . SER A 1 683 ? 13.894 1.783 -26.627 1.00 95.44 683 SER A CA 1
ATOM 5591 C C . SER A 1 683 ? 14.302 1.732 -25.152 1.00 95.44 683 SER A C 1
ATOM 5593 O O . SER A 1 683 ? 13.669 1.031 -24.360 1.00 95.44 683 SER A O 1
ATOM 5595 N N . ASN A 1 684 ? 15.348 2.471 -24.758 1.00 94.50 684 ASN A N 1
ATOM 5596 C CA . ASN A 1 684 ? 15.735 2.622 -23.348 1.00 94.50 684 ASN A CA 1
ATOM 5597 C C . ASN A 1 684 ? 14.713 3.496 -22.590 1.00 94.50 684 ASN A C 1
ATOM 5599 O O . ASN A 1 684 ? 15.006 4.623 -22.205 1.00 94.50 684 ASN A O 1
ATOM 5603 N N . SER A 1 685 ? 13.480 3.003 -22.466 1.00 93.88 685 SER A N 1
ATOM 5604 C CA . SER A 1 685 ? 12.299 3.728 -22.009 1.00 93.88 685 SER A CA 1
ATOM 5605 C C . SER A 1 685 ? 11.439 2.842 -21.115 1.00 93.88 685 SER A C 1
ATOM 5607 O O . SER A 1 685 ? 11.104 1.715 -21.483 1.00 93.88 685 SER A O 1
ATOM 5609 N N . SER A 1 686 ? 10.990 3.394 -19.984 1.00 95.06 686 SER A N 1
ATOM 5610 C CA . SER A 1 686 ? 10.106 2.702 -19.044 1.00 95.06 686 SER A CA 1
ATOM 5611 C C . SER A 1 686 ? 8.761 2.342 -19.672 1.00 95.06 686 SER A C 1
ATOM 5613 O O . SER A 1 686 ? 8.129 1.392 -19.230 1.00 95.06 686 SER A O 1
ATOM 5615 N N . PHE A 1 687 ? 8.343 3.057 -20.724 1.00 97.19 687 PHE A N 1
ATOM 5616 C CA . PHE A 1 687 ? 7.104 2.802 -21.457 1.00 97.19 687 PHE A CA 1
ATOM 5617 C C . PHE A 1 687 ? 7.104 1.444 -22.146 1.00 97.19 687 PHE A C 1
ATOM 5619 O O . PHE A 1 687 ? 6.304 0.579 -21.812 1.00 97.19 687 PHE A O 1
ATOM 5626 N N . SER A 1 688 ? 8.048 1.216 -23.050 1.00 97.62 688 SER A N 1
ATOM 5627 C CA . SER A 1 688 ? 8.158 -0.072 -23.729 1.00 97.62 688 SER A CA 1
ATOM 5628 C C . SER A 1 688 ? 8.687 -1.180 -22.827 1.00 97.62 688 SER A C 1
ATOM 5630 O O . SER A 1 688 ? 8.374 -2.341 -23.059 1.00 97.62 688 SER A O 1
ATOM 5632 N N . PHE A 1 689 ? 9.454 -0.840 -21.786 1.00 98.50 689 PHE A N 1
ATOM 5633 C CA . PHE A 1 689 ? 9.881 -1.825 -20.796 1.00 98.50 689 PHE A CA 1
ATOM 5634 C C . PHE A 1 689 ? 8.686 -2.369 -19.996 1.00 98.50 689 PHE A C 1
ATOM 5636 O O . PHE A 1 689 ? 8.535 -3.579 -19.873 1.00 98.50 689 PHE A O 1
ATOM 5643 N N . ALA A 1 690 ? 7.794 -1.500 -19.505 1.00 98.25 690 ALA A N 1
ATOM 5644 C CA . ALA A 1 690 ? 6.581 -1.940 -18.815 1.00 98.25 690 ALA A CA 1
ATOM 5645 C C . ALA A 1 690 ? 5.646 -2.735 -19.746 1.00 98.25 690 ALA A C 1
ATOM 5647 O O . ALA A 1 690 ? 5.077 -3.733 -19.317 1.00 98.25 690 ALA A O 1
ATOM 5648 N N . ALA A 1 691 ? 5.547 -2.364 -21.030 1.00 98.38 691 ALA A N 1
ATOM 5649 C CA . ALA A 1 691 ? 4.816 -3.167 -22.016 1.00 98.38 691 ALA A CA 1
ATOM 5650 C C . ALA A 1 691 ? 5.411 -4.581 -22.165 1.00 98.38 691 ALA A C 1
ATOM 5652 O O . ALA A 1 691 ? 4.659 -5.545 -22.262 1.00 98.38 691 ALA A O 1
ATOM 5653 N N . ALA A 1 692 ? 6.742 -4.718 -22.119 1.00 98.50 692 ALA A N 1
ATOM 5654 C CA . ALA A 1 692 ? 7.416 -6.016 -22.147 1.00 98.50 692 ALA A CA 1
ATOM 5655 C C . ALA A 1 692 ? 7.110 -6.870 -20.902 1.00 98.50 692 ALA A C 1
ATOM 5657 O O . ALA A 1 692 ? 6.890 -8.068 -21.033 1.00 98.50 692 ALA A O 1
ATOM 5658 N N . MET A 1 693 ? 7.025 -6.270 -19.708 1.00 98.38 693 MET A N 1
ATOM 5659 C CA . MET A 1 693 ? 6.625 -6.992 -18.486 1.00 98.38 693 MET A CA 1
ATOM 5660 C C . MET A 1 693 ? 5.189 -7.538 -18.579 1.00 98.38 693 MET A C 1
ATOM 5662 O O . MET A 1 693 ? 4.906 -8.655 -18.139 1.00 98.38 693 MET A O 1
ATOM 5666 N N . LEU A 1 694 ? 4.284 -6.774 -19.196 1.00 98.00 694 LEU A N 1
ATOM 5667 C CA . LEU A 1 694 ? 2.897 -7.187 -19.433 1.00 98.00 694 LEU A CA 1
ATOM 5668 C C . LEU A 1 694 ? 2.735 -8.167 -20.600 1.00 98.00 694 LEU A C 1
ATOM 5670 O O . LEU A 1 694 ? 1.650 -8.706 -20.788 1.00 98.00 694 LEU A O 1
ATOM 5674 N N . ASN A 1 695 ? 3.790 -8.402 -21.379 1.00 97.25 695 ASN A N 1
ATOM 5675 C CA . ASN A 1 695 ? 3.737 -9.286 -22.528 1.00 97.25 695 ASN A CA 1
ATOM 5676 C C . ASN A 1 695 ? 3.924 -10.749 -22.096 1.00 97.25 695 ASN A C 1
ATOM 5678 O O . ASN A 1 695 ? 4.880 -11.098 -21.400 1.00 97.25 695 ASN A O 1
ATOM 5682 N N . GLU A 1 696 ? 2.986 -11.602 -22.501 1.00 94.31 696 GLU A N 1
ATOM 5683 C CA . GLU A 1 696 ? 2.987 -13.046 -22.214 1.00 94.31 696 GLU A CA 1
ATOM 5684 C C . GLU A 1 696 ? 3.249 -13.901 -23.457 1.00 94.31 696 GLU A C 1
ATOM 5686 O O . GLU A 1 696 ? 3.400 -15.114 -23.361 1.00 94.31 696 GLU A O 1
ATOM 5691 N N . ARG A 1 697 ? 3.287 -13.268 -24.633 1.00 92.00 697 ARG A N 1
ATOM 5692 C CA . ARG A 1 697 ? 3.356 -13.924 -25.945 1.00 92.00 697 ARG A CA 1
ATOM 5693 C C . ARG A 1 697 ? 4.745 -13.866 -26.557 1.00 92.00 697 ARG A C 1
ATOM 5695 O O . ARG A 1 697 ? 5.129 -14.771 -27.296 1.00 92.00 697 ARG A O 1
ATOM 5702 N N . ALA A 1 698 ? 5.472 -12.786 -26.289 1.00 90.50 698 ALA A N 1
ATOM 5703 C CA . ALA A 1 698 ? 6.744 -12.526 -26.922 1.00 90.50 698 ALA A CA 1
ATOM 5704 C C . ALA A 1 698 ? 7.769 -13.598 -26.555 1.00 90.50 698 ALA A C 1
ATOM 5706 O O . ALA A 1 698 ? 8.032 -13.868 -25.385 1.00 90.50 698 ALA A O 1
ATOM 5707 N N . LYS A 1 699 ? 8.380 -14.177 -27.588 1.00 84.75 699 LYS A N 1
ATOM 5708 C CA . LYS A 1 699 ? 9.452 -15.172 -27.461 1.00 84.75 699 LYS A CA 1
ATOM 5709 C C . LYS A 1 699 ? 10.828 -14.525 -27.340 1.00 84.75 699 LYS A C 1
ATOM 5711 O O . LYS A 1 699 ? 11.780 -15.175 -26.923 1.00 84.75 699 LYS A O 1
ATOM 5716 N N . LEU A 1 700 ? 10.941 -13.257 -27.737 1.00 87.44 700 LEU A N 1
ATOM 5717 C CA . LEU A 1 700 ? 12.189 -12.508 -27.733 1.00 87.44 700 LEU A CA 1
ATOM 5718 C C . LEU A 1 700 ? 11.935 -11.031 -27.422 1.00 87.44 700 LEU A C 1
ATOM 5720 O O . LEU A 1 700 ? 11.151 -10.362 -28.101 1.00 87.44 700 LEU A O 1
ATOM 5724 N N . PHE A 1 701 ? 12.676 -10.524 -26.439 1.00 94.25 701 PHE A N 1
ATOM 5725 C CA . PHE A 1 701 ? 12.746 -9.110 -26.096 1.00 94.25 701 PHE A CA 1
ATOM 5726 C C . PHE A 1 701 ? 14.157 -8.595 -26.338 1.00 94.25 701 PHE A C 1
ATOM 5728 O O . PHE A 1 701 ? 15.120 -9.179 -25.841 1.00 94.25 701 PHE A O 1
ATOM 5735 N N . VAL A 1 702 ? 14.291 -7.484 -27.061 1.00 93.88 702 VAL A N 1
ATOM 5736 C CA . VAL A 1 702 ? 15.587 -6.829 -27.277 1.00 93.88 702 VAL A CA 1
ATOM 5737 C C . VAL A 1 702 ? 15.526 -5.333 -26.988 1.00 93.88 702 VAL A C 1
ATOM 5739 O O . VAL A 1 702 ? 14.476 -4.700 -27.094 1.00 93.88 702 VAL A O 1
ATOM 5742 N N . ARG A 1 703 ? 16.663 -4.739 -26.627 1.00 96.25 703 ARG A N 1
ATOM 5743 C CA . ARG A 1 703 ? 16.784 -3.302 -26.341 1.00 96.25 703 ARG A CA 1
ATOM 5744 C C . ARG A 1 703 ? 18.142 -2.745 -26.757 1.00 96.25 703 ARG A C 1
ATOM 5746 O O . ARG A 1 703 ? 19.107 -3.505 -26.813 1.00 96.25 703 ARG A O 1
ATOM 5753 N N . PRO A 1 704 ? 18.269 -1.432 -27.009 1.00 94.81 704 PRO A N 1
ATOM 5754 C CA . PRO A 1 704 ? 19.543 -0.836 -27.379 1.00 94.81 704 PRO A CA 1
ATOM 5755 C C . PRO A 1 704 ? 20.529 -0.846 -26.213 1.00 94.81 704 PRO A C 1
ATOM 5757 O O . PRO A 1 704 ? 20.217 -0.388 -25.112 1.00 94.81 704 PRO A O 1
ATOM 5760 N N . HIS A 1 705 ? 21.750 -1.295 -26.492 1.00 91.06 705 HIS A N 1
ATOM 5761 C CA . HIS A 1 705 ? 22.910 -1.100 -25.634 1.00 91.06 705 HIS A CA 1
ATOM 5762 C C . HIS A 1 705 ? 23.889 -0.148 -26.321 1.00 91.06 705 HIS A C 1
ATOM 5764 O O . HIS A 1 705 ? 24.768 -0.573 -27.072 1.00 91.06 705 HIS A O 1
ATOM 5770 N N . LEU A 1 706 ? 23.723 1.156 -26.083 1.00 88.44 706 LEU A N 1
ATOM 5771 C CA . LEU A 1 706 ? 24.433 2.201 -26.829 1.00 88.44 706 LEU A CA 1
ATOM 5772 C C . LEU A 1 706 ? 25.967 2.083 -26.774 1.00 88.44 706 LEU A C 1
ATOM 5774 O O . LEU A 1 706 ? 26.570 2.174 -27.843 1.00 88.44 706 LEU A O 1
ATOM 5778 N N . PRO A 1 707 ? 26.608 1.775 -25.626 1.00 86.19 707 PRO A N 1
ATOM 5779 C CA . PRO A 1 707 ? 28.057 1.548 -25.600 1.00 86.19 707 PRO A CA 1
ATOM 5780 C C . PRO A 1 707 ? 28.532 0.410 -26.517 1.00 86.19 707 PRO A C 1
ATOM 5782 O O . PRO A 1 707 ? 29.630 0.462 -27.055 1.00 86.19 707 PRO A O 1
ATOM 5785 N N . GLN A 1 708 ? 27.695 -0.615 -26.728 1.00 84.62 708 GLN A N 1
ATOM 5786 C CA . GLN A 1 708 ? 28.017 -1.763 -27.589 1.00 84.62 708 GLN A CA 1
ATOM 5787 C C . GLN A 1 708 ? 27.499 -1.588 -29.024 1.00 84.62 708 GLN A C 1
ATOM 5789 O O . GLN A 1 708 ? 27.738 -2.460 -29.853 1.00 84.62 708 GLN A O 1
ATOM 5794 N N . LYS A 1 709 ? 26.769 -0.497 -29.308 1.00 87.62 709 LYS A N 1
ATOM 5795 C CA . LYS A 1 709 ? 26.168 -0.187 -30.614 1.00 87.62 709 LYS A CA 1
ATOM 5796 C C . LYS A 1 709 ? 25.408 -1.369 -31.231 1.00 87.62 709 LYS A C 1
ATOM 5798 O O . LYS A 1 709 ? 25.540 -1.644 -32.415 1.00 87.62 709 LYS A O 1
ATOM 5803 N N . LYS A 1 710 ? 24.616 -2.074 -30.421 1.00 88.25 710 LYS A N 1
ATOM 5804 C CA . LYS A 1 710 ? 23.757 -3.180 -30.871 1.00 88.25 710 LYS A CA 1
ATOM 5805 C C . LYS A 1 710 ? 22.482 -3.268 -30.044 1.00 88.25 710 LYS A C 1
ATOM 5807 O O . LYS A 1 710 ? 22.401 -2.693 -28.952 1.00 88.25 710 LYS A O 1
ATOM 5812 N N . LEU A 1 711 ? 21.498 -4.007 -30.550 1.00 89.50 711 LEU A N 1
ATOM 5813 C CA . LEU A 1 711 ? 20.398 -4.494 -29.723 1.00 89.50 711 LEU A CA 1
ATOM 5814 C C . LEU A 1 711 ? 20.859 -5.745 -28.965 1.00 89.50 711 LEU A C 1
ATOM 5816 O O . LEU A 1 711 ? 21.537 -6.604 -29.526 1.00 89.50 711 LEU A O 1
ATOM 5820 N N . ILE A 1 712 ? 20.514 -5.828 -27.684 1.00 88.62 712 ILE A N 1
ATOM 5821 C CA . ILE A 1 712 ? 20.810 -6.979 -26.825 1.00 88.62 712 ILE A CA 1
ATOM 5822 C C . ILE A 1 712 ? 19.509 -7.605 -26.322 1.00 88.62 712 ILE A C 1
ATOM 5824 O O . ILE A 1 712 ? 18.556 -6.858 -26.067 1.00 88.62 712 ILE A O 1
ATOM 5828 N N . PRO A 1 713 ? 19.455 -8.938 -26.157 1.00 89.44 713 PRO A N 1
ATOM 5829 C CA . PRO A 1 713 ? 18.335 -9.581 -25.492 1.00 89.44 713 PRO A CA 1
ATOM 5830 C C . PRO A 1 713 ? 18.276 -9.174 -24.016 1.00 89.44 713 PRO A C 1
ATOM 5832 O O . PRO A 1 713 ? 19.303 -8.861 -23.407 1.00 89.44 713 PRO A O 1
ATOM 5835 N N . PHE A 1 714 ? 17.079 -9.166 -23.438 1.00 96.00 714 PHE A N 1
ATOM 5836 C CA . PHE A 1 714 ? 16.891 -8.966 -22.001 1.00 96.00 714 PHE A CA 1
ATOM 5837 C C . PHE A 1 714 ? 15.659 -9.725 -21.496 1.00 96.00 714 PHE A C 1
ATOM 5839 O O . PHE A 1 714 ? 14.741 -9.997 -22.263 1.00 96.00 714 PHE A O 1
ATOM 5846 N N . ASP A 1 715 ? 15.639 -10.040 -20.202 1.00 92.06 715 ASP A N 1
ATOM 5847 C CA . ASP A 1 715 ? 14.467 -10.589 -19.517 1.00 92.06 715 ASP A CA 1
ATOM 5848 C C . ASP A 1 715 ? 13.708 -9.446 -18.813 1.00 92.06 715 ASP A C 1
ATOM 5850 O O . ASP A 1 715 ? 14.294 -8.788 -17.945 1.00 92.06 715 ASP A O 1
ATOM 5854 N N . PRO A 1 716 ? 12.427 -9.181 -19.146 1.00 95.94 716 PRO A N 1
ATOM 5855 C CA . PRO A 1 716 ? 11.627 -8.139 -18.498 1.00 95.94 716 PRO A CA 1
ATOM 5856 C C . PRO A 1 716 ? 11.478 -8.283 -16.977 1.00 95.94 716 PRO A C 1
ATOM 5858 O O . PRO A 1 716 ? 11.181 -7.286 -16.321 1.00 95.94 716 PRO A O 1
ATOM 5861 N N . TRP A 1 717 ? 11.681 -9.484 -16.425 1.00 96.31 717 TRP A N 1
ATOM 5862 C CA . TRP A 1 717 ? 11.580 -9.781 -14.990 1.00 96.31 717 TRP A CA 1
ATOM 5863 C C . TRP A 1 717 ? 12.939 -9.916 -14.296 1.00 96.31 717 TRP A C 1
ATOM 5865 O O . TRP A 1 717 ? 13.003 -10.119 -13.086 1.00 96.31 717 TRP A O 1
ATOM 5875 N N . ASN A 1 718 ? 14.034 -9.767 -15.040 1.00 94.81 718 ASN A N 1
ATOM 5876 C CA . ASN A 1 718 ? 15.392 -9.836 -14.516 1.00 94.81 718 ASN A CA 1
ATOM 5877 C C . ASN A 1 718 ? 16.294 -8.817 -15.230 1.00 94.81 718 ASN A C 1
ATOM 5879 O O . ASN A 1 718 ? 17.314 -9.148 -15.836 1.00 94.81 718 ASN A O 1
ATOM 5883 N N . SER A 1 719 ? 15.873 -7.551 -15.237 1.00 94.94 719 SER A N 1
ATOM 5884 C CA . SER A 1 719 ? 16.624 -6.443 -15.838 1.00 94.94 719 SER A CA 1
ATOM 5885 C C . SER A 1 719 ? 16.284 -5.079 -15.238 1.00 94.94 719 SER A C 1
ATOM 5887 O O . SER A 1 719 ? 15.181 -4.835 -14.752 1.00 94.94 719 SER A O 1
ATOM 5889 N N . GLU A 1 720 ? 17.221 -4.139 -15.355 1.00 94.19 720 GLU A N 1
ATOM 5890 C CA . GLU A 1 720 ? 16.979 -2.715 -15.092 1.00 94.19 720 GLU A CA 1
ATOM 5891 C C . GLU A 1 720 ? 15.945 -2.126 -16.071 1.00 94.19 720 GLU A C 1
ATOM 5893 O O . GLU A 1 720 ? 16.183 -2.202 -17.282 1.00 94.19 720 GLU A O 1
ATOM 5898 N N . PRO A 1 721 ? 14.871 -1.453 -15.605 1.00 94.81 721 PRO A N 1
ATOM 5899 C CA . PRO A 1 721 ? 13.891 -0.809 -16.487 1.00 94.81 721 PRO A CA 1
ATOM 5900 C C . PRO A 1 721 ? 14.484 0.263 -17.411 1.00 94.81 721 PRO A C 1
ATOM 5902 O O . PRO A 1 721 ? 13.991 0.489 -18.514 1.00 94.81 721 PRO A O 1
ATOM 5905 N N . ILE A 1 722 ? 15.542 0.939 -16.951 1.00 92.75 722 ILE A N 1
ATOM 5906 C CA . ILE A 1 722 ? 16.309 1.939 -17.703 1.00 92.75 722 ILE A CA 1
ATOM 5907 C C . ILE A 1 722 ? 17.793 1.657 -17.491 1.00 92.75 722 ILE A C 1
ATOM 5909 O O . ILE A 1 722 ? 18.285 1.733 -16.362 1.00 92.75 722 ILE A O 1
ATOM 5913 N N . LEU A 1 723 ? 18.522 1.412 -18.577 1.00 91.44 723 LEU A N 1
ATOM 5914 C CA . LEU A 1 723 ? 19.979 1.353 -18.549 1.00 91.44 723 LEU A CA 1
ATOM 5915 C C . LEU A 1 723 ? 20.544 2.753 -18.356 1.00 91.44 723 LEU A C 1
ATOM 5917 O O . LEU A 1 723 ? 20.143 3.684 -19.051 1.00 91.44 723 LEU A O 1
ATOM 5921 N N . ARG A 1 724 ? 21.459 2.909 -17.398 1.00 87.75 724 ARG A N 1
ATOM 5922 C CA . ARG A 1 724 ? 22.052 4.198 -17.032 1.00 87.75 724 ARG A CA 1
ATOM 5923 C C . ARG A 1 724 ? 23.549 4.174 -17.287 1.00 87.75 724 ARG A C 1
ATOM 5925 O O . ARG A 1 724 ? 24.316 3.837 -16.398 1.00 87.75 724 ARG A O 1
ATOM 5932 N N . TRP A 1 725 ? 23.932 4.551 -18.499 1.00 83.62 725 TRP A N 1
ATOM 5933 C CA . TRP A 1 725 ? 25.327 4.740 -18.885 1.00 83.62 725 TRP A CA 1
ATOM 5934 C C . TRP A 1 725 ? 25.826 6.138 -18.501 1.00 83.62 725 TRP A C 1
ATOM 5936 O O . TRP A 1 725 ? 25.084 7.128 -18.567 1.00 83.62 725 TRP A O 1
ATOM 5946 N N . SER A 1 726 ? 27.093 6.218 -18.116 1.00 79.44 726 SER A N 1
ATOM 5947 C CA . SER A 1 726 ? 27.848 7.456 -17.947 1.00 79.44 726 SER A CA 1
ATOM 5948 C C . SER A 1 726 ? 28.291 8.032 -19.297 1.00 79.44 726 SER A C 1
ATOM 5950 O O . SER A 1 726 ? 28.313 7.343 -20.317 1.00 79.44 726 SER A O 1
ATOM 5952 N N . GLN A 1 727 ? 28.692 9.308 -19.307 1.00 70.00 727 GLN A N 1
ATOM 5953 C CA . GLN A 1 727 ? 29.276 9.924 -20.504 1.00 70.00 727 GLN A CA 1
ATOM 5954 C C . GLN A 1 727 ? 30.552 9.191 -20.958 1.00 70.00 727 GLN A C 1
ATOM 5956 O O . GLN A 1 727 ? 30.795 9.071 -22.153 1.00 70.00 727 GLN A O 1
ATOM 5961 N N . ALA A 1 728 ? 31.339 8.668 -20.011 1.00 72.31 728 ALA A N 1
ATOM 5962 C CA . ALA A 1 728 ? 32.565 7.930 -20.304 1.00 72.31 728 ALA A CA 1
ATOM 5963 C C . ALA A 1 728 ? 32.287 6.617 -21.056 1.00 72.31 728 ALA A C 1
ATOM 5965 O O . ALA A 1 728 ? 33.014 6.280 -21.984 1.00 72.31 728 ALA A O 1
ATOM 5966 N N . GLU A 1 729 ? 31.211 5.907 -20.701 1.00 75.69 729 GLU A N 1
ATOM 5967 C CA . GLU A 1 729 ? 30.820 4.647 -21.353 1.00 75.69 729 GLU A CA 1
ATOM 5968 C C . GLU A 1 729 ? 30.246 4.847 -22.760 1.00 75.69 729 GLU A C 1
ATOM 5970 O O . GLU A 1 729 ? 30.360 3.965 -23.608 1.00 75.69 729 GLU A O 1
ATOM 5975 N N . LEU A 1 730 ? 29.614 5.992 -23.022 1.00 68.44 730 LEU A N 1
ATOM 5976 C CA . LEU A 1 730 ? 29.045 6.307 -24.334 1.00 68.44 730 LEU A CA 1
ATOM 5977 C C . LEU A 1 730 ? 30.101 6.826 -25.327 1.00 68.44 730 LEU A C 1
ATOM 5979 O O . LEU A 1 730 ? 29.898 6.734 -26.539 1.00 68.44 730 LEU A O 1
ATOM 5983 N N . GLY A 1 731 ? 31.237 7.324 -24.828 1.00 58.12 731 GLY A N 1
ATOM 5984 C CA . GLY A 1 731 ? 32.301 7.936 -25.626 1.00 58.12 731 GLY A CA 1
ATOM 5985 C C . GLY A 1 731 ? 31.897 9.274 -26.265 1.00 58.12 731 GLY A C 1
ATOM 5986 O O . GLY A 1 731 ? 30.724 9.647 -26.309 1.00 58.12 731 GLY A O 1
ATOM 5987 N N . ASP A 1 732 ? 32.872 10.003 -26.818 1.00 46.66 732 ASP A N 1
ATOM 5988 C CA . ASP A 1 732 ? 32.668 11.356 -27.378 1.00 46.66 732 ASP A CA 1
ATOM 5989 C C . ASP A 1 732 ? 31.712 11.405 -28.592 1.00 46.66 732 ASP A C 1
ATOM 5991 O O . ASP A 1 732 ? 31.239 12.475 -28.973 1.00 46.66 732 ASP A O 1
ATOM 5995 N N . LYS A 1 733 ? 31.396 10.246 -29.192 1.00 41.59 733 LYS A N 1
ATOM 5996 C CA . LYS A 1 733 ? 30.650 10.111 -30.459 1.00 41.59 733 LYS A CA 1
ATOM 5997 C C . LYS A 1 733 ? 29.140 9.852 -30.324 1.00 41.59 733 LYS A C 1
ATOM 5999 O O . LYS A 1 733 ? 28.479 9.718 -31.348 1.00 41.59 733 LYS A O 1
ATOM 6004 N N . VAL A 1 734 ? 28.580 9.744 -29.114 1.00 40.66 734 VAL A N 1
ATOM 6005 C CA . VAL A 1 734 ? 27.120 9.524 -28.909 1.00 40.66 734 VAL A CA 1
ATOM 6006 C C . VAL A 1 734 ? 26.388 10.816 -28.512 1.00 40.66 734 VAL A C 1
ATOM 6008 O O . VAL A 1 734 ? 25.189 10.817 -28.243 1.00 40.66 734 VAL A O 1
ATOM 6011 N N . ASN A 1 735 ? 27.073 11.959 -28.553 1.00 35.38 735 ASN A N 1
ATOM 6012 C CA . ASN A 1 735 ? 26.377 13.238 -28.606 1.00 35.38 735 ASN A CA 1
ATOM 6013 C C . ASN A 1 735 ? 25.663 13.350 -29.954 1.00 35.38 735 ASN A C 1
ATOM 6015 O O . ASN A 1 735 ? 26.267 13.077 -30.988 1.00 35.38 735 ASN A O 1
ATOM 6019 N N . ASN A 1 736 ? 24.389 13.753 -29.932 1.00 35.12 736 ASN A N 1
ATOM 6020 C CA . ASN A 1 736 ? 23.623 14.139 -31.114 1.00 35.12 736 ASN A CA 1
ATOM 6021 C C . ASN A 1 736 ? 24.493 15.027 -32.022 1.00 35.12 736 ASN A C 1
ATOM 6023 O O . ASN A 1 736 ? 24.645 16.220 -31.754 1.00 35.12 736 ASN A O 1
ATOM 6027 N N . HIS A 1 737 ? 25.070 14.447 -33.077 1.00 32.47 737 HIS A N 1
ATOM 6028 C CA . HIS A 1 737 ? 25.663 15.198 -34.170 1.00 32.47 737 HIS A CA 1
ATOM 6029 C C . HIS A 1 737 ? 24.509 15.899 -34.886 1.00 32.47 737 HIS A C 1
ATOM 6031 O O . HIS A 1 737 ? 23.896 15.361 -35.800 1.00 32.47 737 HIS A O 1
ATOM 6037 N N . VAL A 1 738 ? 24.180 17.104 -34.431 1.00 35.47 738 VAL A N 1
ATOM 6038 C CA . VAL A 1 738 ? 23.741 18.130 -35.365 1.00 35.47 738 VAL A CA 1
ATOM 6039 C C . VAL A 1 738 ? 25.041 18.651 -35.954 1.00 35.47 738 VAL A C 1
ATOM 6041 O O . VAL A 1 738 ? 25.800 19.345 -35.278 1.00 35.47 738 VAL A O 1
ATOM 6044 N N . GLU A 1 739 ? 25.351 18.208 -37.169 1.00 41.72 739 GLU A N 1
ATOM 6045 C CA . GLU A 1 739 ? 26.386 18.828 -37.990 1.00 41.72 739 GLU A CA 1
ATOM 6046 C C . GLU A 1 739 ? 26.147 20.343 -37.975 1.00 41.72 739 GLU A C 1
ATOM 6048 O O . GLU A 1 739 ? 25.028 20.816 -38.187 1.00 41.72 739 GLU A O 1
ATOM 6053 N N . GLY A 1 740 ? 27.168 21.110 -37.594 1.00 52.00 740 GLY A N 1
ATOM 6054 C CA . GLY A 1 740 ? 27.036 22.552 -37.444 1.00 52.00 740 GLY A CA 1
ATOM 6055 C C . GLY A 1 740 ? 26.806 23.193 -38.808 1.00 52.00 740 GLY A C 1
ATOM 6056 O O . GLY A 1 740 ? 27.751 23.367 -39.572 1.00 52.00 740 GLY A O 1
ATOM 6057 N N . VAL A 1 741 ? 25.563 23.554 -39.108 1.00 62.16 741 VAL A N 1
ATOM 6058 C CA . VAL A 1 741 ? 25.230 24.412 -40.248 1.00 62.16 741 VAL A CA 1
ATOM 6059 C C . VAL A 1 741 ? 25.311 25.859 -39.780 1.00 62.16 741 VAL A C 1
ATOM 6061 O O . VAL A 1 741 ? 24.662 26.231 -38.799 1.00 62.16 741 VAL A O 1
ATOM 6064 N N . LYS A 1 742 ? 26.108 26.677 -40.470 1.00 80.25 742 LYS A N 1
ATOM 6065 C CA . LYS A 1 742 ? 26.117 28.131 -40.279 1.00 80.25 742 LYS A CA 1
ATOM 6066 C C . LYS A 1 742 ? 25.312 28.769 -41.401 1.00 80.25 742 LYS A C 1
ATOM 6068 O O . LYS A 1 742 ? 25.637 28.558 -42.563 1.00 80.25 742 LYS A O 1
ATOM 6073 N N . VAL A 1 743 ? 24.299 29.549 -41.044 1.00 83.50 743 VAL A N 1
ATOM 6074 C CA . VAL A 1 743 ? 23.428 30.305 -41.950 1.00 83.50 743 VAL A CA 1
ATOM 6075 C C . VAL A 1 743 ? 23.651 31.790 -41.714 1.00 83.50 743 VAL A C 1
ATOM 6077 O O . VAL A 1 743 ? 23.771 32.232 -40.577 1.00 83.50 743 VAL A O 1
ATOM 6080 N N . GLU A 1 744 ? 23.682 32.571 -42.774 1.00 90.25 744 GLU A N 1
ATOM 6081 C CA . GLU A 1 744 ? 23.830 34.014 -42.774 1.00 90.25 744 GLU A CA 1
ATOM 6082 C C . GLU A 1 744 ? 22.707 34.622 -43.611 1.00 90.25 744 GLU A C 1
ATOM 6084 O O . GLU A 1 744 ? 22.511 34.266 -44.772 1.00 90.25 744 GLU A O 1
ATOM 6089 N N . ILE A 1 745 ? 21.938 35.528 -43.011 1.00 93.12 745 ILE A N 1
ATOM 6090 C CA . ILE A 1 745 ? 20.877 36.258 -43.703 1.00 93.12 745 ILE A CA 1
ATOM 6091 C C . ILE A 1 745 ? 21.503 37.505 -44.320 1.00 93.12 745 ILE A C 1
ATOM 6093 O O . ILE A 1 745 ? 21.711 38.503 -43.636 1.00 93.12 745 ILE A O 1
ATOM 6097 N N . LEU A 1 746 ? 21.820 37.434 -45.610 1.00 90.06 746 LEU A N 1
ATOM 6098 C CA . LEU A 1 746 ? 22.515 38.488 -46.348 1.00 90.06 746 LEU A CA 1
ATOM 6099 C C . LEU A 1 746 ? 21.651 39.738 -46.518 1.00 90.06 746 LEU A C 1
ATOM 6101 O O . LEU A 1 746 ? 22.142 40.855 -46.392 1.00 90.06 746 LEU A O 1
ATOM 6105 N N . ASN A 1 747 ? 20.366 39.554 -46.831 1.00 90.69 747 ASN A N 1
ATOM 6106 C CA . ASN A 1 747 ? 19.435 40.664 -46.995 1.00 90.69 747 ASN A CA 1
ATOM 6107 C C . ASN A 1 747 ? 17.985 40.229 -46.756 1.00 90.69 747 ASN A C 1
ATOM 6109 O O . ASN A 1 747 ? 17.601 39.114 -47.102 1.00 90.69 747 ASN A O 1
ATOM 6113 N N . VAL A 1 748 ? 17.164 41.128 -46.214 1.00 90.31 748 VAL A N 1
ATOM 6114 C CA . VAL A 1 748 ? 15.707 40.979 -46.140 1.00 90.31 748 VAL A CA 1
ATOM 6115 C C . VAL A 1 748 ? 15.082 42.235 -46.722 1.00 90.31 748 VAL A C 1
ATOM 6117 O O . VAL A 1 748 ? 15.036 43.277 -46.068 1.00 90.31 748 VAL A O 1
ATOM 6120 N N . GLN A 1 749 ? 14.590 42.134 -47.952 1.00 88.44 749 GLN A N 1
ATOM 6121 C CA . GLN A 1 749 ? 13.968 43.243 -48.652 1.00 88.44 749 GLN A CA 1
ATOM 6122 C C . GLN A 1 749 ? 12.451 43.090 -48.615 1.00 88.44 749 GLN A C 1
ATOM 6124 O O . GLN A 1 749 ? 11.871 42.134 -49.120 1.00 88.44 749 GLN A O 1
ATOM 6129 N N . SER A 1 750 ? 11.792 44.063 -48.004 1.00 82.38 750 SER A N 1
ATOM 6130 C CA . SER A 1 750 ? 10.365 44.282 -48.207 1.00 82.38 750 SER A CA 1
ATOM 6131 C C . SER A 1 750 ? 10.139 44.725 -49.651 1.00 82.38 750 SER A C 1
ATOM 6133 O O . SER A 1 750 ? 10.804 45.672 -50.066 1.00 82.38 750 SER A O 1
ATOM 6135 N N . SER A 1 751 ? 9.224 44.109 -50.409 1.00 78.06 751 SER A N 1
ATOM 6136 C CA . SER A 1 751 ? 8.868 44.709 -51.704 1.00 78.06 751 SER A CA 1
ATOM 6137 C C . SER A 1 751 ? 8.053 45.997 -51.477 1.00 78.06 751 SER A C 1
ATOM 6139 O O . SER A 1 751 ? 7.695 46.352 -50.345 1.00 78.06 751 SER A O 1
ATOM 6141 N N . THR A 1 752 ? 7.910 46.801 -52.519 1.00 62.09 752 THR A N 1
ATOM 6142 C CA . THR A 1 752 ? 7.447 48.193 -52.436 1.00 62.09 752 THR A CA 1
ATOM 6143 C C . THR A 1 752 ? 6.113 48.418 -53.142 1.00 62.09 752 THR A C 1
ATOM 6145 O O . THR A 1 752 ? 5.579 49.519 -53.064 1.00 62.09 752 THR A O 1
ATOM 6148 N N . ASP A 1 753 ? 5.539 47.391 -53.776 1.00 60.03 753 ASP A N 1
ATOM 6149 C CA . ASP A 1 753 ? 4.407 47.543 -54.696 1.00 60.03 753 ASP A CA 1
ATOM 6150 C C . ASP A 1 753 ? 3.163 46.753 -54.245 1.00 60.03 753 ASP A C 1
ATOM 6152 O O . ASP A 1 753 ? 2.887 45.655 -54.727 1.00 60.03 753 ASP A O 1
ATOM 6156 N N . TYR A 1 754 ? 2.430 47.275 -53.246 1.00 62.41 754 TYR A N 1
ATOM 6157 C CA . TYR A 1 754 ? 1.270 46.570 -52.648 1.00 62.41 754 TYR A CA 1
ATOM 6158 C C . TYR A 1 754 ? 0.075 47.429 -52.244 1.00 62.41 754 TYR A C 1
ATOM 6160 O O . TYR A 1 754 ? -0.864 46.909 -51.627 1.00 62.41 754 TYR A O 1
ATOM 6168 N N . SER A 1 755 ? 0.104 48.737 -52.506 1.00 57.69 755 SER A N 1
ATOM 6169 C CA . SER A 1 755 ? -0.801 49.722 -51.880 1.00 57.69 755 SER A CA 1
ATOM 6170 C C . SER A 1 755 ? -2.303 49.449 -52.116 1.00 57.69 755 SER A C 1
ATOM 6172 O O . SER A 1 755 ? -3.165 49.970 -51.396 1.00 57.69 755 SER A O 1
ATOM 6174 N N . HIS A 1 756 ? -2.636 48.573 -53.071 1.00 69.00 756 HIS A N 1
ATOM 6175 C CA . HIS A 1 756 ? -4.004 48.191 -53.413 1.00 69.00 756 HIS A CA 1
ATOM 6176 C C . HIS A 1 756 ? -4.533 46.904 -52.742 1.00 69.00 756 HIS A C 1
ATOM 6178 O O . HIS A 1 756 ? -5.754 46.740 -52.699 1.00 69.00 756 HIS A O 1
ATOM 6184 N N . GLN A 1 757 ? -3.685 46.016 -52.193 1.00 80.00 757 GLN A N 1
ATOM 6185 C CA . GLN A 1 757 ? -4.118 44.702 -51.659 1.00 80.00 757 GLN A CA 1
ATOM 6186 C C . GLN A 1 757 ? -3.919 44.510 -50.146 1.00 80.00 757 GLN A C 1
ATOM 6188 O O . GLN A 1 757 ? -4.641 43.720 -49.538 1.00 80.00 757 GLN A O 1
ATOM 6193 N N . LEU A 1 758 ? -2.993 45.239 -49.514 1.00 87.00 758 LEU A N 1
ATOM 6194 C CA . LEU A 1 758 ? -2.664 45.096 -48.089 1.00 87.00 758 LEU A CA 1
ATOM 6195 C C . LEU A 1 758 ? -3.026 46.350 -47.282 1.00 87.00 758 LEU A C 1
ATOM 6197 O O . LEU A 1 758 ? -2.887 47.468 -47.771 1.00 87.00 758 LEU A O 1
ATOM 6201 N N . LEU A 1 759 ? -3.473 46.154 -46.038 1.00 86.12 759 LEU A N 1
ATOM 6202 C CA . LEU A 1 759 ? -3.586 47.212 -45.023 1.00 86.12 759 LEU A CA 1
ATOM 6203 C C . LEU A 1 759 ? -2.271 47.396 -44.263 1.00 86.12 759 LEU A C 1
ATOM 6205 O O . LEU A 1 759 ? -1.919 48.515 -43.910 1.00 86.12 759 LEU A O 1
ATOM 6209 N N . GLY A 1 760 ? -1.535 46.308 -44.038 1.00 87.00 760 GLY A N 1
ATOM 6210 C CA . GLY A 1 760 ? -0.246 46.342 -43.358 1.00 87.00 760 GLY A CA 1
ATOM 6211 C C . GLY A 1 760 ? 0.434 44.978 -43.353 1.00 87.00 760 GLY A C 1
ATOM 6212 O O . GLY A 1 760 ? -0.210 43.945 -43.539 1.00 87.00 760 GLY A O 1
ATOM 6213 N N . ARG A 1 761 ? 1.752 44.970 -43.152 1.00 90.00 761 ARG A N 1
ATOM 6214 C CA . ARG A 1 761 ? 2.552 43.750 -43.006 1.00 90.00 761 ARG A CA 1
ATOM 6215 C C . ARG A 1 761 ? 3.835 44.023 -42.229 1.00 90.00 761 ARG A C 1
ATOM 6217 O O . ARG A 1 761 ? 4.371 45.126 -42.291 1.00 90.00 761 ARG A O 1
ATOM 6224 N N . CYS A 1 762 ? 4.371 42.998 -41.579 1.00 89.88 762 CYS A N 1
ATOM 6225 C CA . CYS A 1 762 ? 5.730 43.000 -41.049 1.00 89.88 762 CYS A CA 1
ATOM 6226 C C . CYS A 1 762 ? 6.310 41.588 -41.082 1.00 89.88 762 CYS A C 1
ATOM 6228 O O . CYS A 1 762 ? 5.623 40.623 -40.749 1.00 89.88 762 CYS A O 1
ATOM 6230 N N . LEU A 1 763 ? 7.592 41.482 -41.425 1.00 88.56 763 LEU A N 1
ATOM 6231 C CA . LEU A 1 763 ? 8.392 40.291 -41.167 1.00 88.56 763 LEU A CA 1
ATOM 6232 C C . LEU A 1 763 ? 9.305 40.585 -39.966 1.00 88.56 763 LEU A C 1
ATOM 6234 O O . LEU A 1 763 ? 10.264 41.359 -40.051 1.00 88.56 763 LEU A O 1
ATOM 6238 N N . ASP A 1 764 ? 8.965 40.003 -38.820 1.00 86.62 764 ASP A N 1
ATOM 6239 C CA . ASP A 1 764 ? 9.671 40.161 -37.547 1.00 86.62 764 ASP A CA 1
ATOM 6240 C C . ASP A 1 764 ? 10.992 39.375 -37.544 1.00 86.62 764 ASP A C 1
ATOM 6242 O O . ASP A 1 764 ? 11.988 39.854 -37.001 1.00 86.62 764 ASP A O 1
ATOM 6246 N N . LYS A 1 765 ? 11.024 38.200 -38.191 1.00 87.62 765 LYS A N 1
ATOM 6247 C CA . LYS A 1 765 ? 12.230 37.382 -38.402 1.00 87.62 765 LYS A CA 1
ATOM 6248 C C . LYS A 1 765 ? 12.194 36.654 -39.758 1.00 87.62 765 LYS A C 1
ATOM 6250 O O . LYS A 1 765 ? 11.103 36.254 -40.170 1.00 87.62 765 LYS A O 1
ATOM 6255 N N . PRO A 1 766 ? 13.355 36.406 -40.398 1.00 86.56 766 PRO A N 1
ATOM 6256 C CA . PRO A 1 766 ? 14.696 36.850 -40.006 1.00 86.56 766 PRO A CA 1
ATOM 6257 C C . PRO A 1 766 ? 14.920 38.349 -40.275 1.00 86.56 766 PRO A C 1
ATOM 6259 O O . PRO A 1 766 ? 14.126 38.993 -40.957 1.00 86.56 766 PRO A O 1
ATOM 6262 N N . LYS A 1 767 ? 16.003 38.911 -39.730 1.00 86.31 767 LYS A N 1
ATOM 6263 C CA . LYS A 1 767 ? 16.485 40.264 -40.055 1.00 86.31 767 LYS A CA 1
ATOM 6264 C C . LYS A 1 767 ? 17.793 40.168 -40.843 1.00 86.31 767 LYS A C 1
ATOM 6266 O O . LYS A 1 767 ? 18.499 39.167 -40.734 1.00 86.31 767 LYS A O 1
ATOM 6271 N N . SER A 1 768 ? 18.091 41.199 -41.630 1.00 87.81 768 SER A N 1
ATOM 6272 C CA . SER A 1 768 ? 19.347 41.293 -42.382 1.00 87.81 768 SER A CA 1
ATOM 6273 C C . SER A 1 768 ? 20.561 41.288 -41.442 1.00 87.81 768 SER A C 1
ATOM 6275 O O . SER A 1 768 ? 20.491 41.858 -40.353 1.00 87.81 768 SER A O 1
ATOM 6277 N N . GLY A 1 769 ? 21.649 40.629 -41.841 1.00 79.69 769 GLY A N 1
ATOM 6278 C CA . GLY A 1 769 ? 22.907 40.531 -41.091 1.00 79.69 769 GLY A CA 1
ATOM 6279 C C . GLY A 1 769 ? 22.926 39.494 -39.961 1.00 79.69 769 GLY A C 1
ATOM 6280 O O . GLY A 1 769 ? 23.912 39.396 -39.234 1.00 79.69 769 GLY A O 1
ATOM 6281 N N . VAL A 1 770 ? 21.857 38.710 -39.776 1.00 79.62 770 VAL A N 1
ATOM 6282 C CA . VAL A 1 770 ? 21.789 37.710 -38.698 1.00 79.62 770 VAL A CA 1
ATOM 6283 C C . VAL A 1 770 ? 22.527 36.432 -39.103 1.00 79.62 770 VAL A C 1
ATOM 6285 O O . VAL A 1 770 ? 22.207 35.820 -40.122 1.00 79.62 770 VAL A O 1
ATOM 6288 N N . GLN A 1 771 ? 23.467 35.993 -38.261 1.00 81.38 771 GLN A N 1
ATOM 6289 C CA . GLN A 1 771 ? 24.126 34.689 -38.375 1.00 81.38 771 GLN A CA 1
ATOM 6290 C C . GLN A 1 771 ? 23.501 33.680 -37.401 1.00 81.38 771 GLN A C 1
ATOM 6292 O O . GLN A 1 771 ? 23.327 33.960 -36.215 1.00 81.38 771 GLN A O 1
ATOM 6297 N N . ILE A 1 772 ? 23.154 32.497 -37.904 1.00 77.81 772 ILE A N 1
ATOM 6298 C CA . ILE A 1 772 ? 22.413 31.451 -37.196 1.00 77.81 772 ILE A CA 1
ATOM 6299 C C . ILE A 1 772 ? 23.205 30.148 -37.310 1.00 77.81 772 ILE A C 1
ATOM 6301 O O . ILE A 1 772 ? 23.392 29.616 -38.399 1.00 77.81 772 ILE A O 1
ATOM 6305 N N . ASN A 1 773 ? 23.646 29.601 -36.178 1.00 66.75 773 ASN A N 1
ATOM 6306 C CA . ASN A 1 773 ? 24.332 28.305 -36.122 1.00 66.75 773 ASN A CA 1
ATOM 6307 C C . ASN A 1 773 ? 23.315 27.157 -35.976 1.00 66.75 773 ASN A C 1
ATOM 6309 O O . ASN A 1 773 ? 23.301 26.450 -34.967 1.00 66.75 773 ASN A O 1
ATOM 6313 N N . ALA A 1 774 ? 22.405 27.038 -36.944 1.00 67.81 774 ALA A N 1
ATOM 6314 C CA . ALA A 1 774 ? 21.403 25.979 -37.032 1.00 67.81 774 ALA A CA 1
ATOM 6315 C C . ALA A 1 774 ? 20.907 25.828 -38.478 1.00 67.81 774 ALA A C 1
ATOM 6317 O O . ALA A 1 774 ? 20.806 26.817 -39.194 1.00 67.81 774 ALA A O 1
ATOM 6318 N N . SER A 1 775 ? 20.495 24.622 -38.884 1.00 74.31 775 SER A N 1
ATOM 6319 C CA . SER A 1 775 ? 19.965 24.369 -40.236 1.00 74.31 775 SER A CA 1
ATOM 6320 C C . SER A 1 775 ? 18.590 24.993 -40.506 1.00 74.31 775 SER A C 1
ATOM 6322 O O . SER A 1 775 ? 18.156 25.032 -41.650 1.00 74.31 775 SER A O 1
ATOM 6324 N N . LYS A 1 776 ? 17.882 25.486 -39.480 1.00 83.50 776 LYS A N 1
ATOM 6325 C CA . LYS A 1 776 ? 16.527 26.044 -39.615 1.00 83.50 776 LYS A CA 1
ATOM 6326 C C . LYS A 1 776 ? 16.475 27.508 -39.200 1.00 83.50 776 LYS A C 1
ATOM 6328 O O . LYS A 1 776 ? 16.919 27.850 -38.105 1.00 83.50 776 LYS A O 1
ATOM 6333 N N . ILE A 1 777 ? 15.840 28.338 -40.024 1.00 87.94 777 ILE A N 1
ATOM 6334 C CA . ILE A 1 777 ? 15.562 29.751 -39.740 1.00 87.94 777 ILE A CA 1
ATOM 6335 C C . ILE A 1 777 ? 14.088 29.953 -39.367 1.00 87.94 777 ILE A C 1
ATOM 6337 O O . ILE A 1 777 ? 13.207 29.239 -39.845 1.00 87.94 777 ILE A O 1
ATOM 6341 N N . GLU A 1 778 ? 13.803 30.911 -38.485 1.00 86.81 778 GLU A N 1
ATOM 6342 C CA . GLU A 1 778 ? 12.428 31.266 -38.107 1.00 86.81 778 GLU A CA 1
ATOM 6343 C C . GLU A 1 778 ? 11.866 32.337 -39.045 1.00 86.81 778 GLU A C 1
ATOM 6345 O O . GLU A 1 778 ? 12.465 33.400 -39.200 1.00 86.81 778 GLU A O 1
ATOM 6350 N N . LEU A 1 779 ? 10.683 32.073 -39.601 1.00 90.81 779 LEU A N 1
ATOM 6351 C CA . LEU A 1 779 ? 9.853 33.044 -40.306 1.00 90.81 779 LEU A CA 1
ATOM 6352 C C . LEU A 1 779 ? 8.725 33.468 -39.370 1.00 90.81 779 LEU A C 1
ATOM 6354 O O . LEU A 1 779 ? 7.817 32.687 -39.091 1.00 90.81 779 LEU A O 1
ATOM 6358 N N . LEU A 1 780 ? 8.802 34.692 -38.859 1.00 91.44 780 LEU A N 1
ATOM 6359 C CA . LEU A 1 780 ? 7.813 35.257 -37.942 1.00 91.44 780 LEU A CA 1
ATOM 6360 C C . LEU A 1 780 ? 7.363 36.603 -38.483 1.00 91.44 780 LEU A C 1
ATOM 6362 O O . LEU A 1 780 ? 8.203 37.404 -38.884 1.00 91.44 780 LEU A O 1
ATOM 6366 N N . GLY A 1 781 ? 6.066 36.874 -38.457 1.00 93.00 781 GLY A N 1
ATOM 6367 C CA . GLY A 1 781 ? 5.544 38.163 -38.883 1.00 93.00 781 GLY A CA 1
ATOM 6368 C C . GLY A 1 781 ? 4.038 38.278 -38.731 1.00 93.00 781 GLY A C 1
ATOM 6369 O O . GLY A 1 781 ? 3.390 37.467 -38.063 1.00 93.00 781 GLY A O 1
ATOM 6370 N N . TRP A 1 782 ? 3.480 39.302 -39.361 1.00 94.69 782 TRP A N 1
ATOM 6371 C CA . TRP A 1 782 ? 2.044 39.511 -39.480 1.00 94.69 782 TRP A CA 1
ATOM 6372 C C . TRP A 1 782 ? 1.692 40.147 -40.824 1.00 94.69 782 TRP A C 1
ATOM 6374 O O . TRP A 1 782 ? 2.518 40.826 -41.436 1.00 94.69 782 TRP A O 1
ATOM 6384 N N . VAL A 1 783 ? 0.470 39.915 -41.301 1.00 93.12 783 VAL A N 1
ATOM 6385 C CA . VAL A 1 783 ? -0.018 40.458 -42.575 1.00 93.12 783 VAL A CA 1
ATOM 6386 C C . VAL A 1 783 ? -1.530 40.668 -42.537 1.00 93.12 783 VAL A C 1
ATOM 6388 O O . VAL A 1 783 ? -2.272 39.805 -42.076 1.00 93.12 783 VAL A O 1
ATOM 6391 N N . LEU A 1 784 ? -1.987 41.818 -43.032 1.00 91.88 784 LEU A N 1
ATOM 6392 C CA . LEU A 1 784 ? -3.392 42.211 -43.096 1.00 91.88 784 LEU A CA 1
ATOM 6393 C C . LEU A 1 784 ? -3.793 42.581 -44.521 1.00 91.88 784 LEU A C 1
ATOM 6395 O O . LEU A 1 784 ? -3.219 43.490 -45.123 1.00 91.88 784 LEU A O 1
ATOM 6399 N N . GLY A 1 785 ? -4.803 41.890 -45.048 1.00 89.50 785 GLY A N 1
ATOM 6400 C CA . GLY A 1 785 ? -5.385 42.174 -46.358 1.00 89.50 785 GLY A CA 1
ATOM 6401 C C . GLY A 1 785 ? -6.405 43.307 -46.315 1.00 89.50 785 GLY A C 1
ATOM 6402 O O . GLY A 1 785 ? -7.090 43.493 -45.317 1.00 89.50 785 GLY A O 1
ATOM 6403 N N . LYS A 1 786 ? -6.498 44.076 -47.405 1.00 86.81 786 LYS A N 1
ATOM 6404 C CA . LYS A 1 786 ? -7.376 45.254 -47.519 1.00 86.81 786 LYS A CA 1
ATOM 6405 C C . LYS A 1 786 ? -8.782 44.939 -48.010 1.00 86.81 786 LYS A C 1
ATOM 6407 O O . LYS A 1 786 ? -9.725 45.602 -47.598 1.00 86.81 786 LYS A O 1
ATOM 6412 N N . LYS A 1 787 ? -8.915 43.954 -48.902 1.00 84.38 787 LYS A N 1
ATOM 6413 C CA . LYS A 1 787 ? -10.204 43.519 -49.478 1.00 84.38 787 LYS A CA 1
ATOM 6414 C C . LYS A 1 787 ? -10.582 42.088 -49.095 1.00 84.38 787 LYS A C 1
ATOM 6416 O O . LYS A 1 787 ? -11.759 41.766 -49.025 1.00 84.38 787 LYS A O 1
ATOM 6421 N N . SER A 1 788 ? -9.584 41.237 -48.870 1.00 88.19 788 SER A N 1
ATOM 6422 C CA . SER A 1 788 ? -9.739 39.811 -48.591 1.00 88.19 788 SER A CA 1
ATOM 6423 C C . SER A 1 788 ? -8.750 39.417 -47.491 1.00 88.19 788 SER A C 1
ATOM 6425 O O . SER A 1 788 ? -7.621 39.912 -47.509 1.00 88.19 788 SER A O 1
ATOM 6427 N N . PRO A 1 789 ? -9.132 38.580 -46.512 1.00 90.25 789 PRO A N 1
ATOM 6428 C CA . PRO A 1 789 ? -8.261 38.246 -45.394 1.00 90.25 789 PRO A CA 1
ATOM 6429 C C . PRO A 1 789 ? -7.121 37.321 -45.829 1.00 90.25 789 PRO A C 1
ATOM 6431 O O . PRO A 1 789 ? -7.305 36.412 -46.644 1.00 90.25 789 PRO A O 1
ATOM 6434 N N . ALA A 1 790 ? -5.934 37.556 -45.269 1.00 92.31 790 ALA A N 1
ATOM 6435 C CA . ALA A 1 790 ? -4.772 36.698 -45.462 1.00 92.31 790 ALA A CA 1
ATOM 6436 C C . ALA A 1 790 ? -4.995 35.361 -44.745 1.00 92.31 790 ALA A C 1
ATOM 6438 O O . ALA A 1 790 ? -5.330 35.352 -43.563 1.00 92.31 790 ALA A O 1
ATOM 6439 N N . VAL A 1 791 ? -4.812 34.241 -45.448 1.00 91.56 791 VAL A N 1
ATOM 6440 C CA . VAL A 1 791 ? -5.033 32.898 -44.879 1.00 91.56 791 VAL A CA 1
ATOM 6441 C C . VAL A 1 791 ? -3.728 32.144 -44.643 1.00 91.56 791 VAL A C 1
ATOM 6443 O O . VAL A 1 791 ? -3.635 31.348 -43.705 1.00 91.56 791 VAL A O 1
ATOM 6446 N N . ALA A 1 792 ? -2.700 32.411 -45.450 1.00 94.25 792 ALA A N 1
ATOM 6447 C CA . ALA A 1 792 ? -1.381 31.821 -45.278 1.00 94.25 792 ALA A CA 1
ATOM 6448 C C . ALA A 1 792 ? -0.269 32.664 -45.925 1.00 94.25 792 ALA A C 1
ATOM 6450 O O . ALA A 1 792 ? -0.529 33.569 -46.719 1.00 94.25 792 ALA A O 1
ATOM 6451 N N . VAL A 1 793 ? 0.975 32.346 -45.578 1.00 94.62 793 VAL A N 1
ATOM 6452 C CA . VAL A 1 793 ? 2.203 32.871 -46.168 1.00 94.62 793 VAL A CA 1
ATOM 6453 C C . VAL A 1 793 ? 2.956 31.719 -46.826 1.00 94.62 793 VAL A C 1
ATOM 6455 O O . VAL A 1 793 ? 3.327 30.743 -46.176 1.00 94.62 793 VAL A O 1
ATOM 6458 N N . GLU A 1 794 ? 3.178 31.847 -48.124 1.00 94.88 794 GLU A N 1
ATOM 6459 C CA . GLU A 1 794 ? 3.883 30.903 -48.977 1.00 94.88 794 GLU A CA 1
ATOM 6460 C C . GLU A 1 794 ? 5.359 31.317 -49.116 1.00 94.88 794 GLU A C 1
ATOM 6462 O O . GLU A 1 794 ? 5.678 32.490 -49.325 1.00 94.88 794 GLU A O 1
ATOM 6467 N N . VAL A 1 795 ? 6.262 30.341 -49.011 1.00 94.12 795 VAL A N 1
ATOM 6468 C CA . VAL A 1 795 ? 7.700 30.483 -49.273 1.00 94.12 795 VAL A CA 1
ATOM 6469 C C . VAL A 1 795 ? 7.996 29.869 -50.633 1.00 94.12 795 VAL A C 1
ATOM 6471 O O . VAL A 1 795 ? 7.754 28.677 -50.838 1.00 94.12 795 VAL A O 1
ATOM 6474 N N . ILE A 1 796 ? 8.527 30.674 -51.548 1.00 92.12 796 ILE A N 1
ATOM 6475 C CA . ILE A 1 796 ? 8.843 30.294 -52.923 1.00 92.12 796 ILE A CA 1
ATOM 6476 C C . ILE A 1 796 ? 10.344 30.396 -53.163 1.00 92.12 796 ILE A C 1
ATOM 6478 O O . ILE A 1 796 ? 10.979 31.378 -52.783 1.00 92.12 796 ILE A O 1
ATOM 6482 N N . HIS A 1 797 ? 10.887 29.405 -53.861 1.00 90.81 797 HIS A N 1
ATOM 6483 C CA . HIS A 1 797 ? 12.240 29.426 -54.409 1.00 90.81 797 HIS A CA 1
ATOM 6484 C C . HIS A 1 797 ? 12.186 28.915 -55.855 1.00 90.81 797 HIS A C 1
ATOM 6486 O O . HIS A 1 797 ? 11.486 27.937 -56.124 1.00 90.81 797 HIS A O 1
ATOM 6492 N N . ASP A 1 798 ? 12.834 29.615 -56.791 1.00 85.94 798 ASP A N 1
ATOM 6493 C CA . ASP A 1 798 ? 12.839 29.310 -58.235 1.00 85.94 798 ASP A CA 1
ATOM 6494 C C . ASP A 1 798 ? 11.448 29.009 -58.834 1.00 85.94 798 ASP A C 1
ATOM 6496 O O . ASP A 1 798 ? 11.249 28.071 -59.607 1.00 85.94 798 ASP A O 1
ATOM 6500 N N . GLY A 1 799 ? 10.438 29.789 -58.433 1.00 78.69 799 GLY A N 1
ATOM 6501 C CA . GLY A 1 799 ? 9.060 29.655 -58.921 1.00 78.69 799 GLY A CA 1
ATOM 6502 C C . GLY A 1 799 ? 8.268 28.467 -58.353 1.00 78.69 799 GLY A C 1
ATOM 6503 O O . GLY A 1 799 ? 7.106 28.295 -58.719 1.00 78.69 799 GLY A O 1
ATOM 6504 N N . LYS A 1 800 ? 8.842 27.666 -57.441 1.00 84.25 800 LYS A N 1
ATOM 6505 C CA . LYS A 1 800 ? 8.167 26.532 -56.783 1.00 84.25 800 LYS A CA 1
ATOM 6506 C C . LYS A 1 800 ? 7.782 26.852 -55.340 1.00 84.25 800 LYS A C 1
ATOM 6508 O O . LYS A 1 800 ? 8.549 27.469 -54.606 1.00 84.25 800 LYS A O 1
ATOM 6513 N N . LEU A 1 801 ? 6.604 26.387 -54.918 1.00 89.12 801 LEU A N 1
ATOM 6514 C CA . LEU A 1 801 ? 6.151 26.463 -53.527 1.00 89.12 801 LEU A CA 1
ATOM 6515 C C . LEU A 1 801 ? 6.929 25.459 -52.664 1.00 89.12 801 LEU A C 1
ATOM 6517 O O . LEU A 1 801 ? 6.862 24.257 -52.908 1.00 89.12 801 LEU A O 1
ATOM 6521 N N . ILE A 1 802 ? 7.626 25.953 -51.642 1.00 87.31 802 ILE A N 1
ATOM 6522 C CA . ILE A 1 802 ? 8.487 25.152 -50.757 1.00 87.31 802 ILE A CA 1
ATOM 6523 C C . ILE A 1 802 ? 7.840 24.940 -49.391 1.00 87.31 802 ILE A C 1
ATOM 6525 O O . ILE A 1 802 ? 7.914 23.859 -48.811 1.00 87.31 802 ILE A O 1
ATOM 6529 N N . HIS A 1 803 ? 7.195 25.976 -48.856 1.00 86.81 803 HIS A N 1
ATOM 6530 C CA . HIS A 1 803 ? 6.561 25.905 -47.547 1.00 86.81 803 HIS A CA 1
ATOM 6531 C C . HIS A 1 803 ? 5.331 26.808 -47.480 1.00 86.81 803 HIS A C 1
ATOM 6533 O O . HIS A 1 803 ? 5.297 27.856 -48.118 1.00 86.81 803 HIS A O 1
ATOM 6539 N N . ASN A 1 804 ? 4.326 26.411 -46.700 1.00 91.06 804 ASN A N 1
ATOM 6540 C CA . ASN A 1 804 ? 3.085 27.160 -46.527 1.00 91.06 804 ASN A CA 1
ATOM 6541 C C . ASN A 1 804 ? 2.779 27.314 -45.029 1.00 91.06 804 ASN A C 1
ATOM 6543 O O . ASN A 1 804 ? 2.706 26.319 -44.308 1.00 91.06 804 ASN A O 1
ATOM 6547 N N . ILE A 1 805 ? 2.635 28.552 -44.555 1.00 94.38 805 ILE A N 1
ATOM 6548 C CA . ILE A 1 805 ? 2.530 28.909 -43.135 1.00 94.38 805 ILE A CA 1
ATOM 6549 C C . ILE A 1 805 ? 1.183 29.589 -42.888 1.00 94.38 805 ILE A C 1
ATOM 6551 O O . ILE A 1 805 ? 0.943 30.685 -43.385 1.00 94.38 805 ILE A O 1
ATOM 6555 N N . SER A 1 806 ? 0.304 28.987 -42.088 1.00 91.50 806 SER A N 1
ATOM 6556 C CA . SER A 1 806 ? -1.011 29.572 -41.786 1.00 91.50 806 SER A CA 1
ATOM 6557 C C . SER A 1 806 ? -0.915 30.914 -41.043 1.00 91.50 806 SER A C 1
ATOM 6559 O O . SER A 1 806 ? -0.097 31.085 -40.135 1.00 91.50 806 SER A O 1
ATOM 6561 N N . VAL A 1 807 ? -1.804 31.848 -41.396 1.00 91.62 807 VAL A N 1
ATOM 6562 C CA . VAL A 1 807 ? -1.977 33.143 -40.719 1.00 91.62 807 VAL A CA 1
ATOM 6563 C C . VAL A 1 807 ? -3.130 33.014 -39.722 1.00 91.62 807 VAL A C 1
ATOM 6565 O O . VAL A 1 807 ? -4.298 33.131 -40.081 1.00 91.62 807 VAL A O 1
ATOM 6568 N N . ASN A 1 808 ? -2.810 32.679 -38.473 1.00 86.38 808 ASN A N 1
ATOM 6569 C CA . ASN A 1 808 ? -3.800 32.497 -37.403 1.00 86.38 808 ASN A CA 1
ATOM 6570 C C . ASN A 1 808 ? -3.255 32.796 -35.995 1.00 86.38 808 ASN A C 1
ATOM 6572 O O . ASN A 1 808 ? -3.875 32.425 -34.995 1.00 86.38 808 ASN A O 1
ATOM 6576 N N . ARG A 1 809 ? -2.083 33.437 -35.884 1.00 85.75 809 ARG A N 1
ATOM 6577 C CA . ARG A 1 809 ? -1.498 33.780 -34.584 1.00 85.75 809 ARG A CA 1
ATOM 6578 C C . ARG A 1 809 ? -2.013 35.108 -34.062 1.00 85.75 809 ARG A C 1
ATOM 6580 O O . ARG A 1 809 ? -2.063 36.101 -34.783 1.00 85.75 809 ARG A O 1
ATOM 6587 N N . SER A 1 810 ? -2.286 35.122 -32.760 1.00 86.25 810 SER A N 1
ATOM 6588 C CA . SER A 1 810 ? -2.746 36.314 -32.060 1.00 86.25 810 SER A CA 1
ATOM 6589 C C . SER A 1 810 ? -1.699 37.438 -32.086 1.00 86.25 810 SER A C 1
ATOM 6591 O O . SER A 1 810 ? -0.556 37.226 -31.677 1.00 86.25 810 SER A O 1
ATOM 6593 N N . ARG A 1 811 ? -2.107 38.639 -32.507 1.00 85.44 811 ARG A N 1
ATOM 6594 C CA . ARG A 1 811 ? -1.324 39.886 -32.554 1.00 85.44 811 ARG A CA 1
ATOM 6595 C C . ARG A 1 811 ? -2.152 41.054 -32.029 1.00 85.44 811 ARG A C 1
ATOM 6597 O O . ARG A 1 811 ? -2.656 41.893 -32.768 1.00 85.44 811 ARG A O 1
ATOM 6604 N N . LEU A 1 812 ? -2.317 41.087 -30.708 1.00 76.94 812 LEU A N 1
ATOM 6605 C CA . LEU A 1 812 ? -3.104 42.123 -30.029 1.00 76.94 812 LEU A CA 1
ATOM 6606 C C . LEU A 1 812 ? -2.494 43.521 -30.190 1.00 76.94 812 LEU A C 1
ATOM 6608 O O . LEU A 1 812 ? -3.218 44.509 -30.165 1.00 76.94 812 LEU A O 1
ATOM 6612 N N . ASP A 1 813 ? -1.178 43.598 -30.372 1.00 78.06 813 ASP A N 1
ATOM 6613 C CA . ASP A 1 813 ? -0.446 44.811 -30.727 1.00 78.06 813 ASP A CA 1
ATOM 6614 C C . ASP A 1 813 ? -0.885 45.373 -32.090 1.00 78.06 813 ASP A C 1
ATOM 6616 O O . ASP A 1 813 ? -1.105 46.579 -32.213 1.00 78.06 813 ASP A O 1
ATOM 6620 N N . VAL A 1 814 ? -1.102 44.503 -33.082 1.00 85.81 814 VAL A N 1
ATOM 6621 C CA . VAL A 1 814 ? -1.608 44.885 -34.410 1.00 85.81 814 VAL A CA 1
ATOM 6622 C C . VAL A 1 814 ? -3.101 45.219 -34.343 1.00 85.81 814 VAL A C 1
ATOM 6624 O O . VAL A 1 814 ? -3.519 46.236 -34.885 1.00 85.81 814 VAL A O 1
ATOM 6627 N N . ALA A 1 815 ? -3.898 44.445 -33.600 1.00 83.12 815 ALA A N 1
ATOM 6628 C CA . ALA A 1 815 ? -5.325 44.720 -33.396 1.00 83.12 815 ALA A CA 1
ATOM 6629 C C . ALA A 1 815 ? -5.607 46.091 -32.760 1.00 83.12 815 ALA A C 1
ATOM 6631 O O . ALA A 1 815 ? -6.596 46.729 -33.105 1.00 83.12 815 ALA A O 1
ATOM 6632 N N . ARG A 1 816 ? -4.729 46.570 -31.866 1.00 82.38 816 ARG A N 1
ATOM 6633 C CA . ARG A 1 816 ? -4.833 47.922 -31.289 1.00 82.38 816 ARG A CA 1
ATOM 6634 C C . ARG A 1 816 ? -4.576 49.031 -32.312 1.00 82.38 816 ARG A C 1
ATOM 6636 O O . ARG A 1 816 ? -5.198 50.080 -32.213 1.00 82.38 816 ARG A O 1
ATOM 6643 N N . HIS A 1 817 ? -3.683 48.803 -33.277 1.00 83.44 817 HIS A N 1
ATOM 6644 C CA . HIS A 1 817 ? -3.357 49.777 -34.328 1.00 83.44 817 HIS A CA 1
ATOM 6645 C C . HIS A 1 817 ? -4.325 49.718 -35.520 1.00 83.44 817 HIS A C 1
ATOM 6647 O O . HIS A 1 817 ? -4.501 50.716 -36.212 1.00 83.44 817 HIS A O 1
ATOM 6653 N N . TYR A 1 818 ? -4.988 48.577 -35.733 1.00 84.50 818 TYR A N 1
ATOM 6654 C CA . TYR A 1 818 ? -5.996 48.371 -36.777 1.00 84.50 818 TYR A CA 1
ATOM 6655 C C . TYR A 1 818 ? -7.336 47.893 -36.182 1.00 84.50 818 TYR A C 1
ATOM 6657 O O . TYR A 1 818 ? -7.820 46.823 -36.553 1.00 84.50 818 TYR A O 1
ATOM 6665 N N . PRO A 1 819 ? -7.976 48.670 -35.282 1.00 80.69 819 PRO A N 1
ATOM 6666 C CA . PRO A 1 819 ? -9.193 48.243 -34.581 1.00 80.69 819 PRO A CA 1
ATOM 6667 C C . PRO A 1 819 ? -10.397 48.058 -35.517 1.00 80.69 819 PRO A C 1
ATOM 6669 O O . PRO A 1 819 ? -11.349 47.367 -35.173 1.00 80.69 819 PRO A O 1
ATOM 6672 N N . GLN A 1 820 ? -10.337 48.655 -36.711 1.00 81.00 820 GLN A N 1
ATOM 6673 C CA . GLN A 1 820 ? -11.365 48.568 -37.750 1.00 81.00 820 GLN A CA 1
ATOM 6674 C C . GLN A 1 820 ? -11.283 47.275 -38.588 1.00 81.00 820 GLN A C 1
ATOM 6676 O O . GLN A 1 820 ? -12.167 47.033 -39.405 1.00 81.00 820 GLN A O 1
ATOM 6681 N N . SER A 1 821 ? -10.239 46.447 -38.427 1.00 82.44 821 SER A N 1
ATOM 6682 C CA . SER A 1 821 ? -10.104 45.156 -39.122 1.00 82.44 821 SER A CA 1
ATOM 6683 C C . SER A 1 821 ? -10.335 44.000 -38.138 1.00 82.44 821 SER A C 1
ATOM 6685 O O . SER A 1 821 ? -9.495 43.769 -37.262 1.00 82.44 821 SER A O 1
ATOM 6687 N N . PRO A 1 822 ? -11.440 43.240 -38.268 1.00 80.38 822 PRO A N 1
ATOM 6688 C CA . PRO A 1 822 ? -11.752 42.109 -37.386 1.00 80.38 822 PRO A CA 1
ATOM 6689 C C . PRO A 1 822 ? -10.651 41.037 -37.346 1.00 80.38 822 PRO A C 1
ATOM 6691 O O . PRO A 1 822 ? -10.464 40.353 -36.337 1.00 80.38 822 PRO A O 1
ATOM 6694 N N . GLU A 1 823 ? -9.892 40.897 -38.432 1.00 82.56 823 GLU A N 1
ATOM 6695 C CA . GLU A 1 823 ? -8.841 39.894 -38.592 1.00 82.56 823 GLU A CA 1
ATOM 6696 C C . GLU A 1 823 ? -7.506 40.299 -37.951 1.00 82.56 823 GLU A C 1
ATOM 6698 O O . GLU A 1 823 ? -6.646 39.439 -37.740 1.00 82.56 823 GLU A O 1
ATOM 6703 N N . ALA A 1 824 ? -7.338 41.570 -37.561 1.00 85.81 824 ALA A N 1
ATOM 6704 C CA . ALA A 1 824 ? -6.112 42.095 -36.946 1.00 85.81 824 ALA A CA 1
ATOM 6705 C C . ALA A 1 824 ? -5.741 41.400 -35.634 1.00 85.81 824 ALA A C 1
ATOM 6707 O O . ALA A 1 824 ? -4.567 41.327 -35.277 1.00 85.81 824 ALA A O 1
ATOM 6708 N N . LYS A 1 825 ? -6.718 40.802 -34.943 1.00 86.44 825 LYS A N 1
ATOM 6709 C CA . LYS A 1 825 ? -6.451 39.993 -33.752 1.00 86.44 825 LYS A CA 1
ATOM 6710 C C . LYS A 1 825 ? -5.619 38.755 -34.058 1.00 86.44 825 LYS A C 1
ATOM 6712 O O . LYS A 1 825 ? -4.792 38.419 -33.224 1.00 86.44 825 LYS A O 1
ATOM 6717 N N . ASN A 1 826 ? -5.806 38.099 -35.205 1.00 90.31 826 ASN A N 1
ATOM 6718 C CA . ASN A 1 826 ? -5.187 36.806 -35.532 1.00 90.31 826 ASN A CA 1
ATOM 6719 C C . ASN A 1 826 ? -4.334 36.847 -36.813 1.00 90.31 826 ASN A C 1
ATOM 6721 O O . ASN A 1 826 ? -4.124 35.822 -37.457 1.00 90.31 826 ASN A O 1
ATOM 6725 N N . CYS A 1 827 ? -3.822 38.023 -37.176 1.00 91.69 827 CYS A N 1
ATOM 6726 C CA . CYS A 1 827 ? -3.101 38.255 -38.427 1.00 91.69 827 CYS A CA 1
ATOM 6727 C C . CYS A 1 827 ? -1.615 37.837 -38.405 1.00 91.69 827 CYS A C 1
ATOM 6729 O O . CYS A 1 827 ? -0.864 38.163 -39.326 1.00 91.69 827 CYS A O 1
ATOM 6731 N N . GLY A 1 828 ? -1.146 37.175 -37.343 1.00 91.06 828 GLY A N 1
ATOM 6732 C CA . GLY A 1 828 ? 0.235 36.714 -37.212 1.00 91.06 828 GLY A CA 1
ATOM 6733 C C . GLY A 1 828 ? 0.495 35.367 -37.891 1.00 91.06 828 GLY A C 1
ATOM 6734 O O . GLY A 1 828 ? -0.381 34.504 -37.943 1.00 91.06 828 GLY A O 1
ATOM 6735 N N . PHE A 1 829 ? 1.736 35.140 -38.316 1.00 93.75 829 PHE A N 1
ATOM 6736 C CA . PHE A 1 829 ? 2.224 33.851 -38.810 1.00 93.75 829 PHE A CA 1
ATOM 6737 C C . PHE A 1 829 ? 3.576 33.503 -38.180 1.00 93.75 829 PHE A C 1
ATOM 6739 O O . PHE A 1 829 ? 4.369 34.387 -37.855 1.00 93.75 829 PHE A O 1
ATOM 6746 N N . ALA A 1 830 ? 3.833 32.208 -37.988 1.00 91.94 830 ALA A N 1
ATOM 6747 C CA . ALA A 1 830 ? 5.101 31.700 -37.470 1.00 91.94 830 ALA A CA 1
ATOM 6748 C C . ALA A 1 830 ? 5.404 30.319 -38.064 1.00 91.94 830 ALA A C 1
ATOM 6750 O O . ALA A 1 830 ? 4.620 29.389 -37.880 1.00 91.94 830 ALA A O 1
ATOM 6751 N N . GLY A 1 831 ? 6.551 30.171 -38.722 1.00 84.75 831 GLY A N 1
ATOM 6752 C CA . GLY A 1 831 ? 7.025 28.910 -39.290 1.00 84.75 831 GLY A CA 1
ATOM 6753 C C . GLY A 1 831 ? 8.541 28.767 -39.171 1.00 84.75 831 GLY A C 1
ATOM 6754 O O . GLY A 1 831 ? 9.249 29.732 -38.885 1.00 84.75 831 GLY A O 1
ATOM 6755 N N . LYS A 1 832 ? 9.051 27.549 -39.364 1.00 88.00 832 LYS A N 1
ATOM 6756 C CA . LYS A 1 832 ? 10.493 27.272 -39.426 1.00 88.00 832 LYS A CA 1
ATOM 6757 C C . LYS A 1 832 ? 10.829 26.739 -40.804 1.00 88.00 832 LYS A C 1
ATOM 6759 O O . LYS A 1 832 ? 10.196 25.790 -41.252 1.00 88.00 832 LYS A O 1
ATOM 6764 N N . LEU A 1 833 ? 11.836 27.322 -41.433 1.00 85.31 833 LEU A N 1
ATOM 6765 C CA . LEU A 1 833 ? 12.302 26.935 -42.752 1.00 85.31 833 LEU A CA 1
ATOM 6766 C C . LEU A 1 833 ? 13.668 26.266 -42.621 1.00 85.31 833 LEU A C 1
ATOM 6768 O O . LEU A 1 833 ? 14.592 26.877 -42.090 1.00 85.31 833 LEU A O 1
ATOM 6772 N N . ASP A 1 834 ? 13.794 25.017 -43.067 1.00 85.81 834 ASP A N 1
ATOM 6773 C CA . ASP A 1 834 ? 15.103 24.371 -43.197 1.00 85.81 834 ASP A CA 1
ATOM 6774 C C . ASP A 1 834 ? 15.831 24.979 -44.393 1.00 85.81 834 ASP A C 1
ATOM 6776 O O . ASP A 1 834 ? 15.251 25.057 -45.471 1.00 85.81 834 ASP A O 1
ATOM 6780 N N . VAL A 1 835 ? 17.052 25.477 -44.211 1.00 82.44 835 VAL A N 1
ATOM 6781 C CA . VAL A 1 835 ? 17.790 26.114 -45.308 1.00 82.44 835 VAL A CA 1
ATOM 6782 C C . VAL A 1 835 ? 18.634 25.129 -46.101 1.00 82.44 835 VAL A C 1
ATOM 6784 O O . VAL A 1 835 ? 19.005 25.435 -47.226 1.00 82.44 835 VAL A O 1
ATOM 6787 N N . THR A 1 836 ? 18.876 23.931 -45.558 1.00 79.25 836 THR A N 1
ATOM 6788 C CA . THR A 1 836 ? 19.688 22.897 -46.225 1.00 79.25 836 THR A CA 1
ATOM 6789 C C . THR A 1 836 ? 19.030 22.333 -47.486 1.00 79.25 836 THR A C 1
ATOM 6791 O O . THR A 1 836 ? 19.695 21.704 -48.302 1.00 79.25 836 THR A O 1
ATOM 6794 N N . GLN A 1 837 ? 17.732 22.595 -47.673 1.00 80.12 837 GLN A N 1
ATOM 6795 C CA . GLN A 1 837 ? 16.984 22.262 -48.888 1.00 80.12 837 GLN A CA 1
ATOM 6796 C C . GLN A 1 837 ? 17.231 23.237 -50.054 1.00 80.12 837 GLN A C 1
ATOM 6798 O O . GLN A 1 837 ? 16.770 22.978 -51.163 1.00 80.12 837 GLN A O 1
ATOM 6803 N N . PHE A 1 838 ? 17.914 24.361 -49.813 1.00 83.12 838 PHE A N 1
ATOM 6804 C CA . PHE A 1 838 ? 18.283 25.339 -50.837 1.00 83.12 838 PHE A CA 1
ATOM 6805 C C . PHE A 1 838 ? 19.777 25.237 -51.164 1.00 83.12 838 PHE A C 1
ATOM 6807 O O . PHE A 1 838 ? 20.557 24.810 -50.306 1.00 83.12 838 PHE A O 1
ATOM 6814 N N . PRO A 1 839 ? 20.218 25.671 -52.357 1.00 86.88 839 PRO A N 1
ATOM 6815 C CA . PRO A 1 839 ? 21.632 25.905 -52.631 1.00 86.88 839 PRO A CA 1
ATOM 6816 C C . PRO A 1 839 ? 22.322 26.749 -51.543 1.00 86.88 839 PRO A C 1
ATOM 6818 O O . PRO A 1 839 ? 21.688 27.541 -50.844 1.00 86.88 839 PRO A O 1
ATOM 6821 N N . ALA A 1 840 ? 23.643 26.592 -51.408 1.00 81.25 840 ALA A N 1
ATOM 6822 C CA . ALA A 1 840 ? 24.445 27.236 -50.360 1.00 81.25 840 ALA A CA 1
ATOM 6823 C C . ALA A 1 840 ? 24.305 28.768 -50.325 1.00 81.25 840 ALA A C 1
ATOM 6825 O O . ALA A 1 840 ? 24.509 29.379 -49.287 1.00 81.25 840 ALA A O 1
ATOM 6826 N N . GLU A 1 841 ? 23.934 29.402 -51.433 1.00 91.38 841 GLU A N 1
ATOM 6827 C CA . GLU A 1 841 ? 23.499 30.794 -51.470 1.00 91.38 841 GLU A CA 1
ATOM 6828 C C . GLU A 1 841 ? 22.198 30.852 -52.270 1.00 91.38 841 GLU A C 1
ATOM 6830 O O . GLU A 1 841 ? 22.102 30.250 -53.340 1.00 91.38 841 GLU A O 1
ATOM 6835 N N . SER A 1 842 ? 21.151 31.462 -51.716 1.00 89.00 842 SER A N 1
ATOM 6836 C CA . SER A 1 842 ? 19.803 31.403 -52.286 1.00 89.00 842 SER A CA 1
ATOM 6837 C C . SER A 1 842 ? 18.966 32.624 -51.944 1.00 89.00 842 SER A C 1
ATOM 6839 O O . SER A 1 842 ? 19.093 33.228 -50.876 1.00 89.00 842 SER A O 1
ATOM 6841 N N . GLU A 1 843 ? 18.062 32.953 -52.859 1.00 93.62 843 GLU A N 1
ATOM 6842 C CA . GLU A 1 843 ? 17.048 33.985 -52.693 1.00 93.62 843 GLU A CA 1
ATOM 6843 C C . GLU A 1 843 ? 15.670 33.321 -52.615 1.00 93.62 843 GLU A C 1
ATOM 6845 O O . GLU A 1 843 ? 15.293 32.531 -53.483 1.00 93.62 843 GLU A O 1
ATOM 6850 N N . ILE A 1 844 ? 14.930 33.603 -51.543 1.00 93.94 844 ILE A N 1
ATOM 6851 C CA . ILE A 1 844 ? 13.581 33.075 -51.323 1.00 93.94 844 ILE A CA 1
ATOM 6852 C C . ILE A 1 844 ? 12.572 34.220 -51.284 1.00 93.94 844 ILE A C 1
ATOM 6854 O O . ILE A 1 844 ? 12.781 35.237 -50.619 1.00 93.94 844 ILE A O 1
ATOM 6858 N N . CYS A 1 845 ? 11.459 34.047 -51.987 1.00 93.12 845 CYS A N 1
ATOM 6859 C CA . CYS A 1 845 ? 10.348 34.985 -52.002 1.00 93.12 845 CYS A CA 1
ATOM 6860 C C . CYS A 1 845 ? 9.281 34.540 -50.997 1.00 93.12 845 CYS A C 1
ATOM 6862 O O . CYS A 1 845 ? 8.893 33.376 -50.943 1.00 93.12 845 CYS A O 1
ATOM 6864 N N . ILE A 1 846 ? 8.803 35.478 -50.193 1.00 94.06 846 ILE A N 1
ATOM 6865 C CA . ILE A 1 846 ? 7.721 35.302 -49.235 1.00 94.06 846 ILE A CA 1
ATOM 6866 C C . ILE A 1 846 ? 6.505 36.015 -49.806 1.00 94.06 846 ILE A C 1
ATOM 6868 O O . ILE A 1 846 ? 6.542 37.231 -49.980 1.00 94.06 846 ILE A O 1
ATOM 6872 N N . GLN A 1 847 ? 5.416 35.295 -50.055 1.00 93.00 847 GLN A N 1
ATOM 6873 C CA . GLN A 1 847 ? 4.163 35.878 -50.530 1.00 93.00 847 GLN A CA 1
ATOM 6874 C C . GLN A 1 847 ? 2.993 35.500 -49.635 1.00 93.00 847 GLN A C 1
ATOM 6876 O O . GLN A 1 847 ? 2.971 34.426 -49.048 1.00 93.00 847 GLN A O 1
ATOM 6881 N N . VAL A 1 848 ? 2.004 36.376 -49.521 1.00 93.12 848 VAL A N 1
ATOM 6882 C CA . VAL A 1 848 ? 0.745 36.059 -48.848 1.00 93.12 848 VAL A CA 1
ATOM 6883 C C . VAL A 1 848 ? -0.254 35.509 -49.860 1.00 93.12 848 VAL A C 1
ATOM 6885 O O . VAL A 1 848 ? -0.302 35.977 -50.999 1.00 93.12 848 VAL A O 1
ATOM 6888 N N . ILE A 1 849 ? -1.065 34.545 -49.432 1.00 92.69 849 ILE A N 1
ATOM 6889 C CA . ILE A 1 849 ? -2.262 34.100 -50.145 1.00 92.69 849 ILE A CA 1
ATOM 6890 C C . ILE A 1 849 ? -3.503 34.532 -49.361 1.00 92.69 849 ILE A C 1
ATOM 6892 O O . ILE A 1 849 ? -3.603 34.338 -48.143 1.00 92.69 849 ILE A O 1
ATOM 6896 N N . PHE A 1 850 ? -4.446 35.149 -50.064 1.00 92.38 850 PHE A N 1
ATOM 6897 C CA . PHE A 1 850 ? -5.709 35.607 -49.498 1.00 92.38 850 PHE A CA 1
ATOM 6898 C C . PHE A 1 850 ? -6.819 34.579 -49.713 1.00 92.38 850 PHE A C 1
ATOM 6900 O O . PHE A 1 850 ? -6.706 33.652 -50.518 1.00 92.38 850 PHE A O 1
ATOM 6907 N N . LYS A 1 851 ? -7.930 34.747 -48.994 1.00 90.06 851 LYS A N 1
ATOM 6908 C CA . LYS A 1 851 ? -9.085 33.841 -49.060 1.00 90.06 851 LYS A CA 1
ATOM 6909 C C . LYS A 1 851 ? -9.703 33.730 -50.463 1.00 90.06 851 LYS A C 1
ATOM 6911 O O . LYS A 1 851 ? -10.231 32.679 -50.811 1.00 90.06 851 LYS A O 1
ATOM 6916 N N . ASP A 1 852 ? -9.601 34.778 -51.276 1.00 87.75 852 ASP A N 1
ATOM 6917 C CA . ASP A 1 852 ? -10.053 34.811 -52.679 1.00 87.75 852 ASP A CA 1
ATOM 6918 C C . ASP A 1 852 ? -9.039 34.190 -53.661 1.00 87.75 852 ASP A C 1
ATOM 6920 O O . ASP A 1 852 ? -9.232 34.246 -54.873 1.00 87.75 852 ASP A O 1
ATOM 6924 N N . ARG A 1 853 ? -7.974 33.567 -53.134 1.00 87.50 853 ARG A N 1
ATOM 6925 C CA . ARG A 1 853 ? -6.852 32.947 -53.857 1.00 87.50 853 ARG A CA 1
ATOM 6926 C C . ARG A 1 853 ? -5.936 33.927 -54.591 1.00 87.50 853 ARG A C 1
ATOM 6928 O O . ARG A 1 853 ? -5.009 33.474 -55.268 1.00 87.50 853 ARG A O 1
ATOM 6935 N N . SER A 1 854 ? -6.139 35.236 -54.440 1.00 89.19 854 SER A N 1
ATOM 6936 C CA . SER A 1 854 ? -5.157 36.222 -54.890 1.00 89.19 854 SER A CA 1
ATOM 6937 C C . SER A 1 854 ? -3.868 36.112 -54.062 1.00 89.19 854 SER A C 1
ATOM 6939 O O . SER A 1 854 ? -3.873 35.627 -52.924 1.00 89.19 854 SER A O 1
ATOM 6941 N N . ARG A 1 855 ? -2.738 36.506 -54.660 1.00 90.44 855 ARG A N 1
ATOM 6942 C CA . ARG A 1 855 ? -1.397 36.396 -54.069 1.00 90.44 855 ARG A CA 1
ATOM 6943 C C . ARG A 1 855 ? -0.666 37.723 -54.150 1.00 90.44 855 ARG A C 1
ATOM 6945 O O . ARG A 1 855 ? -0.771 38.423 -55.153 1.00 90.44 855 ARG A O 1
ATOM 6952 N N . CYS A 1 856 ? 0.096 38.038 -53.108 1.00 89.38 856 CYS A N 1
ATOM 6953 C CA . CYS A 1 856 ? 0.843 39.287 -53.008 1.00 89.38 856 CYS A CA 1
ATOM 6954 C C . CYS A 1 856 ? 2.238 39.035 -52.397 1.00 89.38 856 CYS A C 1
ATOM 6956 O O . CYS A 1 856 ? 2.322 38.593 -51.249 1.00 89.38 856 CYS A O 1
ATOM 6958 N N . PRO A 1 857 ? 3.346 39.262 -53.129 1.00 89.44 857 PRO A N 1
ATOM 6959 C CA . PRO A 1 857 ? 4.699 38.947 -52.650 1.00 89.44 857 PRO A CA 1
ATOM 6960 C C . PRO A 1 857 ? 5.181 39.875 -51.541 1.00 89.44 857 PRO A C 1
ATOM 6962 O O . PRO A 1 857 ? 5.666 40.933 -51.855 1.00 89.44 857 PRO A O 1
ATOM 6965 N N . ILE A 1 858 ? 5.137 39.534 -50.257 1.00 90.50 858 ILE A N 1
ATOM 6966 C CA . ILE A 1 858 ? 5.401 40.459 -49.140 1.00 90.50 858 ILE A CA 1
ATOM 6967 C C . ILE A 1 858 ? 6.871 40.701 -48.758 1.00 90.50 858 ILE A C 1
ATOM 6969 O O . ILE A 1 858 ? 7.143 41.693 -48.084 1.00 90.50 858 ILE A O 1
ATOM 6973 N N . ALA A 1 859 ? 7.820 39.832 -49.102 1.00 91.31 859 ALA A N 1
ATOM 6974 C CA . ALA A 1 859 ? 9.245 40.055 -48.824 1.00 91.31 859 ALA A CA 1
ATOM 6975 C C . ALA A 1 859 ? 10.133 39.114 -49.641 1.00 91.31 859 ALA A C 1
ATOM 6977 O O . ALA A 1 859 ? 9.682 38.072 -50.099 1.00 91.31 859 ALA A O 1
ATOM 6978 N N . THR A 1 860 ? 11.415 39.438 -49.730 1.00 92.88 860 THR A N 1
ATOM 6979 C CA . THR A 1 860 ? 12.451 38.578 -50.295 1.00 92.88 860 THR A CA 1
ATOM 6980 C C . THR A 1 860 ? 13.601 38.453 -49.303 1.00 92.88 860 THR A C 1
ATOM 6982 O O . THR A 1 860 ? 14.028 39.448 -48.715 1.00 92.88 860 THR A O 1
ATOM 6985 N N . ILE A 1 861 ? 14.101 37.235 -49.098 1.00 94.19 861 ILE A N 1
ATOM 6986 C CA . ILE A 1 861 ? 15.205 36.937 -48.181 1.00 94.19 861 ILE A CA 1
ATOM 6987 C C . ILE A 1 861 ? 16.354 36.340 -48.991 1.00 94.19 861 ILE A C 1
ATOM 6989 O O . ILE A 1 861 ? 16.204 35.280 -49.593 1.00 94.19 861 ILE A O 1
ATOM 6993 N N . LYS A 1 862 ? 17.511 37.002 -48.971 1.00 94.62 862 LYS A N 1
ATOM 6994 C CA . LYS A 1 862 ? 18.781 36.448 -49.451 1.00 94.62 862 LYS A CA 1
ATOM 6995 C C . LYS A 1 862 ? 19.506 35.814 -48.278 1.00 94.62 862 LYS A C 1
ATOM 6997 O O . LYS A 1 862 ? 19.723 36.477 -47.262 1.00 94.62 862 LYS A O 1
ATOM 7002 N N . LEU A 1 863 ? 19.870 34.546 -48.410 1.00 92.38 863 LEU A N 1
ATOM 7003 C CA . LEU A 1 863 ? 20.553 33.784 -47.373 1.00 92.38 863 LEU A CA 1
ATOM 7004 C C . LEU A 1 863 ? 21.711 32.978 -47.954 1.00 92.38 863 LEU A C 1
ATOM 7006 O O . LEU A 1 863 ? 21.684 32.569 -49.112 1.00 92.38 863 LEU A O 1
ATOM 7010 N N . LYS A 1 864 ? 22.711 32.732 -47.116 1.00 90.19 864 LYS A N 1
ATOM 7011 C CA . LYS A 1 864 ? 23.853 31.873 -47.396 1.00 90.19 864 LYS A CA 1
ATOM 7012 C C . LYS A 1 864 ? 24.011 30.865 -46.275 1.00 90.19 864 LYS A C 1
ATOM 7014 O O . LYS A 1 864 ? 23.847 31.222 -45.116 1.00 90.19 864 LYS A O 1
ATOM 7019 N N . TRP A 1 865 ? 24.333 29.619 -46.575 1.00 89.81 865 TRP A N 1
ATOM 7020 C CA . TRP A 1 865 ? 24.632 28.615 -45.569 1.00 89.81 865 TRP A CA 1
ATOM 7021 C C . TRP A 1 865 ? 25.796 27.718 -45.987 1.00 89.81 865 TRP A C 1
ATOM 7023 O O . TRP A 1 865 ? 26.051 27.510 -47.170 1.00 89.81 865 TRP A O 1
ATOM 7033 N N . GLN A 1 866 ? 26.526 27.197 -44.999 1.00 78.50 866 GLN A N 1
ATOM 7034 C CA . GLN A 1 866 ? 27.644 26.280 -45.220 1.00 78.50 866 GLN A CA 1
ATOM 7035 C C . GLN A 1 866 ? 27.707 25.184 -44.152 1.00 78.50 866 GLN A C 1
ATOM 7037 O O . GLN A 1 866 ? 27.388 25.418 -42.979 1.00 78.50 866 GLN A O 1
ATOM 7042 N N . ASN A 1 867 ? 28.171 24.002 -44.563 1.00 68.31 867 ASN A N 1
ATOM 7043 C CA . ASN A 1 867 ? 28.500 22.897 -43.666 1.00 68.31 867 ASN A CA 1
ATOM 7044 C C . ASN A 1 867 ? 29.861 23.136 -43.013 1.00 68.31 867 ASN A C 1
ATOM 7046 O O . ASN A 1 867 ? 30.856 23.377 -43.694 1.00 68.31 867 ASN A O 1
ATOM 7050 N N . LEU A 1 868 ? 29.928 23.017 -41.690 1.00 57.69 868 LEU A N 1
ATOM 7051 C CA . LEU A 1 868 ? 31.198 22.987 -40.975 1.00 57.69 868 LEU A CA 1
ATOM 7052 C C . LEU A 1 868 ? 31.759 21.552 -41.007 1.00 57.69 868 LEU A C 1
ATOM 7054 O O . LEU A 1 868 ? 31.636 20.814 -40.032 1.00 57.69 868 LEU A O 1
ATOM 7058 N N . SER A 1 869 ? 32.351 21.132 -42.132 1.00 40.47 869 SER A N 1
ATOM 7059 C CA . SER A 1 869 ? 33.117 19.876 -42.207 1.00 40.47 869 SER A CA 1
ATOM 7060 C C . SER A 1 869 ? 34.576 20.087 -41.789 1.00 40.47 869 SER A C 1
ATOM 7062 O O . SER A 1 869 ? 35.200 21.090 -42.127 1.00 40.47 869 SER A O 1
ATOM 7064 N N . SER A 1 870 ? 35.114 19.115 -41.054 1.00 36.31 870 SER A N 1
ATOM 7065 C CA . SER A 1 870 ? 36.443 19.081 -40.432 1.00 36.31 870 SER A CA 1
ATOM 7066 C C . SER A 1 870 ? 37.602 19.557 -41.321 1.00 36.31 870 SER A C 1
ATOM 7068 O O . SER A 1 870 ? 37.951 18.886 -42.291 1.00 36.31 870 SER A O 1
ATOM 7070 N N . SER A 1 871 ? 38.289 20.629 -40.912 1.00 30.50 871 SER A N 1
ATOM 7071 C CA . SER A 1 871 ? 39.670 20.894 -41.328 1.00 30.50 871 SER A CA 1
ATOM 7072 C C . SER A 1 871 ? 40.632 20.112 -40.428 1.00 30.50 871 SER A C 1
ATOM 7074 O O . SER A 1 871 ? 40.669 20.301 -39.209 1.00 30.50 871 SER A O 1
ATOM 7076 N N . SER A 1 872 ? 41.388 19.229 -41.063 1.00 35.16 872 SER A N 1
ATOM 7077 C CA . SER A 1 872 ? 42.460 18.380 -40.552 1.00 35.16 872 SER A CA 1
ATOM 7078 C C . SER A 1 872 ? 43.507 19.124 -39.717 1.00 35.16 872 SER A C 1
ATOM 7080 O O . SER A 1 872 ? 44.349 19.815 -40.275 1.00 35.16 872 SER A O 1
ATOM 7082 N N . LEU A 1 873 ? 43.501 18.915 -38.400 1.00 29.52 873 LEU A N 1
ATOM 7083 C CA . LEU A 1 873 ? 44.679 18.970 -37.526 1.00 29.52 873 LEU A CA 1
ATOM 7084 C C . LEU A 1 873 ? 44.417 18.000 -36.368 1.00 29.52 873 LEU A C 1
ATOM 7086 O O . LEU A 1 873 ? 43.371 18.080 -35.718 1.00 29.52 873 LEU A O 1
ATOM 7090 N N . THR A 1 874 ? 45.325 17.054 -36.132 1.00 37.00 874 THR A N 1
ATOM 7091 C CA . THR A 1 874 ? 45.151 16.061 -35.066 1.00 37.00 874 THR A CA 1
ATOM 7092 C C . THR A 1 874 ? 45.382 16.692 -33.690 1.00 37.00 874 THR A C 1
ATOM 7094 O O . THR A 1 874 ? 46.246 17.548 -33.497 1.00 37.00 874 THR A O 1
ATOM 7097 N N . THR A 1 875 ? 44.599 16.263 -32.699 1.00 39.16 875 THR A N 1
ATOM 7098 C CA . THR A 1 875 ? 44.596 16.782 -31.318 1.00 39.16 875 THR A CA 1
ATOM 7099 C C . THR A 1 875 ? 45.951 16.637 -30.602 1.00 39.16 875 THR A C 1
ATOM 7101 O O . THR A 1 875 ? 46.197 17.323 -29.614 1.00 39.16 875 THR A O 1
ATOM 7104 N N . GLY A 1 876 ? 46.854 15.787 -31.109 1.00 37.72 876 GLY A N 1
ATOM 7105 C CA . GLY A 1 876 ? 48.209 15.612 -30.575 1.00 37.72 876 GLY A CA 1
ATOM 7106 C C . GLY A 1 876 ? 49.178 16.750 -30.919 1.00 37.72 876 GLY A C 1
ATOM 7107 O O . GLY A 1 876 ? 50.039 17.084 -30.108 1.00 37.72 876 GLY A O 1
ATOM 7108 N N . GLU A 1 877 ? 49.015 17.403 -32.072 1.00 35.53 877 GLU A N 1
ATOM 7109 C CA . GLU A 1 877 ? 49.962 18.428 -32.541 1.00 35.53 877 GLU A CA 1
ATOM 7110 C C . GLU A 1 877 ? 49.664 19.807 -31.938 1.00 35.53 877 GLU A C 1
ATOM 7112 O O . GLU A 1 877 ? 50.588 20.526 -31.559 1.00 35.53 877 GLU A O 1
ATOM 7117 N N . LYS A 1 878 ? 48.383 20.130 -31.701 1.00 38.31 878 LYS A N 1
ATOM 7118 C CA . LYS A 1 878 ? 47.987 21.331 -30.937 1.00 38.31 878 LYS A CA 1
ATOM 7119 C C . LYS A 1 878 ? 48.452 21.278 -29.478 1.00 38.31 878 LYS A C 1
ATOM 7121 O O . LYS A 1 878 ? 48.889 22.289 -28.940 1.00 38.31 878 LYS A O 1
ATOM 7126 N N . PHE A 1 879 ? 48.433 20.098 -28.855 1.00 36.75 879 PHE A N 1
ATOM 7127 C CA . PHE A 1 879 ? 48.857 19.933 -27.461 1.00 36.75 879 PHE A CA 1
ATOM 7128 C C . PHE A 1 879 ? 50.381 20.076 -27.288 1.00 36.75 879 PHE A C 1
ATOM 7130 O O . PHE A 1 879 ? 50.841 20.659 -26.309 1.00 36.75 879 PHE A O 1
ATOM 7137 N N . GLN A 1 880 ? 51.174 19.620 -28.265 1.00 36.50 880 GLN A N 1
ATOM 7138 C CA . GLN A 1 880 ? 52.632 19.807 -28.286 1.00 36.50 880 GLN A CA 1
ATOM 7139 C C . GLN A 1 880 ? 53.046 21.264 -28.567 1.00 36.50 880 GLN A C 1
ATOM 7141 O O . GLN A 1 880 ? 54.026 21.740 -27.993 1.00 36.50 880 GLN A O 1
ATOM 7146 N N . GLN A 1 881 ? 52.289 22.003 -29.388 1.00 34.72 881 GLN A N 1
ATOM 7147 C CA . GLN A 1 881 ? 52.538 23.430 -29.637 1.00 34.72 881 GLN A CA 1
ATOM 7148 C C . GLN A 1 881 ? 52.192 24.311 -28.424 1.00 34.72 881 GLN A C 1
ATOM 7150 O O . GLN A 1 881 ? 52.983 25.190 -28.068 1.00 34.72 881 GLN A O 1
ATOM 7155 N N . ASP A 1 882 ? 51.082 24.025 -27.735 1.00 38.91 882 ASP A N 1
ATOM 7156 C CA . ASP A 1 882 ? 50.683 24.743 -26.516 1.00 38.91 882 ASP A CA 1
ATOM 7157 C C . ASP A 1 882 ? 51.608 24.437 -25.323 1.00 38.91 882 ASP A C 1
ATOM 7159 O O . ASP A 1 882 ? 51.941 25.342 -24.552 1.00 38.91 882 ASP A O 1
ATOM 7163 N N . LEU A 1 883 ? 52.120 23.203 -25.203 1.00 37.97 883 LEU A N 1
ATOM 7164 C CA . LEU A 1 883 ? 53.112 22.839 -24.180 1.00 37.97 883 LEU A CA 1
ATOM 7165 C C . LEU A 1 883 ? 54.470 23.523 -24.400 1.00 37.97 883 LEU A C 1
ATOM 7167 O O . LEU A 1 883 ? 55.075 23.998 -23.435 1.00 37.97 883 LEU A O 1
ATOM 7171 N N . LYS A 1 884 ? 54.931 23.650 -25.655 1.00 36.34 884 LYS A N 1
ATOM 7172 C CA . LYS A 1 884 ? 56.169 24.383 -25.985 1.00 36.34 884 LYS A CA 1
ATOM 7173 C C . LYS A 1 884 ? 56.041 25.883 -25.701 1.00 36.34 884 LYS A C 1
ATOM 7175 O O . LYS A 1 884 ? 56.976 26.487 -25.178 1.00 36.34 884 LYS A O 1
ATOM 7180 N N . GLN A 1 885 ? 54.883 26.486 -25.982 1.00 37.19 885 GLN A N 1
ATOM 7181 C CA . GLN A 1 885 ? 54.632 27.897 -25.668 1.00 37.19 885 GLN A CA 1
ATOM 7182 C C . GLN A 1 885 ? 54.475 28.163 -24.164 1.00 37.19 885 GLN A C 1
ATOM 7184 O O . GLN A 1 885 ? 54.953 29.191 -23.674 1.00 37.19 885 GLN A O 1
ATOM 7189 N N . GLN A 1 886 ? 53.876 27.237 -23.407 1.00 38.84 886 GLN A N 1
ATOM 7190 C CA . GLN A 1 886 ? 53.803 27.348 -21.948 1.00 38.84 886 GLN A CA 1
ATOM 7191 C C . GLN A 1 886 ? 55.171 27.174 -21.271 1.00 38.84 886 GLN A C 1
ATOM 7193 O O . GLN A 1 886 ? 55.475 27.927 -20.345 1.00 38.84 886 GLN A O 1
ATOM 7198 N N . GLN A 1 887 ? 56.034 26.268 -21.748 1.00 37.50 887 GLN A N 1
ATOM 7199 C CA . GLN A 1 887 ? 57.387 26.083 -21.197 1.00 37.50 887 GLN A CA 1
ATOM 7200 C C . GLN A 1 887 ? 58.310 27.288 -21.451 1.00 37.50 887 GLN A C 1
ATOM 7202 O O . GLN A 1 887 ? 59.045 27.693 -20.550 1.00 37.50 887 GLN A O 1
ATOM 7207 N N . ILE A 1 888 ? 58.218 27.925 -22.625 1.00 39.25 888 ILE A N 1
ATOM 7208 C CA . ILE A 1 888 ? 58.977 29.151 -22.944 1.00 39.25 888 ILE A CA 1
ATOM 7209 C C . ILE A 1 888 ? 58.472 30.353 -22.121 1.00 39.25 888 ILE A C 1
ATOM 7211 O O . ILE A 1 888 ? 59.269 31.184 -21.677 1.00 39.25 888 ILE A O 1
ATOM 7215 N N . ARG A 1 889 ? 57.159 30.437 -21.848 1.00 38.28 889 ARG A N 1
ATOM 7216 C CA . ARG A 1 889 ? 56.575 31.472 -20.971 1.00 38.28 889 ARG A CA 1
ATOM 7217 C C . ARG A 1 889 ? 56.977 31.299 -19.504 1.00 38.28 889 ARG A C 1
ATOM 7219 O O . ARG A 1 889 ? 57.285 32.294 -18.855 1.00 38.28 889 ARG A O 1
ATOM 7226 N N . LEU A 1 890 ? 57.051 30.065 -19.002 1.00 36.16 890 LEU A N 1
ATOM 7227 C CA . LEU A 1 890 ? 57.490 29.757 -17.633 1.00 36.16 890 LEU A CA 1
ATOM 7228 C C . LEU A 1 890 ? 58.979 30.057 -17.393 1.00 36.16 890 LEU A C 1
ATOM 7230 O O . LEU A 1 890 ? 59.334 30.517 -16.308 1.00 36.16 890 LEU A O 1
ATOM 7234 N N . GLN A 1 891 ? 59.847 29.869 -18.395 1.00 37.50 891 GLN A N 1
ATOM 7235 C CA . GLN A 1 891 ? 61.271 30.220 -18.284 1.00 37.50 891 GLN A CA 1
ATOM 7236 C C . GLN A 1 891 ? 61.520 31.737 -18.291 1.00 37.50 891 GLN A C 1
ATOM 7238 O O . GLN A 1 891 ? 62.346 32.212 -17.515 1.00 37.50 891 GLN A O 1
ATOM 7243 N N . LYS A 1 892 ? 60.767 32.520 -19.082 1.00 34.78 892 LYS A N 1
ATOM 7244 C CA . LYS A 1 892 ? 60.841 33.997 -19.050 1.00 34.78 892 LYS A CA 1
ATOM 7245 C C . LYS A 1 892 ? 60.299 34.599 -17.748 1.00 34.78 892 LYS A C 1
ATOM 7247 O O . LYS A 1 892 ? 60.816 35.611 -17.290 1.00 34.78 892 LYS A O 1
ATOM 7252 N N . PHE A 1 893 ? 59.303 33.957 -17.138 1.00 34.56 893 PHE A N 1
ATOM 7253 C CA . PHE A 1 893 ? 58.695 34.395 -15.878 1.00 34.56 893 PHE A CA 1
ATOM 7254 C C . PHE A 1 893 ? 59.617 34.175 -14.664 1.00 34.56 893 PHE A C 1
ATOM 7256 O O . PHE A 1 893 ? 59.606 34.965 -13.725 1.00 34.56 893 PHE A O 1
ATOM 7263 N N . LYS A 1 894 ? 60.460 33.131 -14.697 1.00 36.38 894 LYS A N 1
ATOM 7264 C CA . LYS A 1 894 ? 61.422 32.822 -13.625 1.00 36.38 894 LYS A CA 1
ATOM 7265 C C . LYS A 1 894 ? 62.591 33.819 -13.573 1.00 36.38 894 LYS A C 1
ATOM 7267 O O . LYS A 1 894 ? 63.050 34.138 -12.490 1.00 36.38 894 LYS A O 1
ATOM 7272 N N . ALA A 1 895 ? 62.996 34.373 -14.719 1.00 36.47 895 ALA A N 1
ATOM 7273 C CA . ALA A 1 895 ? 64.085 35.352 -14.825 1.00 36.47 895 ALA A CA 1
ATOM 7274 C C . ALA A 1 895 ? 63.710 36.786 -14.381 1.00 36.47 895 ALA A C 1
ATOM 7276 O O . ALA A 1 895 ? 64.592 37.612 -14.173 1.00 36.47 895 ALA A O 1
ATOM 7277 N N . GLN A 1 896 ? 62.415 37.105 -14.250 1.00 35.62 896 GLN A N 1
ATOM 7278 C CA . GLN A 1 896 ? 61.939 38.436 -13.832 1.00 35.62 896 GLN A CA 1
ATOM 7279 C C . GLN A 1 896 ? 61.705 38.559 -12.317 1.00 35.62 896 GLN A C 1
ATOM 7281 O O . GLN A 1 896 ? 61.581 39.671 -11.811 1.00 35.62 896 GLN A O 1
ATOM 7286 N N . LEU A 1 897 ? 61.664 37.434 -11.596 1.00 32.88 897 LEU A N 1
ATOM 7287 C CA . LEU A 1 897 ? 61.463 37.378 -10.143 1.00 32.88 897 LEU A CA 1
ATOM 7288 C C . LEU A 1 897 ? 62.746 37.639 -9.336 1.00 32.88 897 LEU A C 1
ATOM 7290 O O . LEU A 1 897 ? 62.650 38.074 -8.194 1.00 32.88 897 LEU A O 1
ATOM 7294 N N . ASP A 1 898 ? 63.926 37.446 -9.930 1.00 34.19 898 ASP A N 1
ATOM 7295 C CA . ASP A 1 898 ? 65.214 37.553 -9.227 1.00 34.19 898 ASP A CA 1
ATOM 7296 C C . ASP A 1 898 ? 65.733 39.006 -9.067 1.00 34.19 898 ASP A C 1
ATOM 7298 O O . ASP A 1 898 ? 66.793 39.207 -8.483 1.00 34.19 898 ASP A O 1
ATOM 7302 N N . ASN A 1 899 ? 65.010 40.035 -9.548 1.00 34.09 899 ASN A N 1
ATOM 7303 C CA . ASN A 1 899 ? 65.586 41.371 -9.800 1.00 34.09 899 ASN A CA 1
ATOM 7304 C C . ASN A 1 899 ? 64.969 42.597 -9.078 1.00 34.09 899 ASN A C 1
ATOM 7306 O O . ASN A 1 899 ? 65.266 43.718 -9.488 1.00 34.09 899 ASN A O 1
ATOM 7310 N N . LEU A 1 900 ? 64.157 42.478 -8.015 1.00 33.38 900 LEU A N 1
ATOM 7311 C CA . LEU A 1 900 ? 63.632 43.675 -7.313 1.00 33.38 900 LEU A CA 1
ATOM 7312 C C . LEU A 1 900 ? 63.739 43.614 -5.773 1.00 33.38 900 LEU A C 1
ATOM 7314 O O . LEU A 1 900 ? 63.041 42.847 -5.113 1.00 33.38 900 LEU A O 1
ATOM 7318 N N . SER A 1 901 ? 64.597 44.489 -5.229 1.00 33.25 901 SER A N 1
ATOM 7319 C CA . SER A 1 901 ? 64.828 44.820 -3.803 1.00 33.25 901 SER A CA 1
ATOM 7320 C C . SER A 1 901 ? 64.009 46.063 -3.356 1.00 33.25 901 SER A C 1
ATOM 7322 O O . SER A 1 901 ? 63.548 46.805 -4.224 1.00 33.25 901 SER A O 1
ATOM 7324 N N . PRO A 1 902 ? 63.822 46.351 -2.042 1.00 39.19 902 PRO A N 1
ATOM 7325 C CA . PRO A 1 902 ? 62.864 47.361 -1.550 1.00 39.19 902 PRO A CA 1
ATOM 7326 C C . PRO A 1 902 ? 63.488 48.757 -1.325 1.00 39.19 902 PRO A C 1
ATOM 7328 O O . PRO A 1 902 ? 64.674 48.831 -0.997 1.00 39.19 902 PRO A O 1
ATOM 7331 N N . PRO A 1 903 ? 62.714 49.867 -1.425 1.00 36.50 903 PRO A N 1
ATOM 7332 C CA . PRO A 1 903 ? 62.744 50.845 -0.321 1.00 36.50 903 PRO A CA 1
ATOM 7333 C C . PRO A 1 903 ? 61.474 51.703 -0.050 1.00 36.50 903 PRO A C 1
ATOM 7335 O O . PRO A 1 903 ? 60.557 51.851 -0.850 1.00 36.50 903 PRO A O 1
ATOM 7338 N N . THR A 1 904 ? 61.536 52.279 1.154 1.00 36.00 904 THR A N 1
ATOM 7339 C CA . THR A 1 904 ? 60.789 53.290 1.936 1.00 36.00 904 THR A CA 1
ATOM 7340 C C . THR A 1 904 ? 60.522 54.681 1.320 1.00 36.00 904 THR A C 1
ATOM 7342 O O . THR A 1 904 ? 61.457 55.246 0.769 1.00 36.00 904 THR A O 1
ATOM 7345 N N . GLN A 1 905 ? 59.354 55.306 1.597 1.00 26.16 905 GLN A N 1
ATOM 7346 C CA . GLN A 1 905 ? 59.152 56.670 2.185 1.00 26.16 905 GLN A CA 1
ATOM 7347 C C . GLN A 1 905 ? 57.698 57.209 2.046 1.00 26.16 905 GLN A C 1
ATOM 7349 O O . GLN A 1 905 ? 56.940 56.766 1.194 1.00 26.16 905 GLN A O 1
ATOM 7354 N N . LYS A 1 906 ? 57.311 58.140 2.944 1.00 30.28 906 LYS A N 1
ATOM 7355 C CA . LYS A 1 906 ? 55.968 58.745 3.146 1.00 30.28 906 LYS A CA 1
ATOM 7356 C C . LYS A 1 906 ? 55.701 59.980 2.250 1.00 30.28 906 LYS A C 1
ATOM 7358 O O . LYS A 1 906 ? 56.602 60.803 2.163 1.00 30.28 906 LYS A O 1
ATOM 7363 N N . LEU A 1 907 ? 54.445 60.186 1.800 1.00 25.00 907 LEU A N 1
ATOM 7364 C CA . LEU A 1 907 ? 53.563 61.385 1.974 1.00 25.00 907 LEU A CA 1
ATOM 7365 C C . LEU A 1 907 ? 52.623 61.720 0.782 1.00 25.00 907 LEU A C 1
ATOM 7367 O O . LEU A 1 907 ? 53.040 61.733 -0.365 1.00 25.00 907 LEU A O 1
ATOM 7371 N N . HIS A 1 908 ? 51.405 62.128 1.183 1.00 24.06 908 HIS A N 1
ATOM 7372 C CA . HIS A 1 908 ? 50.362 62.994 0.590 1.00 24.06 908 HIS A CA 1
ATOM 7373 C C . HIS A 1 908 ? 49.497 62.591 -0.624 1.00 24.06 908 HIS A C 1
ATOM 7375 O O . HIS A 1 908 ? 49.953 62.092 -1.641 1.00 24.06 908 HIS A O 1
ATOM 7381 N N . ILE A 1 909 ? 48.196 62.876 -0.448 1.00 25.58 909 ILE A N 1
ATOM 7382 C CA . ILE A 1 909 ? 47.043 62.536 -1.289 1.00 25.58 909 ILE A CA 1
ATOM 7383 C C . ILE A 1 909 ? 46.703 63.733 -2.186 1.00 25.58 909 ILE A C 1
ATOM 7385 O O . ILE A 1 909 ? 46.499 64.837 -1.678 1.00 25.58 909 ILE A O 1
ATOM 7389 N N . GLN A 1 910 ? 46.568 63.488 -3.489 1.00 24.69 910 GLN A N 1
ATOM 7390 C CA . GLN A 1 910 ? 45.811 64.323 -4.424 1.00 24.69 910 GLN A CA 1
ATOM 7391 C C . GLN A 1 910 ? 45.008 63.425 -5.375 1.00 24.69 910 GLN A C 1
ATOM 7393 O O . GLN A 1 910 ? 45.536 62.459 -5.921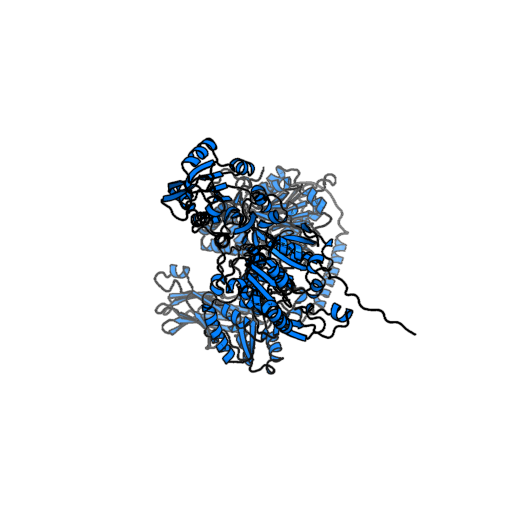 1.00 24.69 910 GLN A O 1
ATOM 7398 N N . GLU A 1 911 ? 43.728 63.753 -5.557 1.00 30.72 911 GLU A N 1
ATOM 7399 C CA . GLU A 1 911 ? 42.796 63.054 -6.446 1.00 30.72 911 GLU A CA 1
ATOM 7400 C C . GLU A 1 911 ? 43.172 63.251 -7.923 1.00 30.72 911 GLU A C 1
ATOM 7402 O O . GLU A 1 911 ? 43.378 64.377 -8.371 1.00 30.72 911 GLU A O 1
ATOM 7407 N N . THR A 1 912 ? 43.212 62.168 -8.708 1.00 23.86 912 THR A N 1
ATOM 7408 C CA . THR A 1 912 ? 43.147 62.238 -10.180 1.00 23.86 912 THR A CA 1
ATOM 7409 C C . THR A 1 912 ? 42.481 61.000 -10.789 1.00 23.86 912 THR A C 1
ATOM 7411 O O . THR A 1 912 ? 42.753 59.861 -10.411 1.00 23.86 912 THR A O 1
ATOM 7414 N N . SER A 1 913 ? 41.596 61.242 -11.757 1.00 26.03 913 SER A N 1
ATOM 7415 C CA . SER A 1 913 ? 40.857 60.269 -12.569 1.00 26.03 913 SER A CA 1
ATOM 7416 C C . SER A 1 913 ? 41.649 59.841 -13.819 1.00 26.03 913 SER A C 1
ATOM 7418 O O . SER A 1 913 ? 42.457 60.603 -14.343 1.00 26.03 913 SER A O 1
ATOM 7420 N N . VAL A 1 914 ? 41.421 58.614 -14.314 1.00 27.03 914 VAL A N 1
ATOM 7421 C CA . VAL A 1 914 ? 42.040 58.081 -15.549 1.00 27.03 914 VAL A CA 1
ATOM 7422 C C . VAL A 1 914 ? 40.961 57.512 -16.476 1.00 27.03 914 VAL A C 1
ATOM 7424 O O . VAL A 1 914 ? 40.183 56.654 -16.053 1.00 27.03 914 VAL A O 1
ATOM 7427 N N . GLU A 1 915 ? 40.950 57.968 -17.732 1.00 28.25 915 GLU A N 1
ATOM 7428 C CA . GLU A 1 915 ? 40.161 57.427 -18.850 1.00 28.25 915 GLU A CA 1
ATOM 7429 C C . GLU A 1 915 ? 40.886 56.263 -19.551 1.00 28.25 915 GLU A C 1
ATOM 7431 O O . GLU A 1 915 ? 42.112 56.255 -19.667 1.00 28.25 915 GLU A O 1
ATOM 7436 N N . VAL A 1 916 ? 40.125 55.287 -20.064 1.00 30.45 916 VAL A N 1
ATOM 7437 C CA . VAL A 1 916 ? 40.635 54.150 -20.855 1.00 30.45 916 VAL A CA 1
ATOM 7438 C C . VAL A 1 916 ? 39.809 54.014 -22.137 1.00 30.45 916 VAL A C 1
ATOM 7440 O O . VAL A 1 916 ? 38.582 54.046 -22.082 1.00 30.45 916 VAL A O 1
ATOM 7443 N N . GLN A 1 917 ? 40.472 53.850 -23.289 1.00 27.30 917 GLN A N 1
ATOM 7444 C CA . GLN A 1 917 ? 39.816 53.695 -24.596 1.00 27.30 917 GLN A CA 1
ATOM 7445 C C . GLN A 1 917 ? 39.459 52.230 -24.940 1.00 27.30 917 GLN A C 1
ATOM 7447 O O . GLN A 1 917 ? 40.127 51.310 -24.461 1.00 27.30 917 GLN A O 1
ATOM 7452 N N . PRO A 1 918 ? 38.435 51.977 -25.786 1.00 27.25 918 PRO A N 1
ATOM 7453 C CA . PRO A 1 918 ? 37.895 50.636 -26.020 1.00 27.25 918 PRO A CA 1
ATOM 7454 C C . PRO A 1 918 ? 38.703 49.848 -27.068 1.00 27.25 918 PRO A C 1
ATOM 7456 O O . PRO A 1 918 ? 38.956 50.368 -28.152 1.00 27.25 918 PRO A O 1
ATOM 7459 N N . GLY A 1 919 ? 39.029 48.571 -26.795 1.00 33.97 919 GLY A N 1
ATOM 7460 C CA . GLY A 1 919 ? 39.456 47.624 -27.845 1.00 33.97 919 GLY A CA 1
ATOM 7461 C C . GLY A 1 919 ? 40.605 46.638 -27.566 1.00 33.97 919 GLY A C 1
ATOM 7462 O O . GLY A 1 919 ? 41.076 46.029 -28.521 1.00 33.97 919 GLY A O 1
ATOM 7463 N N . GLN A 1 920 ? 41.075 46.431 -26.329 1.00 31.09 920 GLN A N 1
ATOM 7464 C CA . GLN A 1 920 ? 42.097 45.405 -26.030 1.00 31.09 920 GLN A CA 1
ATOM 7465 C C . GLN A 1 920 ? 41.543 44.270 -25.149 1.00 31.09 920 GLN A C 1
ATOM 7467 O O . GLN A 1 920 ? 40.887 44.533 -24.149 1.00 31.09 920 GLN A O 1
ATOM 7472 N N . GLU A 1 921 ? 41.800 43.006 -25.518 1.00 34.28 921 GLU A N 1
ATOM 7473 C CA . GLU A 1 921 ? 41.181 41.795 -24.931 1.00 34.28 921 GLU A CA 1
ATOM 7474 C C . GLU A 1 921 ? 41.852 41.242 -23.644 1.00 34.28 921 GLU A C 1
ATOM 7476 O O . GLU A 1 921 ? 41.372 40.254 -23.090 1.00 34.28 921 GLU A O 1
ATOM 7481 N N . ASP A 1 922 ? 42.884 41.891 -23.087 1.00 41.09 922 ASP A N 1
ATOM 7482 C CA . ASP A 1 922 ? 43.629 41.428 -21.891 1.00 41.09 922 ASP A CA 1
ATOM 7483 C C . ASP A 1 922 ? 43.433 42.325 -20.640 1.00 41.09 922 ASP A C 1
ATOM 7485 O O . ASP A 1 922 ? 44.378 42.754 -19.977 1.00 41.09 922 ASP A O 1
ATOM 7489 N N . VAL A 1 923 ? 42.183 42.629 -20.278 1.00 43.75 923 VAL A N 1
ATOM 7490 C CA . VAL A 1 923 ? 41.869 43.631 -19.230 1.00 43.75 923 VAL A CA 1
ATOM 7491 C C . VAL A 1 923 ? 41.935 43.154 -17.755 1.00 43.75 923 VAL A C 1
ATOM 7493 O O . VAL A 1 923 ? 42.228 43.990 -16.900 1.00 43.75 923 VAL A O 1
ATOM 7496 N N . PRO A 1 924 ? 41.760 41.874 -17.352 1.00 38.22 924 PRO A N 1
ATOM 7497 C CA . PRO A 1 924 ? 41.642 41.584 -15.913 1.00 38.22 924 PRO A CA 1
ATOM 7498 C C . PRO A 1 924 ? 42.949 41.681 -15.107 1.00 38.22 924 PRO A C 1
ATOM 7500 O O . PRO A 1 924 ? 42.909 42.050 -13.935 1.00 38.22 924 PRO A O 1
ATOM 7503 N N . TRP A 1 925 ? 44.114 41.364 -15.694 1.00 37.22 925 TRP A N 1
ATOM 7504 C CA . TRP A 1 925 ? 45.381 41.425 -14.946 1.00 37.22 925 TRP A CA 1
ATOM 7505 C C . TRP A 1 925 ? 46.003 42.823 -14.959 1.00 37.22 925 TRP A C 1
ATOM 7507 O O . TRP A 1 925 ? 46.581 43.218 -13.952 1.00 37.22 925 TRP A O 1
ATOM 7517 N N . PHE A 1 926 ? 45.841 43.608 -16.030 1.00 34.66 926 PHE A N 1
ATOM 7518 C CA . PHE A 1 926 ? 46.439 44.947 -16.139 1.00 34.66 926 PHE A CA 1
ATOM 7519 C C . PHE A 1 926 ? 45.791 45.965 -15.181 1.00 34.66 926 PHE A C 1
ATOM 7521 O O . PHE A 1 926 ? 46.487 46.793 -14.603 1.00 34.66 926 PHE A O 1
ATOM 7528 N N . VAL A 1 927 ? 44.480 45.852 -14.922 1.00 37.50 927 VAL A N 1
ATOM 7529 C CA . VAL A 1 927 ? 43.760 46.718 -13.966 1.00 37.50 927 VAL A CA 1
ATOM 7530 C C . VAL A 1 927 ? 44.131 46.385 -12.513 1.00 37.50 927 VAL A C 1
ATOM 7532 O O . VAL A 1 927 ? 44.375 47.288 -11.716 1.00 37.50 927 VAL A O 1
ATOM 7535 N N . MET A 1 928 ? 44.278 45.098 -12.171 1.00 37.94 928 MET A N 1
ATOM 7536 C CA . MET A 1 928 ? 44.708 44.679 -10.826 1.00 37.94 928 MET A CA 1
ATOM 7537 C C . MET A 1 928 ? 46.208 44.904 -10.575 1.00 37.94 928 MET A C 1
ATOM 7539 O O . MET A 1 928 ? 46.593 45.250 -9.460 1.00 37.94 928 MET A O 1
ATOM 7543 N N . SER A 1 929 ? 47.062 44.765 -11.594 1.00 36.06 929 SER A N 1
ATOM 7544 C CA . SER A 1 929 ? 48.501 45.055 -11.476 1.00 36.06 929 SER A CA 1
ATOM 7545 C C . SER A 1 929 ? 48.809 46.557 -11.490 1.00 36.06 929 SER A C 1
ATOM 7547 O O . SER A 1 929 ? 49.715 46.977 -10.778 1.00 36.06 929 SER A O 1
ATOM 7549 N N . ALA A 1 930 ? 48.017 47.390 -12.177 1.00 35.38 930 ALA A N 1
ATOM 7550 C CA . ALA A 1 930 ? 48.131 48.849 -12.093 1.00 35.38 930 ALA A CA 1
ATOM 7551 C C . ALA A 1 930 ? 47.710 49.408 -10.720 1.00 35.38 930 ALA A C 1
ATOM 7553 O O . ALA A 1 930 ? 48.330 50.361 -10.250 1.00 35.38 930 ALA A O 1
ATOM 7554 N N . ALA A 1 931 ? 46.716 48.798 -10.061 1.00 35.78 931 ALA A N 1
ATOM 7555 C CA . ALA A 1 931 ? 46.320 49.140 -8.691 1.00 35.78 931 ALA A CA 1
ATOM 7556 C C . ALA A 1 931 ? 47.372 48.708 -7.649 1.00 35.78 931 ALA A C 1
ATOM 7558 O O . ALA A 1 931 ? 47.634 49.431 -6.693 1.00 35.78 931 ALA A O 1
ATOM 7559 N N . LEU A 1 932 ? 48.034 47.563 -7.864 1.00 36.25 932 LEU A N 1
ATOM 7560 C CA . LEU A 1 932 ? 49.147 47.091 -7.026 1.00 36.25 932 LEU A CA 1
ATOM 7561 C C . LEU A 1 932 ? 50.461 47.866 -7.262 1.00 36.25 932 LEU A C 1
ATOM 7563 O O . LEU A 1 932 ? 51.306 47.900 -6.373 1.00 36.25 932 LEU A O 1
ATOM 7567 N N . ALA A 1 933 ? 50.636 48.503 -8.427 1.00 36.12 933 ALA A N 1
ATOM 7568 C CA . ALA A 1 933 ? 51.857 49.221 -8.807 1.00 36.12 933 ALA A CA 1
ATOM 7569 C C . ALA A 1 933 ? 51.871 50.729 -8.471 1.00 36.12 933 ALA A C 1
ATOM 7571 O O . ALA A 1 933 ? 52.925 51.347 -8.592 1.00 36.12 933 ALA A O 1
ATOM 7572 N N . ARG A 1 934 ? 50.747 51.345 -8.060 1.00 37.66 934 ARG A N 1
ATOM 7573 C CA . ARG A 1 934 ? 50.644 52.811 -7.842 1.00 37.66 934 ARG A CA 1
ATOM 7574 C C . ARG A 1 934 ? 50.294 53.251 -6.418 1.00 37.66 934 ARG A C 1
ATOM 7576 O O . ARG A 1 934 ? 49.696 54.299 -6.238 1.00 37.66 934 ARG A O 1
ATOM 7583 N N . GLY A 1 935 ? 50.715 52.478 -5.419 1.00 33.00 935 GLY A N 1
ATOM 7584 C CA . GLY A 1 935 ? 50.973 53.000 -4.074 1.00 33.00 935 GLY A CA 1
ATOM 7585 C C . GLY A 1 935 ? 49.862 53.838 -3.433 1.00 33.00 935 GLY A C 1
ATOM 7586 O O . GLY A 1 935 ? 50.056 55.019 -3.188 1.00 33.00 935 GLY A O 1
ATOM 7587 N N . GLU A 1 936 ? 48.775 53.197 -3.013 1.00 32.25 936 GLU A N 1
ATOM 7588 C CA . GLU A 1 936 ? 48.072 53.624 -1.800 1.00 32.25 936 GLU A CA 1
ATOM 7589 C C . GLU A 1 936 ? 48.228 52.522 -0.751 1.00 32.25 936 GLU A C 1
ATOM 7591 O O . GLU A 1 936 ? 47.392 51.638 -0.564 1.00 32.25 936 GLU A O 1
ATOM 7596 N N . SER A 1 937 ? 49.385 52.530 -0.090 1.00 32.81 937 SER A N 1
ATOM 7597 C CA . SER A 1 937 ? 49.641 51.692 1.072 1.00 32.81 937 SER A CA 1
ATOM 7598 C C . SER A 1 937 ? 48.811 52.198 2.253 1.00 32.81 937 SER A C 1
ATOM 7600 O O . SER A 1 937 ? 49.215 53.131 2.947 1.00 32.81 937 SER A O 1
ATOM 7602 N N . TYR A 1 938 ? 47.681 51.557 2.532 1.00 31.83 938 TYR A N 1
ATOM 7603 C CA . TYR A 1 938 ? 47.100 51.591 3.870 1.00 31.83 938 TYR A CA 1
ATOM 7604 C C . TYR A 1 938 ? 47.680 50.412 4.654 1.00 31.83 938 TYR A C 1
ATOM 7606 O O . TYR A 1 938 ? 47.360 49.264 4.366 1.00 31.83 938 TYR A O 1
ATOM 7614 N N . LEU A 1 939 ? 48.605 50.738 5.565 1.00 32.44 939 LEU A N 1
ATOM 7615 C CA . LEU A 1 939 ? 49.224 49.906 6.608 1.00 32.44 939 LEU A CA 1
ATOM 7616 C C . LEU A 1 939 ? 48.743 48.442 6.649 1.00 32.44 939 LEU A C 1
ATOM 7618 O O . LEU A 1 939 ? 47.659 48.144 7.148 1.00 32.44 939 LEU A O 1
ATOM 7622 N N . LEU A 1 940 ? 49.595 47.519 6.197 1.00 35.34 940 LEU A N 1
ATOM 7623 C CA . LEU A 1 940 ? 49.519 46.133 6.655 1.00 35.34 940 LEU A CA 1
ATOM 7624 C C . LEU A 1 940 ? 49.842 46.121 8.160 1.00 35.34 940 LEU A C 1
ATOM 7626 O O . LEU A 1 940 ? 50.822 46.767 8.551 1.00 35.34 940 LEU A O 1
ATOM 7630 N N . PRO A 1 941 ? 49.091 45.387 9.003 1.00 27.52 941 PRO A N 1
ATOM 7631 C CA . PRO A 1 941 ? 49.568 45.072 10.341 1.00 27.52 941 PRO A CA 1
ATOM 7632 C C . PRO A 1 941 ? 50.934 44.394 10.204 1.00 27.52 941 PRO A C 1
ATOM 7634 O O . PRO A 1 941 ? 51.151 43.582 9.297 1.00 27.52 941 PRO A O 1
ATOM 7637 N N . THR A 1 942 ? 51.878 44.734 11.077 1.00 33.44 942 THR A N 1
ATOM 7638 C CA . THR A 1 942 ? 53.153 44.016 11.142 1.00 33.44 942 THR A CA 1
ATOM 7639 C C . THR A 1 942 ? 52.893 42.522 11.406 1.00 33.44 942 THR A C 1
ATOM 7641 O O . THR A 1 942 ? 51.871 42.172 12.001 1.00 33.44 942 THR A O 1
ATOM 7644 N N . PRO A 1 943 ? 53.807 41.606 11.018 1.00 39.41 943 PRO A N 1
ATOM 7645 C CA . PRO A 1 943 ? 53.613 40.148 11.117 1.00 39.41 943 PRO A CA 1
ATOM 7646 C C . PRO A 1 943 ? 53.322 39.594 12.526 1.00 39.41 943 PRO A C 1
ATOM 7648 O O . PRO A 1 943 ? 53.148 38.390 12.682 1.00 39.41 943 PRO A O 1
ATOM 7651 N N . LYS A 1 944 ? 53.282 40.452 13.554 1.00 36.88 944 LYS A N 1
ATOM 7652 C CA . LYS A 1 944 ? 52.924 40.121 14.936 1.00 36.88 944 LYS A CA 1
ATOM 7653 C C . LYS A 1 944 ? 51.431 40.261 15.271 1.00 36.88 944 LYS A C 1
ATOM 7655 O O . LYS A 1 944 ? 51.059 39.877 16.371 1.00 36.88 944 LYS A O 1
ATOM 7660 N N . GLU A 1 945 ? 50.582 40.713 14.346 1.00 43.94 945 GLU A N 1
ATOM 7661 C CA . GLU A 1 945 ? 49.118 40.800 14.545 1.00 43.94 945 GLU A CA 1
ATOM 7662 C C . GLU A 1 945 ? 48.311 39.982 13.520 1.00 43.94 945 GLU A C 1
ATOM 7664 O O . GLU A 1 945 ? 47.131 40.230 13.276 1.00 43.94 945 GLU A O 1
ATOM 7669 N N . ILE A 1 946 ? 48.925 38.965 12.909 1.00 44.28 946 ILE A N 1
ATOM 7670 C CA . ILE A 1 946 ? 48.189 37.978 12.115 1.00 44.28 946 ILE A CA 1
ATOM 7671 C C . ILE A 1 946 ? 47.704 36.886 13.071 1.00 44.28 946 ILE A C 1
ATOM 7673 O O . ILE A 1 946 ? 48.271 35.798 13.137 1.00 44.28 946 ILE A O 1
ATOM 7677 N N . GLU A 1 947 ? 46.636 37.165 13.820 1.00 47.06 947 GLU A N 1
ATOM 7678 C CA . GLU A 1 947 ? 45.780 36.069 14.273 1.00 47.06 947 GLU A CA 1
ATOM 7679 C C . GLU A 1 947 ? 45.333 35.276 13.034 1.00 47.06 947 GLU A C 1
ATOM 7681 O O . GLU A 1 947 ? 44.977 35.857 12.001 1.00 47.06 947 GLU A O 1
ATOM 7686 N N . GLU A 1 948 ? 45.399 33.945 13.120 1.00 55.19 948 GLU A N 1
ATOM 7687 C CA . GLU A 1 948 ? 45.086 32.985 12.054 1.00 55.19 948 GLU A CA 1
ATOM 7688 C C . GLU A 1 948 ? 43.616 33.077 11.590 1.00 55.19 948 GLU A C 1
ATOM 7690 O O . GLU A 1 948 ? 42.795 32.190 11.838 1.00 55.19 948 GLU A O 1
ATOM 7695 N N . SER A 1 949 ? 43.239 34.150 10.897 1.00 60.78 949 SER A N 1
ATOM 7696 C CA . SER A 1 949 ? 41.941 34.231 10.239 1.00 60.78 949 SER A CA 1
ATOM 7697 C C . SER A 1 949 ? 41.949 33.271 9.050 1.00 60.78 949 SER A C 1
ATOM 7699 O O . SER A 1 949 ? 42.659 33.477 8.066 1.00 60.78 949 SER A O 1
ATOM 7701 N N . LEU A 1 950 ? 41.178 32.191 9.174 1.00 76.69 950 LEU A N 1
ATOM 7702 C CA . LEU A 1 950 ? 41.148 31.075 8.229 1.00 76.69 950 LEU A CA 1
ATOM 7703 C C . LEU A 1 950 ? 40.419 31.396 6.912 1.00 76.69 950 LEU A C 1
ATOM 7705 O O . LEU A 1 950 ? 40.563 30.652 5.939 1.00 76.69 950 LEU A O 1
ATOM 7709 N N . ILE A 1 951 ? 39.599 32.453 6.904 1.00 91.25 951 ILE A N 1
ATOM 7710 C CA . ILE A 1 951 ? 38.572 32.728 5.894 1.00 91.25 951 ILE A CA 1
ATOM 7711 C C . ILE A 1 951 ? 38.522 34.213 5.505 1.00 91.25 951 ILE A C 1
ATOM 7713 O O . ILE A 1 951 ? 38.633 35.082 6.368 1.00 91.25 951 ILE A O 1
ATOM 7717 N N . ALA A 1 952 ? 38.288 34.497 4.220 1.00 93.06 952 ALA A N 1
ATOM 7718 C CA . ALA A 1 952 ? 37.902 35.824 3.735 1.00 93.06 952 ALA A CA 1
ATOM 7719 C C . ALA A 1 952 ? 36.575 35.792 2.961 1.00 93.06 952 ALA A C 1
ATOM 7721 O O . ALA A 1 952 ? 36.274 34.824 2.257 1.00 93.06 952 ALA A O 1
ATOM 7722 N N . GLY A 1 953 ? 35.800 36.869 3.080 1.00 94.56 953 GLY A N 1
ATOM 7723 C CA . GLY A 1 953 ? 34.614 37.127 2.267 1.00 94.56 953 GLY A CA 1
ATOM 7724 C C . GLY A 1 953 ? 34.981 37.930 1.022 1.00 94.56 953 GLY A C 1
ATOM 7725 O O . GLY A 1 953 ? 35.759 38.881 1.105 1.00 94.56 953 GLY A O 1
ATOM 7726 N N . ILE A 1 954 ? 34.425 37.568 -0.132 1.00 94.25 954 ILE A N 1
ATOM 7727 C CA . ILE A 1 954 ? 34.596 38.332 -1.370 1.00 94.25 954 ILE A CA 1
ATOM 7728 C C . ILE A 1 954 ? 33.244 38.611 -2.018 1.00 94.25 954 ILE A C 1
ATOM 7730 O O . ILE A 1 954 ? 32.386 37.730 -2.077 1.00 94.25 954 ILE A O 1
ATOM 7734 N N . SER A 1 955 ? 33.053 39.825 -2.525 1.00 93.12 955 SER A N 1
ATOM 7735 C CA . SER A 1 955 ? 31.788 40.207 -3.152 1.00 93.12 955 SER A CA 1
ATOM 7736 C C . SER A 1 955 ? 31.982 41.214 -4.277 1.00 93.12 955 SER A C 1
ATOM 7738 O O . SER A 1 955 ? 32.939 41.984 -4.284 1.00 93.12 955 SER A O 1
ATOM 7740 N N . THR A 1 956 ? 31.050 41.196 -5.226 1.00 89.38 956 THR A N 1
ATOM 7741 C CA . THR A 1 956 ? 30.841 42.263 -6.210 1.00 89.38 956 THR A CA 1
ATOM 7742 C C . THR A 1 956 ? 29.530 42.949 -5.860 1.00 89.38 956 THR A C 1
ATOM 7744 O O . THR A 1 956 ? 28.503 42.266 -5.830 1.00 89.38 956 THR A O 1
ATOM 7747 N N . VAL A 1 957 ? 29.548 44.258 -5.635 1.00 89.31 957 VAL A N 1
ATOM 7748 C CA . VAL A 1 957 ? 28.379 45.021 -5.177 1.00 89.31 957 VAL A CA 1
ATOM 7749 C C . VAL A 1 957 ? 27.990 46.093 -6.188 1.00 89.31 957 VAL A C 1
ATOM 7751 O O . VAL A 1 957 ? 28.842 46.630 -6.897 1.00 89.31 957 VAL A O 1
ATOM 7754 N N . LYS A 1 958 ? 26.686 46.361 -6.282 1.00 87.50 958 LYS A N 1
ATOM 7755 C CA . LYS A 1 958 ? 26.113 47.414 -7.119 1.00 87.50 958 LYS A CA 1
ATOM 7756 C C . LYS A 1 958 ? 24.795 47.873 -6.514 1.00 87.50 958 LYS A C 1
ATOM 7758 O O . LYS A 1 958 ? 23.822 47.131 -6.589 1.00 87.50 958 LYS A O 1
ATOM 7763 N N . ASP A 1 959 ? 24.759 49.095 -6.004 1.00 88.88 959 ASP A N 1
ATOM 7764 C CA . ASP A 1 959 ? 23.537 49.724 -5.489 1.00 88.88 959 ASP A CA 1
ATOM 7765 C C . ASP A 1 959 ? 22.822 48.912 -4.382 1.00 88.88 959 ASP A C 1
ATOM 7767 O O . ASP A 1 959 ? 21.639 48.577 -4.478 1.00 88.88 959 ASP A O 1
ATOM 7771 N N . GLU A 1 960 ? 23.579 48.538 -3.349 1.00 91.56 960 GLU A N 1
ATOM 7772 C CA . GLU A 1 960 ? 23.178 47.692 -2.219 1.00 91.56 960 GLU A CA 1
ATOM 7773 C C . GLU A 1 960 ? 23.158 48.467 -0.880 1.00 91.56 960 GLU A C 1
ATOM 7775 O O . GLU A 1 960 ? 23.336 47.868 0.188 1.00 91.56 960 GLU A O 1
ATOM 7780 N N . GLU A 1 961 ? 22.953 49.794 -0.917 1.00 91.75 961 GLU A N 1
ATOM 7781 C CA . GLU A 1 961 ? 23.032 50.697 0.249 1.00 91.75 961 GLU A CA 1
ATOM 7782 C C . GLU A 1 961 ? 22.165 50.248 1.437 1.00 91.75 961 GLU A C 1
ATOM 7784 O O . GLU A 1 961 ? 22.532 50.426 2.594 1.00 91.75 961 GLU A O 1
ATOM 7789 N N . ASP A 1 962 ? 21.037 49.590 1.168 1.00 89.06 962 ASP A N 1
ATOM 7790 C CA . ASP A 1 962 ? 20.065 49.185 2.178 1.00 89.06 962 ASP A CA 1
ATOM 7791 C C . ASP A 1 962 ? 20.434 47.892 2.936 1.00 89.06 962 ASP A C 1
ATOM 7793 O O . ASP A 1 962 ? 19.803 47.591 3.949 1.00 89.06 962 ASP A O 1
ATOM 7797 N N . ILE A 1 963 ? 21.434 47.108 2.499 1.00 92.12 963 ILE A N 1
ATOM 7798 C CA . ILE A 1 963 ? 21.851 45.873 3.212 1.00 92.12 963 ILE A CA 1
ATOM 7799 C C . ILE A 1 963 ? 23.353 45.686 3.370 1.00 92.12 963 ILE A C 1
ATOM 7801 O O . ILE A 1 963 ? 23.751 44.935 4.260 1.00 92.12 963 ILE A O 1
ATOM 7805 N N . ILE A 1 964 ? 24.199 46.318 2.549 1.00 94.56 964 ILE A N 1
ATOM 7806 C CA . ILE A 1 964 ? 25.624 45.965 2.489 1.00 94.56 964 ILE A CA 1
ATOM 7807 C C . ILE A 1 964 ? 26.336 46.129 3.839 1.00 94.56 964 ILE A C 1
ATOM 7809 O O . ILE A 1 964 ? 27.070 45.230 4.248 1.00 94.56 964 ILE A O 1
ATOM 7813 N N . TYR A 1 965 ? 26.052 47.206 4.581 1.00 94.94 965 TYR A N 1
ATOM 7814 C CA . TYR A 1 965 ? 26.582 47.407 5.934 1.00 94.94 965 TYR A CA 1
ATOM 7815 C C . TYR A 1 965 ? 26.208 46.242 6.857 1.00 94.94 965 TYR A C 1
ATOM 7817 O O . TYR A 1 965 ? 27.064 45.647 7.512 1.00 94.94 965 TYR A O 1
ATOM 7825 N N . HIS A 1 966 ? 24.924 45.875 6.875 1.00 93.31 966 HIS A N 1
ATOM 7826 C CA . HIS A 1 966 ? 24.416 44.803 7.725 1.00 93.31 966 HIS A CA 1
ATOM 7827 C C . HIS A 1 966 ? 24.963 43.433 7.320 1.00 93.31 966 HIS A C 1
ATOM 7829 O O . HIS A 1 966 ? 25.241 42.602 8.183 1.00 93.31 966 HIS A O 1
ATOM 7835 N N . SER A 1 967 ? 25.158 43.213 6.021 1.00 94.06 967 SER A N 1
ATOM 7836 C CA . SER A 1 967 ? 25.754 41.997 5.485 1.00 94.06 967 SER A CA 1
ATOM 7837 C C . SER A 1 967 ? 27.193 41.822 5.960 1.00 94.06 967 SER A C 1
ATOM 7839 O O . SER A 1 967 ? 27.540 40.768 6.500 1.00 94.06 967 SER A O 1
ATOM 7841 N N . LEU A 1 968 ? 28.013 42.871 5.844 1.00 94.75 968 LEU A N 1
ATOM 7842 C CA . LEU A 1 968 ? 29.400 42.866 6.309 1.00 94.75 968 LEU A CA 1
ATOM 7843 C C . LEU A 1 968 ? 29.491 42.719 7.834 1.00 94.75 968 LEU A C 1
ATOM 7845 O O . LEU A 1 968 ? 30.259 41.888 8.322 1.00 94.75 968 LEU A O 1
ATOM 7849 N N . ALA A 1 969 ? 28.660 43.449 8.585 1.00 93.44 969 ALA A N 1
ATOM 7850 C CA . ALA A 1 969 ? 28.578 43.344 10.042 1.00 93.44 969 ALA A CA 1
ATOM 7851 C C . ALA A 1 969 ? 28.217 41.922 10.500 1.00 93.44 969 ALA A C 1
ATOM 7853 O O . ALA A 1 969 ? 28.870 41.367 11.385 1.00 93.44 969 ALA A O 1
ATOM 7854 N N . TRP A 1 970 ? 27.238 41.289 9.848 1.00 92.81 970 TRP A N 1
ATOM 7855 C CA . TRP A 1 970 ? 26.852 39.912 10.145 1.00 92.81 970 TRP A CA 1
ATOM 7856 C C . TRP A 1 970 ? 28.006 38.937 9.897 1.00 92.81 970 TRP A C 1
ATOM 7858 O O . TRP A 1 970 ? 28.363 38.143 10.765 1.00 92.81 970 TRP A O 1
ATOM 7868 N N . GLN A 1 971 ? 28.642 39.010 8.729 1.00 92.88 971 GLN A N 1
ATOM 7869 C CA . GLN A 1 971 ? 29.770 38.138 8.389 1.00 92.88 971 GLN A CA 1
ATOM 7870 C C . GLN A 1 971 ? 30.956 38.335 9.343 1.00 92.88 971 GLN A C 1
ATOM 7872 O O . GLN A 1 971 ? 31.601 37.362 9.745 1.00 92.88 971 GLN A O 1
ATOM 7877 N N . TYR A 1 972 ? 31.192 39.576 9.774 1.00 92.25 972 TYR A N 1
ATOM 7878 C CA . TYR A 1 972 ? 32.183 39.911 10.789 1.00 92.25 972 TYR A CA 1
ATOM 7879 C C . TYR A 1 972 ? 31.893 39.262 12.143 1.00 92.25 972 TYR A C 1
ATOM 7881 O O . TYR A 1 972 ? 32.816 38.737 12.782 1.00 92.25 972 TYR A O 1
ATOM 7889 N N . GLN A 1 973 ? 30.627 39.246 12.567 1.00 88.50 973 GLN A N 1
ATOM 7890 C CA . GLN A 1 973 ? 30.182 38.552 13.779 1.00 88.50 973 GLN A CA 1
ATOM 7891 C C . GLN A 1 973 ? 30.312 37.030 13.658 1.00 88.50 973 GLN A C 1
ATOM 7893 O O . GLN A 1 973 ? 30.695 36.374 14.623 1.00 88.50 973 GLN A O 1
ATOM 7898 N N . GLN A 1 974 ? 30.091 36.461 12.468 1.00 87.88 974 GLN A N 1
ATOM 7899 C CA . GLN A 1 974 ? 30.322 35.032 12.217 1.00 87.88 974 GLN A CA 1
ATOM 7900 C C . GLN A 1 974 ? 31.813 34.648 12.229 1.00 87.88 974 GLN A C 1
ATOM 7902 O O . GLN A 1 974 ? 32.137 33.463 12.218 1.00 87.88 974 GLN A O 1
ATOM 7907 N N . GLY A 1 975 ? 32.729 35.621 12.271 1.00 87.38 975 GLY A N 1
ATOM 7908 C CA . GLY A 1 975 ? 34.172 35.393 12.371 1.00 87.38 975 GLY A CA 1
ATOM 7909 C C . GLY A 1 975 ? 34.955 35.634 11.078 1.00 87.38 975 GLY A C 1
ATOM 7910 O O . GLY A 1 975 ? 36.153 35.357 11.045 1.00 87.38 975 GLY A O 1
ATOM 7911 N N . ILE A 1 976 ? 34.328 36.171 10.024 1.00 91.81 976 ILE A N 1
ATOM 7912 C CA . ILE A 1 976 ? 35.032 36.610 8.812 1.00 91.81 976 ILE A CA 1
ATOM 7913 C C . ILE A 1 976 ? 35.590 38.012 9.062 1.00 91.81 976 ILE A C 1
ATOM 7915 O O . ILE A 1 976 ? 34.853 38.988 9.091 1.00 91.81 976 ILE A O 1
ATOM 7919 N N . LYS A 1 977 ? 36.902 38.129 9.268 1.00 89.88 977 LYS A N 1
ATOM 7920 C CA . LYS A 1 977 ? 37.549 39.415 9.595 1.00 89.88 977 LYS A CA 1
ATOM 7921 C C . LYS A 1 977 ? 38.168 40.117 8.384 1.00 89.88 977 LYS A C 1
ATOM 7923 O O . LYS A 1 977 ? 38.650 41.234 8.514 1.00 89.88 977 LYS A O 1
ATOM 7928 N N . LYS A 1 978 ? 38.171 39.463 7.222 1.00 91.69 978 LYS A N 1
ATOM 7929 C CA . LYS A 1 978 ? 38.897 39.869 6.013 1.00 91.69 978 LYS A CA 1
ATOM 7930 C C . LYS A 1 978 ? 37.949 39.917 4.812 1.00 91.69 978 LYS A C 1
ATOM 7932 O O . LYS A 1 978 ? 37.286 38.917 4.533 1.00 91.69 978 LYS A O 1
ATOM 7937 N N . PHE A 1 979 ? 37.897 41.046 4.103 1.00 93.50 979 PHE A N 1
ATOM 7938 C CA . PHE A 1 979 ? 36.943 41.291 3.013 1.00 93.50 979 PHE A CA 1
ATOM 7939 C C . PHE A 1 979 ? 37.593 41.917 1.776 1.00 93.50 979 PHE A C 1
ATOM 7941 O O . PHE A 1 979 ? 38.275 42.933 1.888 1.00 93.50 979 PHE A O 1
ATOM 7948 N N . VAL A 1 980 ? 37.328 41.367 0.588 1.00 92.38 980 VAL A N 1
ATOM 7949 C CA . VAL A 1 980 ? 37.623 42.033 -0.697 1.00 92.38 980 VAL A CA 1
ATOM 7950 C C . VAL A 1 980 ? 36.307 42.350 -1.396 1.00 92.38 980 VAL A C 1
ATOM 7952 O O . VAL A 1 980 ? 35.587 41.442 -1.812 1.00 92.38 980 VAL A O 1
ATOM 7955 N N . ILE A 1 981 ? 35.988 43.635 -1.515 1.00 92.62 981 ILE A N 1
ATOM 7956 C CA . ILE A 1 981 ? 34.735 44.120 -2.089 1.00 92.62 981 ILE A CA 1
ATOM 7957 C C . ILE A 1 981 ? 35.040 44.858 -3.387 1.00 92.62 981 ILE A C 1
ATOM 7959 O O . ILE A 1 981 ? 35.789 45.831 -3.393 1.00 92.62 981 ILE A O 1
ATOM 7963 N N . LEU A 1 982 ? 34.467 44.373 -4.485 1.00 89.62 982 LEU A N 1
ATOM 7964 C CA . LEU A 1 982 ? 34.542 44.996 -5.801 1.00 89.62 982 LEU A CA 1
ATOM 7965 C C . LEU A 1 982 ? 33.279 45.844 -6.003 1.00 89.62 982 LEU A C 1
ATOM 7967 O O . LEU A 1 982 ? 32.196 45.287 -6.194 1.00 89.62 982 LEU A O 1
ATOM 7971 N N . ASP A 1 983 ? 33.397 47.167 -5.932 1.00 88.19 983 ASP A N 1
ATOM 7972 C CA . ASP A 1 983 ? 32.288 48.074 -6.226 1.00 88.19 983 ASP A CA 1
ATOM 7973 C C . ASP A 1 983 ? 32.166 48.296 -7.732 1.00 88.19 983 ASP A C 1
ATOM 7975 O O . ASP A 1 983 ? 33.076 48.817 -8.371 1.00 88.19 983 ASP A O 1
ATOM 7979 N N . HIS A 1 984 ? 31.028 47.920 -8.304 1.00 84.75 984 HIS A N 1
ATOM 7980 C CA . HIS A 1 984 ? 30.778 48.017 -9.737 1.00 84.75 984 HIS A CA 1
ATOM 7981 C C . HIS A 1 984 ? 30.152 49.373 -10.113 1.00 84.75 984 HIS A C 1
ATOM 7983 O O . HIS A 1 984 ? 29.112 49.445 -10.774 1.00 84.75 984 HIS A O 1
ATOM 7989 N N . GLN A 1 985 ? 30.783 50.466 -9.680 1.00 84.31 985 GLN A N 1
ATOM 7990 C CA . GLN A 1 985 ? 30.347 51.852 -9.898 1.00 84.31 985 GLN A CA 1
ATOM 7991 C C . GLN A 1 985 ? 28.991 52.162 -9.247 1.00 84.31 985 GLN A C 1
ATOM 7993 O O . GLN A 1 985 ? 28.073 52.629 -9.929 1.00 84.31 985 GLN A O 1
ATOM 7998 N N . SER A 1 986 ? 28.796 51.834 -7.968 1.00 85.31 986 SER A N 1
ATOM 7999 C CA . SER A 1 986 ? 27.515 52.120 -7.303 1.00 85.31 986 SER A CA 1
ATOM 8000 C C . SER A 1 986 ? 27.138 53.603 -7.415 1.00 85.31 986 SER A C 1
ATOM 8002 O O . SER A 1 986 ? 27.973 54.496 -7.317 1.00 85.31 986 SER A O 1
ATOM 8004 N N . SER A 1 987 ? 25.859 53.842 -7.680 1.00 85.25 987 SER A N 1
ATOM 8005 C CA . SER A 1 987 ? 25.246 55.158 -7.907 1.00 85.25 987 SER A CA 1
ATOM 8006 C C . SER A 1 987 ? 24.482 55.682 -6.687 1.00 85.25 987 SER A C 1
ATOM 8008 O O . SER A 1 987 ? 23.899 56.762 -6.741 1.00 85.25 987 SER A O 1
ATOM 8010 N N . ASP A 1 988 ? 24.460 54.905 -5.608 1.00 86.94 988 ASP A N 1
ATOM 8011 C CA . ASP A 1 988 ? 23.830 55.210 -4.326 1.00 86.94 988 ASP A CA 1
ATOM 8012 C C . ASP A 1 988 ? 24.868 55.190 -3.182 1.00 86.94 988 ASP A C 1
ATOM 8014 O O . ASP A 1 988 ? 26.077 55.187 -3.433 1.00 86.94 988 ASP A O 1
ATOM 8018 N N . ASN A 1 989 ? 24.429 55.161 -1.917 1.00 92.25 989 ASN A N 1
ATOM 8019 C CA . ASN A 1 989 ? 25.341 55.246 -0.771 1.00 92.25 989 ASN A CA 1
ATOM 8020 C C . ASN A 1 989 ? 26.094 53.941 -0.433 1.00 92.25 989 ASN A C 1
ATOM 8022 O O . ASN A 1 989 ? 26.679 53.828 0.647 1.00 92.25 989 ASN A O 1
ATOM 8026 N N . THR A 1 990 ? 26.117 52.943 -1.324 1.00 92.25 990 THR A N 1
ATOM 8027 C CA . THR A 1 990 ? 26.775 51.641 -1.086 1.00 92.25 990 THR A CA 1
ATOM 8028 C C . THR A 1 990 ? 28.222 51.786 -0.602 1.00 92.25 990 THR A C 1
ATOM 8030 O O . THR A 1 990 ? 28.629 51.135 0.363 1.00 92.25 990 THR A O 1
ATOM 8033 N N . VAL A 1 991 ? 29.013 52.658 -1.235 1.00 91.25 991 VAL A N 1
ATOM 8034 C CA . VAL A 1 991 ? 30.428 52.869 -0.881 1.00 91.25 991 VAL A CA 1
ATOM 8035 C C . VAL A 1 991 ? 30.571 53.506 0.505 1.00 91.25 991 VAL A C 1
ATOM 8037 O O . VAL A 1 991 ? 31.465 53.138 1.272 1.00 91.25 991 VAL A O 1
ATOM 8040 N N . GLN A 1 992 ? 29.691 54.444 0.846 1.00 93.00 992 GLN A N 1
ATOM 8041 C CA . GLN A 1 992 ? 29.648 55.121 2.138 1.00 93.00 992 GLN A CA 1
ATOM 8042 C C . GLN A 1 992 ? 29.307 54.124 3.251 1.00 93.00 992 GLN A C 1
ATOM 8044 O O . GLN A 1 992 ? 29.981 54.122 4.278 1.00 93.00 992 GLN A O 1
ATOM 8049 N N . GLU A 1 993 ? 28.358 53.215 3.023 1.00 95.06 993 GLU A N 1
ATOM 8050 C CA . GLU A 1 993 ? 27.995 52.158 3.975 1.00 95.06 993 GLU A CA 1
ATOM 8051 C C . GLU A 1 993 ? 29.123 51.129 4.181 1.00 95.06 993 GLU A C 1
ATOM 8053 O O . GLU A 1 993 ? 29.369 50.687 5.306 1.00 95.06 993 GLU A O 1
ATOM 8058 N N . ILE A 1 994 ? 29.897 50.801 3.139 1.00 92.44 994 ILE A N 1
ATOM 8059 C CA . ILE A 1 994 ? 31.102 49.960 3.276 1.00 92.44 994 ILE A CA 1
ATOM 8060 C C . ILE A 1 994 ? 32.182 50.673 4.105 1.00 92.44 994 ILE A C 1
ATOM 8062 O O . ILE A 1 994 ? 32.804 50.066 4.983 1.00 92.44 994 ILE A O 1
ATOM 8066 N N . LYS A 1 995 ? 32.402 51.972 3.857 1.00 90.31 995 LYS A N 1
ATOM 8067 C CA . LYS A 1 995 ? 33.342 52.796 4.639 1.00 90.31 995 LYS A CA 1
ATOM 8068 C C . LYS A 1 995 ? 32.895 52.917 6.096 1.00 90.31 995 LYS A C 1
ATOM 8070 O O . LYS A 1 995 ? 33.720 52.788 6.997 1.00 90.31 995 LYS A O 1
ATOM 8075 N N . ARG A 1 996 ? 31.594 53.092 6.331 1.00 92.88 996 ARG A N 1
ATOM 8076 C CA . ARG A 1 996 ? 30.987 53.098 7.663 1.00 92.88 996 ARG A CA 1
ATOM 8077 C C . ARG A 1 996 ? 31.231 51.777 8.390 1.00 92.88 996 ARG A C 1
ATOM 8079 O O . ARG A 1 996 ? 31.702 51.803 9.518 1.00 92.88 996 ARG A O 1
ATOM 8086 N N . PHE A 1 997 ? 31.011 50.630 7.740 1.00 94.19 997 PHE A N 1
ATOM 8087 C CA . PHE A 1 997 ? 31.307 49.319 8.332 1.00 94.19 997 PHE A CA 1
ATOM 8088 C C . PHE A 1 997 ? 32.767 49.214 8.796 1.00 94.19 997 PHE A C 1
ATOM 8090 O O . PHE A 1 997 ? 33.013 48.775 9.919 1.00 94.19 997 PHE A O 1
ATOM 8097 N N . ARG A 1 998 ? 33.721 49.656 7.965 1.00 88.38 998 ARG A N 1
ATOM 8098 C CA . ARG A 1 998 ? 35.152 49.666 8.307 1.00 88.38 998 ARG A CA 1
ATOM 8099 C C . ARG A 1 998 ? 35.456 50.557 9.518 1.00 88.38 998 ARG A C 1
ATOM 8101 O O . ARG A 1 998 ? 36.287 50.179 10.337 1.00 88.38 998 ARG A O 1
ATOM 8108 N N . ASN A 1 999 ? 34.801 51.711 9.631 1.00 87.75 999 ASN A N 1
ATOM 8109 C CA . ASN A 1 999 ? 34.973 52.616 10.770 1.00 87.75 999 ASN A CA 1
ATOM 8110 C C . ASN A 1 999 ? 34.375 52.032 12.060 1.00 87.75 999 ASN A C 1
ATOM 8112 O O . ASN A 1 999 ? 35.015 52.083 13.106 1.00 87.75 999 ASN A O 1
ATOM 8116 N N . ASP A 1 1000 ? 33.183 51.438 11.971 1.00 91.12 1000 ASP A N 1
ATOM 8117 C CA . ASP A 1 1000 ? 32.468 50.856 13.114 1.00 91.12 1000 ASP A CA 1
ATOM 8118 C C . ASP A 1 1000 ? 33.120 49.549 13.610 1.00 91.12 1000 ASP A C 1
ATOM 8120 O O . ASP A 1 1000 ? 32.963 49.167 14.770 1.00 91.12 1000 ASP A O 1
ATOM 8124 N N . HIS A 1 1001 ? 33.868 48.857 12.744 1.00 87.94 1001 HIS A N 1
ATOM 8125 C CA . HIS A 1 1001 ? 34.533 47.586 13.038 1.00 87.94 1001 HIS A CA 1
ATOM 8126 C C . HIS A 1 1001 ? 36.037 47.680 12.729 1.00 87.94 1001 HIS A C 1
ATOM 8128 O O . HIS A 1 1001 ? 36.500 47.078 11.759 1.00 87.94 1001 HIS A O 1
ATOM 8134 N N . PRO A 1 1002 ? 36.840 48.372 13.560 1.00 78.31 1002 PRO A N 1
ATOM 8135 C CA . PRO A 1 1002 ? 38.264 48.601 13.289 1.00 78.31 1002 PRO A CA 1
ATOM 8136 C C . PRO A 1 1002 ? 39.105 47.313 13.208 1.00 78.31 1002 PRO A C 1
ATOM 8138 O O . PRO A 1 1002 ? 40.190 47.323 12.638 1.00 78.31 1002 PRO A O 1
ATOM 8141 N N . GLY A 1 1003 ? 38.600 46.189 13.737 1.00 78.25 1003 GLY A N 1
ATOM 8142 C CA . GLY A 1 1003 ? 39.207 44.859 13.592 1.00 78.25 1003 GLY A CA 1
ATOM 8143 C C . GLY A 1 1003 ? 38.909 44.153 12.259 1.00 78.25 1003 GLY A C 1
ATOM 8144 O O . GLY A 1 1003 ? 39.355 43.024 12.055 1.00 78.25 1003 GLY A O 1
ATOM 8145 N N . ALA A 1 1004 ? 38.123 44.761 11.363 1.00 85.44 1004 ALA A N 1
ATOM 8146 C CA . ALA A 1 1004 ? 37.867 44.245 10.023 1.00 85.44 1004 ALA A CA 1
ATOM 8147 C C . ALA A 1 1004 ? 38.905 44.786 9.030 1.00 85.44 1004 ALA A C 1
ATOM 8149 O O . ALA A 1 1004 ? 39.070 45.994 8.868 1.00 85.44 1004 ALA A O 1
ATOM 8150 N N . ILE A 1 1005 ? 39.563 43.887 8.300 1.00 87.31 1005 ILE A N 1
ATOM 8151 C CA . ILE A 1 1005 ? 40.473 44.241 7.209 1.00 87.31 1005 ILE A CA 1
ATOM 8152 C C . ILE A 1 1005 ? 39.682 44.188 5.901 1.00 87.31 1005 ILE A C 1
ATOM 8154 O O . ILE A 1 1005 ? 39.268 43.114 5.464 1.00 87.31 1005 ILE A O 1
ATOM 8158 N N . LEU A 1 1006 ? 39.457 45.344 5.275 1.00 87.81 1006 LEU A N 1
ATOM 8159 C CA . LEU A 1 1006 ? 38.632 45.470 4.073 1.00 87.81 1006 LEU A CA 1
ATOM 8160 C C . LEU A 1 1006 ? 39.397 46.164 2.940 1.00 87.81 1006 LEU A C 1
ATOM 8162 O O . LEU A 1 1006 ? 39.840 47.302 3.096 1.00 87.81 1006 LEU A O 1
ATOM 8166 N N . HIS A 1 1007 ? 39.487 45.501 1.786 1.00 86.12 1007 HIS A N 1
ATOM 8167 C CA . HIS A 1 1007 ? 39.916 46.099 0.522 1.00 86.12 1007 HIS A CA 1
ATOM 8168 C C . HIS A 1 1007 ? 38.694 46.399 -0.340 1.00 86.12 1007 HIS A C 1
ATOM 8170 O O . HIS A 1 1007 ? 38.004 45.482 -0.782 1.00 86.12 1007 HIS A O 1
ATOM 8176 N N . LEU A 1 1008 ? 38.442 47.686 -0.574 1.00 87.38 1008 LEU A N 1
ATOM 8177 C CA . LEU A 1 1008 ? 37.426 48.167 -1.501 1.00 87.38 1008 LEU A CA 1
ATOM 8178 C C . LEU A 1 1008 ? 38.107 48.512 -2.826 1.00 87.38 1008 LEU A C 1
ATOM 8180 O O . LEU A 1 1008 ? 39.042 49.309 -2.837 1.00 87.38 1008 LEU A O 1
ATOM 8184 N N . ILE A 1 1009 ? 37.659 47.901 -3.918 1.00 84.50 1009 ILE A N 1
ATOM 8185 C CA . ILE A 1 1009 ? 38.234 48.063 -5.254 1.00 84.50 1009 ILE A CA 1
ATOM 8186 C C . ILE A 1 1009 ? 37.132 48.552 -6.186 1.00 84.50 1009 ILE A C 1
ATOM 8188 O O . ILE A 1 1009 ? 36.081 47.924 -6.280 1.00 84.50 1009 ILE A O 1
ATOM 8192 N N . GLU A 1 1010 ? 37.381 49.650 -6.886 1.00 81.38 1010 GLU A N 1
ATOM 8193 C CA . GLU A 1 1010 ? 36.478 50.158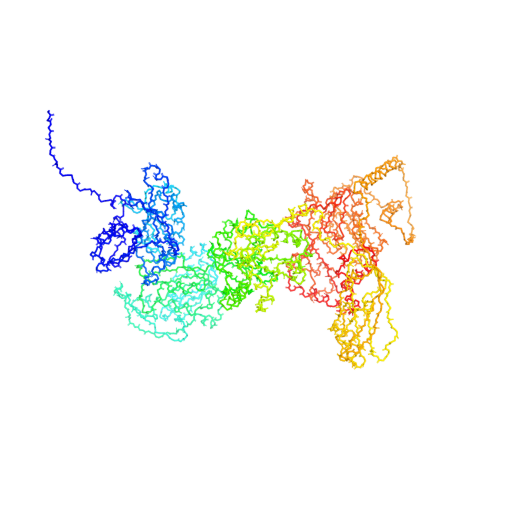 -7.917 1.00 81.38 1010 GLU A CA 1
ATOM 8194 C C . GLU A 1 1010 ? 36.631 49.333 -9.208 1.00 81.38 1010 GLU A C 1
ATOM 8196 O O . GLU A 1 1010 ? 37.713 49.252 -9.795 1.00 81.38 1010 GLU A O 1
ATOM 8201 N N . ASP A 1 1011 ? 35.544 48.710 -9.656 1.00 77.69 1011 ASP A N 1
ATOM 8202 C CA . ASP A 1 1011 ? 35.474 47.917 -10.879 1.00 77.69 1011 ASP A CA 1
ATOM 8203 C C . ASP A 1 1011 ? 34.931 48.758 -12.044 1.00 77.69 1011 ASP A C 1
ATOM 8205 O O . ASP A 1 1011 ? 33.725 48.966 -12.200 1.00 77.69 1011 ASP A O 1
ATOM 8209 N N . LYS A 1 1012 ? 35.852 49.228 -12.890 1.00 69.06 1012 LYS A N 1
ATOM 8210 C CA . LYS A 1 1012 ? 35.556 50.089 -14.046 1.00 69.06 1012 LYS A CA 1
ATOM 8211 C C . LYS A 1 1012 ? 35.157 49.327 -15.313 1.00 69.06 1012 LYS A C 1
ATOM 8213 O O . LYS A 1 1012 ? 34.769 49.960 -16.289 1.00 69.06 1012 LYS A O 1
ATOM 8218 N N . ASP A 1 1013 ? 35.240 47.996 -15.321 1.00 67.75 1013 ASP A N 1
ATOM 8219 C CA . ASP A 1 1013 ? 34.881 47.180 -16.486 1.00 67.75 1013 ASP A CA 1
ATOM 8220 C C . ASP A 1 1013 ? 33.355 47.005 -16.556 1.00 67.75 1013 ASP A C 1
ATOM 8222 O O . ASP A 1 1013 ? 32.820 46.272 -15.720 1.00 67.75 1013 ASP A O 1
ATOM 8226 N N . PRO A 1 1014 ? 32.652 47.591 -17.549 1.00 56.59 1014 PRO A N 1
ATOM 8227 C CA . PRO A 1 1014 ? 31.191 47.542 -17.647 1.00 56.59 1014 PRO A CA 1
ATOM 8228 C C . PRO A 1 1014 ? 30.639 46.145 -17.987 1.00 56.59 1014 PRO A C 1
ATOM 8230 O O . PRO A 1 1014 ? 29.428 45.932 -17.946 1.00 56.59 1014 PRO A O 1
ATOM 8233 N N . SER A 1 1015 ? 31.492 45.175 -18.334 1.00 59.66 1015 SER A N 1
ATOM 8234 C CA . SER A 1 1015 ? 31.062 43.826 -18.703 1.00 59.66 1015 SER A CA 1
ATOM 8235 C C . SER A 1 1015 ? 30.658 42.974 -17.488 1.00 59.66 1015 SER A C 1
ATOM 8237 O O . SER A 1 1015 ? 31.293 42.969 -16.424 1.00 59.66 1015 SER A O 1
ATOM 8239 N N . PHE A 1 1016 ? 29.598 42.170 -17.641 1.00 60.97 1016 PHE A N 1
ATOM 8240 C CA . PHE A 1 1016 ? 29.063 41.332 -16.560 1.00 60.97 1016 PHE A CA 1
ATOM 8241 C C . PHE A 1 1016 ? 29.795 39.974 -16.421 1.00 60.97 1016 PHE A C 1
ATOM 8243 O O . PHE A 1 1016 ? 29.185 38.905 -16.313 1.00 60.97 1016 PHE A O 1
ATOM 8250 N N . HIS A 1 1017 ? 31.132 39.966 -16.409 1.00 66.31 1017 HIS A N 1
ATOM 8251 C CA . HIS A 1 1017 ? 31.944 38.755 -16.193 1.00 66.31 1017 HIS A CA 1
ATOM 8252 C C . HIS A 1 1017 ? 32.215 38.479 -14.704 1.00 66.31 1017 HIS A C 1
ATOM 8254 O O . HIS A 1 1017 ? 33.362 38.361 -14.267 1.00 66.31 1017 HIS A O 1
ATOM 8260 N N . LYS A 1 1018 ? 31.138 38.326 -13.920 1.00 69.75 1018 LYS A N 1
ATOM 8261 C CA . LYS A 1 1018 ? 31.169 38.122 -12.457 1.00 69.75 1018 LYS A CA 1
ATOM 8262 C C . LYS A 1 1018 ? 32.145 37.021 -12.004 1.00 69.75 1018 LYS A C 1
ATOM 8264 O O . LYS A 1 1018 ? 32.844 37.183 -11.008 1.00 69.75 1018 LYS A O 1
ATOM 8269 N N . TYR A 1 1019 ? 32.245 35.928 -12.766 1.00 68.88 1019 TYR A N 1
ATOM 8270 C CA . TYR A 1 1019 ? 33.141 34.802 -12.471 1.00 68.88 1019 TYR A CA 1
ATOM 8271 C C . TYR A 1 1019 ? 34.635 35.164 -12.506 1.00 68.88 1019 TYR A C 1
ATOM 8273 O O . TYR A 1 1019 ? 35.397 34.731 -11.641 1.00 68.88 1019 TYR A O 1
ATOM 8281 N N . ARG A 1 1020 ? 35.056 35.990 -13.478 1.00 71.62 1020 ARG A N 1
ATOM 8282 C CA . ARG A 1 1020 ? 36.453 36.436 -13.622 1.00 71.62 1020 ARG A CA 1
ATOM 8283 C C . ARG A 1 1020 ? 36.831 37.355 -12.469 1.00 71.62 1020 ARG A C 1
ATOM 8285 O O . ARG A 1 1020 ? 37.860 37.150 -11.834 1.00 71.62 1020 ARG A O 1
ATOM 8292 N N . LYS A 1 1021 ? 35.944 38.306 -12.169 1.00 80.25 1021 LYS A N 1
ATOM 8293 C CA . LYS A 1 1021 ? 36.111 39.325 -11.127 1.00 80.25 1021 LYS A CA 1
ATOM 8294 C C . LYS A 1 1021 ? 36.277 38.688 -9.741 1.00 80.25 1021 LYS A C 1
ATOM 8296 O O . LYS A 1 1021 ? 37.260 38.942 -9.052 1.00 80.25 1021 LYS A O 1
ATOM 8301 N N . LEU A 1 1022 ? 35.393 37.758 -9.376 1.00 83.25 1022 LEU A N 1
ATOM 8302 C CA . LEU A 1 1022 ? 35.472 37.064 -8.084 1.00 83.25 1022 LEU A CA 1
ATOM 8303 C C . LEU A 1 1022 ? 36.630 36.066 -7.998 1.00 83.25 1022 LEU A C 1
ATOM 8305 O O . LEU A 1 1022 ? 37.222 35.918 -6.935 1.00 83.25 1022 LEU A O 1
ATOM 8309 N N . THR A 1 1023 ? 37.003 35.417 -9.104 1.00 82.62 1023 THR A N 1
ATOM 8310 C CA . THR A 1 1023 ? 38.208 34.569 -9.137 1.00 82.62 1023 THR A CA 1
ATOM 8311 C C . THR A 1 1023 ? 39.470 35.398 -8.865 1.00 82.62 1023 THR A C 1
ATOM 8313 O O . THR A 1 1023 ? 40.322 34.976 -8.086 1.00 82.62 1023 THR A O 1
ATOM 8316 N N . GLY A 1 1024 ? 39.565 36.604 -9.438 1.00 78.06 1024 GLY A N 1
ATOM 8317 C CA . GLY A 1 1024 ? 40.652 37.545 -9.155 1.00 78.06 1024 GLY A CA 1
ATOM 8318 C C . GLY A 1 1024 ? 40.675 38.013 -7.697 1.00 78.06 1024 GLY A C 1
ATOM 8319 O O . GLY A 1 1024 ? 41.726 37.974 -7.061 1.00 78.06 1024 GLY A O 1
ATOM 8320 N N . ALA A 1 1025 ? 39.518 38.381 -7.136 1.00 82.19 1025 ALA A N 1
ATOM 8321 C CA . ALA A 1 1025 ? 39.405 38.781 -5.730 1.00 82.19 1025 ALA A CA 1
ATOM 8322 C C . ALA A 1 1025 ? 39.788 37.653 -4.753 1.00 82.19 1025 ALA A C 1
ATOM 8324 O O . ALA A 1 1025 ? 40.443 37.909 -3.743 1.00 82.19 1025 ALA A O 1
ATOM 8325 N N . ALA A 1 1026 ? 39.424 36.405 -5.062 1.00 84.25 1026 ALA A N 1
ATOM 8326 C CA . ALA A 1 1026 ? 39.797 35.233 -4.274 1.00 84.25 1026 ALA A CA 1
ATOM 8327 C C . ALA A 1 1026 ? 41.316 34.995 -4.265 1.00 84.25 1026 ALA A C 1
ATOM 8329 O O . ALA A 1 1026 ? 41.908 34.790 -3.205 1.00 84.25 1026 ALA A O 1
ATOM 8330 N N . GLU A 1 1027 ? 41.952 35.065 -5.439 1.00 81.31 1027 GLU A N 1
ATOM 8331 C CA . GLU A 1 1027 ? 43.403 34.917 -5.577 1.00 81.31 1027 GLU A CA 1
ATOM 8332 C C . GLU A 1 1027 ? 44.151 36.052 -4.867 1.00 81.31 1027 GLU A C 1
ATOM 8334 O O . GLU A 1 1027 ? 45.147 35.803 -4.184 1.00 81.31 1027 GLU A O 1
ATOM 8339 N N . LEU A 1 1028 ? 43.643 37.285 -4.966 1.00 78.94 1028 LEU A N 1
ATOM 8340 C CA . LEU A 1 1028 ? 44.177 38.435 -4.243 1.00 78.94 1028 LEU A CA 1
ATOM 8341 C C . LEU A 1 1028 ? 44.118 38.199 -2.730 1.00 78.94 1028 LEU A C 1
ATOM 8343 O O . LEU A 1 1028 ? 45.160 38.252 -2.082 1.00 78.94 1028 LEU A O 1
ATOM 8347 N N . ALA A 1 1029 ? 42.939 37.872 -2.188 1.00 82.81 1029 ALA A N 1
ATOM 8348 C CA . ALA A 1 1029 ? 42.742 37.603 -0.762 1.00 82.81 1029 ALA A CA 1
ATOM 8349 C C . ALA A 1 1029 ? 43.675 36.492 -0.249 1.00 82.81 1029 ALA A C 1
ATOM 8351 O O . ALA A 1 1029 ? 44.288 36.631 0.811 1.00 82.81 1029 ALA A O 1
ATOM 8352 N N . HIS A 1 1030 ? 43.828 35.406 -1.013 1.00 81.75 1030 HIS A N 1
ATOM 8353 C CA . HIS A 1 1030 ? 44.729 34.310 -0.665 1.00 81.75 1030 HIS A CA 1
ATOM 8354 C C . HIS A 1 1030 ? 46.197 34.753 -0.615 1.00 81.75 1030 HIS A C 1
ATOM 8356 O O . HIS A 1 1030 ? 46.898 34.421 0.339 1.00 81.75 1030 HIS A O 1
ATOM 8362 N N . ARG A 1 1031 ? 46.663 35.535 -1.597 1.00 76.38 1031 ARG A N 1
ATOM 8363 C CA . ARG A 1 1031 ? 48.061 35.993 -1.666 1.00 76.38 1031 ARG A CA 1
ATOM 8364 C C . ARG A 1 1031 ? 48.425 36.993 -0.579 1.00 76.38 1031 ARG A C 1
ATOM 8366 O O . ARG A 1 1031 ? 49.497 36.877 0.001 1.00 76.38 1031 ARG A O 1
ATOM 8373 N N . ILE A 1 1032 ? 47.554 37.966 -0.314 1.00 76.00 1032 ILE A N 1
ATOM 8374 C CA . ILE A 1 1032 ? 47.856 39.051 0.632 1.00 76.00 1032 ILE A CA 1
ATOM 8375 C C . ILE A 1 1032 ? 47.705 38.615 2.092 1.00 76.00 1032 ILE A C 1
ATOM 8377 O O . ILE A 1 1032 ? 48.389 39.143 2.963 1.00 76.00 1032 ILE A O 1
ATOM 8381 N N . TRP A 1 1033 ? 46.813 37.660 2.376 1.00 78.25 1033 TRP A N 1
ATOM 8382 C CA . TRP A 1 1033 ? 46.461 37.296 3.751 1.00 78.25 1033 TRP A CA 1
ATOM 8383 C C . TRP A 1 1033 ? 46.713 35.839 4.121 1.00 78.25 1033 TRP A C 1
ATOM 8385 O O . TRP A 1 1033 ? 46.496 35.490 5.283 1.00 78.25 1033 TRP A O 1
ATOM 8395 N N . GLY A 1 1034 ? 47.089 34.983 3.168 1.00 77.44 1034 GLY A N 1
ATOM 8396 C CA . GLY A 1 1034 ? 47.284 33.550 3.398 1.00 77.44 1034 GLY A CA 1
ATOM 8397 C C . GLY A 1 1034 ? 46.009 32.797 3.796 1.00 77.44 1034 GLY A C 1
ATOM 8398 O O . GLY A 1 1034 ? 46.096 31.690 4.327 1.00 77.44 1034 GLY A O 1
ATOM 8399 N N . VAL A 1 1035 ? 44.819 33.378 3.581 1.00 83.12 1035 VAL A N 1
ATOM 8400 C CA . VAL A 1 1035 ? 43.542 32.751 3.967 1.00 83.12 1035 VAL A CA 1
ATOM 8401 C C . VAL A 1 1035 ? 43.322 31.460 3.183 1.00 83.12 1035 VAL A C 1
ATOM 8403 O O . VAL A 1 1035 ? 43.542 31.403 1.972 1.00 83.12 1035 VAL A O 1
ATOM 8406 N N . LYS A 1 1036 ? 42.876 30.404 3.866 1.00 84.19 1036 LYS A N 1
ATOM 8407 C CA . LYS A 1 1036 ? 42.642 29.094 3.239 1.00 84.19 1036 LYS A CA 1
ATOM 8408 C C . LYS A 1 1036 ? 41.245 28.982 2.653 1.00 84.19 1036 LYS A C 1
ATOM 8410 O O . LYS A 1 1036 ? 41.067 28.286 1.661 1.00 84.19 1036 LYS A O 1
ATOM 8415 N N . TRP A 1 1037 ? 40.259 29.630 3.264 1.00 91.69 1037 TRP A N 1
ATOM 8416 C CA . TRP A 1 1037 ? 38.867 29.584 2.836 1.00 91.69 1037 TRP A CA 1
ATOM 8417 C C . TRP A 1 1037 ? 38.419 30.916 2.239 1.00 91.69 1037 TRP A C 1
ATOM 8419 O O . TRP A 1 1037 ? 38.764 31.986 2.732 1.00 91.69 1037 TRP A O 1
ATOM 8429 N N . ILE A 1 1038 ? 37.622 30.838 1.180 1.00 92.69 1038 ILE A N 1
ATOM 8430 C CA . ILE A 1 1038 ? 37.036 31.978 0.484 1.00 92.69 1038 ILE A CA 1
ATOM 8431 C C . ILE A 1 1038 ? 35.529 31.775 0.411 1.00 92.69 1038 ILE A C 1
ATOM 8433 O O . ILE A 1 1038 ? 35.053 30.734 -0.058 1.00 92.69 1038 ILE A O 1
ATOM 8437 N N . PHE A 1 1039 ? 34.792 32.784 0.862 1.00 94.62 1039 PHE A N 1
ATOM 8438 C CA . PHE A 1 1039 ? 33.345 32.859 0.743 1.00 94.62 1039 PHE A CA 1
ATOM 8439 C C . PHE A 1 1039 ? 32.953 33.914 -0.300 1.00 94.62 1039 PHE A C 1
ATOM 8441 O O . PHE A 1 1039 ? 32.958 35.102 0.019 1.00 94.62 1039 PHE A O 1
ATOM 8448 N N . PRO A 1 1040 ? 32.642 33.520 -1.548 1.00 92.62 1040 PRO A N 1
ATOM 8449 C CA . PRO A 1 1040 ? 31.970 34.398 -2.495 1.00 92.62 1040 PRO A CA 1
ATOM 8450 C C . PRO A 1 1040 ? 30.501 34.581 -2.100 1.00 92.62 1040 PRO A C 1
ATOM 8452 O O . PRO A 1 1040 ? 29.762 33.598 -2.026 1.00 92.62 1040 PRO A O 1
ATOM 8455 N N . PHE A 1 1041 ? 30.088 35.828 -1.874 1.00 91.75 1041 PHE A N 1
ATOM 8456 C CA . PHE A 1 1041 ? 28.730 36.162 -1.440 1.00 91.75 1041 PHE A CA 1
ATOM 8457 C C . PHE A 1 1041 ? 28.153 37.355 -2.200 1.00 91.75 1041 PHE A C 1
ATOM 8459 O O . PHE A 1 1041 ? 28.890 38.224 -2.677 1.00 91.75 1041 PHE A O 1
ATOM 8466 N N . ASP A 1 1042 ? 26.828 37.397 -2.300 1.00 91.12 1042 ASP A N 1
ATOM 8467 C CA . ASP A 1 1042 ? 26.082 38.575 -2.745 1.00 91.12 1042 ASP A CA 1
ATOM 8468 C C . ASP A 1 1042 ? 25.625 39.399 -1.529 1.00 91.12 1042 ASP A C 1
ATOM 8470 O O . ASP A 1 1042 ? 25.468 38.859 -0.437 1.00 91.12 1042 ASP A O 1
ATOM 8474 N N . ALA A 1 1043 ? 25.439 40.716 -1.676 1.00 91.75 1043 ALA A N 1
ATOM 8475 C CA . ALA A 1 1043 ? 25.148 41.598 -0.537 1.00 91.75 1043 ALA A CA 1
ATOM 8476 C C . ALA A 1 1043 ? 23.908 41.159 0.268 1.00 91.75 1043 ALA A C 1
ATOM 8478 O O . ALA A 1 1043 ? 23.868 41.334 1.486 1.00 91.75 1043 ALA A O 1
ATOM 8479 N N . ASP A 1 1044 ? 22.939 40.523 -0.394 1.00 91.62 1044 ASP A N 1
ATOM 8480 C CA . ASP A 1 1044 ? 21.710 39.979 0.180 1.00 91.62 1044 ASP A CA 1
ATOM 8481 C C . ASP A 1 1044 ? 21.845 38.564 0.784 1.00 91.62 1044 ASP A C 1
ATOM 8483 O O . ASP A 1 1044 ? 20.835 37.958 1.157 1.00 91.62 1044 ASP A O 1
ATOM 8487 N N . GLU A 1 1045 ? 23.064 38.036 0.931 1.00 92.75 1045 GLU A N 1
ATOM 8488 C CA . GLU A 1 1045 ? 23.346 36.690 1.438 1.00 92.75 1045 GLU A CA 1
ATOM 8489 C C . GLU A 1 1045 ? 24.155 36.695 2.741 1.00 92.75 1045 GLU A C 1
ATOM 8491 O O . GLU A 1 1045 ? 25.319 37.085 2.790 1.00 92.75 1045 GLU A O 1
ATOM 8496 N N . LEU A 1 1046 ? 23.546 36.178 3.810 1.00 92.62 1046 LEU A N 1
ATOM 8497 C CA . LEU A 1 1046 ? 24.146 36.094 5.139 1.00 92.62 1046 LEU A CA 1
ATOM 8498 C C . LEU A 1 1046 ? 24.518 34.646 5.467 1.00 92.62 1046 LEU A C 1
ATOM 8500 O O . LEU A 1 1046 ? 23.641 33.796 5.632 1.00 92.62 1046 LEU A O 1
ATOM 8504 N N . LEU A 1 1047 ? 25.814 34.357 5.592 1.00 92.25 1047 LEU A N 1
ATOM 8505 C CA . LEU A 1 1047 ? 26.300 33.047 6.033 1.00 92.25 1047 LEU A CA 1
ATOM 8506 C C . LEU A 1 1047 ? 25.928 32.803 7.498 1.00 92.25 1047 LEU A C 1
ATOM 8508 O O . LEU A 1 1047 ? 26.224 33.633 8.346 1.00 92.25 1047 LEU A O 1
ATOM 8512 N N . CYS A 1 1048 ? 25.327 31.665 7.823 1.00 89.25 1048 CYS A N 1
ATOM 8513 C CA . CYS A 1 1048 ? 24.950 31.315 9.191 1.00 89.25 1048 CYS A CA 1
ATOM 8514 C C . CYS A 1 1048 ? 25.584 29.992 9.618 1.00 89.25 1048 CYS A C 1
ATOM 8516 O O . CYS A 1 1048 ? 25.599 29.035 8.841 1.00 89.25 1048 CYS A O 1
ATOM 8518 N N . SER A 1 1049 ? 26.036 29.931 10.874 1.00 87.12 1049 SER A N 1
ATOM 8519 C CA . SER A 1 1049 ? 26.441 28.695 11.549 1.00 87.12 1049 SER A CA 1
ATOM 8520 C C . SER A 1 1049 ? 25.590 28.455 12.798 1.00 87.12 1049 SER A C 1
ATOM 8522 O O . SER A 1 1049 ? 25.553 29.298 13.689 1.00 87.12 1049 SER A O 1
ATOM 8524 N N . SER A 1 1050 ? 24.897 27.313 12.879 1.00 76.75 1050 SER A N 1
ATOM 8525 C CA . SER A 1 1050 ? 23.952 27.009 13.970 1.00 76.75 1050 SER A CA 1
ATOM 8526 C C . SER A 1 1050 ? 24.463 26.028 15.030 1.00 76.75 1050 SER A C 1
ATOM 8528 O O . SER A 1 1050 ? 23.708 25.687 15.936 1.00 76.75 1050 SER A O 1
ATOM 8530 N N . LYS A 1 1051 ? 25.679 25.485 14.883 1.00 64.56 1051 LYS A N 1
ATOM 8531 C CA . LYS A 1 1051 ? 26.201 24.407 15.751 1.00 64.56 1051 LYS A CA 1
ATOM 8532 C C . LYS A 1 1051 ? 27.481 24.780 16.499 1.00 64.56 1051 LYS A C 1
ATOM 8534 O O . LYS A 1 1051 ? 27.613 24.434 17.665 1.00 64.56 1051 LYS A O 1
ATOM 8539 N N . THR A 1 1052 ? 28.412 25.466 15.840 1.00 66.06 1052 THR A N 1
ATOM 8540 C CA . THR A 1 1052 ? 29.725 25.870 16.375 1.00 66.06 1052 THR A CA 1
ATOM 8541 C C . THR A 1 1052 ? 30.200 27.155 15.685 1.00 66.06 1052 THR A C 1
ATOM 8543 O O . THR A 1 1052 ? 29.700 27.507 14.615 1.00 66.06 1052 THR A O 1
ATOM 8546 N N . GLY A 1 1053 ? 31.159 27.881 16.270 1.00 75.69 1053 GLY A N 1
ATOM 8547 C CA . GLY A 1 1053 ? 31.751 29.061 15.625 1.00 75.69 1053 GLY A CA 1
ATOM 8548 C C . GLY A 1 1053 ? 32.405 28.705 14.283 1.00 75.69 1053 GLY A C 1
ATOM 8549 O O . GLY A 1 1053 ? 33.132 27.714 14.192 1.00 75.69 1053 GLY A O 1
ATOM 8550 N N . LEU A 1 1054 ? 32.153 29.505 13.238 1.00 85.44 1054 LEU A N 1
ATOM 8551 C CA . LEU A 1 1054 ? 32.606 29.224 11.868 1.00 85.44 1054 LEU A CA 1
ATOM 8552 C C . LEU A 1 1054 ? 34.131 28.991 11.765 1.00 85.44 1054 LEU A C 1
ATOM 8554 O O . LEU A 1 1054 ? 34.514 28.015 11.121 1.00 85.44 1054 LEU A O 1
ATOM 8558 N N . PRO A 1 1055 ? 35.020 29.778 12.411 1.00 82.19 1055 PRO A N 1
ATOM 8559 C CA . PRO A 1 1055 ? 36.460 29.513 12.359 1.00 82.19 1055 PRO A CA 1
ATOM 8560 C C . PRO A 1 1055 ? 36.855 28.151 12.949 1.00 82.19 1055 PRO A C 1
ATOM 8562 O O . PRO A 1 1055 ? 37.697 27.463 12.373 1.00 82.19 1055 PRO A O 1
ATOM 8565 N N . THR A 1 1056 ? 36.221 27.730 14.049 1.00 80.62 1056 THR A N 1
ATOM 8566 C CA . THR A 1 1056 ? 36.460 26.424 14.688 1.00 80.62 1056 THR A CA 1
ATOM 8567 C C . THR A 1 1056 ? 36.036 25.284 13.768 1.00 80.62 1056 THR A C 1
ATOM 8569 O O . THR A 1 1056 ? 36.819 24.378 13.502 1.00 80.62 1056 THR A O 1
ATOM 8572 N N . LEU A 1 1057 ? 34.834 25.380 13.191 1.00 85.31 1057 LEU A N 1
ATOM 8573 C CA . LEU A 1 1057 ? 34.329 24.387 12.244 1.00 85.31 1057 LEU A CA 1
ATOM 8574 C C . LEU A 1 1057 ? 35.241 24.243 11.017 1.00 85.31 1057 LEU A C 1
ATOM 8576 O O . LEU A 1 1057 ? 35.505 23.135 10.552 1.00 85.31 1057 LEU A O 1
ATOM 8580 N N . LEU A 1 1058 ? 35.729 25.360 10.472 1.00 85.50 1058 LEU A N 1
ATOM 8581 C CA . LEU A 1 1058 ? 36.588 25.324 9.292 1.00 85.50 1058 LEU A CA 1
ATOM 8582 C C . LEU A 1 1058 ? 37.989 24.783 9.593 1.00 85.50 1058 LEU A C 1
ATOM 8584 O O . LEU A 1 1058 ? 38.564 24.161 8.697 1.00 85.50 1058 LEU A O 1
ATOM 8588 N N . LYS A 1 1059 ? 38.501 24.965 10.823 1.00 81.62 1059 LYS A N 1
ATOM 8589 C CA . LYS A 1 1059 ? 39.747 24.342 11.305 1.00 81.62 1059 LYS A CA 1
ATOM 8590 C C . LYS A 1 1059 ? 39.632 22.812 11.328 1.00 81.62 1059 LYS A C 1
ATOM 8592 O O . LYS A 1 1059 ? 40.512 22.135 10.802 1.00 81.62 1059 LYS A O 1
ATOM 8597 N N . ASP A 1 1060 ? 38.522 22.262 11.817 1.00 77.94 1060 ASP A N 1
ATOM 8598 C CA . ASP A 1 1060 ? 38.306 20.804 11.860 1.00 77.94 1060 ASP A CA 1
ATOM 8599 C C . ASP A 1 1060 ? 38.200 20.183 10.460 1.00 77.94 1060 ASP A C 1
ATOM 8601 O O . ASP A 1 1060 ? 38.699 19.087 10.188 1.00 77.94 1060 ASP A O 1
ATOM 8605 N N . LEU A 1 1061 ? 37.597 20.916 9.522 1.00 77.06 1061 LEU A N 1
ATOM 8606 C CA . LEU A 1 1061 ? 37.421 20.462 8.144 1.00 77.06 1061 LEU A CA 1
ATOM 8607 C C . LEU A 1 1061 ? 38.713 20.535 7.314 1.00 77.06 1061 LEU A C 1
ATOM 8609 O O . LEU A 1 1061 ? 38.749 19.986 6.203 1.00 77.06 1061 LEU A O 1
ATOM 8613 N N . GLU A 1 1062 ? 39.790 21.149 7.829 1.00 62.72 1062 GLU A N 1
ATOM 8614 C CA . GLU A 1 1062 ? 41.065 21.372 7.130 1.00 62.72 1062 GLU A CA 1
ATOM 8615 C C . GLU A 1 1062 ? 41.721 20.110 6.555 1.00 62.72 1062 GLU A C 1
ATOM 8617 O O . GLU A 1 1062 ? 42.541 20.216 5.647 1.00 62.72 1062 GLU A O 1
ATOM 8622 N N . LYS A 1 1063 ? 41.353 18.903 6.985 1.00 58.19 1063 LYS A N 1
ATOM 8623 C CA . LYS A 1 1063 ? 42.031 17.678 6.528 1.00 58.19 1063 LYS A CA 1
ATOM 8624 C C . LYS A 1 1063 ? 41.291 16.883 5.447 1.00 58.19 1063 LYS A C 1
ATOM 8626 O O . LYS A 1 1063 ? 41.890 15.970 4.892 1.00 58.19 1063 LYS A O 1
ATOM 8631 N N . GLN A 1 1064 ? 40.033 17.209 5.115 1.00 62.22 1064 GLN A N 1
ATOM 8632 C CA . GLN A 1 1064 ? 39.181 16.267 4.357 1.00 62.22 1064 GLN A CA 1
ATOM 8633 C C . GLN A 1 1064 ? 38.435 16.840 3.135 1.00 62.22 1064 GLN A C 1
ATOM 8635 O O . GLN A 1 1064 ? 38.214 16.103 2.175 1.00 62.22 1064 GLN A O 1
ATOM 8640 N N . HIS A 1 1065 ? 38.075 18.133 3.099 1.00 78.06 1065 HIS A N 1
ATOM 8641 C CA . HIS A 1 1065 ? 37.175 18.659 2.053 1.00 78.06 1065 HIS A CA 1
ATOM 8642 C C . HIS A 1 1065 ? 37.569 20.041 1.511 1.00 78.06 1065 HIS A C 1
ATOM 8644 O O . HIS A 1 1065 ? 37.930 20.934 2.270 1.00 78.06 1065 HIS A O 1
ATOM 8650 N N . ASN A 1 1066 ? 37.459 20.237 0.189 1.00 79.44 1066 ASN A N 1
ATOM 8651 C CA . ASN A 1 1066 ? 37.878 21.478 -0.487 1.00 79.44 1066 ASN A CA 1
ATOM 8652 C C . ASN A 1 1066 ? 36.720 22.439 -0.830 1.00 79.44 1066 ASN A C 1
ATOM 8654 O O . ASN A 1 1066 ? 36.978 23.564 -1.245 1.00 79.44 1066 ASN A O 1
ATOM 8658 N N . CYS A 1 1067 ? 35.459 22.019 -0.707 1.00 88.81 1067 CYS A N 1
ATOM 8659 C CA . CYS A 1 1067 ? 34.298 22.842 -1.051 1.00 88.81 1067 CYS A CA 1
ATOM 8660 C C . CYS A 1 1067 ? 33.081 22.433 -0.210 1.00 88.81 1067 CYS A C 1
ATOM 8662 O O . CYS A 1 1067 ? 32.841 21.242 0.006 1.00 88.81 1067 CYS A O 1
ATOM 8664 N N . ILE A 1 1068 ? 32.314 23.411 0.263 1.00 91.12 1068 ILE A N 1
ATOM 8665 C CA . ILE A 1 1068 ? 31.085 23.226 1.036 1.00 91.12 1068 ILE A CA 1
ATOM 8666 C C . ILE A 1 1068 ? 29.959 23.938 0.300 1.00 91.12 1068 ILE A C 1
ATOM 8668 O O . ILE A 1 1068 ? 30.054 25.125 0.007 1.00 91.12 1068 ILE A O 1
ATOM 8672 N N . ARG A 1 1069 ? 28.876 23.219 0.024 1.00 91.50 1069 ARG A N 1
ATOM 8673 C CA . ARG A 1 1069 ? 27.676 23.754 -0.611 1.00 91.50 1069 ARG A CA 1
ATOM 8674 C C . ARG A 1 1069 ? 26.682 24.228 0.445 1.00 91.50 1069 ARG A C 1
ATOM 8676 O O . ARG A 1 1069 ? 26.205 23.426 1.247 1.00 91.50 1069 ARG A O 1
ATOM 8683 N N . LEU A 1 1070 ? 26.365 25.513 0.415 1.00 90.94 1070 LEU A N 1
ATOM 8684 C CA . LEU A 1 1070 ? 25.501 26.212 1.358 1.00 90.94 1070 LEU A CA 1
ATOM 8685 C C . LEU A 1 1070 ? 24.117 26.399 0.739 1.00 90.94 1070 LEU A C 1
ATOM 8687 O O . LEU A 1 1070 ? 24.006 26.964 -0.345 1.00 90.94 1070 LEU A O 1
ATOM 8691 N N . ASP A 1 1071 ? 23.070 25.915 1.401 1.00 88.50 1071 ASP A N 1
ATOM 8692 C CA . ASP A 1 1071 ? 21.699 26.067 0.907 1.00 88.50 1071 ASP A CA 1
ATOM 8693 C C . ASP A 1 1071 ? 21.166 27.473 1.221 1.00 88.50 1071 ASP A C 1
ATOM 8695 O O . ASP A 1 1071 ? 21.302 27.944 2.355 1.00 88.50 1071 ASP A O 1
ATOM 8699 N N . ASN A 1 1072 ? 20.515 28.112 0.243 1.00 89.00 1072 ASN A N 1
ATOM 8700 C CA . ASN A 1 1072 ? 19.859 29.402 0.448 1.00 89.00 1072 ASN A CA 1
ATOM 8701 C C . ASN A 1 1072 ? 18.491 29.205 1.114 1.00 89.00 1072 ASN A C 1
ATOM 8703 O O . ASN A 1 1072 ? 17.678 28.372 0.703 1.00 89.00 1072 ASN A O 1
ATOM 8707 N N . ILE A 1 1073 ? 18.232 30.014 2.134 1.00 89.56 1073 ILE A N 1
ATOM 8708 C CA . ILE A 1 1073 ? 16.966 30.116 2.844 1.00 89.56 1073 ILE A CA 1
ATOM 8709 C C . ILE A 1 1073 ? 16.388 31.498 2.550 1.00 89.56 1073 ILE A C 1
ATOM 8711 O O . ILE A 1 1073 ? 16.832 32.497 3.112 1.00 89.56 1073 ILE A O 1
ATOM 8715 N N . ASN A 1 1074 ? 15.400 31.554 1.656 1.00 89.94 1074 ASN A N 1
ATOM 8716 C CA . ASN A 1 1074 ? 14.825 32.818 1.203 1.00 89.94 1074 ASN A CA 1
ATOM 8717 C C . ASN A 1 1074 ? 13.859 33.414 2.233 1.00 89.94 1074 ASN A C 1
ATOM 8719 O O . ASN A 1 1074 ? 12.863 32.780 2.608 1.00 89.94 1074 ASN A O 1
ATOM 8723 N N . TYR A 1 1075 ? 14.115 34.666 2.597 1.00 90.19 1075 TYR A N 1
ATOM 8724 C CA . TYR A 1 1075 ? 13.222 35.524 3.366 1.00 90.19 1075 TYR A CA 1
ATOM 8725 C C . TYR A 1 1075 ? 12.276 36.292 2.440 1.00 90.19 1075 TYR A C 1
ATOM 8727 O O . TYR A 1 1075 ? 12.635 36.636 1.311 1.00 90.19 1075 TYR A O 1
ATOM 8735 N N . VAL A 1 1076 ? 11.038 36.509 2.892 1.00 88.06 1076 VAL A N 1
ATOM 8736 C CA . VAL A 1 1076 ? 9.957 37.060 2.058 1.00 88.06 1076 VAL A CA 1
ATOM 8737 C C . VAL A 1 1076 ? 9.370 38.356 2.592 1.00 88.06 1076 VAL A C 1
ATOM 8739 O O . VAL A 1 1076 ? 9.383 38.618 3.795 1.00 88.06 1076 VAL A O 1
ATOM 8742 N N . LEU A 1 1077 ? 8.812 39.129 1.655 1.00 81.56 1077 LEU A N 1
ATOM 8743 C CA . LEU A 1 1077 ? 8.066 40.350 1.924 1.00 81.56 1077 LEU A CA 1
ATOM 8744 C C . LEU A 1 1077 ? 6.621 40.042 2.393 1.00 81.56 1077 LEU A C 1
ATOM 8746 O O . LEU A 1 1077 ? 5.967 39.169 1.831 1.00 81.56 1077 LEU A O 1
ATOM 8750 N N . ARG A 1 1078 ? 6.110 40.761 3.399 1.00 77.38 1078 ARG A N 1
ATOM 8751 C CA . ARG A 1 1078 ? 4.751 40.747 3.978 1.00 77.38 1078 ARG A CA 1
ATOM 8752 C C . ARG A 1 1078 ? 3.997 42.034 3.627 1.00 77.38 1078 ARG A C 1
ATOM 8754 O O . ARG A 1 1078 ? 4.600 43.056 3.331 1.00 77.38 1078 ARG A O 1
ATOM 8761 N N . SER A 1 1079 ? 2.670 41.998 3.694 1.00 62.44 1079 SER A N 1
ATOM 8762 C CA . SER A 1 1079 ? 1.804 43.124 3.312 1.00 62.44 1079 SER A CA 1
ATOM 8763 C C . SER A 1 1079 ? 1.620 44.218 4.379 1.00 62.44 1079 SER A C 1
ATOM 8765 O O . SER A 1 1079 ? 1.119 45.280 4.040 1.00 62.44 1079 SER A O 1
ATOM 8767 N N . PHE A 1 1080 ? 2.011 43.995 5.639 1.00 57.81 1080 PHE A N 1
ATOM 8768 C CA . PHE A 1 1080 ? 1.780 44.913 6.771 1.00 57.81 1080 PHE A CA 1
ATOM 8769 C C . PHE A 1 1080 ? 3.084 45.305 7.481 1.00 57.81 1080 PHE A C 1
ATOM 8771 O O . PHE A 1 1080 ? 3.274 45.044 8.666 1.00 57.81 1080 PHE A O 1
ATOM 8778 N N . TYR A 1 1081 ? 4.035 45.865 6.736 1.00 65.88 1081 TYR A N 1
ATOM 8779 C CA . TYR A 1 1081 ? 5.308 46.285 7.315 1.00 65.88 1081 TYR A CA 1
ATOM 8780 C C . TYR A 1 1081 ? 5.218 47.588 8.098 1.00 65.88 1081 TYR A C 1
ATOM 8782 O O . TYR A 1 1081 ? 4.474 48.492 7.733 1.00 65.88 1081 TYR A O 1
ATOM 8790 N N . ASP A 1 1082 ? 6.064 47.694 9.121 1.00 60.78 1082 ASP A N 1
ATOM 8791 C CA . ASP A 1 1082 ? 6.442 48.985 9.672 1.00 60.78 1082 ASP A CA 1
ATOM 8792 C C . ASP A 1 1082 ? 7.378 49.678 8.673 1.00 60.78 1082 ASP A C 1
ATOM 8794 O O . ASP A 1 1082 ? 8.512 49.248 8.449 1.00 60.78 1082 ASP A O 1
ATOM 8798 N N . HIS A 1 1083 ? 6.868 50.717 8.018 1.00 66.12 1083 HIS A N 1
ATOM 8799 C CA . HIS A 1 1083 ? 7.627 51.508 7.053 1.00 66.12 1083 HIS A CA 1
ATOM 8800 C C . HIS A 1 1083 ? 8.705 52.382 7.712 1.00 66.12 1083 HIS A C 1
ATOM 8802 O O . HIS A 1 1083 ? 9.526 52.948 6.992 1.00 66.12 1083 HIS A O 1
ATOM 8808 N N . SER A 1 1084 ? 8.729 52.474 9.047 1.00 72.06 1084 SER A N 1
ATOM 8809 C CA . SER A 1 1084 ? 9.776 53.177 9.792 1.00 72.06 1084 SER A CA 1
ATOM 8810 C C . SER A 1 1084 ? 11.051 52.341 9.995 1.00 72.06 1084 SER A C 1
ATOM 8812 O O . SER A 1 1084 ? 12.119 52.914 10.203 1.00 72.06 1084 SER A O 1
ATOM 8814 N N . GLU A 1 1085 ? 10.985 51.007 9.865 1.00 83.00 1085 GLU A N 1
ATOM 8815 C CA . GLU A 1 1085 ? 12.159 50.127 9.966 1.00 83.00 1085 GLU A CA 1
ATOM 8816 C C . GLU A 1 1085 ? 12.884 50.017 8.615 1.00 83.00 1085 GLU A C 1
ATOM 8818 O O . GLU A 1 1085 ? 12.469 49.300 7.692 1.00 83.00 1085 GLU A O 1
ATOM 8823 N N . THR A 1 1086 ? 14.002 50.732 8.503 1.00 79.19 1086 THR A N 1
ATOM 8824 C CA . THR A 1 1086 ? 14.811 50.802 7.283 1.00 79.19 1086 THR A CA 1
ATOM 8825 C C . THR A 1 1086 ? 15.698 49.573 7.083 1.00 79.19 1086 THR A C 1
ATOM 8827 O O . THR A 1 1086 ? 16.052 49.274 5.942 1.00 79.19 1086 THR A O 1
ATOM 8830 N N . ASN A 1 1087 ? 15.996 48.795 8.133 1.00 85.31 1087 ASN A N 1
ATOM 8831 C CA . ASN A 1 1087 ? 16.822 47.595 8.025 1.00 85.31 1087 ASN A CA 1
ATOM 8832 C C . ASN A 1 1087 ? 16.018 46.407 7.445 1.00 85.31 1087 ASN A C 1
ATOM 8834 O O . ASN A 1 1087 ? 15.110 45.881 8.105 1.00 85.31 1087 ASN A O 1
ATOM 8838 N N . PRO A 1 1088 ? 16.364 45.896 6.246 1.00 86.12 1088 PRO A N 1
ATOM 8839 C CA . PRO A 1 1088 ? 15.627 44.810 5.605 1.00 86.12 1088 PRO A CA 1
ATOM 8840 C C . PRO A 1 1088 ? 15.673 43.494 6.392 1.00 86.12 1088 PRO A C 1
ATOM 8842 O O . PRO A 1 1088 ? 14.720 42.722 6.311 1.00 86.12 1088 PRO A O 1
ATOM 8845 N N . ILE A 1 1089 ? 16.716 43.241 7.188 1.00 87.31 1089 ILE A N 1
ATOM 8846 C CA . ILE A 1 1089 ? 16.847 42.026 8.011 1.00 87.31 1089 ILE A CA 1
ATOM 8847 C C . ILE A 1 1089 ? 15.842 42.052 9.167 1.00 87.31 1089 ILE A C 1
ATOM 8849 O O . ILE A 1 1089 ? 15.180 41.049 9.431 1.00 87.31 1089 ILE A O 1
ATOM 8853 N N . LYS A 1 1090 ? 15.689 43.210 9.825 1.00 83.38 1090 LYS A N 1
ATOM 8854 C CA . LYS A 1 1090 ? 14.708 43.409 10.905 1.00 83.38 1090 LYS A CA 1
ATOM 8855 C C . LYS A 1 1090 ? 13.280 43.438 10.380 1.00 83.38 1090 LYS A C 1
ATOM 8857 O O . LYS A 1 1090 ? 12.368 42.937 11.031 1.00 83.38 1090 LYS A O 1
ATOM 8862 N N . ARG A 1 1091 ? 13.087 43.984 9.179 1.00 84.50 1091 ARG A N 1
ATOM 8863 C CA . ARG A 1 1091 ? 11.779 44.052 8.527 1.00 84.50 1091 ARG A CA 1
ATOM 8864 C C . ARG A 1 1091 ? 11.332 42.679 8.016 1.00 84.50 1091 ARG A C 1
ATOM 8866 O O . ARG A 1 1091 ? 10.195 42.272 8.240 1.00 84.50 1091 ARG A O 1
ATOM 8873 N N . MET A 1 1092 ? 12.206 41.913 7.366 1.00 88.19 1092 MET A N 1
ATOM 8874 C CA . MET A 1 1092 ? 11.877 40.617 6.758 1.00 88.19 1092 MET A CA 1
ATOM 8875 C C . MET A 1 1092 ? 12.164 39.445 7.710 1.00 88.19 1092 MET A C 1
ATOM 8877 O O . MET A 1 1092 ? 13.141 38.726 7.551 1.00 88.19 1092 MET A O 1
ATOM 8881 N N . THR A 1 1093 ? 11.275 39.205 8.678 1.00 86.38 1093 THR A N 1
ATOM 8882 C CA . THR A 1 1093 ? 11.426 38.167 9.730 1.00 86.38 1093 THR A CA 1
ATOM 8883 C C . THR A 1 1093 ? 10.822 36.802 9.397 1.00 86.38 1093 THR A C 1
ATOM 8885 O O . THR A 1 1093 ? 10.691 35.944 10.266 1.00 86.38 1093 THR A O 1
ATOM 8888 N N . HIS A 1 1094 ? 10.359 36.592 8.166 1.00 89.00 1094 HIS A N 1
ATOM 8889 C CA . HIS A 1 1094 ? 9.698 35.350 7.772 1.00 89.00 1094 HIS A CA 1
ATOM 8890 C C . HIS A 1 1094 ? 10.425 34.712 6.597 1.00 89.00 1094 HIS A C 1
ATOM 8892 O O . HIS A 1 1094 ? 10.657 35.361 5.574 1.00 89.00 1094 HIS A O 1
ATOM 8898 N N . ARG A 1 1095 ? 10.733 33.421 6.722 1.00 89.75 1095 ARG A N 1
ATOM 8899 C CA . ARG A 1 1095 ? 11.355 32.628 5.658 1.00 89.75 1095 ARG A CA 1
ATOM 8900 C C . ARG A 1 1095 ? 10.372 31.660 5.026 1.00 89.75 1095 ARG A C 1
ATOM 8902 O O . ARG A 1 1095 ? 9.435 31.194 5.666 1.00 89.75 1095 ARG A O 1
ATOM 8909 N N . MET A 1 1096 ? 10.624 31.275 3.784 1.00 86.06 1096 MET A N 1
ATOM 8910 C CA . MET A 1 1096 ? 9.846 30.232 3.111 1.00 86.06 1096 MET A CA 1
ATOM 8911 C C . MET A 1 1096 ? 9.927 28.885 3.858 1.00 86.06 1096 MET A C 1
ATOM 8913 O O . MET A 1 1096 ? 11.014 28.448 4.251 1.00 86.06 1096 MET A O 1
ATOM 8917 N N . LYS A 1 1097 ? 8.792 28.177 3.999 1.00 77.00 1097 LYS A N 1
ATOM 8918 C CA . LYS A 1 1097 ? 8.743 26.818 4.588 1.00 77.00 1097 LYS A CA 1
ATOM 8919 C C . LYS A 1 1097 ? 9.556 25.791 3.794 1.00 77.00 1097 LYS A C 1
ATOM 8921 O O . LYS A 1 1097 ? 10.165 24.903 4.384 1.00 77.00 1097 LYS A O 1
ATOM 8926 N N . ASN A 1 1098 ? 9.560 25.904 2.465 1.00 64.44 1098 ASN A N 1
ATOM 8927 C CA . ASN A 1 1098 ? 10.219 24.958 1.569 1.00 64.44 1098 ASN A CA 1
ATOM 8928 C C . ASN A 1 1098 ? 11.503 25.557 0.981 1.00 64.44 1098 ASN A C 1
ATOM 8930 O O . ASN A 1 1098 ? 11.423 26.465 0.159 1.00 64.44 1098 ASN A O 1
ATOM 8934 N N . THR A 1 1099 ? 12.666 25.024 1.359 1.00 59.06 1099 THR A N 1
ATOM 8935 C CA . THR A 1 1099 ? 13.982 25.459 0.854 1.00 59.06 1099 THR A CA 1
ATOM 8936 C C . THR A 1 1099 ? 14.448 24.684 -0.388 1.00 59.06 1099 THR A C 1
ATOM 8938 O O . THR A 1 1099 ? 15.487 24.998 -0.965 1.00 59.06 1099 THR A O 1
ATOM 8941 N N . SER A 1 1100 ? 13.692 23.676 -0.850 1.00 47.81 1100 SER A N 1
ATOM 8942 C CA . SER A 1 1100 ? 14.087 22.879 -2.020 1.00 47.81 1100 SER A CA 1
ATOM 8943 C C . SER A 1 1100 ? 14.022 23.699 -3.317 1.00 47.81 1100 SER A C 1
ATOM 8945 O O . SER A 1 1100 ? 12.986 24.254 -3.673 1.00 47.81 1100 SER A O 1
ATOM 8947 N N . GLY A 1 1101 ? 15.153 23.784 -4.028 1.00 54.53 1101 GLY A N 1
ATOM 8948 C CA . GLY A 1 1101 ? 15.260 24.494 -5.309 1.00 54.53 1101 GLY A CA 1
ATOM 8949 C C . GLY A 1 1101 ? 15.521 26.004 -5.217 1.00 54.53 1101 GLY A C 1
ATOM 8950 O O . GLY A 1 1101 ? 15.436 26.676 -6.240 1.00 54.53 1101 GLY A O 1
ATOM 8951 N N . GLN A 1 1102 ? 15.861 26.543 -4.039 1.00 57.47 1102 GLN A N 1
ATOM 8952 C CA . GLN A 1 1102 ? 16.082 27.985 -3.821 1.00 57.47 1102 GLN A CA 1
ATOM 8953 C C . GLN A 1 1102 ? 17.481 28.511 -4.207 1.00 57.47 1102 GLN A C 1
ATOM 8955 O O . GLN A 1 1102 ? 17.782 29.674 -3.958 1.00 57.47 1102 GLN A O 1
ATOM 8960 N N . GLY A 1 1103 ? 18.315 27.691 -4.855 1.00 69.75 1103 GLY A N 1
ATOM 8961 C CA . GLY A 1 1103 ? 19.720 28.015 -5.135 1.00 69.75 1103 GLY A CA 1
ATOM 8962 C C . GLY A 1 1103 ? 20.654 27.619 -3.985 1.00 69.75 1103 GLY A C 1
ATOM 8963 O O . GLY A 1 1103 ? 20.207 27.132 -2.948 1.00 69.75 1103 GLY A O 1
ATOM 8964 N N . TYR A 1 1104 ? 21.960 27.731 -4.209 1.00 83.38 1104 TYR A N 1
ATOM 8965 C CA . TYR A 1 1104 ? 23.001 27.371 -3.242 1.00 83.38 1104 TYR A CA 1
ATOM 8966 C C . TYR A 1 1104 ? 24.284 28.141 -3.535 1.00 83.38 1104 TYR A C 1
ATOM 8968 O O . TYR A 1 1104 ? 24.540 28.440 -4.692 1.00 83.38 1104 TYR A O 1
ATOM 8976 N N . LYS A 1 1105 ? 25.134 28.398 -2.549 1.00 87.69 1105 LYS A N 1
ATOM 8977 C CA . LYS A 1 1105 ? 26.479 28.956 -2.777 1.00 87.69 1105 LYS A CA 1
ATOM 8978 C C . LYS A 1 1105 ? 27.553 27.982 -2.349 1.00 87.69 1105 LYS A C 1
ATOM 8980 O O . LYS A 1 1105 ? 27.263 26.899 -1.837 1.00 87.69 1105 LYS A O 1
ATOM 8985 N N . VAL A 1 1106 ? 28.800 28.351 -2.597 1.00 89.31 1106 VAL A N 1
ATOM 8986 C CA . VAL A 1 1106 ? 29.960 27.542 -2.241 1.00 89.31 1106 VAL A CA 1
ATOM 8987 C C . VAL A 1 1106 ? 30.873 28.312 -1.302 1.00 89.31 1106 VAL A C 1
ATOM 8989 O O . VAL A 1 1106 ? 31.208 29.458 -1.559 1.00 89.31 1106 VAL A O 1
ATOM 8992 N N . LEU A 1 1107 ? 31.291 27.660 -0.225 1.00 91.69 1107 LEU A N 1
ATOM 8993 C CA . LEU A 1 1107 ? 32.405 28.073 0.618 1.00 91.69 1107 LEU A CA 1
ATOM 8994 C C . LEU A 1 1107 ? 33.594 27.181 0.268 1.00 91.69 1107 LEU A C 1
ATOM 8996 O O . LEU A 1 1107 ? 33.489 25.954 0.316 1.00 91.69 1107 LEU A O 1
ATOM 9000 N N . VAL A 1 1108 ? 34.705 27.779 -0.152 1.00 90.50 1108 VAL A N 1
ATOM 9001 C CA . VAL A 1 1108 ? 35.723 27.063 -0.932 1.00 90.50 1108 VAL A CA 1
ATOM 9002 C C . VAL A 1 1108 ? 37.066 27.172 -0.253 1.00 90.50 1108 VAL A C 1
ATOM 9004 O O . VAL A 1 1108 ? 37.479 28.260 0.134 1.00 90.50 1108 VAL A O 1
ATOM 9007 N N . ARG A 1 1109 ? 37.782 26.054 -0.150 1.00 89.12 1109 ARG A N 1
ATOM 9008 C CA . ARG A 1 1109 ? 39.187 26.088 0.223 1.00 89.12 1109 ARG A CA 1
ATOM 9009 C C . ARG A 1 1109 ? 40.011 26.451 -0.997 1.00 89.12 1109 ARG A C 1
ATOM 9011 O O . ARG A 1 1109 ? 40.153 25.637 -1.912 1.00 89.12 1109 ARG A O 1
ATOM 9018 N N . TRP A 1 1110 ? 40.534 27.665 -0.998 1.00 87.81 1110 TRP A N 1
ATOM 9019 C CA . TRP A 1 1110 ? 41.221 28.221 -2.145 1.00 87.81 1110 TRP A CA 1
ATOM 9020 C C . TRP A 1 1110 ? 42.533 27.497 -2.422 1.00 87.81 1110 TRP A C 1
ATOM 9022 O O . TRP A 1 1110 ? 43.303 27.182 -1.511 1.00 87.81 1110 TRP A O 1
ATOM 9032 N N . LYS A 1 1111 ? 42.778 27.235 -3.705 1.00 83.00 1111 LYS A N 1
ATOM 9033 C CA . LYS A 1 1111 ? 44.061 26.772 -4.228 1.00 83.00 1111 LYS A CA 1
ATOM 9034 C C . LYS A 1 1111 ? 44.378 27.581 -5.485 1.00 83.00 1111 LYS A C 1
ATOM 9036 O O . LYS A 1 1111 ? 43.463 27.778 -6.291 1.00 83.00 1111 LYS A O 1
ATOM 9041 N N . PRO A 1 1112 ? 45.641 27.989 -5.694 1.00 74.06 1112 PRO A N 1
ATOM 9042 C CA . PRO A 1 1112 ? 46.044 28.638 -6.936 1.00 74.06 1112 PRO A CA 1
ATOM 9043 C C . PRO A 1 1112 ? 45.601 27.822 -8.161 1.00 74.06 1112 PRO A C 1
ATOM 9045 O O . PRO A 1 1112 ? 45.793 26.604 -8.207 1.00 74.06 1112 PRO A O 1
ATOM 9048 N N . GLY A 1 1113 ? 44.969 28.486 -9.133 1.00 67.75 1113 GLY A N 1
ATOM 9049 C CA . GLY A 1 1113 ? 44.400 27.855 -10.334 1.00 67.75 1113 GLY A CA 1
ATOM 9050 C C . GLY A 1 1113 ? 42.922 27.447 -10.231 1.00 67.75 1113 GLY A C 1
ATOM 9051 O O . GLY A 1 1113 ? 42.376 26.891 -11.190 1.00 67.75 1113 GLY A O 1
ATOM 9052 N N . MET A 1 1114 ? 42.255 27.711 -9.100 1.00 81.62 1114 MET A N 1
ATOM 9053 C CA . MET A 1 1114 ? 40.798 27.588 -8.997 1.00 81.62 1114 MET A CA 1
ATOM 9054 C C . MET A 1 1114 ? 40.072 28.729 -9.722 1.00 81.62 1114 MET A C 1
ATOM 9056 O O . MET A 1 1114 ? 40.530 29.866 -9.738 1.00 81.62 1114 MET A O 1
ATOM 9060 N N . VAL A 1 1115 ? 38.908 28.417 -10.294 1.00 78.88 1115 VAL A N 1
ATOM 9061 C CA . VAL A 1 1115 ? 38.009 29.359 -10.968 1.00 78.88 1115 VAL A CA 1
ATOM 9062 C C . VAL A 1 1115 ? 36.606 29.202 -10.395 1.00 78.88 1115 VAL A C 1
ATOM 9064 O O . VAL A 1 1115 ? 36.042 28.105 -10.412 1.00 78.88 1115 VAL A O 1
ATOM 9067 N N . ILE A 1 1116 ? 36.041 30.303 -9.903 1.00 80.62 1116 ILE A N 1
ATOM 9068 C CA . ILE A 1 1116 ? 34.654 30.375 -9.429 1.00 80.62 1116 ILE A CA 1
ATOM 9069 C C . ILE A 1 1116 ? 33.741 30.476 -10.654 1.00 80.62 1116 ILE A C 1
ATOM 9071 O O . ILE A 1 1116 ? 34.025 31.256 -11.557 1.00 80.62 1116 ILE A O 1
ATOM 9075 N N . GLY A 1 1117 ? 32.662 29.694 -10.716 1.00 72.00 1117 GLY A N 1
ATOM 9076 C CA . GLY A 1 1117 ? 31.701 29.721 -11.823 1.00 72.00 1117 GLY A CA 1
ATOM 9077 C C . GLY A 1 1117 ? 30.808 30.973 -11.842 1.00 72.00 1117 GLY A C 1
ATOM 9078 O O . GLY A 1 1117 ? 30.634 31.654 -10.834 1.00 72.00 1117 GLY A O 1
ATOM 9079 N N . GLN A 1 1118 ? 30.181 31.270 -12.990 1.00 62.44 1118 GLN A N 1
ATOM 9080 C CA . GLN A 1 1118 ? 29.369 32.487 -13.227 1.00 62.44 1118 GLN A CA 1
ATOM 9081 C C . GLN A 1 1118 ? 28.194 32.679 -12.256 1.00 62.44 1118 GLN A C 1
ATOM 9083 O O . GLN A 1 1118 ? 27.817 33.816 -11.987 1.00 62.44 1118 GLN A O 1
ATOM 9088 N N . GLY A 1 1119 ? 27.630 31.597 -11.711 1.00 63.03 1119 GLY A N 1
ATOM 9089 C CA . GLY A 1 1119 ? 26.570 31.665 -10.695 1.00 63.03 1119 GLY A CA 1
ATOM 9090 C C . GLY A 1 1119 ? 27.068 31.675 -9.246 1.00 63.03 1119 GLY A C 1
ATOM 9091 O O . GLY A 1 1119 ? 26.247 31.749 -8.339 1.00 63.03 1119 GLY A O 1
ATOM 9092 N N . GLN A 1 1120 ? 28.383 31.566 -9.010 1.00 71.62 1120 GLN A N 1
ATOM 9093 C CA . GLN A 1 1120 ? 28.972 31.257 -7.694 1.00 71.62 1120 GLN A CA 1
ATOM 9094 C C . GLN A 1 1120 ? 28.396 29.963 -7.069 1.00 71.62 1120 GLN A C 1
ATOM 9096 O O . GLN A 1 1120 ? 28.322 29.814 -5.850 1.00 71.62 1120 GLN A O 1
ATOM 9101 N N . HIS A 1 1121 ? 27.945 29.025 -7.906 1.00 77.12 1121 HIS A N 1
ATOM 9102 C CA . HIS A 1 1121 ? 27.350 27.750 -7.489 1.00 77.12 1121 HIS A CA 1
ATOM 9103 C C . HIS A 1 1121 ? 28.357 26.594 -7.563 1.00 77.12 1121 HIS A C 1
ATOM 9105 O O . HIS A 1 1121 ? 28.097 25.496 -7.079 1.00 77.12 1121 HIS A O 1
ATOM 9111 N N . ASP A 1 1122 ? 29.502 26.815 -8.194 1.00 79.19 1122 ASP A N 1
ATOM 9112 C CA . ASP A 1 1122 ? 30.487 25.794 -8.496 1.00 79.19 1122 ASP A CA 1
ATOM 9113 C C . ASP A 1 1122 ? 31.887 26.398 -8.605 1.00 79.19 1122 ASP A C 1
ATOM 9115 O O . ASP A 1 1122 ? 32.063 27.591 -8.863 1.00 79.19 1122 ASP A O 1
ATOM 9119 N N . VAL A 1 1123 ? 32.891 25.550 -8.391 1.00 81.75 1123 VAL A N 1
ATOM 9120 C CA . VAL A 1 1123 ? 34.305 25.878 -8.578 1.00 81.75 1123 VAL A CA 1
ATOM 9121 C C . VAL A 1 1123 ? 34.954 24.780 -9.397 1.00 81.75 1123 VAL A C 1
ATOM 9123 O O . VAL A 1 1123 ? 34.671 23.595 -9.199 1.00 81.75 1123 VAL A O 1
ATOM 9126 N N . CYS A 1 1124 ? 35.844 25.178 -10.299 1.00 76.50 1124 CYS A N 1
ATOM 9127 C CA . CYS A 1 1124 ? 36.704 24.266 -11.035 1.00 76.50 1124 CYS A CA 1
ATOM 9128 C C . CYS A 1 1124 ? 38.174 24.513 -10.684 1.00 76.50 1124 CYS A C 1
ATOM 9130 O O . CYS A 1 1124 ? 38.582 25.653 -10.507 1.00 76.50 1124 CYS A O 1
ATOM 9132 N N . LEU A 1 1125 ? 38.978 23.455 -10.628 1.00 75.94 1125 LEU A N 1
ATOM 9133 C CA . LEU A 1 1125 ? 40.437 23.515 -10.546 1.00 75.94 1125 LEU A CA 1
ATOM 9134 C C . LEU A 1 1125 ? 40.998 22.876 -11.817 1.00 75.94 1125 LEU A C 1
ATOM 9136 O O . LEU A 1 1125 ? 40.672 21.726 -12.115 1.00 75.94 1125 LEU A O 1
ATOM 9140 N N . ASN A 1 1126 ? 41.803 23.616 -12.584 1.00 69.25 1126 ASN A N 1
ATOM 9141 C CA . ASN A 1 1126 ? 42.362 23.154 -13.866 1.00 69.25 1126 ASN A CA 1
ATOM 9142 C C . ASN A 1 1126 ? 41.289 22.592 -14.828 1.00 69.25 1126 ASN A C 1
ATOM 9144 O O . ASN A 1 1126 ? 41.473 21.547 -15.450 1.00 69.25 1126 ASN A O 1
ATOM 9148 N N . GLY A 1 1127 ? 40.125 23.249 -14.893 1.00 59.75 1127 GLY A N 1
ATOM 9149 C CA . GLY A 1 1127 ? 39.004 22.852 -15.756 1.00 59.75 1127 GLY A CA 1
ATOM 9150 C C . GLY A 1 1127 ? 38.152 21.677 -15.251 1.00 59.75 1127 GLY A C 1
ATOM 9151 O O . GLY A 1 1127 ? 37.186 21.313 -15.915 1.00 59.75 1127 GLY A O 1
ATOM 9152 N N . LYS A 1 1128 ? 38.457 21.095 -14.081 1.00 67.62 1128 LYS A N 1
ATOM 9153 C CA . LYS A 1 1128 ? 37.668 20.013 -13.463 1.00 67.62 1128 LYS A CA 1
ATOM 9154 C C . LYS A 1 1128 ? 36.874 20.520 -12.263 1.00 67.62 1128 LYS A C 1
ATOM 9156 O O . LYS A 1 1128 ? 37.420 21.231 -11.425 1.00 67.62 1128 LYS A O 1
ATOM 9161 N N . SER A 1 1129 ? 35.606 20.122 -12.155 1.00 76.88 1129 SER A N 1
ATOM 9162 C CA . SER A 1 1129 ? 34.739 20.503 -11.030 1.00 76.88 1129 SER A CA 1
ATOM 9163 C C . SER A 1 1129 ? 35.271 19.965 -9.696 1.00 76.88 1129 SER A C 1
ATOM 9165 O O . SER A 1 1129 ? 35.712 18.817 -9.609 1.00 76.88 1129 SER A O 1
ATOM 9167 N N . VAL A 1 1130 ? 35.232 20.797 -8.655 1.00 79.69 1130 VAL A N 1
ATOM 9168 C CA . VAL A 1 1130 ? 35.657 20.439 -7.297 1.00 79.69 1130 VAL A CA 1
ATOM 9169 C C . VAL A 1 1130 ? 34.491 19.789 -6.550 1.00 79.69 1130 VAL A C 1
ATOM 9171 O O . VAL A 1 1130 ? 33.408 20.362 -6.442 1.00 79.69 1130 VAL A O 1
ATOM 9174 N N . SER A 1 1131 ? 34.716 18.594 -5.998 1.00 80.75 1131 SER A N 1
ATOM 9175 C CA . SER A 1 1131 ? 33.732 17.896 -5.163 1.00 80.75 1131 SER A CA 1
ATOM 9176 C C . SER A 1 1131 ? 33.387 18.707 -3.912 1.00 80.75 1131 SER A C 1
ATOM 9178 O O . SER A 1 1131 ? 34.292 19.225 -3.250 1.00 80.75 1131 SER A O 1
ATOM 9180 N N . TYR A 1 1132 ? 32.106 18.749 -3.546 1.00 87.38 1132 TYR A N 1
ATOM 9181 C CA . TYR A 1 1132 ? 31.623 19.455 -2.361 1.00 87.38 1132 TYR A CA 1
ATOM 9182 C C . TYR A 1 1132 ? 30.945 18.518 -1.359 1.00 87.38 1132 TYR A C 1
ATOM 9184 O O . TYR A 1 1132 ? 30.449 17.451 -1.718 1.00 87.38 1132 TYR A O 1
ATOM 9192 N N . ILE A 1 1133 ? 30.868 18.969 -0.109 1.00 90.00 1133 ILE A N 1
ATOM 9193 C CA . ILE A 1 1133 ? 29.984 18.414 0.924 1.00 90.00 1133 ILE A CA 1
ATOM 9194 C C . ILE A 1 1133 ? 28.814 19.366 1.184 1.00 90.00 1133 ILE A C 1
ATOM 9196 O O . ILE A 1 1133 ? 28.898 20.555 0.881 1.00 90.00 1133 ILE A O 1
ATOM 9200 N N . HIS A 1 1134 ? 27.713 18.869 1.741 1.00 88.94 1134 HIS A N 1
ATOM 9201 C CA . HIS A 1 1134 ? 26.573 19.720 2.091 1.00 88.94 1134 HIS A CA 1
ATOM 9202 C C . HIS A 1 1134 ? 26.819 20.451 3.418 1.00 88.94 1134 HIS A C 1
ATOM 9204 O O . HIS A 1 1134 ? 27.225 19.835 4.399 1.00 88.94 1134 HIS A O 1
ATOM 9210 N N . GLY A 1 1135 ? 26.531 21.754 3.457 1.00 86.50 1135 GLY A N 1
ATOM 9211 C CA . GLY A 1 1135 ? 26.664 22.594 4.649 1.00 86.50 1135 GLY A CA 1
ATOM 9212 C C . GLY A 1 1135 ? 25.593 22.327 5.709 1.00 86.50 1135 GLY A C 1
ATOM 9213 O O . GLY A 1 1135 ? 25.883 22.382 6.900 1.00 86.50 1135 GLY A O 1
ATOM 9214 N N . LYS A 1 1136 ? 24.373 21.943 5.306 1.00 84.12 1136 LYS A N 1
ATOM 9215 C CA . LYS A 1 1136 ? 23.240 21.749 6.228 1.00 84.12 1136 LYS A CA 1
ATOM 9216 C C . LYS A 1 1136 ? 23.514 20.743 7.368 1.00 84.12 1136 LYS A C 1
ATOM 9218 O O . LYS A 1 1136 ? 23.216 21.078 8.514 1.00 84.12 1136 LYS A O 1
ATOM 9223 N N . PRO A 1 1137 ? 24.111 19.553 7.136 1.00 86.00 1137 PRO A N 1
ATOM 9224 C CA . PRO A 1 1137 ? 24.535 18.654 8.218 1.00 86.00 1137 PRO A CA 1
ATOM 9225 C C . PRO A 1 1137 ? 25.542 19.280 9.194 1.00 86.00 1137 PRO A C 1
ATOM 9227 O O . PRO A 1 1137 ? 25.505 18.978 10.389 1.00 86.00 1137 PRO A O 1
ATOM 9230 N N . LEU A 1 1138 ? 26.391 20.183 8.702 1.00 84.06 1138 LEU A N 1
ATOM 9231 C CA . LEU A 1 1138 ? 27.391 20.918 9.482 1.00 84.06 1138 LEU A CA 1
ATOM 9232 C C . LEU A 1 1138 ? 26.789 22.116 10.236 1.00 84.06 1138 LEU A C 1
ATOM 9234 O O . LEU A 1 1138 ? 27.486 22.764 11.005 1.00 84.06 1138 LEU A O 1
ATOM 9238 N N . GLY A 1 1139 ? 25.498 22.407 10.040 1.00 87.19 1139 GLY A N 1
ATOM 9239 C CA . GLY A 1 1139 ? 24.853 23.604 10.580 1.00 87.19 1139 GLY A CA 1
ATOM 9240 C C . GLY A 1 1139 ? 25.151 24.879 9.786 1.00 87.19 1139 GLY A C 1
ATOM 9241 O O . GLY A 1 1139 ? 24.887 25.959 10.300 1.00 87.19 1139 GLY A O 1
ATOM 9242 N N . LEU A 1 1140 ? 25.678 24.766 8.559 1.00 90.38 1140 LEU A N 1
ATOM 9243 C CA . LEU A 1 1140 ? 25.971 25.895 7.674 1.00 90.38 1140 LEU A CA 1
ATOM 9244 C C . LEU A 1 1140 ? 24.885 26.084 6.609 1.00 90.38 1140 LEU A C 1
ATOM 9246 O O . LEU A 1 1140 ? 24.533 25.146 5.887 1.00 90.38 1140 LEU A O 1
ATOM 9250 N N . PHE A 1 1141 ? 24.387 27.309 6.475 1.00 91.00 1141 PHE A N 1
ATOM 9251 C CA . PHE A 1 1141 ? 23.400 27.706 5.466 1.00 91.00 1141 PHE A CA 1
ATOM 9252 C C . PHE A 1 1141 ? 23.466 29.216 5.211 1.00 91.00 1141 PHE A C 1
ATOM 9254 O O . PHE A 1 1141 ? 24.190 29.927 5.904 1.00 91.00 1141 PHE A O 1
ATOM 9261 N N . ILE A 1 1142 ? 22.721 29.707 4.221 1.00 92.12 1142 ILE A N 1
ATOM 9262 C CA . ILE A 1 1142 ? 22.629 31.137 3.908 1.00 92.12 1142 ILE A CA 1
ATOM 9263 C C . ILE A 1 1142 ? 21.215 31.631 4.184 1.00 92.12 1142 ILE A C 1
ATOM 9265 O O . ILE A 1 1142 ? 20.253 31.055 3.678 1.00 92.12 1142 ILE A O 1
ATOM 9269 N N . ARG A 1 1143 ? 21.073 32.721 4.938 1.00 91.56 1143 ARG A N 1
ATOM 9270 C CA . ARG A 1 1143 ? 19.840 33.518 4.949 1.00 91.56 1143 ARG A CA 1
ATOM 9271 C C . ARG A 1 1143 ? 19.907 34.507 3.789 1.00 91.56 1143 ARG A C 1
ATOM 9273 O O . ARG A 1 1143 ? 20.840 35.296 3.712 1.00 91.56 1143 ARG A O 1
ATOM 9280 N N . HIS A 1 1144 ? 18.951 34.428 2.873 1.00 92.38 1144 HIS A N 1
ATOM 9281 C CA . HIS A 1 1144 ? 18.969 35.171 1.615 1.00 92.38 1144 HIS A CA 1
ATOM 9282 C C . HIS A 1 1144 ? 17.778 36.133 1.542 1.00 92.38 1144 HIS A C 1
ATOM 9284 O O . HIS A 1 1144 ? 16.631 35.715 1.734 1.00 92.38 1144 HIS A O 1
ATOM 9290 N N . TYR A 1 1145 ? 18.045 37.404 1.232 1.00 91.50 1145 TYR A N 1
ATOM 9291 C CA . TYR A 1 1145 ? 17.077 38.510 1.202 1.00 91.50 1145 TYR A CA 1
ATOM 9292 C C . TYR A 1 1145 ? 16.890 39.071 -0.224 1.00 91.50 1145 TYR A C 1
ATOM 9294 O O . TYR A 1 1145 ? 17.135 40.250 -0.470 1.00 91.50 1145 TYR A O 1
ATOM 9302 N N . PRO A 1 1146 ? 16.418 38.258 -1.191 1.00 87.50 1146 PRO A N 1
ATOM 9303 C CA . PRO A 1 1146 ? 16.527 38.571 -2.619 1.00 87.50 1146 PRO A CA 1
ATOM 9304 C C . PRO A 1 1146 ? 15.689 39.760 -3.102 1.00 87.50 1146 PRO A C 1
ATOM 9306 O O . PRO A 1 1146 ? 16.002 40.354 -4.139 1.00 87.50 1146 PRO A O 1
ATOM 9309 N N . PHE A 1 1147 ? 14.595 40.073 -2.400 1.00 88.50 1147 PHE A N 1
ATOM 9310 C CA . PHE A 1 1147 ? 13.596 41.068 -2.795 1.00 88.50 1147 PHE A CA 1
ATOM 9311 C C . PHE A 1 1147 ? 13.124 41.840 -1.557 1.00 88.50 1147 PHE A C 1
ATOM 9313 O O . PHE A 1 1147 ? 12.415 41.272 -0.735 1.00 88.50 1147 PHE A O 1
ATOM 9320 N N . ARG A 1 1148 ? 13.540 43.109 -1.416 1.00 88.25 1148 ARG A N 1
ATOM 9321 C CA . ARG A 1 1148 ? 13.494 43.871 -0.148 1.00 88.25 1148 ARG A CA 1
ATOM 9322 C C . ARG A 1 1148 ? 12.527 45.064 -0.146 1.00 88.25 1148 ARG A C 1
ATOM 9324 O O . ARG A 1 1148 ? 12.041 45.481 0.907 1.00 88.25 1148 ARG A O 1
ATOM 9331 N N . SER A 1 1149 ? 12.210 45.602 -1.318 1.00 86.31 1149 SER A N 1
ATOM 9332 C CA . SER A 1 1149 ? 11.211 46.656 -1.531 1.00 86.31 1149 SER A CA 1
ATOM 9333 C C . SER A 1 1149 ? 10.790 46.685 -3.004 1.00 86.31 1149 SER A C 1
ATOM 9335 O O . SER A 1 1149 ? 11.468 46.092 -3.851 1.00 86.31 1149 SER A O 1
ATOM 9337 N N . LYS A 1 1150 ? 9.683 47.373 -3.317 1.00 86.25 1150 LYS A N 1
ATOM 9338 C CA . LYS A 1 1150 ? 9.249 47.602 -4.706 1.00 86.25 1150 LYS A CA 1
ATOM 9339 C C . LYS A 1 1150 ? 10.335 48.329 -5.505 1.00 86.25 1150 LYS A C 1
ATOM 9341 O O . LYS A 1 1150 ? 10.687 47.882 -6.591 1.00 86.25 1150 LYS A O 1
ATOM 9346 N N . GLU A 1 1151 ? 10.931 49.371 -4.925 1.00 85.81 1151 GLU A N 1
ATOM 9347 C CA . GLU A 1 1151 ? 12.011 50.135 -5.562 1.00 85.81 1151 GLU A CA 1
ATOM 9348 C C . GLU A 1 1151 ? 13.275 49.289 -5.777 1.00 85.81 1151 GLU A C 1
ATOM 9350 O O . GLU A 1 1151 ? 13.884 49.334 -6.842 1.00 85.81 1151 GLU A O 1
ATOM 9355 N N . HIS A 1 1152 ? 13.639 48.427 -4.825 1.00 87.25 1152 HIS A N 1
ATOM 9356 C CA . HIS A 1 1152 ? 14.751 47.497 -5.018 1.00 87.25 1152 HIS A CA 1
ATOM 9357 C C . HIS A 1 1152 ? 14.461 46.487 -6.144 1.00 87.25 1152 HIS A C 1
ATOM 9359 O O . HIS A 1 1152 ? 15.324 46.240 -6.982 1.00 87.25 1152 HIS A O 1
ATOM 9365 N N . ILE A 1 1153 ? 13.244 45.929 -6.223 1.00 88.12 1153 ILE A N 1
ATOM 9366 C CA . ILE A 1 1153 ? 12.835 45.048 -7.336 1.00 88.12 1153 ILE A CA 1
ATOM 9367 C C . ILE A 1 1153 ? 12.937 45.779 -8.676 1.00 88.12 1153 ILE A C 1
ATOM 9369 O O . ILE A 1 1153 ? 13.498 45.232 -9.626 1.00 88.12 1153 ILE A O 1
ATOM 9373 N N . ARG A 1 1154 ? 12.442 47.017 -8.736 1.00 88.06 1154 ARG A N 1
ATOM 9374 C CA . ARG A 1 1154 ? 12.513 47.886 -9.912 1.00 88.06 1154 ARG A CA 1
ATOM 9375 C C . ARG A 1 1154 ? 13.956 48.080 -10.378 1.00 88.06 1154 ARG A C 1
ATOM 9377 O O . ARG A 1 1154 ? 14.276 47.738 -11.516 1.00 88.06 1154 ARG A O 1
ATOM 9384 N N . LYS A 1 1155 ? 14.849 48.518 -9.479 1.00 84.81 1155 LYS A N 1
ATOM 9385 C CA . LYS A 1 1155 ? 16.288 48.677 -9.757 1.00 84.81 1155 LYS A CA 1
ATOM 9386 C C . LYS A 1 1155 ? 16.919 47.365 -10.246 1.00 84.81 1155 LYS A C 1
ATOM 9388 O O . LYS A 1 1155 ? 17.633 47.380 -11.246 1.00 84.81 1155 LYS A O 1
ATOM 9393 N N . LYS A 1 1156 ? 16.606 46.223 -9.615 1.00 84.25 1156 LYS A N 1
ATOM 9394 C CA . LYS A 1 1156 ? 17.144 44.895 -9.982 1.00 84.25 1156 LYS A CA 1
ATOM 9395 C C . LYS A 1 1156 ? 16.694 44.447 -11.382 1.00 84.25 1156 LYS A C 1
ATOM 9397 O O . LYS A 1 1156 ? 17.488 43.862 -12.115 1.00 84.25 1156 LYS A O 1
ATOM 9402 N N . ILE A 1 1157 ? 15.449 44.741 -11.778 1.00 84.38 1157 ILE A N 1
ATOM 9403 C CA . ILE A 1 1157 ? 14.921 44.449 -13.124 1.00 84.38 1157 ILE A CA 1
ATOM 9404 C C . ILE A 1 1157 ? 15.601 45.323 -14.184 1.00 84.38 1157 ILE A C 1
ATOM 9406 O O . ILE A 1 1157 ? 16.055 44.793 -15.197 1.00 84.38 1157 ILE A O 1
ATOM 9410 N N . ILE A 1 1158 ? 15.680 46.636 -13.947 1.00 83.25 1158 ILE A N 1
ATOM 9411 C CA . ILE A 1 1158 ? 16.197 47.614 -14.914 1.00 83.25 1158 ILE A CA 1
ATOM 9412 C C . ILE A 1 1158 ? 17.708 47.454 -15.080 1.00 83.25 1158 ILE A C 1
ATOM 9414 O O . ILE A 1 1158 ? 18.175 47.073 -16.151 1.00 83.25 1158 ILE A O 1
ATOM 9418 N N . LYS A 1 1159 ? 18.468 47.633 -13.996 1.00 76.38 1159 LYS A N 1
ATOM 9419 C CA . LYS A 1 1159 ? 19.937 47.615 -14.029 1.00 76.38 1159 LYS A CA 1
ATOM 9420 C C . LYS A 1 1159 ? 20.483 46.226 -14.364 1.00 76.38 1159 LYS A C 1
ATOM 9422 O O . LYS A 1 1159 ? 21.439 46.094 -15.125 1.00 76.38 1159 LYS A O 1
ATOM 9427 N N . GLY A 1 1160 ? 19.841 45.171 -13.850 1.00 72.56 1160 GLY A N 1
ATOM 9428 C CA . GLY A 1 1160 ? 20.173 43.789 -14.203 1.00 72.56 1160 GLY A CA 1
ATOM 9429 C C . GLY A 1 1160 ? 19.889 43.476 -15.675 1.00 72.56 1160 GLY A C 1
ATOM 9430 O O . GLY A 1 1160 ? 20.650 42.750 -16.309 1.00 72.56 1160 GLY A O 1
ATOM 9431 N N . GLY A 1 1161 ? 18.826 44.042 -16.247 1.00 72.12 1161 GLY A N 1
ATOM 9432 C CA . GLY A 1 1161 ? 18.521 43.946 -17.671 1.00 72.12 1161 GLY A CA 1
ATOM 9433 C C . GLY A 1 1161 ? 19.529 44.669 -18.562 1.00 72.12 1161 GLY A C 1
ATOM 9434 O O . GLY A 1 1161 ? 20.047 44.071 -19.506 1.00 72.12 1161 GLY A O 1
ATOM 9435 N N . GLU A 1 1162 ? 19.846 45.918 -18.223 1.00 72.38 1162 GLU A N 1
ATOM 9436 C CA . GLU A 1 1162 ? 20.788 46.784 -18.944 1.00 72.38 1162 GLU A CA 1
ATOM 9437 C C . GLU A 1 1162 ? 22.205 46.199 -18.968 1.00 72.38 1162 GLU A C 1
ATOM 9439 O O . GLU A 1 1162 ? 22.802 46.077 -20.038 1.00 72.38 1162 GLU A O 1
ATOM 9444 N N . ALA A 1 1163 ? 22.709 45.717 -17.828 1.00 65.38 1163 ALA A N 1
ATOM 9445 C CA . ALA A 1 1163 ? 24.029 45.085 -17.745 1.00 65.38 1163 ALA A CA 1
ATOM 9446 C C . ALA A 1 1163 ? 24.142 43.821 -18.625 1.00 65.38 1163 ALA A C 1
ATOM 9448 O O . ALA A 1 1163 ? 25.170 43.569 -19.262 1.00 65.38 1163 ALA A O 1
ATOM 9449 N N . TYR A 1 1164 ? 23.070 43.024 -18.715 1.00 65.81 1164 TYR A N 1
ATOM 9450 C CA . TYR A 1 1164 ? 23.031 41.840 -19.581 1.00 65.81 1164 TYR A CA 1
ATOM 9451 C C . TYR A 1 1164 ? 22.791 42.169 -21.061 1.00 65.81 1164 TYR A C 1
ATOM 9453 O O . TYR A 1 1164 ? 23.163 41.358 -21.913 1.00 65.81 1164 TYR A O 1
ATOM 9461 N N . ALA A 1 1165 ? 22.175 43.313 -21.374 1.00 64.00 1165 ALA A N 1
ATOM 9462 C CA . ALA A 1 1165 ? 22.035 43.820 -22.738 1.00 64.00 1165 ALA A CA 1
ATOM 9463 C C . ALA A 1 1165 ? 23.361 44.389 -23.276 1.00 64.00 1165 ALA A C 1
ATOM 9465 O O . ALA A 1 1165 ? 23.654 44.227 -24.457 1.00 64.00 1165 ALA A O 1
ATOM 9466 N N . ALA A 1 1166 ? 24.187 44.976 -22.403 1.00 56.44 1166 ALA A N 1
ATOM 9467 C CA . ALA A 1 1166 ? 25.487 45.552 -22.748 1.00 56.44 1166 ALA A CA 1
ATOM 9468 C C . ALA A 1 1166 ? 26.633 44.525 -22.897 1.00 56.44 1166 ALA A C 1
ATOM 9470 O O . ALA A 1 1166 ? 27.694 44.868 -23.414 1.00 56.44 1166 ALA A O 1
ATOM 9471 N N . THR A 1 1167 ? 26.458 43.262 -22.475 1.00 55.66 1167 THR A N 1
ATOM 9472 C CA . THR A 1 1167 ? 27.544 42.261 -22.501 1.00 55.66 1167 THR A CA 1
ATOM 9473 C C . THR A 1 1167 ? 27.507 41.368 -23.756 1.00 55.66 1167 THR A C 1
ATOM 9475 O O . THR A 1 1167 ? 26.575 40.578 -23.935 1.00 55.66 1167 THR A O 1
ATOM 9478 N N . GLN A 1 1168 ? 28.547 41.424 -24.600 1.00 48.75 1168 GLN A N 1
ATOM 9479 C CA . GLN A 1 1168 ? 28.727 40.538 -25.766 1.00 48.75 1168 GLN A CA 1
ATOM 9480 C C . GLN A 1 1168 ? 29.395 39.194 -25.383 1.00 48.75 1168 GLN A C 1
ATOM 9482 O O . GLN A 1 1168 ? 30.180 39.124 -24.443 1.00 48.75 1168 GLN A O 1
ATOM 9487 N N . GLY A 1 1169 ? 29.084 38.102 -26.101 1.00 49.44 1169 GLY A N 1
ATOM 9488 C CA . GLY A 1 1169 ? 29.812 36.819 -25.995 1.00 49.44 1169 GLY A CA 1
ATOM 9489 C C . GLY A 1 1169 ? 29.289 35.765 -24.999 1.00 49.44 1169 GLY A C 1
ATOM 9490 O O . GLY A 1 1169 ? 29.889 34.697 -24.879 1.00 49.44 1169 GLY A O 1
ATOM 9491 N N . PHE A 1 1170 ? 28.166 35.988 -24.301 1.00 48.06 1170 PHE A N 1
ATOM 9492 C CA . PHE A 1 1170 ? 27.564 34.959 -23.433 1.00 48.06 1170 PHE A CA 1
ATOM 9493 C C . PHE A 1 1170 ? 26.640 33.978 -24.190 1.00 48.06 1170 PHE A C 1
ATOM 9495 O O . PHE A 1 1170 ? 25.847 34.409 -25.028 1.00 48.06 1170 PHE A O 1
ATOM 9502 N N . PRO A 1 1171 ? 26.629 32.671 -23.842 1.00 48.88 1171 PRO A N 1
ATOM 9503 C CA . PRO A 1 1171 ? 25.631 31.723 -24.341 1.00 48.88 1171 PRO A CA 1
ATOM 9504 C C . PRO A 1 1171 ? 24.199 32.149 -23.973 1.00 48.88 1171 PRO A C 1
ATOM 9506 O O . PRO A 1 1171 ? 23.950 32.563 -22.841 1.00 48.88 1171 PRO A O 1
ATOM 9509 N N . GLU A 1 1172 ? 23.235 31.943 -24.877 1.00 46.12 1172 GLU A N 1
ATOM 9510 C CA . GLU A 1 1172 ? 21.833 32.414 -24.786 1.00 46.12 1172 GLU A CA 1
ATOM 9511 C C . GLU A 1 1172 ? 21.095 32.021 -23.481 1.00 46.12 1172 GLU A C 1
ATOM 9513 O O . GLU A 1 1172 ? 20.146 32.676 -23.048 1.00 46.12 1172 GLU A O 1
ATOM 9518 N N . ARG A 1 1173 ? 21.560 30.962 -22.806 1.00 43.06 1173 ARG A N 1
ATOM 9519 C CA . ARG A 1 1173 ? 21.024 30.453 -21.531 1.00 43.06 1173 ARG A CA 1
ATOM 9520 C C . ARG A 1 1173 ? 21.422 31.263 -20.287 1.00 43.06 1173 ARG A C 1
ATOM 9522 O O . ARG A 1 1173 ? 20.739 31.156 -19.270 1.00 43.06 1173 ARG A O 1
ATOM 9529 N N . VAL A 1 1174 ? 22.509 32.035 -20.331 1.00 44.31 1174 VAL A N 1
ATOM 9530 C CA . VAL A 1 1174 ? 23.031 32.787 -19.174 1.00 44.31 1174 VAL A CA 1
ATOM 9531 C C . VAL A 1 1174 ? 22.267 34.111 -19.044 1.00 44.31 1174 VAL A C 1
ATOM 9533 O O . VAL A 1 1174 ? 22.116 34.842 -20.018 1.00 44.31 1174 VAL A O 1
ATOM 9536 N N . GLY A 1 1175 ? 21.725 34.405 -17.856 1.00 51.75 1175 GLY A N 1
ATOM 9537 C CA . GLY A 1 1175 ? 20.933 35.624 -17.617 1.00 51.75 1175 GLY A CA 1
ATOM 9538 C C . GLY A 1 1175 ? 19.506 35.606 -18.186 1.00 51.75 1175 GLY A C 1
ATOM 9539 O O . GLY A 1 1175 ? 18.838 36.636 -18.192 1.00 51.75 1175 GLY A O 1
ATOM 9540 N N . LYS A 1 1176 ? 19.000 34.446 -18.637 1.00 60.62 1176 LYS A N 1
ATOM 9541 C CA . LYS A 1 1176 ? 17.667 34.295 -19.261 1.00 60.62 1176 LYS A CA 1
ATOM 9542 C C . LYS A 1 1176 ? 16.513 34.860 -18.416 1.00 60.62 1176 LYS A C 1
ATOM 9544 O O . LYS A 1 1176 ? 15.549 35.374 -18.976 1.00 60.62 1176 LYS A O 1
ATOM 9549 N N . ALA A 1 1177 ? 16.606 34.773 -17.087 1.00 61.72 1177 ALA A N 1
ATOM 9550 C CA . ALA A 1 1177 ? 15.608 35.331 -16.172 1.00 61.72 1177 ALA A CA 1
ATOM 9551 C C . ALA A 1 1177 ? 15.601 36.871 -16.187 1.00 61.72 1177 ALA A C 1
ATOM 9553 O O . ALA A 1 1177 ? 14.536 37.459 -16.346 1.00 61.72 1177 ALA A O 1
ATOM 9554 N N . TRP A 1 1178 ? 16.778 37.506 -16.132 1.00 67.00 1178 TRP A N 1
ATOM 9555 C CA . TRP A 1 1178 ? 16.932 38.964 -16.211 1.00 67.00 1178 TRP A CA 1
ATOM 9556 C C . TRP A 1 1178 ? 16.504 39.509 -17.573 1.00 67.00 1178 TRP A C 1
ATOM 9558 O O . TRP A 1 1178 ? 15.719 40.447 -17.628 1.00 67.00 1178 TRP A O 1
ATOM 9568 N N . LYS A 1 1179 ? 16.901 38.848 -18.671 1.00 68.81 1179 LYS A N 1
ATOM 9569 C CA . LYS A 1 1179 ? 16.459 39.206 -20.034 1.00 68.81 1179 LYS A CA 1
ATOM 9570 C C . LYS A 1 1179 ? 14.942 39.119 -20.195 1.00 68.81 1179 LYS A C 1
ATOM 9572 O O . LYS A 1 1179 ? 14.337 39.979 -20.822 1.00 68.81 1179 LYS A O 1
ATOM 9577 N N . LYS A 1 1180 ? 14.316 38.093 -19.607 1.00 77.94 1180 LYS A N 1
ATOM 9578 C CA . LYS A 1 1180 ? 12.857 37.956 -19.604 1.00 77.94 1180 LYS A CA 1
ATOM 9579 C C . LYS A 1 1180 ? 12.200 39.083 -18.806 1.00 77.94 1180 LYS A C 1
ATOM 9581 O O . LYS A 1 1180 ? 11.267 39.690 -19.310 1.00 77.94 1180 LYS A O 1
ATOM 9586 N N . TRP A 1 1181 ? 12.653 39.343 -17.580 1.00 77.44 1181 TRP A N 1
ATOM 9587 C CA . TRP A 1 1181 ? 12.052 40.361 -16.713 1.00 77.44 1181 TRP A CA 1
ATOM 9588 C C . TRP A 1 1181 ? 12.223 41.772 -17.262 1.00 77.44 1181 TRP A C 1
ATOM 9590 O O . TRP A 1 1181 ? 11.249 42.513 -17.300 1.00 77.44 1181 TRP A O 1
ATOM 9600 N N . TYR A 1 1182 ? 13.410 42.109 -17.760 1.00 81.88 1182 TYR A N 1
ATOM 9601 C CA . TYR A 1 1182 ? 13.651 43.392 -18.409 1.00 81.88 1182 TYR A CA 1
ATOM 9602 C C . TYR A 1 1182 ? 12.843 43.534 -19.699 1.00 81.88 1182 TYR A C 1
ATOM 9604 O O . TYR A 1 1182 ? 12.206 44.556 -19.903 1.00 81.88 1182 TYR A O 1
ATOM 9612 N N . GLY A 1 1183 ? 12.758 42.479 -20.518 1.00 77.38 1183 GLY A N 1
ATOM 9613 C CA . GLY A 1 1183 ? 11.919 42.491 -21.716 1.00 77.38 1183 GLY A CA 1
ATOM 9614 C C . GLY A 1 1183 ? 10.425 42.670 -21.416 1.00 77.38 1183 GLY A C 1
ATOM 9615 O O . GLY A 1 1183 ? 9.737 43.339 -22.173 1.00 77.38 1183 GLY A O 1
ATOM 9616 N N . GLN A 1 1184 ? 9.905 42.111 -20.316 1.00 81.50 1184 GLN A N 1
ATOM 9617 C CA . GLN A 1 1184 ? 8.523 42.376 -19.884 1.00 81.50 1184 GLN A CA 1
ATOM 9618 C C . GLN A 1 1184 ? 8.356 43.796 -19.328 1.00 81.50 1184 GLN A C 1
ATOM 9620 O O . GLN A 1 1184 ? 7.388 44.465 -19.673 1.00 81.50 1184 GLN A O 1
ATOM 9625 N N . TYR A 1 1185 ? 9.323 44.294 -18.552 1.00 81.38 1185 TYR A N 1
ATOM 9626 C CA . TYR A 1 1185 ? 9.339 45.688 -18.102 1.00 81.38 1185 TYR A CA 1
ATOM 9627 C C . TYR A 1 1185 ? 9.361 46.676 -19.278 1.00 81.38 1185 TYR A C 1
ATOM 9629 O O . TYR A 1 1185 ? 8.614 47.643 -19.275 1.00 81.38 1185 TYR A O 1
ATOM 9637 N N . GLN A 1 1186 ? 10.124 46.405 -20.339 1.00 79.69 1186 GLN A N 1
ATOM 9638 C CA . GLN A 1 1186 ? 10.126 47.232 -21.553 1.00 79.69 1186 GLN A CA 1
ATOM 9639 C C . GLN A 1 1186 ? 8.774 47.231 -22.293 1.00 79.69 1186 GLN A C 1
ATOM 9641 O O . GLN A 1 1186 ? 8.492 48.165 -23.037 1.00 79.69 1186 GLN A O 1
ATOM 9646 N N . LEU A 1 1187 ? 7.940 46.201 -22.100 1.00 70.44 1187 LEU A N 1
ATOM 9647 C CA . LEU A 1 1187 ? 6.616 46.082 -22.723 1.00 70.44 1187 LEU A CA 1
ATOM 9648 C C . LEU A 1 1187 ? 5.486 46.686 -21.875 1.00 70.44 1187 LEU A C 1
ATOM 9650 O O . LEU A 1 1187 ? 4.503 47.158 -22.439 1.00 70.44 1187 LEU A O 1
ATOM 9654 N N . MET A 1 1188 ? 5.598 46.621 -20.546 1.00 74.44 1188 MET A N 1
ATOM 9655 C CA . MET A 1 1188 ? 4.512 46.914 -19.593 1.00 74.44 1188 MET A CA 1
ATOM 9656 C C . MET A 1 1188 ? 4.845 48.043 -18.597 1.00 74.44 1188 MET A C 1
ATOM 9658 O O . MET A 1 1188 ? 3.971 48.503 -17.871 1.00 74.44 1188 MET A O 1
ATOM 9662 N N . GLY A 1 1189 ? 6.096 48.504 -18.538 1.00 82.75 1189 GLY A N 1
ATOM 9663 C CA . GLY A 1 1189 ? 6.548 49.560 -17.630 1.00 82.75 1189 GLY A CA 1
ATOM 9664 C C . GLY A 1 1189 ? 6.387 49.205 -16.147 1.00 82.75 1189 GLY A C 1
ATOM 9665 O O . GLY A 1 1189 ? 6.601 48.063 -15.731 1.00 82.75 1189 GLY A O 1
ATOM 9666 N N . GLU A 1 1190 ? 6.003 50.199 -15.340 1.00 85.94 1190 GLU A N 1
ATOM 9667 C CA . GLU A 1 1190 ? 5.810 50.063 -13.885 1.00 85.94 1190 GLU A CA 1
ATOM 9668 C C . GLU A 1 1190 ? 4.753 49.019 -13.499 1.00 85.94 1190 GLU A C 1
ATOM 9670 O O . GLU A 1 1190 ? 4.859 48.409 -12.436 1.00 85.94 1190 GLU A O 1
ATOM 9675 N N . GLU A 1 1191 ? 3.786 48.732 -14.374 1.00 82.00 1191 GLU A N 1
ATOM 9676 C CA . GLU A 1 1191 ? 2.748 47.727 -14.118 1.00 82.00 1191 GLU A CA 1
ATOM 9677 C C . GLU A 1 1191 ? 3.358 46.329 -13.910 1.00 82.00 1191 GLU A C 1
ATOM 9679 O O . GLU A 1 1191 ? 2.956 45.589 -13.013 1.00 82.00 1191 GLU A O 1
ATOM 9684 N N . TYR A 1 1192 ? 4.421 45.988 -14.646 1.00 84.69 1192 TYR A N 1
ATOM 9685 C CA . TYR A 1 1192 ? 5.123 44.717 -14.453 1.00 84.69 1192 TYR A CA 1
ATOM 9686 C C . TYR A 1 1192 ? 5.969 44.691 -13.172 1.00 84.69 1192 TYR A C 1
ATOM 9688 O O . TYR A 1 1192 ? 6.127 43.641 -12.544 1.00 84.69 1192 TYR A O 1
ATOM 9696 N N . VAL A 1 1193 ? 6.494 45.841 -12.740 1.00 84.88 1193 VAL A N 1
ATOM 9697 C CA . VAL A 1 1193 ? 7.160 45.958 -11.432 1.00 84.88 1193 VAL A CA 1
ATOM 9698 C C . VAL A 1 1193 ? 6.152 45.677 -10.318 1.00 84.88 1193 VAL A C 1
ATOM 9700 O O . VAL A 1 1193 ? 6.472 44.941 -9.382 1.00 84.88 1193 VAL A O 1
ATOM 9703 N N . ASP A 1 1194 ? 4.929 46.197 -10.446 1.00 82.56 1194 ASP A N 1
ATOM 9704 C CA . ASP A 1 1194 ? 3.819 45.920 -9.535 1.00 82.56 1194 ASP A CA 1
ATOM 9705 C C . ASP A 1 1194 ? 3.408 44.448 -9.527 1.00 82.56 1194 ASP A C 1
ATOM 9707 O O . ASP A 1 1194 ? 3.235 43.868 -8.454 1.00 82.56 1194 ASP A O 1
ATOM 9711 N N . GLU A 1 1195 ? 3.317 43.801 -10.688 1.00 85.75 1195 GLU A N 1
ATOM 9712 C CA . GLU A 1 1195 ? 3.033 42.365 -10.767 1.00 85.75 1195 GLU A CA 1
ATOM 9713 C C . GLU A 1 1195 ? 4.092 41.526 -10.046 1.00 85.75 1195 GLU A C 1
ATOM 9715 O O . GLU A 1 1195 ? 3.760 40.650 -9.240 1.00 85.75 1195 GLU A O 1
ATOM 9720 N N . VAL A 1 1196 ? 5.377 41.801 -10.294 1.00 82.88 1196 VAL A N 1
ATOM 9721 C CA . VAL A 1 1196 ? 6.481 41.083 -9.644 1.00 82.88 1196 VAL A CA 1
ATOM 9722 C C . VAL A 1 1196 ? 6.475 41.354 -8.137 1.00 82.88 1196 VAL A C 1
ATOM 9724 O O . VAL A 1 1196 ? 6.605 40.418 -7.343 1.00 82.88 1196 VAL A O 1
ATOM 9727 N N . TYR A 1 1197 ? 6.267 42.604 -7.720 1.00 86.06 1197 TYR A N 1
ATOM 9728 C CA . TYR A 1 1197 ? 6.180 42.979 -6.310 1.00 86.06 1197 TYR A CA 1
ATOM 9729 C C . TYR A 1 1197 ? 5.021 42.269 -5.595 1.00 86.06 1197 TYR A C 1
ATOM 9731 O O . TYR A 1 1197 ? 5.240 41.605 -4.579 1.00 86.06 1197 TYR A O 1
ATOM 9739 N N . ASN A 1 1198 ? 3.816 42.308 -6.164 1.00 82.69 1198 ASN A N 1
ATOM 9740 C CA . ASN A 1 1198 ? 2.625 41.661 -5.612 1.00 82.69 1198 ASN A CA 1
ATOM 9741 C C . ASN A 1 1198 ? 2.746 40.133 -5.599 1.00 82.69 1198 ASN A C 1
ATOM 9743 O O . ASN A 1 1198 ? 2.352 39.482 -4.626 1.00 82.69 1198 ASN A O 1
ATOM 9747 N N . PHE A 1 1199 ? 3.360 39.544 -6.627 1.00 84.75 1199 PHE A N 1
ATOM 9748 C CA . PHE A 1 1199 ? 3.673 38.118 -6.647 1.00 84.75 1199 PHE A CA 1
ATOM 9749 C C . PHE A 1 1199 ? 4.592 37.734 -5.485 1.00 84.75 1199 PHE A C 1
ATOM 9751 O O . PHE A 1 1199 ? 4.333 36.747 -4.793 1.00 84.75 1199 PHE A O 1
ATOM 9758 N N . HIS A 1 1200 ? 5.647 38.509 -5.230 1.00 81.12 1200 HIS A N 1
ATOM 9759 C CA . HIS A 1 1200 ? 6.567 38.238 -4.129 1.00 81.12 1200 HIS A CA 1
ATOM 9760 C C . HIS A 1 1200 ? 5.959 38.511 -2.751 1.00 81.12 1200 HIS A C 1
ATOM 9762 O O . HIS A 1 1200 ? 6.233 37.734 -1.836 1.00 81.12 1200 HIS A O 1
ATOM 9768 N N . LEU A 1 1201 ? 5.084 39.513 -2.621 1.00 81.50 1201 LEU A N 1
ATOM 9769 C CA . LEU A 1 1201 ? 4.269 39.710 -1.423 1.00 81.50 1201 LEU A CA 1
ATOM 9770 C C . LEU A 1 1201 ? 3.384 38.490 -1.164 1.00 81.50 1201 LEU A C 1
ATOM 9772 O O . LEU A 1 1201 ? 3.423 37.933 -0.077 1.00 81.50 1201 LEU A O 1
ATOM 9776 N N . SER A 1 1202 ? 2.651 37.991 -2.164 1.00 79.31 1202 SER A N 1
ATOM 9777 C CA . SER A 1 1202 ? 1.699 36.879 -1.984 1.00 79.31 1202 SER A CA 1
ATOM 9778 C C . SER A 1 1202 ? 2.307 35.600 -1.376 1.00 79.31 1202 SER A C 1
ATOM 9780 O O . SER A 1 1202 ? 1.596 34.814 -0.745 1.00 79.31 1202 SER A O 1
ATOM 9782 N N . LYS A 1 1203 ? 3.631 35.418 -1.497 1.00 77.31 1203 LYS A N 1
ATOM 9783 C CA . LYS A 1 1203 ? 4.378 34.280 -0.941 1.00 77.31 1203 LYS A CA 1
ATOM 9784 C C . LYS A 1 1203 ? 4.443 34.259 0.588 1.00 77.31 1203 LYS A C 1
ATOM 9786 O O . LYS A 1 1203 ? 4.798 33.219 1.140 1.00 77.31 1203 LYS A O 1
ATOM 9791 N N . TYR A 1 1204 ? 4.066 35.336 1.291 1.00 73.50 1204 TYR A N 1
ATOM 9792 C CA . TYR A 1 1204 ? 4.043 35.342 2.761 1.00 73.50 1204 TYR A CA 1
ATOM 9793 C C . TYR A 1 1204 ? 3.127 34.258 3.352 1.00 73.50 1204 TYR A C 1
ATOM 9795 O O . TYR A 1 1204 ? 3.386 33.791 4.460 1.00 73.50 1204 TYR A O 1
ATOM 9803 N N . LYS A 1 1205 ? 2.073 33.837 2.633 1.00 73.56 1205 LYS A N 1
ATOM 9804 C CA . LYS A 1 1205 ? 1.113 32.820 3.109 1.00 73.56 1205 LYS A CA 1
ATOM 9805 C C . LYS A 1 1205 ? 1.778 31.464 3.394 1.00 73.56 1205 LYS A C 1
ATOM 9807 O O . LYS A 1 1205 ? 1.327 30.733 4.273 1.00 73.56 1205 LYS A O 1
ATOM 9812 N N . ASP A 1 1206 ? 2.887 31.173 2.713 1.00 72.88 1206 ASP A N 1
ATOM 9813 C CA . ASP A 1 1206 ? 3.666 29.934 2.840 1.00 72.88 1206 ASP A CA 1
ATOM 9814 C C . ASP A 1 1206 ? 4.952 30.100 3.673 1.00 72.88 1206 ASP A C 1
ATOM 9816 O O . ASP A 1 1206 ? 5.811 29.207 3.706 1.00 72.88 1206 ASP A O 1
ATOM 9820 N N . ALA A 1 1207 ? 5.111 31.239 4.350 1.00 81.62 1207 ALA A N 1
ATOM 9821 C CA . ALA A 1 1207 ? 6.283 31.549 5.155 1.00 81.62 1207 ALA A CA 1
ATOM 9822 C C . ALA A 1 1207 ? 6.091 31.169 6.633 1.00 81.62 1207 ALA A C 1
ATOM 9824 O O . ALA A 1 1207 ? 4.977 31.104 7.150 1.00 81.62 1207 ALA A O 1
ATOM 9825 N N . VAL A 1 1208 ? 7.195 30.882 7.317 1.00 86.75 1208 VAL A N 1
ATOM 9826 C CA . VAL A 1 1208 ? 7.260 30.699 8.772 1.00 86.75 1208 VAL A CA 1
ATOM 9827 C C . VAL A 1 1208 ? 7.987 31.867 9.393 1.00 86.75 1208 VAL A C 1
ATOM 9829 O O . VAL A 1 1208 ? 8.947 32.382 8.817 1.00 86.75 1208 VAL A O 1
ATOM 9832 N N . TYR A 1 1209 ? 7.529 32.250 10.577 1.00 86.12 1209 TYR A N 1
ATOM 9833 C CA . TYR A 1 1209 ? 8.241 33.198 11.408 1.00 86.12 1209 TYR A CA 1
ATOM 9834 C C . TYR A 1 1209 ? 9.606 32.611 11.787 1.00 86.12 1209 TYR A C 1
ATOM 9836 O O . TYR A 1 1209 ? 9.692 31.513 12.332 1.00 86.12 1209 TYR A O 1
ATOM 9844 N N . ASP A 1 1210 ? 10.660 33.327 11.421 1.00 82.06 1210 ASP A N 1
ATOM 9845 C CA . ASP A 1 1210 ? 12.061 33.043 11.732 1.00 82.06 1210 ASP A CA 1
ATOM 9846 C C . ASP A 1 1210 ? 12.716 34.406 11.974 1.00 82.06 1210 ASP A C 1
ATOM 9848 O O . ASP A 1 1210 ? 13.444 34.907 11.108 1.00 82.06 1210 ASP A O 1
ATOM 9852 N N . PRO A 1 1211 ? 12.348 35.091 13.077 1.00 70.31 1211 PRO A N 1
ATOM 9853 C CA . PRO A 1 1211 ? 12.931 36.378 13.383 1.00 70.31 1211 PRO A CA 1
ATOM 9854 C C . PRO A 1 1211 ? 14.424 36.152 13.547 1.00 70.31 1211 PRO A C 1
ATOM 9856 O O . PRO A 1 1211 ? 14.865 35.358 14.380 1.00 70.31 1211 PRO A O 1
ATOM 9859 N N . ALA A 1 1212 ? 15.209 36.818 12.708 1.00 57.34 1212 ALA A N 1
ATOM 9860 C CA . ALA A 1 1212 ? 16.629 36.896 12.951 1.00 57.34 1212 ALA A CA 1
ATOM 9861 C C . ALA A 1 1212 ? 16.804 37.535 14.337 1.00 57.34 1212 ALA A C 1
ATOM 9863 O O . ALA A 1 1212 ? 16.421 38.685 14.539 1.00 57.34 1212 ALA A O 1
ATOM 9864 N N . LEU A 1 1213 ? 17.307 36.753 15.295 1.00 48.56 1213 LEU A N 1
ATOM 9865 C CA . LEU A 1 1213 ? 17.918 37.274 16.510 1.00 48.56 1213 LEU A CA 1
ATOM 9866 C C . LEU A 1 1213 ? 18.942 38.333 16.080 1.00 48.56 1213 LEU A C 1
ATOM 9868 O O . LEU A 1 1213 ? 19.829 38.033 15.274 1.00 48.56 1213 LEU A O 1
ATOM 9872 N N . LEU A 1 1214 ? 18.744 39.558 16.566 1.00 40.09 1214 LEU A N 1
ATOM 9873 C CA . LEU A 1 1214 ? 19.850 40.447 16.901 1.00 40.09 1214 LEU A CA 1
ATOM 9874 C C . LEU A 1 1214 ? 20.691 39.771 17.984 1.00 40.09 1214 LEU A C 1
ATOM 9876 O O . LEU A 1 1214 ? 20.065 39.243 18.935 1.00 40.09 1214 LEU A O 1
#

Sequence (1214 aa):
MNQSKSQEKPKKTQNQLQLNGELKVIEQLIESGHLVFDIGANIGGWTKEVLERKQNLEVHLFEPIPNNYTSLIKTLAQEIDTKTVIPNNYALGQEDCLKTFYFYQDRPRWSTAYRRFKVENQYKLQNPQEIPVLVTTLDRYCNTLGIQRINFLKLDVEGGEMEVIQGAEEFLKKGKIDYIQFEYGGTYIDAKITLEEVFALLKKYRYSIFKIHPSQLEHIPNFNSKYENFKYSNFLAVNERLVSKVLGIKPKMLDVPQLCQEYAITPRGIIHVGAHQAKELELYQKMNATQVLLIEANPKVFNSLKEKVSGLENVQAINCAISNQDGTANLHITSLDQASSILPLKKVEKIYKNIKETHQITVQSKKLDTLLEEKKLKPNDFNILNIDIQGAELLAFQGAENLLKYIEAINTEVNYEELYEGCALIDQLDDFLEKYGFERVATTSPYHPTWGDAFYVKKPVVTMSTLGVKVRFANNLFRYAFLKIYSKEHNFRVETSNWIGQYLFGHNDPPILNKLPQVREQAMPYKLSESKILNSQKPLKNVDLFGFFQFHTSYYAAHKDYFRSLFQPIPEIELKLKKALQNLRSKGKTIVGLHLRRGDYKFAPRPYLSVAPNSLYREWLKGFWETLDRPVLFIASDEINNVIHDFSDYNPITIQDLNIELPQANYYPDFYILSQCDVLAISNSSFSFAAAMLNERAKLFVRPHLPQKKLIPFDPWNSEPILRWSQAELGDKVNNHVEGVKVEILNVQSSTDYSHQLLGRCLDKPKSGVQINASKIELLGWVLGKKSPAVAVEVIHDGKLIHNISVNRSRLDVARHYPQSPEAKNCGFAGKLDVTQFPAESEICIQVIFKDRSRCPIATIKLKWQNLSSSSLTTGEKFQQDLKQQQIRLQKFKAQLDNLSPPTQKLHIQETSVEVQPGQEDVPWFVMSAALARGESYLLPTPKEIEESLIAGISTVKDEEDIIYHSLAWQYQQGIKKFVILDHQSSDNTVQEIKRFRNDHPGAILHLIEDKDPSFHKYRKLTGAAELAHRIWGVKWIFPFDADELLCSSKTGLPTLLKDLEKQHNCIRLDNINYVLRSFYDHSETNPIKRMTHRMKNTSGQGYKVLVRWKPGMVIGQGQHDVCLNGKSVSYIHGKPLGLFIRHYPFRSKEHIRKKIIKGGEAYAATQGFPERVGKAWKKWYGQYQLMGEEYVDEVYNFHLSKYKDAVYDPALL

Foldseek 3Di:
DDDDDDDDDDDDDDDPCLQQQVLVVLVQQDAACAEAEAAQCQLVPSVVSSPVRYPNYAYEYEHQDVVSLVNNCVVCVPCVVVNSYHYDNAHEFQAWDWAKKFAQPVCRLQIASFDPVVCCVVVVGDGTDIDTGTYHAPVVVCVVVVNQAHSEYEERHLQRPVGNLNSCVVCLQLVRYFKYKYKFAQSVVRNVHWPQVVLVSSVVSQWWKWWRGSVATHTDRDDDCVVGPRHITMMMTGHNQCVCVRVVHFWDADPPLVVCVVVVHQALEEEAAQCQLVPCVVVCVVSVHQAYEYEHADVVSQVNNCVNCPPPPRYHYYHFHEFLDWDKAKWFAWPDNLQIASFAFDCQCVVPVRIDGDDIDITTYAQPVVVCVVVVHDLLSGAEYEYRHHLRVVRNVSSCVVSLLNHFKYKYKAFQDCRTVPGDHSVNVQVSSVVSQKGWDDWYDRPDPGIGMTMIGRFFEEEAACQQPPDDDLLSLLVVLCRVVLCVVRVHAYAYDDHCLCVFPVDDGHHDPDAFAEDEFDDPPDEPVRTCQNPPPDHDTRYHYDDSNLYFLLVCLVVLVVSLNSRHGDPVQVVLLVQLLVVQCVQFVAEEEEEFEDDVLLPDPALLSFGQDLVQVVVVCVVCVVVDHGYAYEYDYPCCVVRVVSCVVRVYDYVVNSPDDDPSCRNVSSLQSLLAGQAYEYELDSSSLSSVSNHPRHPWYWYDDQLVSHIDTDDSNRGRSGDHDDCVSNDPPRNPPPQFKKKAFQAKFFDDPCPQWFPDKDFPDDHHGDIDRHQKGKTKMFTATDPFGFAWKFKDFPRDTDDIWGQFCADVVQCVVCVVDPCSRRRITIDMDGCVVDPQWGKMWIWTAGPVRDIGTGIIITMGMDGPDDDDDDPVVVVVVVVVVVVVVVVVVVVVVVDDDDDDDDDDDDDDDDDDDDDDDPPPVVLVVVVVVDDPDDDDDDPVPQDPQQEAEEEEDEQLLLQQLVQLVLVVVLRHQEYEYEYAPHPDCNVVSVVVSCVVCVSHHYHYHYDPDLALQRQSVRQVSLVVCCVVRVHQKYHYDYSQKHKDADPDRPSVLVVVCVPPFFKEKAQEWEFFAADDFDPVDSRLLQGRQWTFPDSPPVAIAMIGRDDPQKTQDSVNRWIDHPNHTGDYDYCVVRRIHIYGHPQRDLVVLVCCLQVLCVSVVPHPDDDPPPSVVSVVSVVVCVVPPSVSSVVVNVVRNVSRVRIDGHRPDD

pLDDT: mean 84.09, std 17.52, range [23.86, 98.69]

Radius of gyration: 42.56 Å; chains: 1; bounding box: 106×149×98 Å

Secondary structure (DSSP, 8-state):
--------PPP-PPPHHHHSSHHHHHHHH--TT-EEEEET-TTSHHHHHHHTT--S-EEEEE--SHHHHHHHHHHTHHHHHTTSEEEESSEE-SSSEEEEEEE-TT-GGG-BSS--HHHHHHHTPPPPEEEEEEEE-HHHHHHHHT---EEEEEE--TT-HHHHHHTTHHHHHTT-EEEEEEEESTHHHHHT--HHHHHHHHHHTTEEEEEE-SS-EEE--S--GGG-S---EEEEEEEHHHHHHHHT-PPPPP-HHHHHHHHT---SEEEEET-TT-TTHHHHHHTT-SEEEEEES-HHHHHHHHHHHTT-TTEEEEE-EE-SSSEEEEEEEESSGGG-BSS-BSSHHHH-TT--EEEEEEEEEE-HHHHHHHTT--GGG--EEEE-STT-HHHHHHTTTTGGGT--EEEEEEESS-SBTTPPBHHHHHHHHHTTTEEEEEEE-SS-TTEEEEEEEEPPEEEETTTTSS--HHHHHHHHHHHHHHHHHHT-EEEE---HHHHHH---PPB--S-PPEEEPPSSS--GGG-TTTT-SS---SEEEES-----THHHHTTHHHHHHTTPPPHHHHHHHHHHH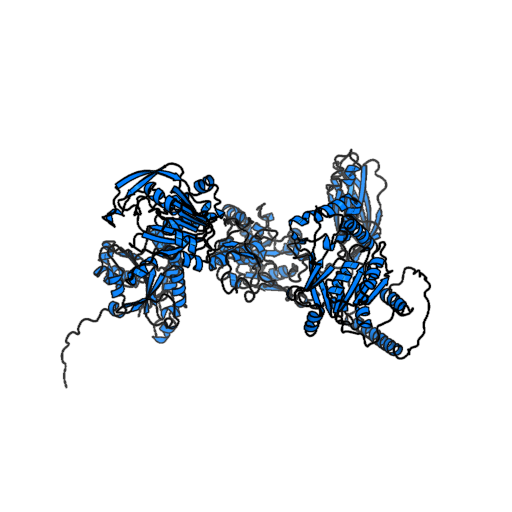HHHHHH-SEEEEEEE--TTTTT-SSGGGPPPPHHHHHHHHHTTGGGSSSEEEEEEETTHHHHGGGGGGG--B-GGGGT---GGGTTHHHHHHHTT-SEEE--SSHHHHHHHHT-SS-SEEEEEEGGGTEEEE--TTSS-SS----HHHH-TT-S-----EEEEEEEEEPPS--TTTEEEEEEEES-TT-EESSSEEEEEEEEEESSS-EEEEEEEETTEEEEEEEEEE--HHHHHH-TT-GGGGG-EEEEEEESTTS-SEEEEEEEEEETTS-EEEEEEEEEEEEE-------HHHHHHHHHHHHHHHHHHHHTTTTS------------------S--S-HHHHHHHHHHHS-----PPPTTS-----EEEEEEESS-TTTHHHHHHHHHHTT--EEEEEE---SSTHHHHHHHHHHH-TT-EEEEEE----S--HHHHHHHHHHHHHHHH--SEEEE--TTEEEEESSS-HHHHHHHGGGT-SEEEEEEEEB---SS--TT---HHHH--EEES--TTS-EEEEEE--TTEEE-TTSS-EEETTEEPP-EESGGGTEEEEE-----HHHHHHHHHHHHHHHHS--S--TTTTHHHHHHHHHHHHHTHHHHHHHHHHHHHGGGGEEE-----